Protein AF-0000000074467025 (afdb_homodimer)

Structure (mmCIF, N/CA/C/O backbone):
data_AF-0000000074467025-model_v1
#
loop_
_entity.id
_entity.type
_entity.pdbx_description
1 polymer 'Ferulic acid decarboxylase 1'
#
loop_
_atom_site.group_PDB
_atom_site.id
_atom_site.type_symbol
_atom_site.label_atom_id
_atom_site.label_alt_id
_atom_site.label_comp_id
_atom_site.label_asym_id
_atom_site.label_entity_id
_atom_site.label_seq_id
_atom_site.pdbx_PDB_ins_code
_atom_site.Cartn_x
_atom_site.Cartn_y
_atom_site.Cartn_z
_atom_site.occupancy
_atom_site.B_iso_or_equiv
_atom_site.auth_seq_id
_atom_site.auth_comp_id
_atom_site.auth_asym_id
_atom_site.auth_atom_id
_atom_site.pdbx_PDB_model_num
ATOM 1 N N . MET A 1 1 ? 1.061 -17.734 -30.719 1 76 1 MET A N 1
ATOM 2 C CA . MET A 1 1 ? 2.482 -17.641 -30.406 1 76 1 MET A CA 1
ATOM 3 C C . MET A 1 1 ? 2.955 -18.875 -29.641 1 76 1 MET A C 1
ATOM 5 O O . MET A 1 1 ? 2.25 -19.391 -28.766 1 76 1 MET A O 1
ATOM 9 N N . ASN A 1 2 ? 4.086 -19.422 -30.141 1 91.69 2 ASN A N 1
ATOM 10 C CA . ASN A 1 2 ? 4.684 -20.531 -29.391 1 91.69 2 ASN A CA 1
ATOM 11 C C . ASN A 1 2 ? 5.754 -20.031 -28.422 1 91.69 2 ASN A C 1
ATOM 13 O O . ASN A 1 2 ? 6.07 -18.844 -28.406 1 91.69 2 ASN A O 1
ATOM 17 N N . PHE A 1 3 ? 6.297 -20.828 -27.609 1 97 3 PHE A N 1
ATOM 18 C CA . PHE A 1 3 ? 7.176 -20.453 -26.516 1 97 3 PHE A CA 1
ATOM 19 C C . PHE A 1 3 ? 8.477 -19.875 -27.031 1 97 3 PHE A C 1
ATOM 21 O O . PHE A 1 3 ? 8.969 -18.859 -26.516 1 97 3 PHE A O 1
ATOM 28 N N . ARG A 1 4 ? 9.07 -20.422 -28.125 1 96.75 4 ARG A N 1
ATOM 29 C CA . ARG A 1 4 ? 10.32 -19.906 -28.688 1 96.75 4 ARG A CA 1
ATOM 30 C C . ARG A 1 4 ? 10.125 -18.531 -29.281 1 96.75 4 ARG A C 1
ATOM 32 O O . ARG A 1 4 ? 11.016 -17.672 -29.219 1 96.75 4 ARG A O 1
ATOM 39 N N . SER A 1 5 ? 8.984 -18.422 -29.906 1 96.19 5 SER A N 1
ATOM 40 C CA . SER A 1 5 ? 8.656 -17.094 -30.422 1 96.19 5 SER A CA 1
ATOM 41 C C . SER A 1 5 ? 8.547 -16.062 -29.297 1 96.19 5 SER A C 1
ATOM 43 O O . SER A 1 5 ? 8.914 -14.906 -29.469 1 96.19 5 SER A O 1
ATOM 45 N N . TYR A 1 6 ? 7.977 -16.516 -28.25 1 97.62 6 TYR A N 1
ATOM 46 C CA . TYR A 1 6 ? 7.891 -15.656 -27.062 1 97.62 6 TYR A CA 1
ATOM 47 C C . TYR A 1 6 ? 9.273 -15.281 -26.562 1 97.62 6 TYR A C 1
ATOM 49 O O . TYR A 1 6 ? 9.547 -14.109 -26.297 1 97.62 6 TYR A O 1
ATOM 57 N N . VAL A 1 7 ? 10.188 -16.188 -26.422 1 97.88 7 VAL A N 1
ATOM 58 C CA . VAL A 1 7 ? 11.555 -15.945 -25.969 1 97.88 7 VAL A CA 1
ATOM 59 C C . VAL A 1 7 ? 12.25 -14.961 -26.906 1 97.88 7 VAL A C 1
ATOM 61 O O . VAL A 1 7 ? 12.938 -14.039 -26.453 1 97.88 7 VAL A O 1
ATOM 64 N N . GLU A 1 8 ? 12.016 -15.164 -28.188 1 97.44 8 GLU A N 1
ATOM 65 C CA . GLU A 1 8 ? 12.586 -14.258 -29.188 1 97.44 8 GLU A CA 1
ATOM 66 C C . GLU A 1 8 ? 12.023 -12.852 -29.031 1 97.44 8 GLU A C 1
ATOM 68 O O . GLU A 1 8 ? 12.742 -11.867 -29.219 1 97.44 8 GLU A O 1
ATOM 73 N N . ALA A 1 9 ? 10.734 -12.812 -28.766 1 97.31 9 ALA A N 1
ATOM 74 C CA . ALA A 1 9 ? 10.102 -11.508 -28.562 1 97.31 9 ALA A CA 1
ATOM 75 C C . ALA A 1 9 ? 10.727 -10.781 -27.375 1 97.31 9 ALA A C 1
ATOM 77 O O . ALA A 1 9 ? 10.93 -9.562 -27.422 1 97.31 9 ALA A O 1
ATOM 78 N N . LEU A 1 10 ? 11.031 -11.469 -26.297 1 97.75 10 LEU A N 1
ATOM 79 C CA . LEU A 1 10 ? 11.688 -10.859 -25.141 1 97.75 10 LEU A CA 1
ATOM 80 C C . LEU A 1 10 ? 13.047 -10.289 -25.531 1 97.75 10 LEU A C 1
ATOM 82 O O . LEU A 1 10 ? 13.414 -9.203 -25.094 1 97.75 10 LEU A O 1
ATOM 86 N N . LYS A 1 11 ? 13.727 -11.078 -26.312 1 97.25 11 LYS A N 1
ATOM 87 C CA . LYS A 1 11 ? 15.039 -10.633 -26.781 1 97.25 11 LYS A CA 1
ATOM 88 C C . LYS A 1 11 ? 14.922 -9.359 -27.609 1 97.25 11 LYS A C 1
ATOM 90 O O . LYS A 1 11 ? 15.688 -8.406 -27.406 1 97.25 11 LYS A O 1
ATOM 95 N N . GLN A 1 12 ? 13.992 -9.32 -28.5 1 96.81 12 GLN A N 1
ATOM 96 C CA . GLN A 1 12 ? 13.781 -8.164 -29.359 1 96.81 12 GLN A CA 1
ATOM 97 C C . GLN A 1 12 ? 13.367 -6.938 -28.547 1 96.81 12 GLN A C 1
ATOM 99 O O . GLN A 1 12 ? 13.727 -5.812 -28.906 1 96.81 12 GLN A O 1
ATOM 104 N N . ASP A 1 13 ? 12.672 -7.188 -27.516 1 96.75 13 ASP A N 1
ATOM 105 C CA . ASP A 1 13 ? 12.219 -6.113 -26.625 1 96.75 13 ASP A CA 1
ATOM 106 C C . ASP A 1 13 ? 13.344 -5.652 -25.703 1 96.75 13 ASP A C 1
ATOM 108 O O . ASP A 1 13 ? 13.148 -4.742 -24.891 1 96.75 13 ASP A O 1
ATOM 112 N N . ASN A 1 14 ? 14.469 -6.289 -25.734 1 96.69 14 ASN A N 1
ATOM 113 C CA . ASN A 1 14 ? 15.555 -6.074 -24.797 1 96.69 14 ASN A CA 1
ATOM 114 C C . ASN A 1 14 ? 15.125 -6.395 -23.359 1 96.69 14 ASN A C 1
ATOM 116 O O . ASN A 1 14 ? 15.445 -5.656 -22.438 1 96.69 14 ASN A O 1
ATOM 120 N N . ASP A 1 15 ? 14.383 -7.402 -23.188 1 97.94 15 ASP A N 1
ATOM 121 C CA . ASP A 1 15 ? 13.852 -7.828 -21.891 1 97.94 15 ASP A CA 1
ATOM 122 C C . ASP A 1 15 ? 14.352 -9.227 -21.531 1 97.94 15 ASP A C 1
ATOM 124 O O . ASP A 1 15 ? 13.695 -9.945 -20.781 1 97.94 15 ASP A O 1
ATOM 128 N N . LEU A 1 16 ? 15.453 -9.602 -22.109 1 98.19 16 LEU A N 1
ATOM 129 C CA . LEU A 1 16 ? 16.062 -10.906 -21.859 1 98.19 16 LEU A CA 1
ATOM 130 C C . LEU A 1 16 ? 17.578 -10.797 -21.719 1 98.19 16 LEU A C 1
ATOM 132 O O . LEU A 1 16 ? 18.219 -10.078 -22.5 1 98.19 16 LEU A O 1
ATOM 136 N N . VAL A 1 17 ? 18.125 -11.422 -20.688 1 98.06 17 VAL A N 1
ATOM 137 C CA . VAL A 1 17 ? 19.562 -11.539 -20.531 1 98.06 17 VAL A CA 1
ATOM 138 C C . VAL A 1 17 ? 20 -12.984 -20.734 1 98.06 17 VAL A C 1
ATOM 140 O O . VAL A 1 17 ? 19.516 -13.891 -20.047 1 98.06 17 VAL A O 1
ATOM 143 N N . GLU A 1 18 ? 20.844 -13.219 -21.625 1 98 18 GLU A N 1
ATOM 144 C CA . GLU A 1 18 ? 21.422 -14.547 -21.828 1 98 18 GLU A CA 1
ATOM 145 C C . GLU A 1 18 ? 22.656 -14.742 -20.953 1 98 18 GLU A C 1
ATOM 147 O O . GLU A 1 18 ? 23.578 -13.922 -20.984 1 98 18 GLU A O 1
ATOM 152 N N . ILE A 1 19 ? 22.641 -15.703 -20.172 1 97.75 19 ILE A N 1
ATOM 153 C CA . ILE A 1 19 ? 23.75 -16.016 -19.297 1 97.75 19 ILE A CA 1
ATOM 154 C C . ILE A 1 19 ? 24.438 -17.297 -19.766 1 97.75 19 ILE A C 1
ATOM 156 O O . ILE A 1 19 ? 23.875 -18.391 -19.625 1 97.75 19 ILE A O 1
ATOM 160 N N . ASP A 1 20 ? 25.688 -17.172 -20.172 1 96.06 20 ASP A N 1
ATOM 161 C CA . ASP A 1 20 ? 26.391 -18.297 -20.812 1 96.06 20 ASP A CA 1
ATOM 162 C C . ASP A 1 20 ? 27.406 -18.922 -19.844 1 96.06 20 ASP A C 1
ATOM 164 O O . ASP A 1 20 ? 27.891 -20.031 -20.094 1 96.06 20 ASP A O 1
ATOM 168 N N . ARG A 1 21 ? 27.766 -18.172 -18.844 1 95 21 ARG A N 1
ATOM 169 C CA . ARG A 1 21 ? 28.672 -18.781 -17.859 1 95 21 ARG A CA 1
ATOM 170 C C . ARG A 1 21 ? 27.969 -19.922 -17.125 1 95 21 ARG A C 1
ATOM 172 O O . ARG A 1 21 ? 26.734 -19.984 -17.078 1 95 21 ARG A O 1
ATOM 179 N N . GLU A 1 22 ? 28.75 -20.797 -16.516 1 95.81 22 GLU A N 1
ATOM 180 C CA . GLU A 1 22 ? 28.156 -21.922 -15.797 1 95.81 22 GLU A CA 1
ATOM 181 C C . GLU A 1 22 ? 27.406 -21.453 -14.555 1 95.81 22 GLU A C 1
ATOM 183 O O . GLU A 1 22 ? 27.922 -20.641 -13.781 1 95.81 22 GLU A O 1
ATOM 188 N N . ILE A 1 23 ? 26.234 -21.859 -14.414 1 97.06 23 ILE A N 1
ATOM 189 C CA . ILE A 1 23 ? 25.391 -21.516 -13.273 1 97.06 23 ILE A CA 1
ATOM 190 C C . ILE A 1 23 ? 25.031 -22.797 -12.5 1 97.06 23 ILE A C 1
ATOM 192 O O . ILE A 1 23 ? 24.719 -23.828 -13.102 1 97.06 23 ILE A O 1
ATOM 196 N N . ASP A 1 24 ? 25.094 -22.75 -11.219 1 96.94 24 ASP A N 1
ATOM 197 C CA . ASP A 1 24 ? 24.703 -23.859 -10.367 1 96.94 24 ASP A CA 1
ATOM 198 C C . ASP A 1 24 ? 23.188 -23.875 -10.148 1 96.94 24 ASP A C 1
ATOM 200 O O . ASP A 1 24 ? 22.625 -22.938 -9.578 1 96.94 24 ASP A O 1
ATOM 204 N N . PRO A 1 25 ? 22.516 -24.906 -10.617 1 96.25 25 PRO A N 1
ATOM 205 C CA . PRO A 1 25 ? 21.078 -24.953 -10.391 1 96.25 25 PRO A CA 1
ATOM 206 C C . PRO A 1 25 ? 20.703 -25.047 -8.906 1 96.25 25 PRO A C 1
ATOM 208 O O . PRO A 1 25 ? 19.562 -24.812 -8.539 1 96.25 25 PRO A O 1
ATOM 211 N N . ASP A 1 26 ? 21.703 -25.422 -8.148 1 96.88 26 ASP A N 1
ATOM 212 C CA . ASP A 1 26 ? 21.5 -25.453 -6.703 1 96.88 26 ASP A CA 1
ATOM 213 C C . ASP A 1 26 ? 21.641 -24.047 -6.105 1 96.88 26 ASP A C 1
ATOM 215 O O . ASP A 1 26 ? 22.719 -23.688 -5.617 1 96.88 26 ASP A O 1
ATOM 219 N N . LEU A 1 27 ? 20.562 -23.359 -6.059 1 98.5 27 LEU A N 1
ATOM 220 C CA . LEU A 1 27 ? 20.344 -22.094 -5.379 1 98.5 27 LEU A CA 1
ATOM 221 C C . LEU A 1 27 ? 20.797 -20.922 -6.254 1 98.5 27 LEU A C 1
ATOM 223 O O . LEU A 1 27 ? 20.156 -19.859 -6.258 1 98.5 27 LEU A O 1
ATOM 227 N N . GLU A 1 28 ? 21.859 -21.031 -6.977 1 98.5 28 GLU A N 1
ATOM 228 C CA . GLU A 1 28 ? 22.359 -19.875 -7.715 1 98.5 28 GLU A CA 1
ATOM 229 C C . GLU A 1 28 ? 21.344 -19.391 -8.75 1 98.5 28 GLU A C 1
ATOM 231 O O . GLU A 1 28 ? 21.078 -18.203 -8.852 1 98.5 28 GLU A O 1
ATOM 236 N N . CYS A 1 29 ? 20.844 -20.391 -9.508 1 97.38 29 CYS A N 1
ATOM 237 C CA . CYS A 1 29 ? 19.797 -20.062 -10.469 1 97.38 29 CYS A CA 1
ATOM 238 C C . CYS A 1 29 ? 18.594 -19.406 -9.789 1 97.38 29 CYS A C 1
ATOM 240 O O . CYS A 1 29 ? 18.094 -18.391 -10.258 1 97.38 29 CYS A O 1
ATOM 242 N N . GLY A 1 30 ? 18.203 -20 -8.641 1 98.44 30 GLY A N 1
ATOM 243 C CA . GLY A 1 30 ? 17.094 -19.469 -7.859 1 98.44 30 GLY A CA 1
ATOM 244 C C . GLY A 1 30 ? 17.359 -18.062 -7.344 1 98.44 30 GLY A C 1
ATOM 245 O O . GLY A 1 30 ? 16.469 -17.203 -7.391 1 98.44 30 GLY A O 1
ATOM 246 N N . ALA A 1 31 ? 18.547 -17.797 -6.91 1 98.69 31 ALA A N 1
ATOM 247 C CA . ALA A 1 31 ? 18.922 -16.5 -6.363 1 98.69 31 ALA A CA 1
ATOM 248 C C . ALA A 1 31 ? 18.812 -15.406 -7.422 1 98.69 31 ALA A C 1
ATOM 250 O O . ALA A 1 31 ? 18.281 -14.328 -7.16 1 98.69 31 ALA A O 1
ATOM 251 N N . ILE A 1 32 ? 19.297 -15.688 -8.594 1 98.62 32 ILE A N 1
ATOM 252 C CA . ILE A 1 32 ? 19.266 -14.719 -9.688 1 98.62 32 ILE A CA 1
ATOM 253 C C . ILE A 1 32 ? 17.828 -14.422 -10.078 1 98.62 32 ILE A C 1
ATOM 255 O O . ILE A 1 32 ? 17.438 -13.258 -10.227 1 98.62 32 ILE A O 1
ATOM 259 N N . ILE A 1 33 ? 17.016 -15.492 -10.219 1 98.69 33 ILE A N 1
ATOM 260 C CA . ILE A 1 33 ? 15.625 -15.328 -10.609 1 98.69 33 ILE A CA 1
ATOM 261 C C . ILE A 1 33 ? 14.883 -14.508 -9.555 1 98.69 33 ILE A C 1
ATOM 263 O O . ILE A 1 33 ? 14.117 -13.602 -9.891 1 98.69 33 ILE A O 1
ATOM 267 N N . ARG A 1 34 ? 15.109 -14.836 -8.289 1 98.44 34 ARG A N 1
ATOM 268 C CA . ARG A 1 34 ? 14.453 -14.125 -7.195 1 98.44 34 ARG A CA 1
ATOM 269 C C . ARG A 1 34 ? 14.789 -12.641 -7.223 1 98.44 34 ARG A C 1
ATOM 271 O O . ARG A 1 34 ? 13.906 -11.797 -7.051 1 98.44 34 ARG A O 1
ATOM 278 N N . LYS A 1 35 ? 16.047 -12.328 -7.426 1 98.12 35 LYS A N 1
ATOM 279 C CA . LYS A 1 35 ? 16.469 -10.93 -7.48 1 98.12 35 LYS A CA 1
ATOM 280 C C . LYS A 1 35 ? 15.852 -10.211 -8.68 1 98.12 35 LYS A C 1
ATOM 282 O O . LYS A 1 35 ? 15.43 -9.062 -8.57 1 98.12 35 LYS A O 1
ATOM 287 N N . VAL A 1 36 ? 15.766 -10.859 -9.812 1 97.94 36 VAL A N 1
ATOM 288 C CA . VAL A 1 36 ? 15.117 -10.312 -11 1 97.94 36 VAL A CA 1
ATOM 289 C C . VAL A 1 36 ? 13.672 -9.945 -10.68 1 97.94 36 VAL A C 1
ATOM 291 O O . VAL A 1 36 ? 13.211 -8.852 -11 1 97.94 36 VAL A O 1
ATOM 294 N N . CYS A 1 37 ? 12.977 -10.875 -10.016 1 97.69 37 CYS A N 1
ATOM 295 C CA . CYS A 1 37 ? 11.578 -10.656 -9.664 1 97.69 37 CYS A CA 1
ATOM 296 C C . CYS A 1 37 ? 11.438 -9.461 -8.734 1 97.69 37 CYS A C 1
ATOM 298 O O . CYS A 1 37 ? 10.5 -8.672 -8.867 1 97.69 37 CYS A O 1
ATOM 300 N N . GLU A 1 38 ? 12.398 -9.297 -7.863 1 96.38 38 GLU A N 1
ATOM 301 C CA . GLU A 1 38 ? 12.305 -8.258 -6.836 1 96.38 38 GLU A CA 1
ATOM 302 C C . GLU A 1 38 ? 12.734 -6.902 -7.379 1 96.38 38 GLU A C 1
ATOM 304 O O . GLU A 1 38 ? 12.422 -5.863 -6.789 1 96.38 38 GLU A O 1
ATOM 309 N N . THR A 1 39 ? 13.43 -6.859 -8.523 1 95.94 39 THR A N 1
ATOM 310 C CA . THR A 1 39 ? 13.938 -5.609 -9.086 1 95.94 39 THR A CA 1
ATOM 311 C C . THR A 1 39 ? 13.25 -5.297 -10.414 1 95.94 39 THR A C 1
ATOM 313 O O . THR A 1 39 ? 13.586 -4.309 -11.07 1 95.94 39 THR A O 1
ATOM 316 N N . ASP A 1 40 ? 12.312 -6.148 -10.805 1 96.81 40 ASP A N 1
ATOM 317 C CA . ASP A 1 40 ? 11.617 -6 -12.078 1 96.81 40 ASP A CA 1
ATOM 318 C C . ASP A 1 40 ? 12.609 -5.902 -13.234 1 96.81 40 ASP A C 1
ATOM 320 O O . ASP A 1 40 ? 12.484 -5.027 -14.094 1 96.81 40 ASP A O 1
ATOM 324 N N . ASP A 1 41 ? 13.648 -6.703 -13.195 1 97.5 41 ASP A N 1
ATOM 325 C CA . ASP A 1 41 ? 14.688 -6.66 -14.219 1 97.5 41 ASP A CA 1
ATOM 326 C C . ASP A 1 41 ? 14.383 -7.637 -15.352 1 97.5 41 ASP A C 1
ATOM 328 O O . ASP A 1 41 ? 13.312 -8.25 -15.375 1 97.5 41 ASP A O 1
ATOM 332 N N . LYS A 1 42 ? 15.234 -7.738 -16.359 1 97.88 42 LYS A N 1
ATOM 333 C CA . LYS A 1 42 ? 15.078 -8.578 -17.547 1 97.88 42 LYS A CA 1
ATOM 334 C C . LYS A 1 42 ? 15.062 -10.055 -17.172 1 97.88 42 LYS A C 1
ATOM 336 O O . LYS A 1 42 ? 15.719 -10.469 -16.219 1 97.88 42 LYS A O 1
ATOM 341 N N . ALA A 1 43 ? 14.328 -10.8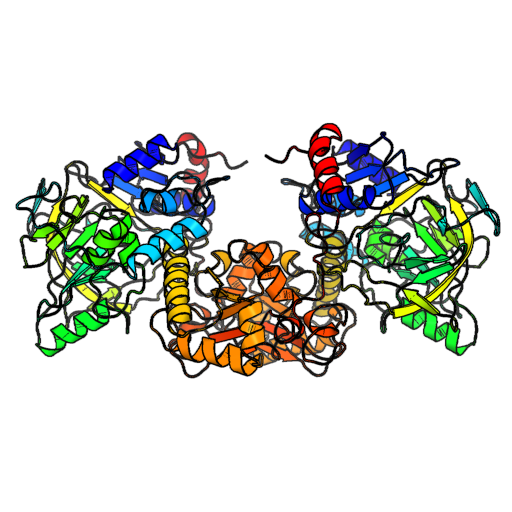59 -17.953 1 98.56 43 ALA A N 1
ATOM 342 C CA . ALA A 1 43 ? 14.258 -12.297 -17.719 1 98.56 43 ALA A CA 1
ATOM 343 C C . ALA A 1 43 ? 15.594 -12.977 -18 1 98.56 43 ALA A C 1
ATOM 345 O O . ALA A 1 43 ? 16.188 -12.75 -19.062 1 98.56 43 ALA A O 1
ATOM 346 N N . PRO A 1 44 ? 16.078 -13.805 -17.109 1 98.69 44 PRO A N 1
ATOM 347 C CA . PRO A 1 44 ? 17.344 -14.508 -17.359 1 98.69 44 PRO A CA 1
ATOM 348 C C . PRO A 1 44 ? 17.141 -15.812 -18.125 1 98.69 44 PRO A C 1
ATOM 350 O O . PRO A 1 44 ? 16.281 -16.609 -17.766 1 98.69 44 PRO A O 1
ATOM 353 N N . LEU A 1 45 ? 17.875 -16.016 -19.141 1 98.56 45 LEU A N 1
ATOM 354 C CA . LEU A 1 45 ? 17.969 -17.297 -19.844 1 98.56 45 LEU A CA 1
ATOM 355 C C . LEU A 1 45 ? 19.328 -17.953 -19.594 1 98.56 45 LEU A C 1
ATOM 357 O O . LEU A 1 45 ? 20.359 -17.5 -20.094 1 98.56 45 LEU A O 1
ATOM 361 N N . PHE A 1 46 ? 19.297 -18.984 -18.75 1 98 46 PHE A N 1
ATOM 362 C CA . PHE A 1 46 ? 20.5 -19.719 -18.422 1 98 46 PHE A CA 1
ATOM 363 C C . PHE A 1 46 ? 20.812 -20.781 -19.469 1 98 46 PHE A C 1
ATOM 365 O O . PHE A 1 46 ? 20.062 -21.734 -19.641 1 98 46 PHE A O 1
ATOM 372 N N . ASN A 1 47 ? 21.969 -20.688 -20.109 1 96.12 47 ASN A N 1
ATOM 373 C CA . ASN A 1 47 ? 22.297 -21.547 -21.234 1 96.12 47 ASN A CA 1
ATOM 374 C C . ASN A 1 47 ? 23.266 -22.656 -20.828 1 96.12 47 ASN A C 1
ATOM 376 O O . ASN A 1 47 ? 23.469 -23.609 -21.578 1 96.12 47 ASN A O 1
ATOM 380 N N . ASN A 1 48 ? 23.828 -22.469 -19.656 1 95 48 ASN A N 1
ATOM 381 C CA . ASN A 1 48 ? 24.875 -23.391 -19.219 1 95 48 ASN A CA 1
ATOM 382 C C . ASN A 1 48 ? 24.734 -23.75 -17.75 1 95 48 ASN A C 1
ATOM 384 O O . ASN A 1 48 ? 25.469 -23.234 -16.891 1 95 48 ASN A O 1
ATOM 388 N N . LEU A 1 49 ? 23.891 -24.781 -17.469 1 95.88 49 LEU A N 1
ATOM 389 C CA . LEU A 1 49 ? 23.672 -25.234 -16.094 1 95.88 49 LEU A CA 1
ATOM 390 C C . LEU A 1 49 ? 24.641 -26.359 -15.742 1 95.88 49 LEU A C 1
ATOM 392 O O . LEU A 1 49 ? 24.891 -27.25 -16.562 1 95.88 49 LEU A O 1
ATOM 396 N N . LYS A 1 50 ? 25.141 -26.266 -14.594 1 94.19 50 LYS A N 1
ATOM 397 C CA . LYS A 1 50 ? 25.938 -27.391 -14.109 1 94.19 50 LYS A CA 1
ATOM 398 C C . LYS A 1 50 ? 25.141 -28.688 -14.102 1 94.19 50 LYS A C 1
ATOM 400 O O . LYS A 1 50 ? 24.047 -28.75 -13.523 1 94.19 50 LYS A O 1
ATOM 405 N N . GLY A 1 51 ? 25.594 -29.672 -14.727 1 88.25 51 GLY A N 1
ATOM 406 C CA . GLY A 1 51 ? 24.922 -30.953 -14.766 1 88.25 51 GLY A CA 1
ATOM 407 C C . GLY A 1 51 ? 24.094 -31.156 -16.016 1 88.25 51 GLY A C 1
ATOM 408 O O . GLY A 1 51 ? 23.562 -32.25 -16.266 1 88.25 51 GLY A O 1
ATOM 409 N N . ALA A 1 52 ? 24.047 -30.109 -16.828 1 86.38 52 ALA A N 1
ATOM 410 C CA . ALA A 1 52 ? 23.312 -30.219 -18.094 1 86.38 52 ALA A CA 1
ATOM 411 C C . ALA A 1 52 ? 24 -31.188 -19.047 1 86.38 52 ALA A C 1
ATOM 413 O O . ALA A 1 52 ? 25.234 -31.234 -19.094 1 86.38 52 ALA A O 1
ATOM 414 N N . HIS A 1 53 ? 23.25 -32 -19.656 1 79.5 53 HIS A N 1
ATOM 415 C CA . HIS A 1 53 ? 23.797 -32.938 -20.641 1 79.5 53 HIS A CA 1
ATOM 416 C C . HIS A 1 53 ? 22.844 -33.125 -21.812 1 79.5 53 HIS A C 1
ATOM 418 O O . HIS A 1 53 ? 21.641 -32.969 -21.672 1 79.5 53 HIS A O 1
ATOM 424 N N . ASN A 1 54 ? 23.438 -33.406 -22.984 1 74.81 54 ASN A N 1
ATOM 425 C CA . ASN A 1 54 ? 22.719 -33.781 -24.203 1 74.81 54 ASN A CA 1
ATOM 426 C C . ASN A 1 54 ? 21.719 -32.688 -24.609 1 74.81 54 ASN A C 1
ATOM 428 O O . ASN A 1 54 ? 20.609 -33 -25.047 1 74.81 54 ASN A O 1
ATOM 432 N N . GLY A 1 55 ? 22.109 -31.547 -24.344 1 70.38 55 GLY A N 1
ATOM 433 C CA . GLY A 1 55 ? 21.281 -30.438 -24.812 1 70.38 55 GLY A CA 1
ATOM 434 C C . GLY A 1 55 ? 20.016 -30.25 -24 1 70.38 55 GLY A C 1
ATOM 435 O O . GLY A 1 55 ? 19.125 -29.484 -24.406 1 70.38 55 GLY A O 1
ATOM 436 N N . LEU A 1 56 ? 20.031 -31.016 -23.016 1 71.94 56 LEU A N 1
ATOM 437 C CA . LEU A 1 56 ? 18.891 -30.875 -22.109 1 71.94 56 LEU A CA 1
ATOM 438 C C . LEU A 1 56 ? 19.172 -29.828 -21.031 1 71.94 56 LEU A C 1
ATOM 440 O O . LEU A 1 56 ? 20.281 -29.797 -20.469 1 71.94 56 LEU A O 1
ATOM 444 N N . TRP A 1 57 ? 18.234 -28.703 -21.062 1 81.5 57 TRP A N 1
ATOM 445 C CA . TRP A 1 57 ? 17.922 -28.062 -19.797 1 81.5 57 TRP A CA 1
ATOM 446 C C . TRP A 1 57 ? 18.438 -26.625 -19.75 1 81.5 57 TRP A C 1
ATOM 448 O O . TRP A 1 57 ? 19.047 -26.219 -18.766 1 81.5 57 TRP A O 1
ATOM 458 N N . ARG A 1 58 ? 18.203 -25.828 -20.719 1 94.88 58 ARG A N 1
ATOM 459 C CA . ARG A 1 58 ? 18.25 -24.391 -20.453 1 94.88 58 ARG A CA 1
ATOM 460 C C . ARG A 1 58 ? 17.109 -23.953 -19.562 1 94.88 58 ARG A C 1
ATOM 462 O O . ARG A 1 58 ? 16.125 -24.688 -19.406 1 94.88 58 ARG A O 1
ATOM 469 N N . ILE A 1 59 ? 17.344 -22.844 -18.828 1 97.75 59 ILE A N 1
ATOM 470 C CA . ILE A 1 59 ? 16.281 -22.375 -17.938 1 97.75 59 ILE A CA 1
ATOM 471 C C . ILE A 1 59 ? 15.938 -20.922 -18.25 1 97.75 59 ILE A C 1
ATOM 473 O O . ILE A 1 59 ? 16.844 -20.094 -18.422 1 97.75 59 ILE A O 1
ATOM 477 N N . LEU A 1 60 ? 14.688 -20.641 -18.5 1 98.56 60 LEU A N 1
ATOM 478 C CA . LEU A 1 60 ? 14.195 -19.266 -18.531 1 98.56 60 LEU A CA 1
ATOM 479 C C . LEU A 1 60 ? 13.547 -18.891 -17.203 1 98.56 60 LEU A C 1
ATOM 481 O O . LEU A 1 60 ? 12.531 -19.484 -16.812 1 98.56 60 LEU A O 1
ATOM 485 N N . GLY A 1 61 ? 14.141 -17.922 -16.5 1 98.62 61 GLY A N 1
ATOM 486 C CA . GLY A 1 61 ? 13.578 -17.453 -15.242 1 98.62 61 GLY A CA 1
ATOM 487 C C . GLY A 1 61 ? 12.664 -16.25 -15.398 1 98.62 61 GLY A C 1
ATOM 488 O O . GLY A 1 61 ? 12.797 -15.492 -16.359 1 98.62 61 GLY A O 1
ATOM 489 N N . ALA A 1 62 ? 11.641 -16.188 -14.5 1 98.31 62 ALA A N 1
ATOM 490 C CA . ALA A 1 62 ? 10.727 -15.039 -14.43 1 98.31 62 ALA A CA 1
ATOM 491 C C . ALA A 1 62 ? 10.047 -14.797 -15.773 1 98.31 62 ALA A C 1
ATOM 493 O O . ALA A 1 62 ? 10.039 -13.664 -16.281 1 98.31 62 ALA A O 1
ATOM 494 N N . PRO A 1 63 ? 9.484 -15.828 -16.297 1 98.31 63 PRO A N 1
ATOM 495 C CA . PRO A 1 63 ? 8.961 -15.703 -17.656 1 98.31 63 PRO A CA 1
ATOM 496 C C . PRO A 1 63 ? 7.793 -14.727 -17.766 1 98.31 63 PRO A C 1
ATOM 498 O O . PRO A 1 63 ? 7.527 -14.188 -18.844 1 98.31 63 PRO A O 1
ATOM 501 N N . ASN A 1 64 ? 7.066 -14.516 -16.719 1 98 64 ASN A N 1
ATOM 502 C CA . ASN A 1 64 ? 5.902 -13.641 -16.766 1 98 64 ASN A CA 1
ATOM 503 C C . ASN A 1 64 ? 5.867 -12.695 -15.57 1 98 64 ASN A C 1
ATOM 505 O O . ASN A 1 64 ? 4.793 -12.344 -15.078 1 98 64 ASN A O 1
ATOM 509 N N . SER A 1 65 ? 7.059 -12.367 -15.008 1 97.88 65 SER A N 1
ATOM 510 C CA . SER A 1 65 ? 7.176 -11.328 -13.984 1 97.88 65 SER A CA 1
ATOM 511 C C . SER A 1 65 ? 7.125 -9.938 -14.609 1 97.88 65 SER A C 1
ATOM 513 O O . SER A 1 65 ? 6.832 -9.789 -15.797 1 97.88 65 SER A O 1
ATOM 515 N N . LEU A 1 66 ? 7.34 -8.906 -13.875 1 98 66 LEU A N 1
ATOM 516 C CA . LEU A 1 66 ? 7.211 -7.531 -14.344 1 98 66 LEU A CA 1
ATOM 517 C C . LEU A 1 66 ? 8.516 -7.043 -14.961 1 98 66 LEU A C 1
ATOM 519 O O . LEU A 1 66 ? 9.578 -7.633 -14.734 1 98 66 LEU A O 1
ATOM 523 N N . ARG A 1 67 ? 8.375 -6.039 -15.805 1 96.69 67 ARG A N 1
ATOM 524 C CA . ARG A 1 67 ? 9.492 -5.266 -16.328 1 96.69 67 ARG A CA 1
ATOM 525 C C . ARG A 1 67 ? 9.664 -3.959 -15.555 1 96.69 67 ARG A C 1
ATOM 527 O O . ARG A 1 67 ? 8.758 -3.539 -14.828 1 96.69 67 ARG A O 1
ATOM 534 N N . SER A 1 68 ? 10.891 -3.42 -15.703 1 91.75 68 SER A N 1
ATOM 535 C CA . SER A 1 68 ? 11.086 -2.082 -15.156 1 91.75 68 SER A CA 1
ATOM 536 C C . SER A 1 68 ? 10.594 -1.012 -16.125 1 91.75 68 SER A C 1
ATOM 538 O O . SER A 1 68 ? 10.523 -1.248 -17.344 1 91.75 68 SER A O 1
ATOM 540 N N . GLY A 1 69 ? 10.141 0.088 -15.648 1 87 69 GLY A N 1
ATOM 541 C CA . GLY A 1 69 ? 9.82 1.235 -16.484 1 87 69 GLY A CA 1
ATOM 542 C C . GLY A 1 69 ? 8.367 1.271 -16.922 1 87 69 GLY A C 1
ATOM 543 O O . GLY A 1 69 ? 7.492 0.749 -16.234 1 87 69 GLY A O 1
ATOM 544 N N . LYS A 1 70 ? 8.039 1.86 -18.109 1 86.56 70 LYS A N 1
ATOM 545 C CA . LYS A 1 70 ? 6.684 2.178 -18.547 1 86.56 70 LYS A CA 1
ATOM 546 C C . LYS A 1 70 ? 5.973 0.934 -19.078 1 86.56 70 LYS A C 1
ATOM 548 O O . LYS A 1 70 ? 4.742 0.882 -19.109 1 86.56 70 LYS A O 1
ATOM 553 N N . ASP A 1 71 ? 6.73 -0.041 -19.547 1 94.75 71 ASP A N 1
ATOM 554 C CA . ASP A 1 71 ? 6.156 -1.277 -20.062 1 94.75 71 ASP A CA 1
ATOM 555 C C . ASP A 1 71 ? 6.109 -2.357 -18.984 1 94.75 71 ASP A C 1
ATOM 557 O O . ASP A 1 71 ? 6.477 -3.508 -19.234 1 94.75 71 ASP A O 1
ATOM 561 N N . LYS A 1 72 ? 5.68 -1.95 -17.906 1 95.56 72 LYS A N 1
ATOM 562 C CA . LYS A 1 72 ? 5.715 -2.752 -16.688 1 95.56 72 LYS A CA 1
ATOM 563 C C . LYS A 1 72 ? 5.078 -4.121 -16.922 1 95.56 72 LYS A C 1
ATOM 565 O O . LYS A 1 72 ? 5.547 -5.125 -16.375 1 95.56 72 LYS A O 1
ATOM 570 N N . TYR A 1 73 ? 4.031 -4.258 -17.734 1 97.81 73 TYR A N 1
ATOM 571 C CA . TYR A 1 73 ? 3.271 -5.484 -17.938 1 97.81 73 TYR A CA 1
ATOM 572 C C . TYR A 1 73 ? 3.66 -6.156 -19.25 1 97.81 73 TYR A C 1
ATOM 574 O O . TYR A 1 73 ? 2.914 -6.984 -19.781 1 97.81 73 TYR A O 1
ATOM 582 N N . GLY A 1 74 ? 4.762 -5.758 -19.766 1 98 74 GLY A N 1
ATOM 583 C CA . GLY A 1 74 ? 5.156 -6.18 -21.094 1 98 74 GLY A CA 1
ATOM 584 C C . GLY A 1 74 ? 5.207 -7.688 -21.25 1 98 74 GLY A C 1
ATOM 585 O O . GLY A 1 74 ? 4.84 -8.219 -22.297 1 98 74 GLY A O 1
ATOM 586 N N . ARG A 1 75 ? 5.68 -8.492 -20.328 1 98 75 ARG A N 1
ATOM 587 C CA . ARG A 1 75 ? 5.773 -9.945 -20.453 1 98 75 ARG A CA 1
ATOM 588 C C . ARG A 1 75 ? 4.391 -10.586 -20.438 1 98 75 ARG A C 1
ATOM 590 O O . ARG A 1 75 ? 4.141 -11.547 -21.172 1 98 75 ARG A O 1
ATOM 597 N N . LEU A 1 76 ? 3.527 -10.008 -19.562 1 97.25 76 LEU A N 1
ATOM 598 C CA . LEU A 1 76 ? 2.139 -10.461 -19.594 1 97.25 76 LEU A CA 1
ATOM 599 C C . LEU A 1 76 ? 1.513 -10.211 -20.953 1 97.25 76 LEU A C 1
ATOM 601 O O . LEU A 1 76 ? 0.85 -11.094 -21.516 1 97.25 76 LEU A O 1
ATOM 605 N N . ALA A 1 77 ? 1.735 -9.008 -21.438 1 97.25 77 ALA A N 1
ATOM 606 C CA . ALA A 1 77 ? 1.199 -8.625 -22.734 1 97.25 77 ALA A CA 1
ATOM 607 C C . ALA A 1 77 ? 1.698 -9.57 -23.828 1 97.25 77 ALA A C 1
ATOM 609 O O . ALA A 1 77 ? 0.907 -10.086 -24.625 1 97.25 77 ALA A O 1
ATOM 610 N N . ARG A 1 78 ? 2.961 -9.883 -23.828 1 97 78 ARG A N 1
ATOM 611 C CA . ARG A 1 78 ? 3.574 -10.727 -24.844 1 97 78 ARG A CA 1
ATOM 612 C C . ARG A 1 78 ? 3.059 -12.156 -24.766 1 97 78 ARG A C 1
ATOM 614 O O . ARG A 1 78 ? 2.984 -12.859 -25.781 1 97 78 ARG A O 1
ATOM 621 N N . HIS A 1 79 ? 2.688 -12.562 -23.562 1 96.5 79 HIS A N 1
ATOM 622 C CA . HIS A 1 79 ? 2.092 -13.891 -23.422 1 96.5 79 HIS A CA 1
ATOM 623 C C . HIS A 1 79 ? 0.826 -14.016 -24.25 1 96.5 79 HIS A C 1
ATOM 625 O O . HIS A 1 79 ? 0.456 -15.117 -24.656 1 96.5 79 HIS A O 1
ATOM 631 N N . LEU A 1 80 ? 0.148 -12.906 -24.562 1 94.12 80 LEU A N 1
ATOM 632 C CA . LEU A 1 80 ? -1.105 -12.898 -25.312 1 94.12 80 LEU A CA 1
ATOM 633 C C . LEU A 1 80 ? -0.914 -12.266 -26.688 1 94.12 80 LEU A C 1
ATOM 635 O O . LEU A 1 80 ? -1.878 -11.805 -27.297 1 94.12 80 LEU A O 1
ATOM 639 N N . ALA A 1 81 ? 0.335 -12.117 -27.047 1 93.06 81 ALA A N 1
ATOM 640 C CA . ALA A 1 81 ? 0.7 -11.539 -28.344 1 93.06 81 ALA A CA 1
ATOM 641 C C . ALA A 1 81 ? 0.214 -10.102 -28.469 1 93.06 81 ALA A C 1
ATOM 643 O O . ALA A 1 81 ? -0.186 -9.656 -29.547 1 93.06 81 ALA A O 1
ATOM 644 N N . LEU A 1 82 ? 0.127 -9.398 -27.375 1 95.75 82 LEU A N 1
ATOM 645 C CA . LEU A 1 82 ? -0.176 -7.973 -27.359 1 95.75 82 LEU A CA 1
ATOM 646 C C . LEU A 1 82 ? 1.104 -7.145 -27.344 1 95.75 82 LEU A C 1
ATOM 648 O O . LEU A 1 82 ? 2.176 -7.652 -27.016 1 95.75 82 LEU A O 1
ATOM 652 N N . PRO A 1 83 ? 0.994 -5.902 -27.797 1 96.88 83 PRO A N 1
ATOM 653 C CA . PRO A 1 83 ? 2.16 -5.023 -27.688 1 96.88 83 PRO A CA 1
ATOM 654 C C . PRO A 1 83 ? 2.646 -4.883 -26.234 1 96.88 83 PRO A C 1
ATOM 656 O O . PRO A 1 83 ? 1.833 -4.816 -25.312 1 96.88 83 PRO A O 1
ATOM 659 N N . PRO A 1 84 ? 3.98 -4.828 -26.094 1 96.75 84 PRO A N 1
ATOM 660 C CA . PRO A 1 84 ? 4.523 -4.75 -24.734 1 96.75 84 PRO A CA 1
ATOM 661 C C . PRO A 1 84 ? 4.062 -3.504 -23.984 1 96.75 84 PRO A C 1
ATOM 663 O O . PRO A 1 84 ? 4.16 -3.447 -22.75 1 96.75 84 PRO A O 1
ATOM 666 N N . SER A 1 85 ? 3.531 -2.525 -24.688 1 96.88 85 SER A N 1
ATOM 667 C CA . SER A 1 85 ? 3.07 -1.286 -24.062 1 96.88 85 SER A CA 1
ATOM 668 C C . SER A 1 85 ? 1.645 -1.424 -23.547 1 96.88 85 SER A C 1
ATOM 670 O O . SER A 1 85 ? 1.108 -0.497 -22.938 1 96.88 85 SER A O 1
ATOM 672 N N . SER A 1 86 ? 1.014 -2.623 -23.75 1 97.44 86 SER A N 1
ATOM 673 C CA . SER A 1 86 ? -0.36 -2.824 -23.297 1 97.44 86 SER A CA 1
ATOM 674 C C . SER A 1 86 ? -0.469 -2.699 -21.781 1 97.44 86 SER A C 1
ATOM 676 O O . SER A 1 86 ? 0.406 -3.168 -21.047 1 97.44 86 SER A O 1
ATOM 678 N N . GLY A 1 87 ? -1.546 -2.07 -21.328 1 96.75 87 GLY A N 1
ATOM 679 C CA . GLY A 1 87 ? -1.835 -1.985 -19.906 1 96.75 87 GLY A CA 1
ATOM 680 C C . GLY A 1 87 ? -2.574 -3.199 -19.375 1 96.75 87 GLY A C 1
ATOM 681 O O . GLY A 1 87 ? -3.012 -4.055 -20.156 1 96.75 87 GLY A O 1
ATOM 682 N N . MET A 1 88 ? -2.705 -3.24 -18.109 1 97.19 88 MET A N 1
ATOM 683 C CA . MET A 1 88 ? -3.318 -4.387 -17.438 1 97.19 88 MET A CA 1
ATOM 684 C C . MET A 1 88 ? -4.77 -4.559 -17.875 1 97.19 88 MET A C 1
ATOM 686 O O . MET A 1 88 ? -5.234 -5.684 -18.062 1 97.19 88 MET A O 1
ATOM 690 N N . LYS A 1 89 ? -5.492 -3.477 -18.031 1 96.81 89 LYS A N 1
ATOM 691 C CA . LYS A 1 89 ? -6.883 -3.553 -18.484 1 96.81 89 LYS A CA 1
ATOM 692 C C . LYS A 1 89 ? -6.992 -4.273 -19.812 1 96.81 89 LYS A C 1
ATOM 694 O O . LYS A 1 89 ? -7.852 -5.141 -20 1 96.81 89 LYS A O 1
ATOM 699 N N . GLU A 1 90 ? -6.145 -3.896 -20.75 1 96.81 90 GLU A N 1
ATOM 700 C CA . GLU A 1 90 ? -6.148 -4.52 -22.078 1 96.81 90 GLU A CA 1
ATOM 701 C C . GLU A 1 90 ? -5.848 -6.012 -21.984 1 96.81 90 GLU A C 1
ATOM 703 O O . GLU A 1 90 ? -6.449 -6.816 -22.703 1 96.81 90 GLU A O 1
ATOM 708 N N . ILE A 1 91 ? -4.945 -6.348 -21.172 1 96.38 91 ILE A N 1
ATOM 709 C CA . ILE A 1 91 ? -4.523 -7.73 -20.984 1 96.38 91 ILE A CA 1
ATOM 710 C C . ILE A 1 91 ? -5.691 -8.555 -20.438 1 96.38 91 ILE A C 1
ATOM 712 O O . ILE A 1 91 ? -6.02 -9.609 -20.969 1 96.38 91 ILE A O 1
ATOM 716 N N . LEU A 1 92 ? -6.363 -8.047 -19.375 1 95.94 92 LEU A N 1
ATOM 717 C CA . LEU A 1 92 ? -7.477 -8.766 -18.766 1 95.94 92 LEU A CA 1
ATOM 718 C C . LEU A 1 92 ? -8.672 -8.828 -19.703 1 95.94 92 LEU A C 1
ATOM 720 O O . LEU A 1 92 ? -9.383 -9.836 -19.75 1 95.94 92 LEU A O 1
ATOM 724 N N . ASP A 1 93 ? -8.883 -7.746 -20.422 1 94.56 93 ASP A N 1
ATOM 725 C CA . ASP A 1 93 ? -9.945 -7.758 -21.438 1 94.56 93 ASP A CA 1
ATOM 726 C C . ASP A 1 93 ? -9.695 -8.852 -22.469 1 94.56 93 ASP A C 1
ATOM 728 O O . ASP A 1 93 ? -10.633 -9.539 -22.891 1 94.56 93 ASP A O 1
ATOM 732 N N . LYS A 1 94 ? -8.438 -8.945 -22.906 1 93.56 94 LYS A N 1
ATOM 733 C CA . LYS A 1 94 ? -8.086 -9.977 -23.875 1 93.56 94 LYS A CA 1
ATOM 734 C C . LYS A 1 94 ? -8.352 -11.375 -23.312 1 93.56 94 LYS A C 1
ATOM 736 O O . LYS A 1 94 ? -8.891 -12.234 -24 1 93.56 94 LYS A O 1
ATOM 741 N N . MET A 1 95 ? -8.016 -11.594 -22.062 1 91.25 95 MET A N 1
ATOM 742 C CA . MET A 1 95 ? -8.242 -12.875 -21.422 1 91.25 95 MET A CA 1
ATOM 743 C C . MET A 1 95 ? -9.734 -13.203 -21.359 1 91.25 95 MET A C 1
ATOM 745 O O . MET A 1 95 ? -10.125 -14.352 -21.547 1 91.25 95 MET A O 1
ATOM 749 N N . LEU A 1 96 ? -10.547 -12.227 -21.141 1 91.56 96 LEU A N 1
ATOM 750 C CA . LEU A 1 96 ? -11.984 -12.414 -20.969 1 91.56 96 LEU A CA 1
ATOM 751 C C . LEU A 1 96 ? -12.68 -12.508 -22.328 1 91.56 96 LEU A C 1
ATOM 753 O O . LEU A 1 96 ? -13.836 -12.93 -22.406 1 91.56 96 LEU A O 1
ATOM 757 N N . SER A 1 97 ? -11.992 -12.133 -23.344 1 89.56 97 SER A N 1
ATOM 758 C CA . SER A 1 97 ? -12.609 -12.055 -24.672 1 89.56 97 SER A CA 1
ATOM 759 C C . SER A 1 97 ? -13.086 -13.422 -25.141 1 89.56 97 SER A C 1
ATOM 761 O O . SER A 1 97 ? -13.992 -13.508 -25.969 1 89.56 97 SER A O 1
ATOM 763 N N . ALA A 1 98 ? -12.531 -14.438 -24.625 1 86.69 98 ALA A N 1
ATOM 764 C CA . ALA A 1 98 ? -12.867 -15.789 -25.078 1 86.69 98 ALA A CA 1
ATOM 765 C C . ALA A 1 98 ? -14.086 -16.328 -24.328 1 86.69 98 ALA A C 1
ATOM 767 O O . ALA A 1 98 ? -14.664 -17.344 -24.734 1 86.69 98 ALA A O 1
ATOM 768 N N . LYS A 1 99 ? -14.516 -15.742 -23.266 1 83.19 99 LYS A N 1
ATOM 769 C CA . LYS A 1 99 ? -15.539 -16.281 -22.375 1 83.19 99 LYS A CA 1
ATOM 770 C C . LYS A 1 99 ? -16.859 -16.469 -23.109 1 83.19 99 LYS A C 1
ATOM 772 O O . LYS A 1 99 ? -17.594 -17.422 -22.859 1 83.19 99 LYS A O 1
ATOM 777 N N . ASN A 1 100 ? -17.125 -15.641 -24.078 1 80.94 100 ASN A N 1
ATOM 778 C CA . ASN A 1 100 ? -18.406 -15.766 -24.766 1 80.94 100 ASN A CA 1
ATOM 779 C C . ASN A 1 100 ? -18.234 -16.266 -26.203 1 80.94 100 ASN A C 1
ATOM 781 O O . ASN A 1 100 ? -19.188 -16.328 -26.969 1 80.94 100 ASN A O 1
ATOM 785 N N . ALA A 1 101 ? -17.031 -16.656 -26.5 1 86.56 101 ALA A N 1
ATOM 786 C CA . ALA A 1 101 ? -16.75 -17.172 -27.844 1 86.56 101 ALA A CA 1
ATOM 787 C C . ALA A 1 101 ? -16.812 -18.688 -27.859 1 86.56 101 ALA A C 1
ATOM 789 O O . ALA A 1 101 ? -16.453 -19.344 -26.875 1 86.56 101 ALA A O 1
ATOM 790 N N . PRO A 1 102 ? -17.375 -19.188 -28.922 1 89.38 102 PRO A N 1
ATOM 791 C CA . PRO A 1 102 ? -17.328 -20.641 -29.016 1 89.38 102 PRO A CA 1
ATOM 792 C C . PRO A 1 102 ? -15.906 -21.203 -28.984 1 89.38 102 PRO A C 1
ATOM 794 O O . PRO A 1 102 ? -15.008 -20.641 -29.609 1 89.38 102 PRO A O 1
ATOM 797 N N . PRO A 1 103 ? -15.75 -22.25 -28.266 1 90.25 103 PRO A N 1
ATOM 798 C CA . PRO A 1 103 ? -14.414 -22.844 -28.219 1 90.25 103 PRO A CA 1
ATOM 799 C C . PRO A 1 103 ? -13.953 -23.344 -29.594 1 90.25 103 PRO A C 1
ATOM 801 O O . PRO A 1 103 ? -14.773 -23.75 -30.422 1 90.25 103 PRO A O 1
ATOM 804 N N . ILE A 1 104 ? -12.695 -23.188 -29.844 1 92.19 104 ILE A N 1
ATOM 805 C CA . ILE A 1 104 ? -12.07 -23.75 -31.031 1 92.19 104 ILE A CA 1
ATOM 806 C C . ILE A 1 104 ? -11.227 -24.969 -30.641 1 92.19 104 ILE A C 1
ATOM 808 O O . ILE A 1 104 ? -10.203 -24.828 -29.969 1 92.19 104 ILE A O 1
ATOM 812 N N . PRO A 1 105 ? -11.602 -26.109 -31.078 1 91.38 105 PRO A N 1
ATOM 813 C CA . PRO A 1 105 ? -10.875 -27.328 -30.703 1 91.38 105 PRO A CA 1
ATOM 814 C C . PRO A 1 105 ? -9.453 -27.359 -31.266 1 91.38 105 PRO A C 1
ATOM 816 O O . PRO A 1 105 ? -9.195 -26.797 -32.312 1 91.38 105 PRO A O 1
ATOM 819 N N . PRO A 1 106 ? -8.586 -28.031 -30.562 1 93.31 106 PRO A N 1
ATOM 820 C CA . PRO A 1 106 ? -7.207 -28.141 -31.047 1 93.31 106 PRO A CA 1
ATOM 821 C C . PRO A 1 106 ? -7.094 -29 -32.312 1 93.31 106 PRO A C 1
ATOM 823 O O . PRO A 1 106 ? -8.016 -29.75 -32.625 1 93.31 106 PRO A O 1
ATOM 826 N N . ASN A 1 107 ? -6.047 -28.75 -33 1 95.31 107 ASN A N 1
ATOM 827 C CA . ASN A 1 107 ? -5.691 -29.578 -34.156 1 95.31 107 ASN A CA 1
ATOM 828 C C . ASN A 1 107 ? -4.77 -30.719 -33.781 1 95.31 107 ASN A C 1
ATOM 830 O O . ASN A 1 107 ? -3.656 -30.5 -33.281 1 95.31 107 ASN A O 1
ATOM 834 N N . VAL A 1 108 ? -5.18 -31.938 -34.031 1 96.38 108 VAL A N 1
ATOM 835 C CA . VAL A 1 108 ? -4.348 -33.094 -33.719 1 96.38 108 VAL A CA 1
ATOM 836 C C . VAL A 1 108 ? -3.352 -33.312 -34.875 1 96.38 108 VAL A C 1
ATOM 838 O O . VAL A 1 108 ? -3.746 -33.469 -36.031 1 96.38 108 VAL A O 1
ATOM 841 N N . VAL A 1 109 ? -2.096 -33.312 -34.562 1 96.88 109 VAL A N 1
ATOM 842 C CA . VAL A 1 109 ? -1.054 -33.531 -35.562 1 96.88 109 VAL A CA 1
ATOM 843 C C . VAL A 1 109 ? -0.332 -34.844 -35.25 1 96.88 109 VAL A C 1
ATOM 845 O O . VAL A 1 109 ? -0.401 -35.344 -34.125 1 96.88 109 VAL A O 1
ATOM 848 N N . LYS A 1 110 ? 0.322 -35.344 -36.219 1 96.06 110 LYS A N 1
ATOM 849 C CA . LYS A 1 110 ? 0.953 -36.656 -36.094 1 96.06 110 LYS A CA 1
ATOM 850 C C . LYS A 1 110 ? 2.23 -36.562 -35.281 1 96.06 110 LYS A C 1
ATOM 852 O O . LYS A 1 110 ? 2.576 -37.531 -34.562 1 96.06 110 LYS A O 1
ATOM 857 N N . THR A 1 111 ? 2.947 -35.5 -35.469 1 93.88 111 THR A N 1
ATOM 858 C CA . THR A 1 111 ? 4.195 -35.312 -34.719 1 93.88 111 THR A CA 1
ATOM 859 C C . THR A 1 111 ? 4.402 -33.812 -34.375 1 93.88 111 THR A C 1
ATOM 861 O O . THR A 1 111 ? 3.666 -32.969 -34.844 1 93.88 111 THR A O 1
ATOM 864 N N . GLY A 1 112 ? 5.25 -33.625 -33.344 1 94.62 112 GLY A N 1
ATOM 865 C CA . GLY A 1 112 ? 5.613 -32.281 -32.938 1 94.62 112 GLY A CA 1
ATOM 866 C C . GLY A 1 112 ? 7.074 -32.125 -32.562 1 94.62 112 GLY A C 1
ATOM 867 O O . GLY A 1 112 ? 7.762 -33.156 -32.344 1 94.62 112 GLY A O 1
ATOM 868 N N . VAL A 1 113 ? 7.562 -30.938 -32.562 1 95.06 113 VAL A N 1
ATOM 869 C CA . VAL A 1 113 ? 8.961 -30.672 -32.219 1 95.06 113 VAL A CA 1
ATOM 870 C C . VAL A 1 113 ? 9.234 -31.125 -30.797 1 95.06 113 VAL A C 1
ATOM 872 O O . VAL A 1 113 ? 10.391 -31.344 -30.422 1 95.06 113 VAL A O 1
ATOM 875 N N . CYS A 1 114 ? 8.219 -31.344 -29.938 1 95.81 114 CYS A N 1
ATOM 876 C CA . CYS A 1 114 ? 8.367 -31.812 -28.562 1 95.81 114 CYS A CA 1
ATOM 877 C C . CYS A 1 114 ? 8.852 -33.25 -28.531 1 95.81 114 CYS A C 1
ATOM 879 O O . CYS A 1 114 ? 9.289 -33.75 -27.5 1 95.81 114 CYS A O 1
ATOM 881 N N . ASN A 1 115 ? 8.859 -33.938 -29.656 1 95.62 115 ASN A N 1
ATOM 882 C CA . ASN A 1 115 ? 9.234 -35.344 -29.719 1 95.62 115 ASN A CA 1
ATOM 883 C C . ASN A 1 115 ? 10.594 -35.531 -30.391 1 95.62 115 ASN A C 1
ATOM 885 O O . ASN A 1 115 ? 10.961 -36.625 -30.75 1 95.62 115 ASN A O 1
ATOM 889 N N . GLU A 1 116 ? 11.359 -34.469 -30.594 1 95.25 116 GLU A N 1
ATOM 890 C CA . GLU A 1 116 ? 12.656 -34.562 -31.266 1 95.25 116 GLU A CA 1
ATOM 891 C C . GLU A 1 116 ? 13.594 -35.531 -30.531 1 95.25 116 GLU A C 1
ATOM 893 O O . GLU A 1 116 ? 14.422 -36.188 -31.156 1 95.25 116 GLU A O 1
ATOM 898 N N . ASN A 1 117 ? 13.562 -35.5 -29.25 1 94.94 117 ASN A N 1
ATOM 899 C CA . ASN A 1 117 ? 14.32 -36.406 -28.406 1 94.94 117 ASN A CA 1
ATOM 900 C C . ASN A 1 117 ? 13.406 -37.156 -27.453 1 94.94 117 ASN A C 1
ATOM 902 O O . ASN A 1 117 ? 12.367 -36.656 -27.031 1 94.94 117 ASN A O 1
ATOM 906 N N . VAL A 1 118 ? 13.797 -38.406 -27.125 1 95.19 118 VAL A N 1
ATOM 907 C CA . VAL A 1 118 ? 12.992 -39.25 -26.281 1 95.19 118 VAL A CA 1
ATOM 908 C C . VAL A 1 118 ? 13.883 -39.969 -25.25 1 95.19 118 VAL A C 1
ATOM 910 O O . VAL A 1 118 ? 14.953 -40.469 -25.594 1 95.19 118 VAL A O 1
ATOM 913 N N . LEU A 1 119 ? 13.508 -39.875 -24.031 1 95.38 119 LEU A N 1
ATOM 914 C CA . LEU A 1 119 ? 14.109 -40.656 -22.953 1 95.38 119 LEU A CA 1
ATOM 915 C C . LEU A 1 119 ? 13.109 -41.656 -22.359 1 95.38 119 LEU A C 1
ATOM 917 O O . LEU A 1 119 ? 12.078 -41.219 -21.812 1 95.38 119 LEU A O 1
ATOM 921 N N . ASN A 1 120 ? 13.445 -42.844 -22.469 1 95.94 120 ASN A N 1
ATOM 922 C CA . ASN A 1 120 ? 12.602 -43.906 -21.906 1 95.94 120 ASN A CA 1
ATOM 923 C C . ASN A 1 120 ? 12.953 -44.188 -20.453 1 95.94 120 ASN A C 1
ATOM 925 O O . ASN A 1 120 ? 13.945 -43.656 -19.938 1 95.94 120 ASN A O 1
ATOM 929 N N . GLU A 1 121 ? 12.039 -44.969 -19.828 1 93.44 121 GLU A N 1
ATOM 930 C CA . GLU A 1 121 ? 12.32 -45.406 -18.469 1 93.44 121 GLU A CA 1
ATOM 931 C C . GLU A 1 121 ? 13.719 -46 -18.344 1 93.44 121 GLU A C 1
ATOM 933 O O . GLU A 1 121 ? 14.125 -46.812 -19.188 1 93.44 121 GLU A O 1
ATOM 938 N N . GLY A 1 122 ? 14.414 -45.562 -17.375 1 93.25 122 GLY A N 1
ATOM 939 C CA . GLY A 1 122 ? 15.773 -46.031 -17.188 1 93.25 122 GLY A CA 1
ATOM 940 C C . GLY A 1 122 ? 16.812 -45.156 -17.859 1 93.25 122 GLY A C 1
ATOM 941 O O . GLY A 1 122 ? 18 -45.25 -17.547 1 93.25 122 GLY A O 1
ATOM 942 N N . GLU A 1 123 ? 16.359 -44.281 -18.703 1 94.38 123 GLU A N 1
ATOM 943 C CA . GLU A 1 123 ? 17.297 -43.438 -19.438 1 94.38 123 GLU A CA 1
ATOM 944 C C . GLU A 1 123 ? 17.391 -42.062 -18.797 1 94.38 123 GLU A C 1
ATOM 946 O O . GLU A 1 123 ? 18.094 -41.188 -19.312 1 94.38 123 GLU A O 1
ATOM 951 N N . PHE A 1 124 ? 16.703 -41.844 -17.781 1 93.62 124 PHE A N 1
ATOM 952 C CA . PHE A 1 124 ? 16.797 -40.594 -17.047 1 93.62 124 PHE A CA 1
ATOM 953 C C . PHE A 1 124 ? 16.781 -40.844 -15.547 1 93.62 124 PHE A C 1
ATOM 955 O O . PHE A 1 124 ? 16.438 -41.938 -15.094 1 93.62 124 PHE A O 1
ATOM 962 N N . ASP A 1 125 ? 17.312 -39.906 -14.797 1 95.69 125 ASP A N 1
ATOM 963 C CA . ASP A 1 125 ? 17.281 -39.781 -13.344 1 95.69 125 ASP A CA 1
ATOM 964 C C . ASP A 1 125 ? 16.938 -38.344 -12.914 1 95.69 125 ASP A C 1
ATOM 966 O O . ASP A 1 125 ? 17.781 -37.438 -12.992 1 95.69 125 ASP A O 1
ATOM 970 N N . LEU A 1 126 ? 15.656 -38.188 -12.477 1 96.19 126 LEU A N 1
ATOM 971 C CA . LEU A 1 126 ? 15.172 -36.875 -12.148 1 96.19 126 LEU A CA 1
ATOM 972 C C . LEU A 1 126 ? 16.062 -36.219 -11.102 1 96.19 126 LEU A C 1
ATOM 974 O O . LEU A 1 126 ? 16.203 -34.969 -11.078 1 96.19 126 LEU A O 1
ATOM 978 N N . THR A 1 127 ? 16.703 -36.906 -10.227 1 95.62 127 THR A N 1
ATOM 979 C CA . THR A 1 127 ? 17.531 -36.375 -9.141 1 95.62 127 THR A CA 1
ATOM 980 C C . THR A 1 127 ? 18.875 -35.875 -9.664 1 95.62 127 THR A C 1
ATOM 982 O O . THR A 1 127 ? 19.594 -35.188 -8.961 1 95.62 127 THR A O 1
ATOM 985 N N . LYS A 1 128 ? 19.188 -36.25 -10.891 1 92.75 128 LYS A N 1
ATOM 986 C CA . LYS A 1 128 ? 20.469 -35.875 -11.453 1 92.75 128 LYS A CA 1
ATOM 987 C C . LYS A 1 128 ? 20.312 -34.75 -12.492 1 92.75 128 LYS A C 1
ATOM 989 O O . LYS A 1 128 ? 21.312 -34.188 -12.961 1 92.75 128 LYS A O 1
ATOM 994 N N . LEU A 1 129 ? 19.062 -34.469 -12.844 1 92.81 129 LEU A N 1
ATOM 995 C CA . LEU A 1 129 ? 18.812 -33.375 -13.773 1 92.81 129 LEU A CA 1
ATOM 996 C C . LEU A 1 129 ? 19.062 -32.031 -13.102 1 92.81 129 LEU A C 1
ATOM 998 O O . LEU A 1 129 ? 18.969 -31.906 -11.883 1 92.81 129 LEU A O 1
ATOM 1002 N N . PRO A 1 130 ? 19.422 -31.047 -13.852 1 94.25 130 PRO A N 1
ATOM 1003 C CA . PRO A 1 130 ? 19.703 -29.734 -13.273 1 94.25 130 PRO A CA 1
ATOM 1004 C C . PRO A 1 130 ? 18.438 -28.984 -12.891 1 94.25 130 PRO A C 1
ATOM 1006 O O . PRO A 1 130 ? 18.266 -27.812 -13.25 1 94.25 130 PRO A O 1
ATOM 1009 N N . VAL A 1 131 ? 17.609 -29.625 -12.102 1 95.25 131 VAL A N 1
ATOM 1010 C CA . VAL A 1 131 ? 16.422 -29 -11.523 1 95.25 131 VAL A CA 1
ATOM 1011 C C . VAL A 1 131 ? 16.828 -28.078 -10.383 1 95.25 131 VAL A C 1
ATOM 1013 O O . VAL A 1 131 ? 17.688 -28.406 -9.57 1 95.25 131 VAL A O 1
ATOM 1016 N N . PRO A 1 132 ? 16.234 -26.922 -10.391 1 96.69 132 PRO A N 1
ATOM 1017 C CA . PRO A 1 132 ? 16.719 -25.938 -9.414 1 96.69 132 PRO A CA 1
ATOM 1018 C C . PRO A 1 132 ? 16.219 -26.219 -8 1 96.69 132 PRO A C 1
ATOM 1020 O O . PRO A 1 132 ? 15.07 -26.656 -7.824 1 96.69 132 PRO A O 1
ATOM 1023 N N . LEU A 1 133 ? 17.094 -26.094 -7.031 1 98.25 133 LEU A N 1
ATOM 1024 C CA . LEU A 1 133 ? 16.672 -25.719 -5.684 1 98.25 133 LEU A CA 1
ATOM 1025 C C . LEU A 1 133 ? 16.469 -24.219 -5.578 1 98.25 133 LEU A C 1
ATOM 1027 O O . LEU A 1 133 ? 17.422 -23.438 -5.688 1 98.25 133 LEU A O 1
ATOM 1031 N N . LEU A 1 134 ? 15.289 -23.812 -5.363 1 98.31 134 LEU A N 1
ATOM 1032 C CA . LEU A 1 134 ? 14.93 -22.422 -5.566 1 98.31 134 LEU A CA 1
ATOM 1033 C C . LEU A 1 134 ? 15.242 -21.594 -4.32 1 98.31 134 LEU A C 1
ATOM 1035 O O . LEU A 1 134 ? 15.742 -20.469 -4.426 1 98.31 134 LEU A O 1
ATOM 1039 N N . HIS A 1 135 ? 14.867 -22.062 -3.129 1 98.12 135 HIS A N 1
ATOM 1040 C CA . HIS A 1 135 ? 15.188 -21.453 -1.841 1 98.12 135 HIS A CA 1
ATOM 1041 C C . HIS A 1 135 ? 15.938 -22.438 -0.944 1 98.12 135 HIS A C 1
ATOM 1043 O O . HIS A 1 135 ? 15.719 -23.641 -1.019 1 98.12 135 HIS A O 1
ATOM 1049 N N . GLN A 1 136 ? 16.734 -21.922 -0.11 1 97.69 136 GLN A N 1
ATOM 1050 C CA . GLN A 1 136 ? 17.578 -22.766 0.728 1 97.69 136 GLN A CA 1
ATOM 1051 C C . GLN A 1 136 ? 16.734 -23.594 1.698 1 97.69 136 GLN A C 1
ATOM 1053 O O . GLN A 1 136 ? 17.141 -24.672 2.123 1 97.69 136 GLN A O 1
ATOM 1058 N N . ALA A 1 137 ? 15.508 -23.094 1.977 1 97.31 137 ALA A N 1
ATOM 1059 C CA . ALA A 1 137 ? 14.664 -23.797 2.943 1 97.31 137 ALA A CA 1
ATOM 1060 C C . ALA A 1 137 ? 13.648 -24.688 2.238 1 97.31 137 ALA A C 1
ATOM 1062 O O . ALA A 1 137 ? 12.828 -25.328 2.891 1 97.31 137 ALA A O 1
ATOM 1063 N N . ASP A 1 138 ? 13.656 -24.734 0.943 1 97.75 138 ASP A N 1
ATOM 1064 C CA . ASP A 1 138 ? 12.766 -25.641 0.228 1 97.75 138 ASP A CA 1
ATOM 1065 C C . ASP A 1 138 ? 13.086 -27.094 0.562 1 97.75 138 ASP A C 1
ATOM 1067 O O . ASP A 1 138 ? 14.234 -27.438 0.838 1 97.75 138 ASP A O 1
ATOM 1071 N N . GLY A 1 139 ? 12.086 -27.906 0.498 1 96.81 139 GLY A N 1
ATOM 1072 C CA . GLY A 1 139 ? 12.234 -29.312 0.849 1 96.81 139 GLY A CA 1
ATOM 1073 C C . GLY A 1 139 ? 12.938 -30.125 -0.22 1 96.81 139 GLY A C 1
ATOM 1074 O O . GLY A 1 139 ? 13.375 -31.25 0.033 1 96.81 139 GLY A O 1
ATOM 1075 N N . GLY A 1 140 ? 13.117 -29.562 -1.412 1 97.19 140 GLY A N 1
ATOM 1076 C CA . GLY A 1 140 ? 13.766 -30.219 -2.531 1 97.19 140 GLY A CA 1
ATOM 1077 C C . GLY A 1 140 ? 13.805 -29.375 -3.785 1 97.19 140 GLY A C 1
ATOM 1078 O O . GLY A 1 140 ? 13.562 -28.172 -3.73 1 97.19 140 GLY A O 1
ATOM 1079 N N . LYS A 1 141 ? 14.211 -30.047 -4.828 1 97.81 141 LYS A N 1
ATOM 1080 C CA . LYS A 1 141 ? 14.273 -29.391 -6.129 1 97.81 141 LYS A CA 1
ATOM 1081 C C . LYS A 1 141 ? 12.914 -29.406 -6.82 1 97.81 141 LYS A C 1
ATOM 1083 O O . LYS A 1 141 ? 12.227 -30.422 -6.816 1 97.81 141 LYS A O 1
ATOM 1088 N N . TYR A 1 142 ? 12.531 -28.297 -7.289 1 98.12 142 TYR A N 1
ATOM 1089 C CA . TYR A 1 142 ? 11.227 -28.188 -7.934 1 98.12 142 TYR A CA 1
ATOM 1090 C C . TYR A 1 142 ? 11.367 -28.078 -9.445 1 98.12 142 TYR A C 1
ATOM 1092 O O . TYR A 1 142 ? 11.828 -27.047 -9.953 1 98.12 142 TYR A O 1
ATOM 1100 N N . ILE A 1 143 ? 10.945 -29.078 -10.109 1 97.69 143 ILE A N 1
ATOM 1101 C CA . ILE A 1 143 ? 11 -29.078 -11.562 1 97.69 143 ILE A CA 1
ATOM 1102 C C . ILE A 1 143 ? 9.766 -28.391 -12.125 1 97.69 143 ILE A C 1
ATOM 1104 O O . ILE A 1 143 ? 9.82 -27.766 -13.195 1 97.69 143 ILE A O 1
ATOM 1108 N N . GLN A 1 144 ? 8.648 -28.484 -11.438 1 98.19 144 GLN A N 1
ATOM 1109 C CA . GLN A 1 144 ? 7.391 -27.922 -11.906 1 98.19 144 GLN A CA 1
ATOM 1110 C C . GLN A 1 144 ? 7.016 -26.672 -11.109 1 98.19 144 GLN A C 1
ATOM 1112 O O . GLN A 1 144 ? 6.496 -26.781 -9.992 1 98.19 144 GLN A O 1
ATOM 1117 N N . THR A 1 145 ? 7.207 -25.516 -11.664 1 97.75 145 THR A N 1
ATOM 1118 C CA . THR A 1 145 ? 6.762 -24.25 -11.094 1 97.75 145 THR A CA 1
ATOM 1119 C C . THR A 1 145 ? 6.031 -23.422 -12.141 1 97.75 145 THR A C 1
ATOM 1121 O O . THR A 1 145 ? 5.332 -22.469 -11.797 1 97.75 145 THR A O 1
ATOM 1124 N N . TYR A 1 146 ? 6.262 -23.812 -13.391 1 97.94 146 TYR A N 1
ATOM 1125 C CA . TYR A 1 146 ? 5.695 -23 -14.461 1 97.94 146 TYR A CA 1
ATOM 1126 C C . TYR A 1 146 ? 5.359 -23.859 -15.672 1 97.94 146 TYR A C 1
ATOM 1128 O O . TYR A 1 146 ? 5.52 -23.406 -16.812 1 97.94 146 TYR A O 1
ATOM 1136 N N . GLY A 1 147 ? 5.035 -25.078 -15.492 1 97.69 147 GLY A N 1
ATOM 1137 C CA . GLY A 1 147 ? 4.547 -26 -16.5 1 97.69 147 GLY A CA 1
ATOM 1138 C C . GLY A 1 147 ? 3.051 -26.234 -16.406 1 97.69 147 GLY A C 1
ATOM 1139 O O . GLY A 1 147 ? 2.377 -25.688 -15.539 1 97.69 147 GLY A O 1
ATOM 1140 N N . MET A 1 148 ? 2.582 -27.016 -17.328 1 97.25 148 MET A N 1
ATOM 1141 C CA . MET A 1 148 ? 1.149 -27.266 -17.453 1 97.25 148 MET A CA 1
ATOM 1142 C C . MET A 1 148 ? 0.845 -28.75 -17.312 1 97.25 148 MET A C 1
ATOM 1144 O O . MET A 1 148 ? 1.271 -29.562 -18.141 1 97.25 148 MET A O 1
ATOM 1148 N N . HIS A 1 149 ? 0.155 -29.109 -16.234 1 97.44 149 HIS A N 1
ATOM 1149 C CA . HIS A 1 149 ? -0.365 -30.453 -16.094 1 97.44 149 HIS A CA 1
ATOM 1150 C C . HIS A 1 149 ? -1.485 -30.719 -17.094 1 97.44 149 HIS A C 1
ATOM 1152 O O . HIS A 1 149 ? -2.32 -29.844 -17.344 1 97.44 149 HIS A O 1
ATOM 1158 N N . VAL A 1 150 ? -1.498 -31.891 -17.641 1 97.19 150 VAL A N 1
ATOM 1159 C CA . VAL A 1 150 ? -2.564 -32.344 -18.531 1 97.19 150 VAL A CA 1
ATOM 1160 C C . VAL A 1 150 ? -3.18 -33.625 -17.984 1 97.19 150 VAL A C 1
ATOM 1162 O O . VAL A 1 150 ? -2.504 -34.656 -17.875 1 97.19 150 VAL A O 1
ATOM 1165 N N . ILE A 1 151 ? -4.406 -33.562 -17.609 1 96.25 151 ILE A N 1
ATOM 1166 C CA . ILE A 1 151 ? -5.148 -34.688 -17.109 1 96.25 151 ILE A CA 1
ATOM 1167 C C . ILE A 1 151 ? -6.547 -34.719 -17.719 1 96.25 151 ILE A C 1
ATOM 1169 O O . ILE A 1 151 ? -7.074 -33.656 -18.109 1 96.25 151 ILE A O 1
ATOM 1173 N N . SER A 1 152 ? -7.082 -35.875 -17.906 1 95.44 152 SER A N 1
ATOM 1174 C CA . SER A 1 152 ? -8.43 -36 -18.438 1 95.44 152 SER A CA 1
ATOM 1175 C C . SER A 1 152 ? -9.289 -36.906 -17.547 1 95.44 152 SER A C 1
ATOM 1177 O O . SER A 1 152 ? -8.758 -37.719 -16.781 1 95.44 152 SER A O 1
ATOM 1179 N N . SER A 1 153 ? -10.633 -36.656 -17.656 1 94.94 153 SER A N 1
ATOM 1180 C CA . SER A 1 153 ? -11.555 -37.531 -16.953 1 94.94 153 SER A CA 1
ATOM 1181 C C . SER A 1 153 ? -11.531 -38.969 -17.531 1 94.94 153 SER A C 1
ATOM 1183 O O . SER A 1 153 ? -11.102 -39.156 -18.672 1 94.94 153 SER A O 1
ATOM 1185 N N . PRO A 1 154 ? -11.969 -39.906 -16.703 1 95.94 154 PRO A N 1
ATOM 1186 C CA . PRO A 1 154 ? -12.023 -41.25 -17.203 1 95.94 154 PRO A CA 1
ATOM 1187 C C . PRO A 1 154 ? -12.906 -41.406 -18.453 1 95.94 154 PRO A C 1
ATOM 1189 O O . PRO A 1 154 ? -12.633 -42.219 -19.328 1 95.94 154 PRO A O 1
ATOM 1192 N N . GLU A 1 155 ? -13.953 -40.562 -18.516 1 93.31 155 GLU A N 1
ATOM 1193 C CA . GLU A 1 155 ? -14.883 -40.594 -19.641 1 93.31 155 GLU A CA 1
ATOM 1194 C C . GLU A 1 155 ? -14.328 -39.844 -20.844 1 93.31 155 GLU A C 1
ATOM 1196 O O . GLU A 1 155 ? -14.875 -39.938 -21.938 1 93.31 155 GLU A O 1
ATOM 1201 N N . LYS A 1 156 ? -13.289 -39.094 -20.656 1 90.5 156 LYS A N 1
ATOM 1202 C CA . LYS A 1 156 ? -12.586 -38.312 -21.672 1 90.5 156 LYS A CA 1
ATOM 1203 C C . LYS A 1 156 ? -13.438 -37.156 -22.188 1 90.5 156 LYS A C 1
ATOM 1205 O O . LYS A 1 156 ? -13.242 -36.688 -23.297 1 90.5 156 LYS A O 1
ATOM 1210 N N . ASP A 1 157 ? -14.32 -36.75 -21.375 1 88.25 157 ASP A N 1
ATOM 1211 C CA . ASP A 1 157 ? -15.195 -35.625 -21.766 1 88.25 157 ASP A CA 1
ATOM 1212 C C . ASP A 1 157 ? -14.68 -34.312 -21.234 1 88.25 157 ASP A C 1
ATOM 1214 O O . ASP A 1 157 ? -15.188 -33.25 -21.609 1 88.25 157 ASP A O 1
ATOM 1218 N N . TRP A 1 158 ? -13.711 -34.375 -20.328 1 89.69 158 TRP A N 1
ATOM 1219 C CA . TRP A 1 158 ? -13.156 -33.156 -19.703 1 89.69 158 TRP A CA 1
ATOM 1220 C C . TRP A 1 158 ? -11.641 -33.281 -19.562 1 89.69 158 TRP A C 1
ATOM 1222 O O . TRP A 1 158 ? -11.141 -34.188 -18.906 1 89.69 158 TRP A O 1
ATOM 1232 N N . THR A 1 159 ? -10.875 -32.438 -20.266 1 91.88 159 THR A N 1
ATOM 1233 C CA . THR A 1 159 ? -9.43 -32.344 -20.109 1 91.88 159 THR A CA 1
ATOM 1234 C C . THR A 1 159 ? -9.039 -31.062 -19.375 1 91.88 159 THR A C 1
ATOM 1236 O O . THR A 1 159 ? -9.477 -29.969 -19.75 1 91.88 159 THR A O 1
ATOM 1239 N N . ASN A 1 160 ? -8.25 -31.203 -18.359 1 92.75 160 ASN A N 1
ATOM 1240 C CA . ASN A 1 160 ? -7.812 -30.078 -17.547 1 92.75 160 ASN A CA 1
ATOM 1241 C C . ASN A 1 160 ? -6.34 -29.75 -17.781 1 92.75 160 ASN A C 1
ATOM 1243 O O . ASN A 1 160 ? -5.488 -30.641 -17.734 1 92.75 160 ASN A O 1
ATOM 1247 N N . TRP A 1 161 ? -6.094 -28.578 -18.234 1 94.38 161 TRP A N 1
ATOM 1248 C CA . TRP A 1 161 ? -4.762 -27.984 -18.219 1 94.38 161 TRP A CA 1
ATOM 1249 C C . TRP A 1 161 ? -4.598 -27.078 -17 1 94.38 161 TRP A C 1
ATOM 1251 O O . TRP A 1 161 ? -5.383 -26.141 -16.797 1 94.38 161 TRP A O 1
ATOM 1261 N N . SER A 1 162 ? -3.625 -27.328 -16.109 1 93.94 162 SER A N 1
ATOM 1262 C CA . SER A 1 162 ? -3.48 -26.531 -14.883 1 93.94 162 SER A CA 1
ATOM 1263 C C . SER A 1 162 ? -2.012 -26.375 -14.5 1 93.94 162 SER A C 1
ATOM 1265 O O . SER A 1 162 ? -1.148 -27.094 -15.023 1 93.94 162 SER A O 1
ATOM 1267 N N . ILE A 1 163 ? -1.766 -25.422 -13.711 1 94.5 163 ILE A N 1
ATOM 1268 C CA . ILE A 1 163 ? -0.431 -25.219 -13.156 1 94.5 163 ILE A CA 1
ATOM 1269 C C . ILE A 1 163 ? -0.455 -25.469 -11.648 1 94.5 163 ILE A C 1
ATOM 1271 O O . ILE A 1 163 ? -1.255 -24.859 -10.93 1 94.5 163 ILE A O 1
ATOM 1275 N N . ALA A 1 164 ? 0.315 -26.328 -11.195 1 94.62 164 ALA A N 1
ATOM 1276 C CA . ALA A 1 164 ? 0.581 -26.641 -9.797 1 94.62 164 ALA A CA 1
ATOM 1277 C C . ALA A 1 164 ? 1.995 -27.188 -9.609 1 94.62 164 ALA A C 1
ATOM 1279 O O . ALA A 1 164 ? 2.48 -27.953 -10.43 1 94.62 164 ALA A O 1
ATOM 1280 N N . ARG A 1 165 ? 2.598 -26.797 -8.578 1 96.81 165 ARG A N 1
ATOM 1281 C CA . ARG A 1 165 ? 4.004 -27.141 -8.398 1 96.81 165 ARG A CA 1
ATOM 1282 C C . ARG A 1 165 ? 4.172 -28.641 -8.18 1 96.81 165 ARG A C 1
ATOM 1284 O O . ARG A 1 165 ? 3.23 -29.328 -7.762 1 96.81 165 ARG A O 1
ATOM 1291 N N . ALA A 1 166 ? 5.371 -29.094 -8.461 1 98.12 166 ALA A N 1
ATOM 1292 C CA . ALA A 1 166 ? 5.77 -30.469 -8.18 1 98.12 166 ALA A CA 1
ATOM 1293 C C . ALA A 1 166 ? 7.262 -30.562 -7.871 1 98.12 166 ALA A C 1
ATOM 1295 O O . ALA A 1 166 ? 8.078 -29.906 -8.523 1 98.12 166 ALA A O 1
ATOM 1296 N N . MET A 1 167 ? 7.586 -31.297 -6.844 1 98.5 167 MET A N 1
ATOM 1297 C CA . MET A 1 167 ? 8.938 -31.484 -6.316 1 98.5 167 MET A CA 1
ATOM 1298 C C . MET A 1 167 ? 9.516 -32.812 -6.766 1 98.5 167 MET A C 1
ATOM 1300 O O . MET A 1 167 ? 8.797 -33.812 -6.828 1 98.5 167 MET A O 1
ATOM 1304 N N . VAL A 1 168 ? 10.781 -32.844 -7.137 1 98.56 168 VAL A N 1
ATOM 1305 C CA . VAL A 1 168 ? 11.445 -34.094 -7.434 1 98.56 168 VAL A CA 1
ATOM 1306 C C . VAL A 1 168 ? 11.461 -34.969 -6.188 1 98.56 168 VAL A C 1
ATOM 1308 O O . VAL A 1 168 ? 11.914 -34.562 -5.121 1 98.56 168 VAL A O 1
ATOM 1311 N N . TYR A 1 169 ? 10.891 -36.156 -6.301 1 98.31 169 TYR A N 1
ATOM 1312 C CA . TYR A 1 169 ? 10.797 -37.062 -5.168 1 98.31 169 TYR A CA 1
ATOM 1313 C C . TYR A 1 169 ? 11.898 -38.094 -5.223 1 98.31 169 TYR A C 1
ATOM 1315 O O . TYR A 1 169 ? 12.641 -38.281 -4.254 1 98.31 169 TYR A O 1
ATOM 1323 N N . ASP A 1 170 ? 12.078 -38.781 -6.297 1 97.94 170 ASP A N 1
ATOM 1324 C CA . ASP A 1 170 ? 13.148 -39.75 -6.531 1 97.94 170 ASP A CA 1
ATOM 1325 C C . ASP A 1 170 ? 13.492 -39.844 -8.016 1 97.94 170 ASP A C 1
ATOM 1327 O O . ASP A 1 170 ? 13.211 -38.906 -8.781 1 97.94 170 ASP A O 1
ATOM 1331 N N . LYS A 1 171 ? 14.094 -40.844 -8.453 1 97.31 171 LYS A N 1
ATOM 1332 C CA . LYS A 1 171 ? 14.648 -40.969 -9.797 1 97.31 171 LYS A CA 1
ATOM 1333 C C . LYS A 1 171 ? 13.547 -40.875 -10.852 1 97.31 171 LYS A C 1
ATOM 1335 O O . LYS A 1 171 ? 13.789 -40.406 -11.969 1 97.31 171 LYS A O 1
ATOM 1340 N N . ASP A 1 172 ? 12.352 -41.312 -10.523 1 97.75 172 ASP A N 1
ATOM 1341 C CA . ASP A 1 172 ? 11.328 -41.375 -11.562 1 97.75 172 ASP A CA 1
ATOM 1342 C C . ASP A 1 172 ? 9.992 -40.844 -11.062 1 97.75 172 ASP A C 1
ATOM 1344 O O . ASP A 1 172 ? 8.961 -41.031 -11.711 1 97.75 172 ASP A O 1
ATOM 1348 N N . HIS A 1 173 ? 9.969 -40.188 -9.875 1 98.5 173 HIS A N 1
ATOM 1349 C CA . HIS A 1 173 ? 8.711 -39.688 -9.336 1 98.5 173 HIS A CA 1
ATOM 1350 C C . HIS A 1 173 ? 8.82 -38.219 -8.945 1 98.5 173 HIS A C 1
ATOM 1352 O O . HIS A 1 173 ? 9.883 -37.75 -8.508 1 98.5 173 HIS A O 1
ATOM 1358 N N . LEU A 1 174 ? 7.699 -37.562 -9.125 1 98.69 174 LEU A N 1
ATOM 1359 C CA . LEU A 1 174 ? 7.469 -36.25 -8.539 1 98.69 174 LEU A CA 1
ATOM 1360 C C . LEU A 1 174 ? 6.418 -36.312 -7.434 1 98.69 174 LEU A C 1
ATOM 1362 O O . LEU A 1 174 ? 5.613 -37.25 -7.398 1 98.69 174 LEU A O 1
ATOM 1366 N N . ALA A 1 175 ? 6.496 -35.469 -6.492 1 98.31 175 ALA A N 1
ATOM 1367 C CA . ALA A 1 175 ? 5.418 -35.188 -5.539 1 98.31 175 ALA A CA 1
ATOM 1368 C C . ALA A 1 175 ? 4.77 -33.844 -5.809 1 98.31 175 ALA A C 1
ATOM 1370 O O . ALA A 1 175 ? 5.438 -32.812 -5.758 1 98.31 175 ALA A O 1
ATOM 1371 N N . GLY A 1 176 ? 3.48 -33.906 -6.145 1 96.38 176 GLY A N 1
ATOM 1372 C CA . GLY A 1 176 ? 2.848 -32.688 -6.598 1 96.38 176 GLY A CA 1
ATOM 1373 C C . GLY A 1 176 ? 1.661 -32.281 -5.742 1 96.38 176 GLY A C 1
ATOM 1374 O O . GLY A 1 176 ? 0.948 -33.125 -5.211 1 96.38 176 GLY A O 1
ATOM 1375 N N . LEU A 1 177 ? 1.441 -31 -5.684 1 91.5 177 LEU A N 1
ATOM 1376 C CA . LEU A 1 177 ? 0.39 -30.422 -4.859 1 91.5 177 LEU A CA 1
ATOM 1377 C C . LEU A 1 177 ? -0.98 -30.641 -5.492 1 91.5 177 LEU A C 1
ATOM 1379 O O . LEU A 1 177 ? -1.199 -30.266 -6.652 1 91.5 177 LEU A O 1
ATOM 1383 N N . VAL A 1 178 ? -1.901 -31.25 -4.785 1 91.38 178 VAL A N 1
ATOM 1384 C CA . VAL A 1 178 ? -3.303 -31.422 -5.152 1 91.38 178 VAL A CA 1
ATOM 1385 C C . VAL A 1 178 ? -4.199 -30.969 -4.004 1 91.38 178 VAL A C 1
ATOM 1387 O O . VAL A 1 178 ? -4.215 -31.578 -2.938 1 91.38 178 VAL A O 1
ATOM 1390 N N . ILE A 1 179 ? -4.953 -29.828 -4.234 1 85.12 179 ILE A N 1
ATOM 1391 C CA . ILE A 1 179 ? -5.738 -29.219 -3.166 1 85.12 179 ILE A CA 1
ATOM 1392 C C . ILE A 1 179 ? -7.219 -29.203 -3.551 1 85.12 179 ILE A C 1
ATOM 1394 O O . ILE A 1 179 ? -7.578 -28.766 -4.641 1 85.12 179 ILE A O 1
ATOM 1398 N N . PRO A 1 180 ? -8.102 -29.766 -2.678 1 85.25 180 PRO A N 1
ATOM 1399 C CA . PRO A 1 180 ? -9.523 -29.516 -2.918 1 85.25 180 PRO A CA 1
ATOM 1400 C C . PRO A 1 180 ? -9.883 -28.031 -2.871 1 85.25 180 PRO A C 1
ATOM 1402 O O . PRO A 1 180 ? -9.32 -27.281 -2.074 1 85.25 180 PRO A O 1
ATOM 1405 N N . PRO A 1 181 ? -10.781 -27.531 -3.639 1 81.88 181 PRO A N 1
ATOM 1406 C CA . PRO A 1 181 ? -11.562 -28.234 -4.656 1 81.88 181 PRO A CA 1
ATOM 1407 C C . PRO A 1 181 ? -11.039 -28 -6.07 1 81.88 181 PRO A C 1
ATOM 1409 O O . PRO A 1 181 ? -11.828 -27.875 -7.016 1 81.88 181 PRO A O 1
ATOM 1412 N N . GLN A 1 182 ? -9.758 -27.844 -6.254 1 84.62 182 GLN A N 1
ATOM 1413 C CA . GLN A 1 182 ? -9.164 -27.547 -7.555 1 84.62 182 GLN A CA 1
ATOM 1414 C C . GLN A 1 182 ? -9.5 -28.641 -8.57 1 84.62 182 GLN A C 1
ATOM 1416 O O . GLN A 1 182 ? -9.836 -29.766 -8.195 1 84.62 182 GLN A O 1
ATOM 1421 N N . HIS A 1 183 ? -9.422 -28.266 -9.836 1 87.75 183 HIS A N 1
ATOM 1422 C CA . HIS A 1 183 ? -9.797 -29.172 -10.914 1 87.75 183 HIS A CA 1
ATOM 1423 C C . HIS A 1 183 ? -8.93 -30.422 -10.906 1 87.75 183 HIS A C 1
ATOM 1425 O O . HIS A 1 183 ? -9.414 -31.531 -11.164 1 87.75 183 HIS A O 1
ATOM 1431 N N . VAL A 1 184 ? -7.66 -30.266 -10.617 1 90.06 184 VAL A N 1
ATOM 1432 C CA . VAL A 1 184 ? -6.762 -31.406 -10.57 1 90.06 184 VAL A CA 1
ATOM 1433 C C . VAL A 1 184 ? -7.246 -32.406 -9.516 1 90.06 184 VAL A C 1
ATOM 1435 O O . VAL A 1 184 ? -7.219 -33.625 -9.734 1 90.06 184 VAL A O 1
ATOM 1438 N N . TRP A 1 185 ? -7.684 -31.875 -8.391 1 90.06 185 TRP A N 1
ATOM 1439 C CA . TRP A 1 185 ? -8.227 -32.719 -7.328 1 90.06 185 TRP A CA 1
ATOM 1440 C C . TRP A 1 185 ? -9.516 -33.406 -7.777 1 90.06 185 TRP A C 1
ATOM 1442 O O . TRP A 1 185 ? -9.703 -34.594 -7.559 1 90.06 185 TRP A O 1
ATOM 1452 N N . GLN A 1 186 ? -10.375 -32.656 -8.414 1 90.38 186 GLN A N 1
ATOM 1453 C CA . GLN A 1 186 ? -11.625 -33.219 -8.906 1 90.38 186 GLN A CA 1
ATOM 1454 C C . GLN A 1 186 ? -11.367 -34.375 -9.875 1 90.38 186 GLN A C 1
ATOM 1456 O O . GLN A 1 186 ? -12.023 -35.406 -9.789 1 90.38 186 GLN A O 1
ATOM 1461 N N . MET A 1 187 ? -10.445 -34.156 -10.711 1 92 187 MET A N 1
ATOM 1462 C CA . MET A 1 187 ? -10.094 -35.188 -11.68 1 92 187 MET A CA 1
ATOM 1463 C C . MET A 1 187 ? -9.531 -36.438 -10.992 1 92 187 MET A C 1
ATOM 1465 O O . MET A 1 187 ? -9.867 -37.562 -11.359 1 92 187 MET A O 1
ATOM 1469 N N . GLN A 1 188 ? -8.688 -36.219 -10.055 1 94.25 188 GLN A N 1
ATOM 1470 C CA . GLN A 1 188 ? -8.125 -37.344 -9.297 1 94.25 188 GLN A CA 1
ATOM 1471 C C . GLN A 1 188 ? -9.234 -38.156 -8.625 1 94.25 188 GLN A C 1
ATOM 1473 O O . GLN A 1 188 ? -9.18 -39.375 -8.609 1 94.25 188 GLN A O 1
ATOM 1478 N N . GLN A 1 189 ? -10.242 -37.406 -8.125 1 95.06 189 GLN A N 1
ATOM 1479 C CA . GLN A 1 189 ? -11.344 -38.094 -7.449 1 95.06 189 GLN A CA 1
ATOM 1480 C C . GLN A 1 189 ? -12.133 -38.969 -8.422 1 95.06 189 GLN A C 1
ATOM 1482 O O . GLN A 1 189 ? -12.586 -40.062 -8.062 1 95.06 189 GLN A O 1
ATOM 1487 N N . LYS A 1 190 ? -12.32 -38.5 -9.617 1 95.69 190 LYS A N 1
ATOM 1488 C CA . LYS A 1 190 ? -13.023 -39.281 -10.633 1 95.69 190 LYS A CA 1
ATOM 1489 C C . LYS A 1 190 ? -12.281 -40.594 -10.93 1 95.69 190 LYS A C 1
ATOM 1491 O O . LYS A 1 190 ? -12.898 -41.625 -11.07 1 95.69 190 LYS A O 1
ATOM 1496 N N . TRP A 1 191 ? -11.055 -40.562 -11.055 1 97.69 191 TRP A N 1
ATOM 1497 C CA . TRP A 1 191 ? -10.25 -41.719 -11.336 1 97.69 191 TRP A CA 1
ATOM 1498 C C . TRP A 1 191 ? -10.203 -42.656 -10.125 1 97.69 191 TRP A C 1
ATOM 1500 O O . TRP A 1 191 ? -10.227 -43.875 -10.273 1 97.69 191 TRP A O 1
ATOM 1510 N N . LYS A 1 192 ? -10.07 -42.094 -8.953 1 96.75 192 LYS A N 1
ATOM 1511 C CA . LYS A 1 192 ? -10.125 -42.875 -7.719 1 96.75 192 LYS A CA 1
ATOM 1512 C C . LYS A 1 192 ? -11.406 -43.688 -7.648 1 96.75 192 LYS A C 1
ATOM 1514 O O . LYS A 1 192 ? -11.391 -44.844 -7.188 1 96.75 192 LYS A O 1
ATOM 1519 N N . ALA A 1 193 ? -12.492 -43.094 -8.07 1 97.38 193 ALA A N 1
ATOM 1520 C CA . ALA A 1 193 ? -13.797 -43.75 -8.039 1 97.38 193 ALA A CA 1
ATOM 1521 C C . ALA A 1 193 ? -13.781 -45.062 -8.859 1 97.38 193 ALA A C 1
ATOM 1523 O O . ALA A 1 193 ? -14.531 -46 -8.57 1 97.38 193 ALA A O 1
ATOM 1524 N N . ILE A 1 194 ? -12.953 -45.156 -9.859 1 97.69 194 ILE A N 1
ATOM 1525 C CA . ILE A 1 194 ? -12.914 -46.344 -10.695 1 97.69 194 ILE A CA 1
ATOM 1526 C C . ILE A 1 194 ? -11.648 -47.156 -10.383 1 97.69 194 ILE A C 1
ATOM 1528 O O . ILE A 1 194 ? -11.305 -48.094 -11.109 1 97.69 194 ILE A O 1
ATOM 1532 N N . GLY A 1 195 ? -10.836 -46.719 -9.43 1 97.31 195 GLY A N 1
ATOM 1533 C CA . GLY A 1 195 ? -9.719 -47.5 -8.883 1 97.31 195 GLY A CA 1
ATOM 1534 C C . GLY A 1 195 ? -8.516 -47.531 -9.797 1 97.31 195 GLY A C 1
ATOM 1535 O O . GLY A 1 195 ? -7.777 -48.5 -9.828 1 97.31 195 GLY A O 1
ATOM 1536 N N . LYS A 1 196 ? -8.297 -46.5 -10.602 1 97.75 196 LYS A N 1
ATOM 1537 C CA . LYS A 1 196 ? -7.168 -46.469 -11.531 1 97.75 196 LYS A CA 1
ATOM 1538 C C . LYS A 1 196 ? -6.355 -45.188 -11.344 1 97.75 196 LYS A C 1
ATOM 1540 O O . LYS A 1 196 ? -6.918 -44.125 -11.086 1 97.75 196 LYS A O 1
ATOM 1545 N N . ASP A 1 197 ? -5.125 -45.375 -11.492 1 97.94 197 ASP A N 1
ATOM 1546 C CA . ASP A 1 197 ? -4.258 -44.219 -11.461 1 97.94 197 ASP A CA 1
ATOM 1547 C C . ASP A 1 197 ? -4.586 -43.281 -12.617 1 97.94 197 ASP A C 1
ATOM 1549 O O . ASP A 1 197 ? -5.109 -43.688 -13.648 1 97.94 197 ASP A O 1
ATOM 1553 N N . VAL A 1 198 ? -4.309 -42 -12.477 1 98 198 VAL A N 1
ATOM 1554 C CA . VAL A 1 198 ? -4.676 -40.969 -13.422 1 98 198 VAL A CA 1
ATOM 1555 C C . VAL A 1 198 ? -3.621 -40.875 -14.516 1 98 198 VAL A C 1
ATOM 1557 O O . VAL A 1 198 ? -2.455 -40.562 -14.242 1 98 198 VAL A O 1
ATOM 1560 N N . PRO A 1 199 ? -3.955 -41.156 -15.781 1 98.19 199 PRO A N 1
ATOM 1561 C CA . PRO A 1 199 ? -3.012 -40.75 -16.844 1 98.19 199 PRO A CA 1
ATOM 1562 C C . PRO A 1 199 ? -2.613 -39.281 -16.766 1 98.19 199 PRO A C 1
ATOM 1564 O O . PRO A 1 199 ? -3.461 -38.438 -16.516 1 98.19 199 PRO A O 1
ATOM 1567 N N . TRP A 1 200 ? -1.403 -39 -16.922 1 98.19 200 TRP A N 1
ATOM 1568 C CA . TRP A 1 200 ? -0.886 -37.688 -16.609 1 98.19 200 TRP A CA 1
ATOM 1569 C C . TRP A 1 200 ? 0.225 -37.281 -17.578 1 98.19 200 TRP A C 1
ATOM 1571 O O . TRP A 1 200 ? 0.983 -38.125 -18.047 1 98.19 200 TRP A O 1
ATOM 1581 N N . ALA A 1 201 ? 0.289 -36.031 -17.969 1 98.56 201 ALA A N 1
ATOM 1582 C CA . ALA A 1 201 ? 1.421 -35.406 -18.641 1 98.56 201 ALA A CA 1
ATOM 1583 C C . ALA A 1 201 ? 1.738 -34.031 -18.031 1 98.56 201 ALA A C 1
ATOM 1585 O O . ALA A 1 201 ? 0.866 -33.406 -17.453 1 98.56 201 ALA A O 1
ATOM 1586 N N . LEU A 1 202 ? 2.943 -33.656 -18.078 1 98.62 202 LEU A N 1
ATOM 1587 C CA . LEU A 1 202 ? 3.43 -32.344 -17.656 1 98.62 202 LEU A CA 1
ATOM 1588 C C . LEU A 1 202 ? 4.25 -31.688 -18.766 1 98.62 202 LEU A C 1
ATOM 1590 O O . LEU A 1 202 ? 5.27 -32.25 -19.188 1 98.62 202 LEU A O 1
ATOM 1594 N N . CYS A 1 203 ? 3.773 -30.547 -19.25 1 98.31 203 CYS A N 1
ATOM 1595 C CA . CYS A 1 203 ? 4.383 -29.875 -20.391 1 98.31 203 CYS A CA 1
ATOM 1596 C C . CYS A 1 203 ? 5.051 -28.578 -19.969 1 98.31 203 CYS A C 1
ATOM 1598 O O . CYS A 1 203 ? 4.438 -27.75 -19.281 1 98.31 203 CYS A O 1
ATOM 1600 N N . PHE A 1 204 ? 6.285 -28.391 -20.375 1 98.06 204 PHE A N 1
ATOM 1601 C CA . PHE A 1 204 ? 7.016 -27.141 -20.125 1 98.06 204 PHE A CA 1
ATOM 1602 C C . PHE A 1 204 ? 7.238 -26.391 -21.438 1 98.06 204 PHE A C 1
ATOM 1604 O O . PHE A 1 204 ? 7.391 -27 -22.5 1 98.06 204 PHE A O 1
ATOM 1611 N N . GLY A 1 205 ? 7.324 -25.062 -21.266 1 97.81 205 GLY A N 1
ATOM 1612 C CA . GLY A 1 205 ? 7.508 -24.25 -22.469 1 97.81 205 GLY A CA 1
ATOM 1613 C C . GLY A 1 205 ? 6.355 -24.375 -23.453 1 97.81 205 GLY A C 1
ATOM 1614 O O . GLY A 1 205 ? 6.57 -24.625 -24.641 1 97.81 205 GLY A O 1
ATOM 1615 N N . VAL A 1 206 ? 5.18 -24.406 -22.953 1 97.19 206 VAL A N 1
ATOM 1616 C CA . VAL A 1 206 ? 3.965 -24.453 -23.766 1 97.19 206 VAL A CA 1
ATOM 1617 C C . VAL A 1 206 ? 3.662 -23.062 -24.328 1 97.19 206 VAL A C 1
ATOM 1619 O O . VAL A 1 206 ? 4.309 -22.078 -23.953 1 97.19 206 VAL A O 1
ATOM 1622 N N . PRO A 1 207 ? 2.707 -23.031 -25.312 1 95.06 207 PRO A N 1
ATOM 1623 C CA . PRO A 1 207 ? 2.324 -21.703 -25.766 1 95.06 207 PRO A CA 1
ATOM 1624 C C . PRO A 1 207 ? 1.974 -20.75 -24.625 1 95.06 207 PRO A C 1
ATOM 1626 O O . PRO A 1 207 ? 1.217 -21.125 -23.719 1 95.06 207 PRO A O 1
ATOM 1629 N N . PRO A 1 208 ? 2.506 -19.547 -24.656 1 95.44 208 PRO A N 1
ATOM 1630 C CA . PRO A 1 208 ? 2.365 -18.641 -23.516 1 95.44 208 PRO A CA 1
ATOM 1631 C C . PRO A 1 208 ? 0.908 -18.391 -23.141 1 95.44 208 PRO A C 1
ATOM 1633 O O . PRO A 1 208 ? 0.579 -18.344 -21.953 1 95.44 208 PRO A O 1
ATOM 1636 N N . ALA A 1 209 ? 0.027 -18.312 -24.062 1 93.44 209 ALA A N 1
ATOM 1637 C CA . ALA A 1 209 ? -1.389 -18.094 -23.766 1 93.44 209 ALA A CA 1
ATOM 1638 C C . ALA A 1 209 ? -1.981 -19.297 -23.031 1 93.44 209 ALA A C 1
ATOM 1640 O O . ALA A 1 209 ? -2.881 -19.141 -22.203 1 93.44 209 ALA A O 1
ATOM 1641 N N . ALA A 1 210 ? -1.44 -20.469 -23.328 1 93.31 210 ALA A N 1
ATOM 1642 C CA . ALA A 1 210 ? -1.947 -21.703 -22.719 1 93.31 210 ALA A CA 1
ATOM 1643 C C . ALA A 1 210 ? -1.628 -21.734 -21.219 1 93.31 210 ALA A C 1
ATOM 1645 O O . ALA A 1 210 ? -2.469 -22.141 -20.406 1 93.31 210 ALA A O 1
ATOM 1646 N N . ILE A 1 211 ? -0.419 -21.344 -20.922 1 94.56 211 ILE A N 1
ATOM 1647 C CA . ILE A 1 211 ? -0.032 -21.375 -19.516 1 94.56 211 ILE A CA 1
ATOM 1648 C C . ILE A 1 211 ? -0.843 -20.344 -18.734 1 94.56 211 ILE A C 1
ATOM 1650 O O . ILE A 1 211 ? -1.176 -20.547 -17.578 1 94.56 211 ILE A O 1
ATOM 1654 N N . MET A 1 212 ? -1.201 -19.203 -19.297 1 93.06 212 MET A N 1
ATOM 1655 C CA . MET A 1 212 ? -2.047 -18.203 -18.656 1 93.06 212 MET A CA 1
ATOM 1656 C C . MET A 1 212 ? -3.461 -18.75 -18.453 1 93.06 212 MET A C 1
ATOM 1658 O O . MET A 1 212 ? -4.023 -18.609 -17.359 1 93.06 212 MET A O 1
ATOM 1662 N N . ALA A 1 213 ? -3.979 -19.359 -19.484 1 90.31 213 ALA A N 1
ATOM 1663 C CA . ALA A 1 213 ? -5.32 -19.922 -19.391 1 90.31 213 ALA A CA 1
ATOM 1664 C C . ALA A 1 213 ? -5.379 -21.016 -18.312 1 90.31 213 ALA A C 1
ATOM 1666 O O . ALA A 1 213 ? -6.371 -21.141 -17.594 1 90.31 213 ALA A O 1
ATOM 1667 N N . SER A 1 214 ? -4.305 -21.719 -18.234 1 91.19 214 SER A N 1
ATOM 1668 C CA . SER A 1 214 ? -4.219 -22.797 -17.266 1 91.19 214 SER A CA 1
ATOM 1669 C C . SER A 1 214 ? -4.195 -22.266 -15.836 1 91.19 214 SER A C 1
ATOM 1671 O O . SER A 1 214 ? -4.434 -23 -14.883 1 91.19 214 SER A O 1
ATOM 1673 N N . SER A 1 215 ? -3.898 -21.016 -15.68 1 88.88 215 SER A N 1
ATOM 1674 C CA . SER A 1 215 ? -3.828 -20.375 -14.375 1 88.88 215 SER A CA 1
ATOM 1675 C C . SER A 1 215 ? -5.152 -19.703 -14.008 1 88.88 215 SER A C 1
ATOM 1677 O O . SER A 1 215 ? -5.328 -19.25 -12.883 1 88.88 215 SER A O 1
ATOM 1679 N N . MET A 1 216 ? -6.066 -19.594 -14.922 1 87.06 216 MET A N 1
ATOM 1680 C CA . MET A 1 216 ? -7.367 -18.969 -14.695 1 87.06 216 MET A CA 1
ATOM 1681 C C . MET A 1 216 ? -8.359 -19.969 -14.109 1 87.06 216 MET A C 1
ATOM 1683 O O . MET A 1 216 ? -8.391 -21.125 -14.523 1 87.06 216 MET A O 1
ATOM 1687 N N . PRO A 1 217 ? -9.102 -19.594 -13.125 1 85.81 217 PRO A N 1
ATOM 1688 C CA . PRO A 1 217 ? -10.141 -20.484 -12.594 1 85.81 217 PRO A CA 1
ATOM 1689 C C . PRO A 1 217 ? -11.367 -20.562 -13.508 1 85.81 217 PRO A C 1
ATOM 1691 O O . PRO A 1 217 ? -12.453 -20.125 -13.125 1 85.81 217 PRO A O 1
ATOM 1694 N N . LEU A 1 218 ? -11.258 -21.266 -14.648 1 81.5 218 LEU A N 1
ATOM 1695 C CA . LEU A 1 218 ? -12.328 -21.438 -15.617 1 81.5 218 LEU A CA 1
ATOM 1696 C C . LEU A 1 218 ? -13.445 -22.312 -15.055 1 81.5 218 LEU A C 1
ATOM 1698 O O . LEU A 1 218 ? -13.211 -23.094 -14.117 1 81.5 218 LEU A O 1
ATOM 1702 N N . PRO A 1 219 ? -14.633 -22.172 -15.547 1 78.88 219 PRO A N 1
ATOM 1703 C CA . PRO A 1 219 ? -15.742 -23 -15.055 1 78.88 219 PRO A CA 1
ATOM 1704 C C . PRO A 1 219 ? -15.492 -24.484 -15.227 1 78.88 219 PRO A C 1
ATOM 1706 O O . PRO A 1 219 ? -14.711 -24.891 -16.094 1 78.88 219 PRO A O 1
ATOM 1709 N N . ASP A 1 220 ? -16.203 -25.25 -14.453 1 79 220 ASP A N 1
ATOM 1710 C CA . ASP A 1 220 ? -16.094 -26.703 -14.539 1 79 220 ASP A CA 1
ATOM 1711 C C . ASP A 1 220 ? -16.484 -27.188 -15.93 1 79 220 ASP A C 1
ATOM 1713 O O . ASP A 1 220 ? -17.438 -26.688 -16.531 1 79 220 ASP A O 1
ATOM 1717 N N . GLY A 1 221 ? -15.734 -28.078 -16.391 1 77.5 221 GLY A N 1
ATOM 1718 C CA . GLY A 1 221 ? -16.062 -28.672 -17.672 1 77.5 221 GLY A CA 1
ATOM 1719 C C . GLY A 1 221 ? -15.453 -27.938 -18.844 1 77.5 221 GLY A C 1
ATOM 1720 O O . GLY A 1 221 ? -15.414 -28.469 -19.953 1 77.5 221 GLY A O 1
ATOM 1721 N N . CYS A 1 222 ? -14.992 -26.781 -18.594 1 79.06 222 CYS A N 1
ATOM 1722 C CA . CYS A 1 222 ? -14.359 -26.016 -19.656 1 79.06 222 CYS A CA 1
ATOM 1723 C C . CYS A 1 222 ? -12.938 -26.5 -19.922 1 79.06 222 CYS A C 1
ATOM 1725 O O . CYS A 1 222 ? -12.102 -26.5 -19.016 1 79.06 222 CYS A O 1
ATOM 1727 N N . THR A 1 223 ? -12.727 -26.891 -21.172 1 83.5 223 THR A N 1
ATOM 1728 C CA . THR A 1 223 ? -11.398 -27.344 -21.578 1 83.5 223 THR A CA 1
ATOM 1729 C C . THR A 1 223 ? -10.539 -26.172 -22.016 1 83.5 223 THR A C 1
ATOM 1731 O O . THR A 1 223 ? -10.914 -25.422 -22.922 1 83.5 223 THR A O 1
ATOM 1734 N N . GLU A 1 224 ? -9.344 -26.078 -21.484 1 88.19 224 GLU A N 1
ATOM 1735 C CA . GLU A 1 224 ? -8.477 -24.922 -21.688 1 88.19 224 GLU A CA 1
ATOM 1736 C C . GLU A 1 224 ? -8.055 -24.797 -23.156 1 88.19 224 GLU A C 1
ATOM 1738 O O . GLU A 1 224 ? -7.953 -23.703 -23.688 1 88.19 224 GLU A O 1
ATOM 1743 N N . ALA A 1 225 ? -7.902 -25.891 -23.828 1 87.12 225 ALA A N 1
ATOM 1744 C CA . ALA A 1 225 ? -7.449 -25.875 -25.203 1 87.12 225 ALA A CA 1
ATOM 1745 C C . ALA A 1 225 ? -8.438 -25.125 -26.094 1 87.12 225 ALA A C 1
ATOM 1747 O O . ALA A 1 225 ? -8.047 -24.312 -26.938 1 87.12 225 ALA A O 1
ATOM 1748 N N . GLY A 1 226 ? -9.688 -25.5 -25.938 1 88.25 226 GLY A N 1
ATOM 1749 C CA . GLY A 1 226 ? -10.727 -24.812 -26.688 1 88.25 226 GLY A CA 1
ATOM 1750 C C . GLY A 1 226 ? -10.812 -23.344 -26.359 1 88.25 226 GLY A C 1
ATOM 1751 O O . GLY A 1 226 ? -11.047 -22.516 -27.25 1 88.25 226 GLY A O 1
ATOM 1752 N N . TYR A 1 227 ? -10.664 -23.062 -25.078 1 89.31 227 TYR A N 1
ATOM 1753 C CA . TYR A 1 227 ? -10.711 -21.688 -24.609 1 89.31 227 TYR A CA 1
ATOM 1754 C C . TYR A 1 227 ? -9.609 -20.859 -25.266 1 89.31 227 TYR A C 1
ATOM 1756 O O . TYR A 1 227 ? -9.852 -19.734 -25.703 1 89.31 227 TYR A O 1
ATOM 1764 N N . ILE A 1 228 ? -8.461 -21.375 -25.375 1 88.94 228 ILE A N 1
ATOM 1765 C CA . ILE A 1 228 ? -7.309 -20.688 -25.969 1 88.94 228 ILE A CA 1
ATOM 1766 C C . ILE A 1 228 ? -7.539 -20.469 -27.453 1 88.94 228 ILE A C 1
ATOM 1768 O O . ILE A 1 228 ? -7.188 -19.422 -28 1 88.94 228 ILE A O 1
ATOM 1772 N N . GLY A 1 229 ? -8.031 -21.516 -28.062 1 89.56 229 GLY A N 1
ATOM 1773 C CA . GLY A 1 229 ? -8.391 -21.359 -29.453 1 89.56 229 GLY A CA 1
ATOM 1774 C C . GLY A 1 229 ? -9.336 -20.188 -29.703 1 89.56 229 GLY A C 1
ATOM 1775 O O . GLY A 1 229 ? -9.125 -19.391 -30.609 1 89.56 229 GLY A O 1
ATOM 1776 N N . ALA A 1 230 ? -10.312 -20.156 -28.844 1 89.62 230 ALA A N 1
ATOM 1777 C CA . ALA A 1 230 ? -11.281 -19.078 -28.953 1 89.62 230 ALA A CA 1
ATOM 1778 C C . ALA A 1 230 ? -10.625 -17.719 -28.703 1 89.62 230 ALA A C 1
ATOM 1780 O O . ALA A 1 230 ? -10.938 -16.75 -29.391 1 89.62 230 ALA A O 1
ATOM 1781 N N . MET A 1 231 ? -9.742 -17.625 -27.766 1 89.06 231 MET A N 1
ATOM 1782 C CA . MET A 1 231 ? -9.086 -16.375 -27.359 1 89.06 231 MET A CA 1
ATOM 1783 C C . MET A 1 231 ? -8.156 -15.883 -28.469 1 89.06 231 MET A C 1
ATOM 1785 O O . MET A 1 231 ? -8.07 -14.68 -28.703 1 89.06 231 MET A O 1
ATOM 1789 N N . THR A 1 232 ? -7.465 -16.828 -29.141 1 87.5 232 THR A N 1
ATOM 1790 C CA . THR A 1 232 ? -6.426 -16.453 -30.094 1 87.5 232 THR A CA 1
ATOM 1791 C C . THR A 1 232 ? -6.957 -16.5 -31.516 1 87.5 232 THR A C 1
ATOM 1793 O O . THR A 1 232 ? -6.336 -15.969 -32.438 1 87.5 232 THR A O 1
ATOM 1796 N N . GLY A 1 233 ? -8.07 -17.172 -31.703 1 86.06 233 GLY A N 1
ATOM 1797 C CA . GLY A 1 233 ? -8.656 -17.344 -33.031 1 86.06 233 GLY A CA 1
ATOM 1798 C C . GLY A 1 233 ? -8.016 -18.453 -33.812 1 86.06 233 GLY A C 1
ATOM 1799 O O . GLY A 1 233 ? -8.289 -18.609 -35 1 86.06 233 GLY A O 1
ATOM 1800 N N . HIS A 1 234 ? -7.133 -19.141 -33.156 1 89.25 234 HIS A N 1
ATOM 1801 C CA . HIS A 1 234 ? -6.414 -20.203 -33.844 1 89.25 234 HIS A CA 1
ATOM 1802 C C . HIS A 1 234 ? -6.348 -21.469 -32.969 1 89.25 234 HIS A C 1
ATOM 1804 O O . HIS A 1 234 ? -6.113 -21.391 -31.766 1 89.25 234 HIS A O 1
ATOM 1810 N N . ALA A 1 235 ? -6.566 -22.609 -33.688 1 91.75 235 ALA A N 1
ATOM 1811 C CA . ALA A 1 235 ? -6.449 -23.891 -33 1 91.75 235 ALA A CA 1
ATOM 1812 C C . ALA A 1 235 ? -5.004 -24.172 -32.594 1 91.75 235 ALA A C 1
ATOM 1814 O O . ALA A 1 235 ? -4.078 -23.891 -33.375 1 91.75 235 ALA A O 1
ATOM 1815 N N . ILE A 1 236 ? -4.809 -24.703 -31.453 1 92.62 236 ILE A N 1
ATOM 1816 C CA . ILE A 1 236 ? -3.49 -25.125 -31 1 92.62 236 ILE A CA 1
ATOM 1817 C C . ILE A 1 236 ? -3.184 -26.516 -31.531 1 92.62 236 ILE A C 1
ATOM 1819 O O . ILE A 1 236 ? -4.059 -27.391 -31.562 1 92.62 236 ILE A O 1
ATOM 1823 N N . ASP A 1 237 ? -1.978 -26.672 -32.031 1 95.75 237 ASP A N 1
ATOM 1824 C CA . ASP A 1 237 ? -1.558 -28 -32.469 1 95.75 237 ASP A CA 1
ATOM 1825 C C . ASP A 1 237 ? -1.2 -28.891 -31.266 1 95.75 237 ASP A C 1
ATOM 1827 O O . ASP A 1 237 ? -0.394 -28.5 -30.422 1 95.75 237 ASP A O 1
ATOM 1831 N N . VAL A 1 238 ? -1.823 -30.078 -31.219 1 96.88 238 VAL A N 1
ATOM 1832 C CA . VAL A 1 238 ? -1.533 -31.031 -30.141 1 96.88 238 VAL A CA 1
ATOM 1833 C C . VAL A 1 238 ? -1.105 -32.375 -30.734 1 96.88 238 VAL A C 1
ATOM 1835 O O . VAL A 1 238 ? -1.442 -32.688 -31.875 1 96.88 238 VAL A O 1
ATOM 1838 N N . VAL A 1 239 ? -0.34 -33.062 -30.031 1 97.62 239 VAL A N 1
ATOM 1839 C CA . VAL A 1 239 ? 0.125 -34.406 -30.406 1 97.62 239 VAL A CA 1
ATOM 1840 C C . VAL A 1 239 ? -0.173 -35.375 -29.297 1 97.62 239 VAL A C 1
ATOM 1842 O O . VAL A 1 239 ? -0.176 -35.031 -28.109 1 97.62 239 VAL A O 1
ATOM 1845 N N . LYS A 1 240 ? -0.458 -36.562 -29.641 1 97.12 240 LYS A N 1
ATOM 1846 C CA . LYS A 1 240 ? -0.757 -37.625 -28.672 1 97.12 240 LYS A CA 1
ATOM 1847 C C . LYS A 1 240 ? 0.496 -38.031 -27.891 1 97.12 240 LYS A C 1
ATOM 1849 O O . LYS A 1 240 ? 1.576 -38.125 -28.484 1 97.12 240 LYS A O 1
ATOM 1854 N N . CYS A 1 241 ? 0.37 -38.219 -26.578 1 96.5 241 CYS A N 1
ATOM 1855 C CA . CYS A 1 241 ? 1.451 -38.75 -25.75 1 96.5 241 CYS A CA 1
ATOM 1856 C C . CYS A 1 241 ? 1.854 -40.125 -26.203 1 96.5 241 CYS A C 1
ATOM 1858 O O . CYS A 1 241 ? 1.088 -40.812 -26.891 1 96.5 241 CYS A O 1
ATOM 1860 N N . GLU A 1 242 ? 3 -40.531 -25.781 1 93.19 242 GLU A N 1
ATOM 1861 C CA . GLU A 1 242 ? 3.523 -41.844 -26.172 1 93.19 242 GLU A CA 1
ATOM 1862 C C . GLU A 1 242 ? 3.023 -42.938 -25.219 1 93.19 242 GLU A C 1
ATOM 1864 O O . GLU A 1 242 ? 2.82 -44.094 -25.641 1 93.19 242 GLU A O 1
ATOM 1869 N N . THR A 1 243 ? 2.822 -42.594 -23.984 1 94.94 243 THR A N 1
ATOM 1870 C CA . THR A 1 243 ? 2.584 -43.594 -22.969 1 94.94 243 THR A CA 1
ATOM 1871 C C . THR A 1 243 ? 1.103 -43.656 -22.594 1 94.94 243 THR A C 1
ATOM 1873 O O . THR A 1 243 ? 0.671 -44.562 -21.891 1 94.94 243 THR A O 1
ATOM 1876 N N . ASN A 1 244 ? 0.346 -42.75 -22.984 1 95.56 244 ASN A N 1
ATOM 1877 C CA . ASN A 1 244 ? -1.08 -42.688 -22.672 1 95.56 244 ASN A CA 1
ATOM 1878 C C . ASN A 1 244 ? -1.863 -41.969 -23.766 1 95.56 244 ASN A C 1
ATOM 1880 O O . ASN A 1 244 ? -1.322 -41.656 -24.828 1 95.56 244 ASN A O 1
ATOM 1884 N N . ASP A 1 245 ? -3.145 -41.656 -23.5 1 95.12 245 ASP A N 1
ATOM 1885 C CA . ASP A 1 245 ? -4.012 -41.156 -24.578 1 95.12 245 ASP A CA 1
ATOM 1886 C C . ASP A 1 245 ? -4.215 -39.656 -24.469 1 95.12 245 ASP A C 1
ATOM 1888 O O . ASP A 1 245 ? -5.148 -39.094 -25.062 1 95.12 245 ASP A O 1
ATOM 1892 N N . LEU A 1 246 ? -3.408 -39.031 -23.688 1 97.19 246 LEU A N 1
ATOM 1893 C CA . LEU A 1 246 ? -3.525 -37.594 -23.562 1 97.19 246 LEU A CA 1
ATOM 1894 C C . LEU A 1 246 ? -2.896 -36.875 -24.75 1 97.19 246 LEU A C 1
ATOM 1896 O O . LEU A 1 246 ? -2.039 -37.438 -25.438 1 97.19 246 LEU A O 1
ATOM 1900 N N . TYR A 1 247 ? -3.367 -35.688 -25.016 1 96.56 247 TYR A N 1
ATOM 1901 C CA . TYR A 1 247 ? -2.803 -34.812 -26.047 1 96.56 247 TYR A CA 1
ATOM 1902 C C . TYR A 1 247 ? -2.105 -33.625 -25.406 1 96.56 247 TYR A C 1
ATOM 1904 O O . TYR A 1 247 ? -2.613 -33.031 -24.453 1 96.56 247 TYR A O 1
ATOM 1912 N N . VAL A 1 248 ? -0.953 -33.312 -25.891 1 97.25 248 VAL A N 1
ATOM 1913 C CA . VAL A 1 248 ? -0.163 -32.219 -25.344 1 97.25 248 VAL A CA 1
ATOM 1914 C C . VAL A 1 248 ? 0.229 -31.25 -26.469 1 97.25 248 VAL A C 1
ATOM 1916 O O . VAL A 1 248 ? 0.222 -31.625 -27.641 1 97.25 248 VAL A O 1
ATOM 1919 N N . PRO A 1 249 ? 0.489 -29.969 -26.188 1 96.56 249 PRO A N 1
ATOM 1920 C CA . PRO A 1 249 ? 0.912 -29.047 -27.25 1 96.56 249 PRO A CA 1
ATOM 1921 C C . PRO A 1 249 ? 2.121 -29.562 -28.031 1 96.56 249 PRO A C 1
ATOM 1923 O O . PRO A 1 249 ? 3.156 -29.875 -27.438 1 96.56 249 PRO A O 1
ATOM 1926 N N . ALA A 1 250 ? 2.039 -29.484 -29.328 1 97.12 250 ALA A N 1
ATOM 1927 C CA . ALA A 1 250 ? 3.029 -30.094 -30.203 1 97.12 250 ALA A CA 1
ATOM 1928 C C . ALA A 1 250 ? 4.355 -29.344 -30.156 1 97.12 250 ALA A C 1
ATOM 1930 O O . ALA A 1 250 ? 5.402 -29.891 -30.516 1 97.12 250 ALA A O 1
ATOM 1931 N N . ASN A 1 251 ? 4.301 -28.172 -29.75 1 96.31 251 ASN A N 1
ATOM 1932 C CA . ASN A 1 251 ? 5.5 -27.328 -29.766 1 96.31 251 ASN A CA 1
ATOM 1933 C C . ASN A 1 251 ? 6.051 -27.125 -28.359 1 96.31 251 ASN A C 1
ATOM 1935 O O . ASN A 1 251 ? 6.832 -26.203 -28.125 1 96.31 251 ASN A O 1
ATOM 1939 N N . ALA A 1 252 ? 5.613 -27.922 -27.344 1 97.44 252 ALA A N 1
ATOM 1940 C CA . ALA A 1 252 ? 6.152 -27.812 -25.984 1 97.44 252 ALA A CA 1
ATOM 1941 C C . ALA A 1 252 ? 7.66 -28.062 -25.969 1 97.44 252 ALA A C 1
ATOM 1943 O O . ALA A 1 252 ? 8.188 -28.781 -26.828 1 97.44 252 ALA A O 1
ATOM 1944 N N . GLU A 1 253 ? 8.383 -27.5 -25.078 1 97.69 253 GLU A N 1
ATOM 1945 C CA . GLU A 1 253 ? 9.828 -27.672 -24.953 1 97.69 253 GLU A CA 1
ATOM 1946 C C . GLU A 1 253 ? 10.164 -29.031 -24.359 1 97.69 253 GLU A C 1
ATOM 1948 O O . GLU A 1 253 ? 11.109 -29.688 -24.797 1 97.69 253 GLU A O 1
ATOM 1953 N N . ILE A 1 254 ? 9.523 -29.391 -23.281 1 97.19 254 ILE A N 1
ATOM 1954 C CA . ILE A 1 254 ? 9.742 -30.625 -22.547 1 97.19 254 ILE A CA 1
ATOM 1955 C C . ILE A 1 254 ? 8.398 -31.234 -22.156 1 97.19 254 ILE A C 1
ATOM 1957 O O . ILE A 1 254 ? 7.484 -30.531 -21.719 1 97.19 254 ILE A O 1
ATOM 1961 N N . VAL A 1 255 ? 8.227 -32.531 -22.297 1 98.19 255 VAL A N 1
ATOM 1962 C CA . VAL A 1 255 ? 7.012 -33.219 -21.875 1 98.19 255 VAL A CA 1
ATOM 1963 C C . VAL A 1 255 ? 7.379 -34.438 -21.016 1 98.19 255 VAL A C 1
ATOM 1965 O O . VAL A 1 255 ? 8.195 -35.25 -21.422 1 98.19 255 VAL A O 1
ATOM 1968 N N . LEU A 1 256 ? 6.859 -34.469 -19.812 1 98.44 256 LEU A N 1
ATOM 1969 C CA . LEU A 1 256 ? 6.871 -35.688 -18.984 1 98.44 256 LEU A CA 1
ATOM 1970 C C . LEU A 1 256 ? 5.543 -36.438 -19.078 1 98.44 256 LEU A C 1
ATOM 1972 O O . LEU A 1 256 ? 4.477 -35.812 -19.062 1 98.44 256 LEU A O 1
ATOM 1976 N N . GLU A 1 257 ? 5.598 -37.719 -19.25 1 98.44 257 GLU A N 1
ATOM 1977 C CA . GLU A 1 257 ? 4.391 -38.531 -19.359 1 98.44 257 GLU A CA 1
ATOM 1978 C C . GLU A 1 257 ? 4.398 -39.656 -18.328 1 98.44 257 GLU A C 1
ATOM 1980 O O . GLU A 1 257 ? 5.457 -40.219 -18.016 1 98.44 257 GLU A O 1
ATOM 1985 N N . GLY A 1 258 ? 3.211 -39.938 -17.828 1 98.31 258 GLY A N 1
ATOM 1986 C CA . GLY A 1 258 ? 3.104 -41.062 -16.906 1 98.31 258 GLY A CA 1
ATOM 1987 C C . GLY A 1 258 ? 1.761 -41.125 -16.203 1 98.31 258 GLY A C 1
ATOM 1988 O O . GLY A 1 258 ? 0.712 -41.094 -16.844 1 98.31 258 GLY A O 1
ATOM 1989 N N . THR A 1 259 ? 1.896 -41.281 -14.883 1 98.25 259 THR A N 1
ATOM 1990 C CA . THR A 1 259 ? 0.659 -41.438 -14.125 1 98.25 259 THR A CA 1
ATOM 1991 C C . THR A 1 259 ? 0.756 -40.719 -12.781 1 98.25 259 THR A C 1
ATOM 1993 O O . THR A 1 259 ? 1.843 -40.594 -12.211 1 98.25 259 THR A O 1
ATOM 1996 N N . MET A 1 260 ? -0.351 -40.219 -12.391 1 98.31 260 MET A N 1
ATOM 1997 C CA . MET A 1 260 ? -0.517 -39.75 -11.016 1 98.31 260 MET A CA 1
ATOM 1998 C C . MET A 1 260 ? -1.167 -40.812 -10.148 1 98.31 260 MET A C 1
ATOM 2000 O O . MET A 1 260 ? -2.248 -41.312 -10.469 1 98.31 260 MET A O 1
ATOM 2004 N N . SER A 1 261 ? -0.556 -41.156 -9.07 1 98.12 261 SER A N 1
ATOM 2005 C CA . SER A 1 261 ? -1.06 -42.219 -8.211 1 98.12 261 SER A CA 1
ATOM 2006 C C . SER A 1 261 ? -2.311 -41.75 -7.457 1 98.12 261 SER A C 1
ATOM 2008 O O . SER A 1 261 ? -2.402 -40.625 -7.016 1 98.12 261 SER A O 1
ATOM 2010 N N . ILE A 1 262 ? -3.217 -42.656 -7.266 1 96.94 262 ILE A N 1
ATOM 2011 C CA . ILE A 1 262 ? -4.41 -42.406 -6.469 1 96.94 262 ILE A CA 1
ATOM 2012 C C . ILE A 1 262 ? -4.199 -42.906 -5.043 1 96.94 262 ILE A C 1
ATOM 2014 O O . ILE A 1 262 ? -5.023 -42.656 -4.16 1 96.94 262 ILE A O 1
ATOM 2018 N N . THR A 1 263 ? -3.098 -43.594 -4.777 1 96.62 263 THR A N 1
ATOM 2019 C CA . THR A 1 263 ? -2.914 -44.25 -3.482 1 96.62 263 THR A CA 1
ATOM 2020 C C . THR A 1 263 ? -1.589 -43.812 -2.852 1 96.62 263 THR A C 1
ATOM 2022 O O . THR A 1 263 ? -1.517 -43.594 -1.645 1 96.62 263 THR A O 1
ATOM 2025 N N . GLU A 1 264 ? -0.565 -43.688 -3.693 1 97.5 264 GLU A N 1
ATOM 2026 C CA . GLU A 1 264 ? 0.769 -43.438 -3.162 1 97.5 264 GLU A CA 1
ATOM 2027 C C . GLU A 1 264 ? 1.013 -41.938 -3 1 97.5 264 GLU A C 1
ATOM 2029 O O . GLU A 1 264 ? 0.604 -41.125 -3.85 1 97.5 264 GLU A O 1
ATOM 2034 N N . THR A 1 265 ? 1.572 -41.594 -1.897 1 97.75 265 THR A N 1
ATOM 2035 C CA . THR A 1 265 ? 1.938 -40.219 -1.627 1 97.75 265 THR A CA 1
ATOM 2036 C C . THR A 1 265 ? 3.4 -40.094 -1.206 1 97.75 265 THR A C 1
ATOM 2038 O O . THR A 1 265 ? 4.016 -41.125 -0.835 1 97.75 265 THR A O 1
ATOM 2041 N N . GLY A 1 266 ? 4.016 -39.031 -1.393 1 97.5 266 GLY A N 1
ATOM 2042 C CA . GLY A 1 266 ? 5.332 -38.656 -0.9 1 97.5 266 GLY A CA 1
ATOM 2043 C C . GLY A 1 266 ? 5.367 -37.25 -0.291 1 97.5 266 GLY A C 1
ATOM 2044 O O . GLY A 1 266 ? 4.473 -36.438 -0.539 1 97.5 266 GLY A O 1
ATOM 2045 N N . PRO A 1 267 ? 6.371 -37.062 0.565 1 96.94 267 PRO A N 1
ATOM 2046 C CA . PRO A 1 267 ? 6.484 -35.719 1.159 1 96.94 267 PRO A CA 1
ATOM 2047 C C . PRO A 1 267 ? 6.797 -34.656 0.127 1 96.94 267 PRO A C 1
ATOM 2049 O O . PRO A 1 267 ? 7.602 -34.875 -0.78 1 96.94 267 PRO A O 1
ATOM 2052 N N . GLU A 1 268 ? 6.125 -33.625 0.174 1 97.25 268 GLU A N 1
ATOM 2053 C CA . GLU A 1 268 ? 6.379 -32.406 -0.601 1 97.25 268 GLU A CA 1
ATOM 2054 C C . GLU A 1 268 ? 6.539 -31.203 0.31 1 97.25 268 GLU A C 1
ATOM 2056 O O . GLU A 1 268 ? 5.785 -31.031 1.272 1 97.25 268 GLU A O 1
ATOM 2061 N N . GLY A 1 269 ? 7.609 -30.312 -0.007 1 95.75 269 GLY A N 1
ATOM 2062 C CA . GLY A 1 269 ? 7.863 -29.125 0.796 1 95.75 269 GLY A CA 1
ATOM 2063 C C . GLY A 1 269 ? 8.922 -29.359 1.864 1 95.75 269 GLY A C 1
ATOM 2064 O O . GLY A 1 269 ? 9.445 -30.453 2.002 1 95.75 269 GLY A O 1
ATOM 2065 N N . PRO A 1 270 ? 9.141 -28.344 2.564 1 96.94 270 PRO A N 1
ATOM 2066 C CA . PRO A 1 270 ? 8.609 -26.984 2.504 1 96.94 270 PRO A CA 1
ATOM 2067 C C . PRO A 1 270 ? 8.875 -26.297 1.161 1 96.94 270 PRO A C 1
ATOM 2069 O O . PRO A 1 270 ? 9.641 -26.812 0.343 1 96.94 270 PRO A O 1
ATOM 2072 N N . PHE A 1 271 ? 8.211 -25.234 0.888 1 97.19 271 PHE A N 1
ATOM 2073 C CA . PHE A 1 271 ? 8.344 -24.484 -0.353 1 97.19 271 PHE A CA 1
ATOM 2074 C C . PHE A 1 271 ? 8.164 -22.984 -0.102 1 97.19 271 PHE A C 1
ATOM 2076 O O . PHE A 1 271 ? 7.34 -22.578 0.721 1 97.19 271 PHE A O 1
ATOM 2083 N N . GLY A 1 272 ? 8.977 -22.109 -0.729 1 96.75 272 GLY A N 1
ATOM 2084 C CA . GLY A 1 272 ? 8.672 -20.688 -0.758 1 96.75 272 GLY A CA 1
ATOM 2085 C C . GLY A 1 272 ? 7.367 -20.375 -1.461 1 96.75 272 GLY A C 1
ATOM 2086 O O . GLY A 1 272 ? 7.277 -20.469 -2.688 1 96.75 272 GLY A O 1
ATOM 2087 N N . GLU A 1 273 ? 6.414 -19.891 -0.694 1 95.12 273 GLU A N 1
ATOM 2088 C CA . GLU A 1 273 ? 5.051 -19.75 -1.195 1 95.12 273 GLU A CA 1
ATOM 2089 C C . GLU A 1 273 ? 4.84 -18.359 -1.814 1 95.12 273 GLU A C 1
ATOM 2091 O O . GLU A 1 273 ? 5.641 -17.453 -1.603 1 95.12 273 GLU A O 1
ATOM 2096 N N . MET A 1 274 ? 3.729 -18.25 -2.545 1 95.38 274 MET A N 1
ATOM 2097 C CA . MET A 1 274 ? 3.363 -17.031 -3.279 1 95.38 274 MET A CA 1
ATOM 2098 C C . MET A 1 274 ? 3.166 -15.859 -2.328 1 95.38 274 MET A C 1
ATOM 2100 O O . MET A 1 274 ? 3.176 -14.703 -2.752 1 95.38 274 MET A O 1
ATOM 2104 N N . HIS A 1 275 ? 2.945 -16.172 -1.037 1 97.94 275 HIS A N 1
ATOM 2105 C CA . HIS A 1 275 ? 2.674 -15.102 -0.079 1 97.94 275 HIS A CA 1
ATOM 2106 C C . HIS A 1 275 ? 3.961 -14.586 0.553 1 97.94 275 HIS A C 1
ATOM 2108 O O . HIS A 1 275 ? 3.926 -13.711 1.419 1 97.94 275 HIS A O 1
ATOM 2114 N N . GLY A 1 276 ? 5.133 -15.211 0.169 1 97.62 276 GLY A N 1
ATOM 2115 C CA . GLY A 1 276 ? 6.422 -14.641 0.527 1 97.62 276 GLY A CA 1
ATOM 2116 C C . GLY A 1 276 ? 7.047 -15.297 1.743 1 97.62 276 GLY A C 1
ATOM 2117 O O . GLY A 1 276 ? 7.922 -14.711 2.391 1 97.62 276 GLY A O 1
ATOM 2118 N N . TYR A 1 277 ? 6.621 -16.562 2.086 1 97.81 277 TYR A N 1
ATOM 2119 C CA . TYR A 1 277 ? 7.133 -17.234 3.27 1 97.81 277 TYR A CA 1
ATOM 2120 C C . TYR A 1 277 ? 7.527 -18.672 2.947 1 97.81 277 TYR A C 1
ATOM 2122 O O . TYR A 1 277 ? 6.895 -19.328 2.105 1 97.81 277 TYR A O 1
ATOM 2130 N N . VAL A 1 278 ? 8.578 -19.109 3.58 1 97.19 278 VAL A N 1
ATOM 2131 C CA . VAL A 1 278 ? 8.875 -20.531 3.699 1 97.19 278 VAL A CA 1
ATOM 2132 C C . VAL A 1 278 ? 8.781 -20.953 5.164 1 97.19 278 VAL A C 1
ATOM 2134 O O . VAL A 1 278 ? 9.32 -20.297 6.047 1 97.19 278 VAL A O 1
ATOM 2137 N N . PHE A 1 279 ? 7.992 -21.875 5.434 1 96.69 279 PHE A N 1
ATOM 2138 C CA . PHE A 1 279 ? 7.914 -22.453 6.77 1 96.69 279 PHE A CA 1
ATOM 2139 C C . PHE A 1 279 ? 8.711 -23.75 6.848 1 96.69 279 PHE A C 1
ATOM 2141 O O . PHE A 1 279 ? 8.203 -24.812 6.5 1 96.69 279 PHE A O 1
ATOM 2148 N N . PRO A 1 280 ? 9.906 -23.609 7.363 1 93.56 280 PRO A N 1
ATOM 2149 C CA . PRO A 1 280 ? 10.734 -24.812 7.426 1 93.56 280 PRO A CA 1
ATOM 2150 C C . PRO A 1 280 ? 10.055 -25.969 8.164 1 93.56 280 PRO A C 1
ATOM 2152 O O . PRO A 1 280 ? 9.375 -25.734 9.164 1 93.56 280 PRO A O 1
ATOM 2155 N N . GLY A 1 281 ? 10.125 -27.109 7.637 1 88.75 281 GLY A N 1
ATOM 2156 C CA . GLY A 1 281 ? 9.539 -28.297 8.258 1 88.75 281 GLY A CA 1
ATOM 2157 C C . GLY A 1 281 ? 8.133 -28.594 7.77 1 88.75 281 GLY A C 1
ATOM 2158 O O . GLY A 1 281 ? 7.598 -29.672 8.023 1 88.75 281 GLY A O 1
ATOM 2159 N N . ASP A 1 282 ? 7.516 -27.609 7.098 1 92.25 282 ASP A N 1
ATOM 2160 C CA . ASP A 1 282 ? 6.168 -27.797 6.566 1 92.25 282 ASP A CA 1
ATOM 2161 C C . ASP A 1 282 ? 6.184 -28.703 5.34 1 92.25 282 ASP A C 1
ATOM 2163 O O . ASP A 1 282 ? 6.336 -28.219 4.211 1 92.25 282 ASP A O 1
ATOM 2167 N N . SER A 1 283 ? 6.148 -29.953 5.535 1 93.69 283 SER A N 1
ATOM 2168 C CA . SER A 1 283 ? 6.047 -30.984 4.5 1 93.69 283 SER A CA 1
ATOM 2169 C C . SER A 1 283 ? 4.707 -31.703 4.578 1 93.69 283 SER A C 1
ATOM 2171 O O . SER A 1 283 ? 4.203 -31.969 5.668 1 93.69 283 SER A O 1
ATOM 2173 N N . HIS A 1 284 ? 4.137 -31.906 3.414 1 92.94 284 HIS A N 1
ATOM 2174 C CA . HIS A 1 284 ? 2.848 -32.594 3.381 1 92.94 284 HIS A CA 1
ATOM 2175 C C . HIS A 1 284 ? 2.855 -33.75 2.373 1 92.94 284 HIS A C 1
ATOM 2177 O O . HIS A 1 284 ? 3.523 -33.656 1.34 1 92.94 284 HIS A O 1
ATOM 2183 N N . PRO A 1 285 ? 2.141 -34.75 2.721 1 95.88 285 PRO A N 1
ATOM 2184 C CA . PRO A 1 285 ? 2.012 -35.812 1.734 1 95.88 285 PRO A CA 1
ATOM 2185 C C . PRO A 1 285 ? 1.243 -35.406 0.487 1 95.88 285 PRO A C 1
ATOM 2187 O O . PRO A 1 285 ? 0.138 -34.844 0.594 1 95.88 285 PRO A O 1
ATOM 2190 N N . CYS A 1 286 ? 1.771 -35.594 -0.636 1 97.25 286 CYS A N 1
ATOM 2191 C CA . CYS A 1 286 ? 1.151 -35.281 -1.921 1 97.25 286 CYS A CA 1
ATOM 2192 C C . CYS A 1 286 ? 1.219 -36.469 -2.855 1 97.25 286 CYS A C 1
ATOM 2194 O O . CYS A 1 286 ? 2.113 -37.312 -2.732 1 97.25 286 CYS A O 1
ATOM 2196 N N . PRO A 1 287 ? 0.284 -36.562 -3.777 1 97.81 287 PRO A N 1
ATOM 2197 C CA . PRO A 1 287 ? 0.313 -37.688 -4.719 1 97.81 287 PRO A CA 1
ATOM 2198 C C . PRO A 1 287 ? 1.634 -37.781 -5.48 1 97.81 287 PRO A C 1
ATOM 2200 O O . PRO A 1 287 ? 2.227 -36.75 -5.828 1 97.81 287 PRO A O 1
ATOM 2203 N N . LEU A 1 288 ? 2.014 -39 -5.727 1 98.62 288 LEU A N 1
ATOM 2204 C CA . LEU A 1 288 ? 3.211 -39.25 -6.52 1 98.62 288 LEU A CA 1
ATOM 2205 C C . LEU A 1 288 ? 2.873 -39.312 -8 1 98.62 288 LEU A C 1
ATOM 2207 O O . LEU A 1 288 ? 1.894 -39.969 -8.391 1 98.62 288 LEU A O 1
ATOM 2211 N N . TYR A 1 289 ? 3.607 -38.656 -8.781 1 98.62 289 TYR A N 1
ATOM 2212 C CA . TYR A 1 289 ? 3.562 -38.719 -10.234 1 98.62 289 TYR A CA 1
ATOM 2213 C C . TYR A 1 289 ? 4.707 -39.594 -10.773 1 98.62 289 TYR A C 1
ATOM 2215 O O . TYR A 1 289 ? 5.879 -39.219 -10.633 1 98.62 289 TYR A O 1
ATOM 2223 N N . LYS A 1 290 ? 4.402 -40.625 -11.336 1 98.56 290 LYS A N 1
ATOM 2224 C CA . LYS A 1 290 ? 5.434 -41.469 -11.961 1 98.56 290 LYS A CA 1
ATOM 2225 C C . LYS A 1 290 ? 5.734 -41 -13.383 1 98.56 290 LYS A C 1
ATOM 2227 O O . LYS A 1 290 ? 4.828 -40.875 -14.203 1 98.56 290 LYS A O 1
ATOM 2232 N N . VAL A 1 291 ? 6.969 -40.719 -13.641 1 98.56 291 VAL A N 1
ATOM 2233 C CA . VAL A 1 291 ? 7.414 -40.344 -14.977 1 98.56 291 VAL A CA 1
ATOM 2234 C C . VAL A 1 291 ? 7.871 -41.594 -15.742 1 98.56 291 VAL A C 1
ATOM 2236 O O . VAL A 1 291 ? 8.844 -42.25 -15.359 1 98.56 291 VAL A O 1
ATOM 2239 N N . ASN A 1 292 ? 7.223 -41.875 -16.812 1 98.25 292 ASN A N 1
ATOM 2240 C CA . ASN A 1 292 ? 7.551 -43.031 -17.625 1 98.25 292 ASN A CA 1
ATOM 2241 C C . ASN A 1 292 ? 8.398 -42.656 -18.844 1 98.25 292 ASN A C 1
ATOM 2243 O O . ASN 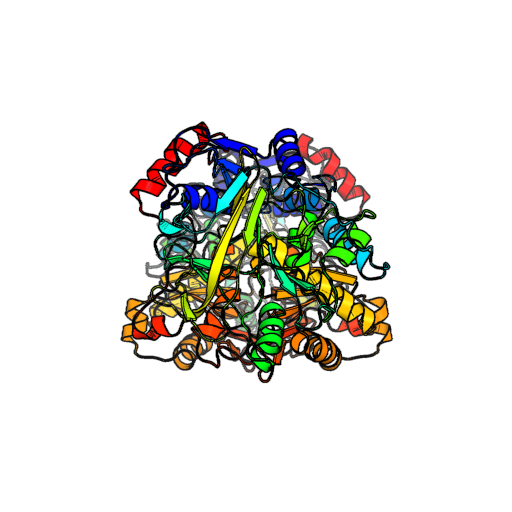A 1 292 ? 9.133 -43.469 -19.375 1 98.25 292 ASN A O 1
ATOM 2247 N N . LYS A 1 293 ? 8.18 -41.469 -19.234 1 97.88 293 LYS A N 1
ATOM 2248 C CA . LYS A 1 293 ? 8.844 -41.031 -20.453 1 97.88 293 LYS A CA 1
ATOM 2249 C C . LYS A 1 293 ? 9.055 -39.5 -20.453 1 97.88 293 LYS A C 1
ATOM 2251 O O . LYS A 1 293 ? 8.227 -38.75 -19.906 1 97.88 293 LYS A O 1
ATOM 2256 N N . ILE A 1 294 ? 10.172 -39.094 -21 1 96.62 294 ILE A N 1
ATOM 2257 C CA . ILE A 1 294 ? 10.445 -37.656 -21.219 1 96.62 294 ILE A CA 1
ATOM 2258 C C . ILE A 1 294 ? 10.719 -37.406 -22.703 1 96.62 294 ILE A C 1
ATOM 2260 O O . ILE A 1 294 ? 11.516 -38.125 -23.328 1 96.62 294 ILE A O 1
ATOM 2264 N N . THR A 1 295 ? 10.008 -36.5 -23.328 1 96.5 295 THR A N 1
ATOM 2265 C CA . THR A 1 295 ? 10.305 -36.031 -24.672 1 96.5 295 THR A CA 1
ATOM 2266 C C . THR A 1 295 ? 10.648 -34.531 -24.656 1 96.5 295 THR A C 1
ATOM 2268 O O . THR A 1 295 ? 10.172 -33.812 -23.781 1 96.5 295 THR A O 1
ATOM 2271 N N . TYR A 1 296 ? 11.555 -34.125 -25.562 1 95.62 296 TYR A N 1
ATOM 2272 C CA . TYR A 1 296 ? 11.945 -32.719 -25.5 1 95.62 296 TYR A CA 1
ATOM 2273 C C . TYR A 1 296 ? 12.531 -32.25 -26.844 1 95.62 296 TYR A C 1
ATOM 2275 O O . TYR A 1 296 ? 12.984 -33.062 -27.641 1 95.62 296 TYR A O 1
ATOM 2283 N N . ARG A 1 297 ? 12.445 -30.984 -27.016 1 95.12 297 ARG A N 1
ATOM 2284 C CA . ARG A 1 297 ? 12.984 -30.312 -28.188 1 95.12 297 ARG A CA 1
ATOM 2285 C C . ARG A 1 297 ? 14.5 -30.156 -28.094 1 95.12 297 ARG A C 1
ATOM 2287 O O . ARG A 1 297 ? 15.047 -30.109 -26.984 1 95.12 297 ARG A O 1
ATOM 2294 N N . ASN A 1 298 ? 15.172 -30.062 -29.266 1 94.12 298 ASN A N 1
ATOM 2295 C CA . ASN A 1 298 ? 16.594 -29.688 -29.25 1 94.12 298 ASN A CA 1
ATOM 2296 C C . ASN A 1 298 ? 16.812 -28.344 -28.578 1 94.12 298 ASN A C 1
ATOM 2298 O O . ASN A 1 298 ? 16.172 -27.359 -28.906 1 94.12 298 ASN A O 1
ATOM 2302 N N . GLY A 1 299 ? 17.703 -28.344 -27.594 1 93.56 299 GLY A N 1
ATOM 2303 C CA . GLY A 1 299 ? 17.953 -27.109 -26.859 1 93.56 299 GLY A CA 1
ATOM 2304 C C . GLY A 1 299 ? 16.781 -26.688 -25.984 1 93.56 299 GLY A C 1
ATOM 2305 O O . GLY A 1 299 ? 16.422 -25.516 -25.953 1 93.56 299 GLY A O 1
ATOM 2306 N N . ALA A 1 300 ? 16.188 -27.641 -25.312 1 95.69 300 ALA A N 1
ATOM 2307 C CA . ALA A 1 300 ? 14.938 -27.453 -24.578 1 95.69 300 ALA A CA 1
ATOM 2308 C C . ALA A 1 300 ? 15.109 -26.438 -23.453 1 95.69 300 ALA A C 1
ATOM 2310 O O . ALA A 1 300 ? 16.141 -26.406 -22.797 1 95.69 300 ALA A O 1
ATOM 2311 N N . ILE A 1 301 ? 14.125 -25.578 -23.281 1 96.94 301 ILE A N 1
ATOM 2312 C CA . ILE A 1 301 ? 14.117 -24.531 -22.266 1 96.94 301 ILE A CA 1
ATOM 2313 C C . ILE A 1 301 ? 13.07 -24.844 -21.203 1 96.94 301 ILE A C 1
ATOM 2315 O O . ILE A 1 301 ? 11.898 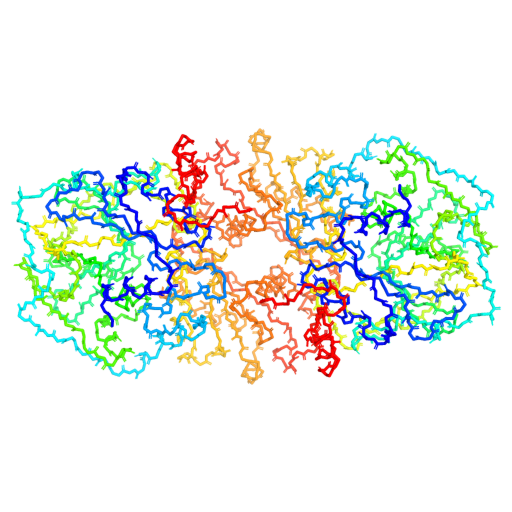-25.078 -21.531 1 96.94 301 ILE A O 1
ATOM 2319 N N . LEU A 1 302 ? 13.461 -24.938 -19.953 1 97.44 302 LEU A N 1
ATOM 2320 C CA . LEU A 1 302 ? 12.57 -25.078 -18.812 1 97.44 302 LEU A CA 1
ATOM 2321 C C . LEU A 1 302 ? 12.211 -23.703 -18.234 1 97.44 302 LEU A C 1
ATOM 2323 O O . LEU A 1 302 ? 13.07 -23.016 -17.688 1 97.44 302 LEU A O 1
ATOM 2327 N N . PRO A 1 303 ? 10.93 -23.281 -18.375 1 98.25 303 PRO A N 1
ATOM 2328 C CA . PRO A 1 303 ? 10.539 -22.062 -17.656 1 98.25 303 PRO A CA 1
ATOM 2329 C C . PRO A 1 303 ? 10.398 -22.281 -16.156 1 98.25 303 PRO A C 1
ATOM 2331 O O . PRO A 1 303 ? 9.906 -23.312 -15.719 1 98.25 303 PRO A O 1
ATOM 2334 N N . VAL A 1 304 ? 10.875 -21.297 -15.391 1 98.31 304 VAL A N 1
ATOM 2335 C CA . VAL A 1 304 ? 10.883 -21.438 -13.938 1 98.31 304 VAL A CA 1
ATOM 2336 C C . VAL A 1 304 ? 10.297 -20.188 -13.289 1 98.31 304 VAL A C 1
ATOM 2338 O O . VAL A 1 304 ? 10.68 -19.062 -13.641 1 98.31 304 VAL A O 1
ATOM 2341 N N . SER A 1 305 ? 9.273 -20.359 -12.484 1 98.12 305 SER A N 1
ATOM 2342 C CA . SER A 1 305 ? 8.789 -19.328 -11.57 1 98.12 305 SER A CA 1
ATOM 2343 C C . SER A 1 305 ? 9.375 -19.516 -10.172 1 98.12 305 SER A C 1
ATOM 2345 O O . SER A 1 305 ? 9.352 -20.609 -9.617 1 98.12 305 SER A O 1
ATOM 2347 N N . ASN A 1 306 ? 10 -18.547 -9.672 1 98.25 306 ASN A N 1
ATOM 2348 C CA . ASN A 1 306 ? 10.5 -18.578 -8.297 1 98.25 306 ASN A CA 1
ATOM 2349 C C . ASN A 1 306 ? 9.617 -17.766 -7.359 1 98.25 306 ASN A C 1
ATOM 2351 O O . ASN A 1 306 ? 9.867 -16.578 -7.133 1 98.25 306 ASN A O 1
ATOM 2355 N N . CYS A 1 307 ? 8.672 -18.422 -6.773 1 97.12 307 CYS A N 1
ATOM 2356 C CA . CYS A 1 307 ? 7.633 -17.812 -5.949 1 97.12 307 CYS A CA 1
ATOM 2357 C C . CYS A 1 307 ? 8.242 -17.109 -4.734 1 97.12 307 CYS A C 1
ATOM 2359 O O . CYS A 1 307 ? 9.234 -17.578 -4.18 1 97.12 307 CYS A O 1
ATOM 2361 N N . GLY A 1 308 ? 7.656 -16.047 -4.312 1 96.69 308 GLY A N 1
ATOM 2362 C CA . GLY A 1 308 ? 8.117 -15.352 -3.119 1 96.69 308 GLY A CA 1
ATOM 2363 C C . GLY A 1 308 ? 7.547 -13.953 -2.982 1 96.69 308 GLY A C 1
ATOM 2364 O O . GLY A 1 308 ? 6.379 -13.719 -3.309 1 96.69 308 GLY A O 1
ATOM 2365 N N . ARG A 1 309 ? 8.336 -13.117 -2.445 1 93.94 309 ARG A N 1
ATOM 2366 C CA . ARG A 1 309 ? 7.914 -11.727 -2.25 1 93.94 309 ARG A CA 1
ATOM 2367 C C . ARG A 1 309 ? 7.766 -11.008 -3.586 1 93.94 309 ARG A C 1
ATOM 2369 O O . ARG A 1 309 ? 8.5 -11.289 -4.535 1 93.94 309 ARG A O 1
ATOM 2376 N N . LEU A 1 310 ? 7.059 -10.031 -3.744 1 92.25 310 LEU A N 1
ATOM 2377 C CA . LEU A 1 310 ? 6.645 -9.336 -4.957 1 92.25 310 LEU A CA 1
ATOM 2378 C C . LEU A 1 310 ? 7.852 -8.93 -5.793 1 92.25 310 LEU A C 1
ATOM 2380 O O . LEU A 1 310 ? 8.891 -8.547 -5.242 1 92.25 310 LEU A O 1
ATOM 2384 N N . THR A 1 311 ? 7.676 -9.289 -7.105 1 95.75 311 THR A N 1
ATOM 2385 C CA . THR A 1 311 ? 6.531 -9.719 -7.898 1 95.75 311 THR A CA 1
ATOM 2386 C C . THR A 1 311 ? 6.922 -10.859 -8.836 1 95.75 311 THR A C 1
ATOM 2388 O O . THR A 1 311 ? 7.918 -10.766 -9.555 1 95.75 311 THR A O 1
ATOM 2391 N N . ASP A 1 312 ? 6.312 -11.898 -8.711 1 97.38 312 ASP A N 1
ATOM 2392 C CA . ASP A 1 312 ? 6.566 -13.008 -9.625 1 97.38 312 ASP A CA 1
ATOM 2393 C C . ASP A 1 312 ? 5.277 -13.477 -10.297 1 97.38 312 ASP A C 1
ATOM 2395 O O . ASP A 1 312 ? 4.258 -12.789 -10.234 1 97.38 312 ASP A O 1
ATOM 2399 N N . GLU A 1 313 ? 5.25 -14.617 -10.969 1 97.31 313 GLU A N 1
ATOM 2400 C CA . GLU A 1 313 ? 4.148 -15.094 -11.797 1 97.31 313 GLU A CA 1
ATOM 2401 C C . GLU A 1 313 ? 2.926 -15.438 -10.953 1 97.31 313 GLU A C 1
ATOM 2403 O O . GLU A 1 313 ? 1.793 -15.367 -11.43 1 97.31 313 GLU A O 1
ATOM 2408 N N . THR A 1 314 ? 3.203 -15.781 -9.664 1 96.12 314 THR A N 1
AT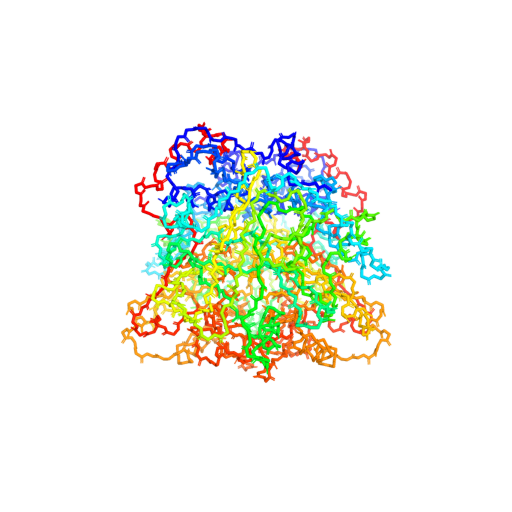OM 2409 C CA . THR A 1 314 ? 2.064 -16.078 -8.805 1 96.12 314 THR A CA 1
ATOM 2410 C C . THR A 1 314 ? 1.201 -14.828 -8.609 1 96.12 314 THR A C 1
ATOM 2412 O O . THR A 1 314 ? -0.019 -14.93 -8.469 1 96.12 314 THR A O 1
ATOM 2415 N N . HIS A 1 315 ? 1.788 -13.719 -8.664 1 97.25 315 HIS A N 1
ATOM 2416 C CA . HIS A 1 315 ? 1.074 -12.461 -8.508 1 97.25 315 HIS A CA 1
ATOM 2417 C C . HIS A 1 315 ? 0.521 -11.969 -9.844 1 97.25 315 HIS A C 1
ATOM 2419 O O . HIS A 1 315 ? -0.622 -11.508 -9.922 1 97.25 315 HIS A O 1
ATOM 2425 N N . THR A 1 316 ? 1.297 -12.102 -10.914 1 97.31 316 THR A N 1
ATOM 2426 C CA . THR A 1 316 ? 0.9 -11.547 -12.203 1 97.31 316 THR A CA 1
ATOM 2427 C C . THR A 1 316 ? -0.137 -12.438 -12.875 1 97.31 316 THR A C 1
ATOM 2429 O O . THR A 1 316 ? -0.905 -11.977 -13.727 1 97.31 316 THR A O 1
ATOM 2432 N N . MET A 1 317 ? -0.192 -13.711 -12.477 1 95.94 317 MET A N 1
ATOM 2433 C CA . MET A 1 317 ? -1.104 -14.609 -13.172 1 95.94 317 MET A CA 1
ATOM 2434 C C . MET A 1 317 ? -2.256 -15.031 -12.266 1 95.94 317 MET A C 1
ATOM 2436 O O . MET A 1 317 ? -3.424 -14.836 -12.609 1 95.94 317 MET A O 1
ATOM 2440 N N . ILE A 1 318 ? -2.018 -15.438 -11.062 1 95.19 318 ILE A N 1
ATOM 2441 C CA . ILE A 1 318 ? -3.084 -15.984 -10.234 1 95.19 318 ILE A CA 1
ATOM 2442 C C . ILE A 1 318 ? -4.055 -14.875 -9.836 1 95.19 318 ILE A C 1
ATOM 2444 O O . ILE A 1 318 ? -5.254 -14.969 -10.109 1 95.19 318 ILE A O 1
ATOM 2448 N N . GLY A 1 319 ? -3.615 -13.789 -9.289 1 96.12 319 GLY A N 1
ATOM 2449 C CA . GLY A 1 319 ? -4.449 -12.703 -8.805 1 96.12 319 GLY A CA 1
ATOM 2450 C C . GLY A 1 319 ? -5.285 -12.062 -9.891 1 96.12 319 GLY A C 1
ATOM 2451 O O . GLY A 1 319 ? -6.516 -12.117 -9.859 1 96.12 319 GLY A O 1
ATOM 2452 N N . PRO A 1 320 ? -4.629 -11.523 -10.906 1 96.88 320 PRO A N 1
ATOM 2453 C CA . PRO A 1 320 ? -5.355 -10.836 -11.977 1 96.88 320 PRO A CA 1
ATOM 2454 C C . PRO A 1 320 ? -6.32 -11.758 -12.719 1 96.88 320 PRO A C 1
ATOM 2456 O O . PRO A 1 320 ? -7.414 -11.336 -13.102 1 96.88 320 PRO A O 1
ATOM 2459 N N . LEU A 1 321 ? -5.914 -12.984 -12.906 1 95.69 321 LEU A N 1
ATOM 2460 C CA . LEU A 1 321 ? -6.781 -13.906 -13.641 1 95.69 321 LEU A CA 1
ATOM 2461 C C . LEU A 1 321 ? -7.973 -14.328 -12.781 1 95.69 321 LEU A C 1
ATOM 2463 O O . LEU A 1 321 ? -9.07 -14.539 -13.305 1 95.69 321 LEU A O 1
ATOM 2467 N N . ALA A 1 322 ? -7.758 -14.492 -11.461 1 96.19 322 ALA A N 1
ATOM 2468 C CA . ALA A 1 322 ? -8.898 -14.664 -10.562 1 96.19 322 ALA A CA 1
ATOM 2469 C C . ALA A 1 322 ? -9.828 -13.453 -10.625 1 96.19 322 ALA A C 1
ATOM 2471 O O . ALA A 1 322 ? -11.047 -13.602 -10.688 1 96.19 322 ALA A O 1
ATOM 2472 N N . ALA A 1 323 ? -9.266 -12.266 -10.633 1 98 323 ALA A N 1
ATOM 2473 C CA . ALA A 1 323 ? -10.047 -11.031 -10.711 1 98 323 ALA A CA 1
ATOM 2474 C C . ALA A 1 323 ? -10.852 -10.984 -12.008 1 98 323 ALA A C 1
ATOM 2476 O O . ALA A 1 323 ? -12.008 -10.547 -12.008 1 98 323 ALA A O 1
ATOM 2477 N N . ALA A 1 324 ? -10.227 -11.422 -13.07 1 96.12 324 ALA A N 1
ATOM 2478 C CA . ALA A 1 324 ? -10.914 -11.453 -14.359 1 96.12 324 ALA A CA 1
ATOM 2479 C C . ALA A 1 324 ? -12.141 -12.367 -14.297 1 96.12 324 ALA A C 1
ATOM 2481 O O . ALA A 1 324 ? -13.219 -11.992 -14.766 1 96.12 324 ALA A O 1
ATOM 2482 N N . GLU A 1 325 ? -11.945 -13.555 -13.773 1 95.44 325 GLU A N 1
ATOM 2483 C CA . GLU A 1 325 ? -13.055 -14.492 -13.664 1 95.44 325 GLU A CA 1
ATOM 2484 C C . GLU A 1 325 ? -14.141 -13.953 -12.734 1 95.44 325 GLU A C 1
ATOM 2486 O O . GLU A 1 325 ? -15.336 -14.117 -13 1 95.44 325 GLU A O 1
ATOM 2491 N N . ILE A 1 326 ? -13.766 -13.328 -11.641 1 98 326 ILE A N 1
ATOM 2492 C CA . ILE A 1 326 ? -14.703 -12.727 -10.703 1 98 326 ILE A CA 1
ATOM 2493 C C . ILE A 1 326 ? -15.484 -11.617 -11.398 1 98 326 ILE A C 1
ATOM 2495 O O . ILE A 1 326 ? -16.703 -11.477 -11.203 1 98 326 ILE A O 1
ATOM 2499 N N . HIS A 1 327 ? -14.766 -10.82 -12.195 1 97.81 327 HIS A N 1
ATOM 2500 C CA . HIS A 1 327 ? -15.422 -9.781 -12.977 1 97.81 327 HIS A CA 1
ATOM 2501 C C . HIS A 1 327 ? -16.547 -10.367 -13.828 1 97.81 327 HIS A C 1
ATOM 2503 O O . HIS A 1 327 ? -17.672 -9.867 -13.82 1 97.81 327 HIS A O 1
ATOM 2509 N N . GLN A 1 328 ? -16.234 -11.438 -14.531 1 95.25 328 GLN A N 1
ATOM 2510 C CA . GLN A 1 328 ? -17.234 -12.094 -15.391 1 95.25 328 GLN A CA 1
ATOM 2511 C C . GLN A 1 328 ? -18.391 -12.648 -14.562 1 95.25 328 GLN A C 1
ATOM 2513 O O . GLN A 1 328 ? -19.547 -12.531 -14.945 1 95.25 328 GLN A O 1
ATOM 2518 N N . LEU A 1 329 ? -18.047 -13.297 -13.469 1 96.31 329 LEU A N 1
ATOM 2519 C CA . LEU A 1 329 ? -19.047 -13.844 -12.555 1 96.31 329 LEU A CA 1
ATOM 2520 C C . LEU A 1 329 ? -20.031 -12.758 -12.117 1 96.31 329 LEU A C 1
ATOM 2522 O O . LEU A 1 329 ? -21.234 -12.984 -12.102 1 96.31 329 LEU A O 1
ATOM 2526 N N . CYS A 1 330 ? -19.531 -11.578 -11.75 1 97.88 330 CYS A N 1
ATOM 2527 C CA . CYS A 1 330 ? -20.344 -10.453 -11.328 1 97.88 330 CYS A CA 1
ATOM 2528 C C . CYS A 1 330 ? -21.234 -9.961 -12.469 1 97.88 330 CYS A C 1
ATOM 2530 O O . CYS A 1 330 ? -22.406 -9.68 -12.266 1 97.88 330 CYS A O 1
ATOM 2532 N N . LYS A 1 331 ? -20.656 -9.844 -13.641 1 95.06 331 LYS A N 1
ATOM 2533 C CA . LYS A 1 331 ? -21.422 -9.422 -14.805 1 95.06 331 LYS A CA 1
ATOM 2534 C C . LYS A 1 331 ? -22.578 -10.375 -15.078 1 95.06 331 LYS A C 1
ATOM 2536 O O . LYS A 1 331 ? -23.703 -9.945 -15.32 1 95.06 331 LYS A O 1
ATOM 2541 N N . ASP A 1 332 ? -22.281 -11.633 -15.055 1 95.44 332 ASP A N 1
ATOM 2542 C CA . ASP A 1 332 ? -23.281 -12.648 -15.312 1 95.44 332 ASP A CA 1
ATOM 2543 C C . ASP A 1 332 ? -24.406 -12.586 -14.273 1 95.44 332 ASP A C 1
ATOM 2545 O O . ASP A 1 332 ? -25.562 -12.883 -14.578 1 95.44 332 ASP A O 1
ATOM 2549 N N . ALA A 1 333 ? -24.094 -12.227 -13.086 1 97.44 333 ALA A N 1
ATOM 2550 C CA . ALA A 1 333 ? -25.047 -12.148 -11.992 1 97.44 333 ALA A CA 1
ATOM 2551 C C . ALA A 1 333 ? -25.781 -10.805 -11.992 1 97.44 333 ALA A C 1
ATOM 2553 O O . ALA A 1 333 ? -26.641 -10.555 -11.141 1 97.44 333 ALA A O 1
ATOM 2554 N N . GLY A 1 334 ? -25.406 -9.883 -12.883 1 96.88 334 GLY A N 1
ATOM 2555 C CA . GLY A 1 334 ? -26.078 -8.594 -13 1 96.88 334 GLY A CA 1
ATOM 2556 C C . GLY A 1 334 ? -25.609 -7.586 -11.969 1 96.88 334 GLY A C 1
ATOM 2557 O O . GLY A 1 334 ? -26.297 -6.602 -11.688 1 96.88 334 GLY A O 1
ATOM 2558 N N . LEU A 1 335 ? -24.469 -7.82 -11.328 1 98.31 335 LEU A N 1
ATOM 2559 C CA . LEU A 1 335 ? -23.922 -6.895 -10.344 1 98.31 335 LEU A CA 1
ATOM 2560 C C . LEU A 1 335 ? -23.203 -5.738 -11.039 1 98.31 335 LEU A C 1
ATOM 2562 O O . LEU A 1 335 ? -22.703 -5.887 -12.156 1 98.31 335 LEU A O 1
ATOM 2566 N N . PRO A 1 336 ? -23.094 -4.586 -10.422 1 98.44 336 PRO A N 1
ATOM 2567 C CA . PRO A 1 336 ? -22.656 -3.355 -11.086 1 98.44 336 PRO A CA 1
ATOM 2568 C C . PRO A 1 336 ? -21.141 -3.17 -11.039 1 98.44 336 PRO A C 1
ATOM 2570 O O . PRO A 1 336 ? -20.656 -2.139 -10.562 1 98.44 336 PRO A O 1
ATOM 2573 N N . VAL A 1 337 ? -20.422 -4.043 -11.602 1 98.56 337 VAL A N 1
ATOM 2574 C CA . VAL A 1 337 ? -18.969 -3.977 -11.578 1 98.56 337 VAL A CA 1
ATOM 2575 C C . VAL A 1 337 ? -18.453 -3.498 -12.93 1 98.56 337 VAL A C 1
ATOM 2577 O O . VAL A 1 337 ? -18.812 -4.043 -13.977 1 98.56 337 VAL A O 1
ATOM 2580 N N . LYS A 1 338 ? -17.547 -2.49 -12.938 1 98 338 LYS A N 1
ATOM 2581 C CA . LYS A 1 338 ? -16.953 -1.957 -14.156 1 98 338 LYS A CA 1
ATOM 2582 C C . LYS A 1 338 ? -15.578 -2.584 -14.406 1 98 338 LYS A C 1
ATOM 2584 O O . LYS A 1 338 ? -15.219 -2.857 -15.555 1 98 338 LYS A O 1
ATOM 2589 N N . GLU A 1 339 ? -14.805 -2.727 -13.383 1 98.06 339 GLU A N 1
ATOM 2590 C CA . GLU A 1 339 ? -13.445 -3.262 -13.445 1 98.06 339 GLU A CA 1
ATOM 2591 C C . GLU A 1 339 ? -13.141 -4.117 -12.219 1 98.06 339 GLU A C 1
ATOM 2593 O O . GLU A 1 339 ? -13.75 -3.949 -11.164 1 98.06 339 GLU A O 1
ATOM 2598 N N . ALA A 1 340 ? -12.305 -5.023 -12.344 1 98.56 340 ALA A N 1
ATOM 2599 C CA . ALA A 1 340 ? -11.82 -5.875 -11.258 1 98.56 340 ALA A CA 1
ATOM 2600 C C . ALA A 1 340 ? -10.32 -6.121 -11.383 1 98.56 340 ALA A C 1
ATOM 2602 O O . ALA A 1 340 ? -9.812 -6.371 -12.484 1 98.56 340 ALA A O 1
ATOM 2603 N N . MET A 1 341 ? -9.57 -6.004 -10.297 1 98.69 341 MET A N 1
ATOM 2604 C CA . MET A 1 341 ? -8.125 -6.23 -10.289 1 98.69 341 MET A CA 1
ATOM 2605 C C . MET A 1 341 ? -7.66 -6.746 -8.938 1 98.69 341 MET A C 1
ATOM 2607 O O . MET A 1 341 ? -8.234 -6.402 -7.902 1 98.69 341 MET A O 1
ATOM 2611 N N . SER A 1 342 ? -6.789 -7.652 -8.93 1 98.44 342 SER A N 1
ATOM 2612 C CA . SER A 1 342 ? -6.07 -8.031 -7.723 1 98.44 342 SER A CA 1
ATOM 2613 C C . SER A 1 342 ? -4.734 -7.305 -7.621 1 98.44 342 SER A C 1
ATOM 2615 O O . SER A 1 342 ? -3.77 -7.676 -8.297 1 98.44 342 SER A O 1
ATOM 2617 N N . PRO A 1 343 ? -4.684 -6.309 -6.773 1 98 343 PRO A N 1
ATOM 2618 C CA . PRO A 1 343 ? -3.406 -5.598 -6.656 1 98 343 PRO A CA 1
ATOM 2619 C C . PRO A 1 343 ? -2.262 -6.516 -6.23 1 98 343 PRO A C 1
ATOM 2621 O O . PRO A 1 343 ? -2.443 -7.379 -5.371 1 98 343 PRO A O 1
ATOM 2624 N N . PHE A 1 344 ? -1.05 -6.332 -6.797 1 97.69 344 PHE A N 1
ATOM 2625 C CA . PHE A 1 344 ? 0.089 -7.191 -6.5 1 97.69 344 PHE A CA 1
ATOM 2626 C C . PHE A 1 344 ? 0.479 -7.09 -5.031 1 97.69 344 PHE A C 1
ATOM 2628 O O . PHE A 1 344 ? 0.886 -8.078 -4.418 1 97.69 344 PHE A O 1
ATOM 2635 N N . GLU A 1 345 ? 0.292 -5.914 -4.422 1 97.25 345 GLU A N 1
ATOM 2636 C CA . GLU A 1 345 ? 0.69 -5.625 -3.047 1 97.25 345 GLU A CA 1
ATOM 2637 C C . GLU A 1 345 ? -0.088 -6.484 -2.055 1 97.25 345 GLU A C 1
ATOM 2639 O O . GLU A 1 345 ? 0.355 -6.691 -0.923 1 97.25 345 GLU A O 1
ATOM 2644 N N . SER A 1 346 ? -1.194 -7.016 -2.479 1 97.38 346 SER A N 1
ATOM 2645 C CA . SER A 1 346 ? -2.033 -7.812 -1.588 1 97.38 346 SER A CA 1
ATOM 2646 C C . SER A 1 346 ? -1.569 -9.266 -1.541 1 97.38 346 SER A C 1
ATOM 2648 O O . SER A 1 346 ? -2.074 -10.055 -0.744 1 97.38 346 SER A O 1
ATOM 2650 N N . GLN A 1 347 ? -0.623 -9.656 -2.414 1 97.19 347 GLN A N 1
ATOM 2651 C CA . GLN A 1 347 ? -0.156 -11.039 -2.514 1 97.19 347 GLN A CA 1
ATOM 2652 C C . GLN A 1 347 ? -1.308 -11.984 -2.828 1 97.19 347 GLN A C 1
ATOM 2654 O O . GLN A 1 347 ? -1.456 -13.023 -2.18 1 97.19 347 GLN A O 1
ATOM 2659 N N . VAL A 1 348 ? -2.201 -11.547 -3.703 1 97.25 348 VAL A N 1
ATOM 2660 C CA . VAL A 1 348 ? -3.283 -12.336 -4.285 1 97.25 348 VAL A CA 1
ATOM 2661 C C . VAL A 1 348 ? -4.418 -12.477 -3.273 1 97.25 348 VAL A C 1
ATOM 2663 O O . VAL A 1 348 ? -5.387 -13.195 -3.52 1 97.25 348 VAL A O 1
ATOM 2666 N N . THR A 1 349 ? -4.398 -11.758 -2.139 1 98.56 349 THR A N 1
ATOM 2667 C CA . THR A 1 349 ? -5.418 -11.977 -1.118 1 98.56 349 THR A CA 1
ATOM 2668 C C . THR A 1 349 ? -6.605 -11.039 -1.327 1 98.56 349 THR A C 1
ATOM 2670 O O . THR A 1 349 ? -7.68 -11.25 -0.764 1 98.56 349 THR A O 1
ATOM 2673 N N . TRP A 1 350 ? -6.43 -9.992 -2.156 1 98.88 350 TRP A N 1
ATOM 2674 C CA . TRP A 1 350 ? -7.496 -9.023 -2.365 1 98.88 350 TRP A CA 1
ATOM 2675 C C . TRP A 1 350 ? -7.961 -9.023 -3.816 1 98.88 350 TRP A C 1
ATOM 2677 O O . TRP A 1 350 ? -7.172 -9.289 -4.727 1 98.88 350 TRP A O 1
ATOM 2687 N N . VAL A 1 351 ? -9.195 -8.734 -4.031 1 98.88 351 VAL A N 1
ATOM 2688 C CA . VAL A 1 351 ? -9.703 -8.25 -5.309 1 98.88 351 VAL A CA 1
ATOM 2689 C C . VAL A 1 351 ? -10.453 -6.938 -5.102 1 98.88 351 VAL A C 1
ATOM 2691 O O . VAL A 1 351 ? -11.273 -6.82 -4.184 1 98.88 351 VAL A O 1
ATOM 2694 N N . VAL A 1 352 ? -10.125 -6 -5.902 1 98.94 352 VAL A N 1
ATOM 2695 C CA . VAL A 1 352 ? -10.781 -4.695 -5.883 1 98.94 352 VAL A CA 1
ATOM 2696 C C . VAL A 1 352 ? -11.805 -4.613 -7.008 1 98.94 352 VAL A C 1
ATOM 2698 O O . VAL A 1 352 ? -11.508 -4.945 -8.156 1 98.94 352 VAL A O 1
ATOM 2701 N N . LEU A 1 353 ? -13.008 -4.25 -6.68 1 98.94 353 LEU A N 1
ATOM 2702 C CA . LEU A 1 353 ? -14.109 -4.133 -7.629 1 98.94 353 LEU A CA 1
ATOM 2703 C C . LEU A 1 353 ? -14.555 -2.68 -7.773 1 98.94 353 LEU A C 1
ATOM 2705 O O . LEU A 1 353 ? -14.977 -2.057 -6.797 1 98.94 353 LEU A O 1
ATOM 2709 N N . GLN A 1 354 ? -14.375 -2.135 -8.945 1 98.88 354 GLN A N 1
ATOM 2710 C CA . GLN A 1 354 ? -14.875 -0.796 -9.234 1 98.88 354 GLN A CA 1
ATOM 2711 C C . GLN A 1 354 ? -16.375 -0.826 -9.547 1 98.88 354 GLN A C 1
ATOM 2713 O O . GLN A 1 354 ? -16.797 -1.498 -10.492 1 98.88 354 GLN A O 1
ATOM 2718 N N . ILE A 1 355 ? -17.141 -0.098 -8.867 1 98.88 355 ILE A N 1
ATOM 2719 C CA . ILE A 1 355 ? -18.594 -0.194 -8.938 1 98.88 355 ILE A CA 1
ATOM 2720 C C . ILE A 1 355 ? -19.141 0.865 -9.898 1 98.88 355 ILE A C 1
ATOM 2722 O O . ILE A 1 355 ? -18.734 2.027 -9.844 1 98.88 355 ILE A O 1
ATOM 2726 N N . ASP A 1 356 ? -20 0.452 -10.789 1 98.62 356 ASP A N 1
ATOM 2727 C CA . ASP A 1 356 ? -20.734 1.366 -11.664 1 98.62 356 ASP A CA 1
ATOM 2728 C C . ASP A 1 356 ? -21.703 2.225 -10.859 1 98.62 356 ASP A C 1
ATOM 2730 O O . ASP A 1 356 ? -22.766 1.743 -10.43 1 98.62 356 ASP A O 1
ATOM 2734 N N . GLY A 1 357 ? -21.422 3.523 -10.781 1 98.25 357 GLY A N 1
ATOM 2735 C CA . GLY A 1 357 ? -22.188 4.41 -9.914 1 98.25 357 GLY A CA 1
ATOM 2736 C C . GLY A 1 357 ? -23.625 4.559 -10.336 1 98.25 357 GLY A C 1
ATOM 2737 O O . GLY A 1 357 ? -24.531 4.566 -9.492 1 98.25 357 GLY A O 1
ATOM 2738 N N . ALA A 1 358 ? -23.875 4.719 -11.617 1 98 358 ALA A N 1
ATOM 2739 C CA . ALA A 1 358 ? -25.234 4.883 -12.125 1 98 358 ALA A CA 1
ATOM 2740 C C . ALA A 1 358 ? -26.078 3.643 -11.844 1 98 358 ALA A C 1
ATOM 2742 O O . ALA A 1 358 ? -27.219 3.752 -11.375 1 98 358 ALA A O 1
ATOM 2743 N N . LYS A 1 359 ? -25.531 2.449 -12.133 1 98.06 359 LYS A N 1
ATOM 2744 C CA . LYS A 1 359 ? -26.25 1.2 -11.867 1 98.06 359 LYS A CA 1
ATOM 2745 C C . LYS A 1 359 ? -26.469 1.008 -10.367 1 98.06 359 LYS A C 1
ATOM 2747 O O . LYS A 1 359 ? -27.531 0.517 -9.953 1 98.06 359 LYS A O 1
ATOM 2752 N N . LEU A 1 360 ? -25.484 1.362 -9.586 1 98.44 360 LEU A N 1
ATOM 2753 C CA . LEU A 1 360 ? -25.609 1.263 -8.133 1 98.44 360 LEU A CA 1
ATOM 2754 C C . LEU A 1 360 ? -26.812 2.062 -7.641 1 98.44 360 LEU A C 1
ATOM 2756 O O . LEU A 1 360 ? -27.625 1.553 -6.867 1 98.44 360 LEU A O 1
ATOM 2760 N N . ARG A 1 361 ? -26.938 3.285 -8.039 1 98.06 361 ARG A N 1
ATOM 2761 C CA . ARG A 1 361 ? -28.016 4.156 -7.602 1 98.06 361 ARG A CA 1
ATOM 2762 C C . ARG A 1 361 ? -29.375 3.617 -8.055 1 98.06 361 ARG A C 1
ATOM 2764 O O . ARG A 1 361 ? -30.375 3.75 -7.352 1 98.06 361 ARG A O 1
ATOM 2771 N N . GLN A 1 362 ? -29.375 3.014 -9.203 1 97.81 362 GLN A N 1
ATOM 2772 C CA . GLN A 1 362 ? -30.609 2.432 -9.727 1 97.81 362 GLN A CA 1
ATOM 2773 C C . GLN A 1 362 ? -31.047 1.24 -8.883 1 97.81 362 GLN A C 1
ATOM 2775 O O . GLN A 1 362 ? -32.25 0.957 -8.781 1 97.81 362 GLN A O 1
ATOM 2780 N N . MET A 1 363 ? -30.125 0.566 -8.281 1 97.5 363 MET A N 1
ATOM 2781 C CA . MET A 1 363 ? -30.406 -0.641 -7.508 1 97.5 363 MET A CA 1
ATOM 2782 C C . MET A 1 363 ? -31.125 -0.296 -6.203 1 97.5 363 MET A C 1
ATOM 2784 O O . MET A 1 363 ? -31.797 -1.142 -5.621 1 97.5 363 MET A O 1
ATOM 2788 N N . LYS A 1 364 ? -31.062 0.943 -5.738 1 97.19 364 LYS A N 1
ATOM 2789 C CA . LYS A 1 364 ? -31.672 1.38 -4.488 1 97.19 364 LYS A CA 1
ATOM 2790 C C . LYS A 1 364 ? -31.375 0.397 -3.359 1 97.19 364 LYS A C 1
ATOM 2792 O O . LYS A 1 364 ? -32.312 -0.049 -2.666 1 97.19 364 LYS A O 1
ATOM 2797 N N . THR A 1 365 ? -30.141 0.064 -3.168 1 97.88 365 THR A N 1
ATOM 2798 C CA . THR A 1 365 ? -29.688 -0.901 -2.178 1 97.88 365 THR A CA 1
ATOM 2799 C C . THR A 1 365 ? -28.891 -0.206 -1.076 1 97.88 365 THR A C 1
ATOM 2801 O O . THR A 1 365 ? -28.75 1.019 -1.083 1 97.88 365 THR A O 1
ATOM 2804 N N . THR A 1 366 ? -28.5 -0.964 -0.024 1 97.81 366 THR A N 1
ATOM 2805 C CA . THR A 1 366 ? -27.656 -0.484 1.068 1 97.81 366 THR A CA 1
ATOM 2806 C C . THR A 1 366 ? -26.266 -1.11 0.998 1 97.81 366 THR A C 1
ATOM 2808 O O . THR A 1 366 ? -26.047 -2.078 0.265 1 97.81 366 THR A O 1
ATOM 2811 N N . SER A 1 367 ? -25.359 -0.493 1.728 1 98.12 367 SER A N 1
ATOM 2812 C CA . SER A 1 367 ? -24.016 -1.034 1.819 1 98.12 367 SER A CA 1
ATOM 2813 C C . SER A 1 367 ? -24.031 -2.508 2.213 1 98.12 367 SER A C 1
ATOM 2815 O O . SER A 1 367 ? -23.375 -3.336 1.568 1 98.12 367 SER A O 1
ATOM 2817 N N . GLU A 1 368 ? -24.75 -2.826 3.225 1 98.31 368 GLU A N 1
ATOM 2818 C CA . GLU A 1 368 ? -24.797 -4.199 3.715 1 98.31 368 GLU A CA 1
ATOM 2819 C C . GLU A 1 368 ? -25.375 -5.141 2.656 1 98.31 368 GLU A C 1
ATOM 2821 O O . GLU A 1 368 ? -24.812 -6.207 2.4 1 98.31 368 GLU A O 1
ATOM 2826 N N . GLU A 1 369 ? -26.484 -4.754 2.035 1 98.44 369 GLU A N 1
ATOM 2827 C CA . GLU A 1 369 ? -27.125 -5.602 1.032 1 98.44 369 GLU A CA 1
ATOM 2828 C C . GLU A 1 369 ? -26.188 -5.859 -0.15 1 98.44 369 GLU A C 1
ATOM 2830 O O . GLU A 1 369 ? -26.062 -6.996 -0.603 1 98.44 369 GLU A O 1
ATOM 2835 N N . LEU A 1 370 ? -25.594 -4.781 -0.648 1 98.62 370 LEU A N 1
ATOM 2836 C CA . LEU A 1 370 ? -24.703 -4.91 -1.792 1 98.62 370 LEU A CA 1
ATOM 2837 C C . LEU A 1 370 ? -23.516 -5.805 -1.457 1 98.62 370 LEU A C 1
ATOM 2839 O O . LEU A 1 370 ? -23.188 -6.719 -2.217 1 98.62 370 LEU A O 1
ATOM 2843 N N . CYS A 1 371 ? -22.875 -5.531 -0.307 1 98.75 371 CYS A N 1
ATOM 2844 C CA . CYS A 1 371 ? -21.688 -6.27 0.098 1 98.75 371 CYS A CA 1
ATOM 2845 C C . CYS A 1 371 ? -22 -7.742 0.314 1 98.75 371 CYS A C 1
ATOM 2847 O O . CYS A 1 371 ? -21.203 -8.609 -0.031 1 98.75 371 CYS A O 1
ATOM 2849 N N . ARG A 1 372 ? -23.156 -8.023 0.85 1 98.56 372 ARG A N 1
ATOM 2850 C CA . ARG A 1 372 ? -23.562 -9.406 1.046 1 98.56 372 ARG A CA 1
ATOM 2851 C C . ARG A 1 372 ? -23.797 -10.102 -0.291 1 98.56 372 ARG A C 1
ATOM 2853 O O . ARG A 1 372 ? -23.5 -11.289 -0.441 1 98.56 372 ARG A O 1
ATOM 2860 N N . LYS A 1 373 ? -24.344 -9.406 -1.288 1 98.56 373 LYS A N 1
ATOM 2861 C CA . LYS A 1 373 ? -24.516 -9.984 -2.619 1 98.56 373 LYS A CA 1
ATOM 2862 C C . LYS A 1 373 ? -23.172 -10.391 -3.219 1 98.56 373 LYS A C 1
ATOM 2864 O O . LYS A 1 373 ? -23.031 -11.484 -3.764 1 98.56 373 LYS A O 1
ATOM 2869 N N . PHE A 1 374 ? -22.219 -9.516 -3.129 1 98.88 374 PHE A N 1
ATOM 2870 C CA . PHE A 1 374 ? -20.891 -9.805 -3.654 1 98.88 374 PHE A CA 1
ATOM 2871 C C . PHE A 1 374 ? -20.25 -10.961 -2.9 1 98.88 374 PHE A C 1
ATOM 2873 O O . PHE A 1 374 ? -19.75 -11.906 -3.512 1 98.88 374 PHE A O 1
ATOM 2880 N N . GLY A 1 375 ? -20.219 -10.875 -1.538 1 98.81 375 GLY A N 1
ATOM 2881 C CA . GLY A 1 375 ? -19.578 -11.906 -0.728 1 98.81 375 GLY A CA 1
ATOM 2882 C C . GLY A 1 375 ? -20.203 -13.281 -0.92 1 98.81 375 GLY A C 1
ATOM 2883 O O . GLY A 1 375 ? -19.484 -14.266 -1.112 1 98.81 375 GLY A O 1
ATOM 2884 N N . ASP A 1 376 ? -21.531 -13.328 -0.909 1 98.69 376 ASP A N 1
ATOM 2885 C CA . ASP A 1 376 ? -22.25 -14.586 -1.068 1 98.69 376 ASP A CA 1
ATOM 2886 C C . ASP A 1 376 ? -21.953 -15.227 -2.422 1 98.69 376 ASP A C 1
ATOM 2888 O O . ASP A 1 376 ? -21.797 -16.438 -2.52 1 98.69 376 ASP A O 1
ATOM 2892 N N . LEU A 1 377 ? -21.875 -14.398 -3.42 1 98.56 377 LEU A N 1
ATOM 2893 C CA . LEU A 1 377 ? -21.625 -14.891 -4.77 1 98.56 377 LEU A CA 1
ATOM 2894 C C . LEU A 1 377 ? -20.172 -15.359 -4.918 1 98.56 377 LEU A C 1
ATOM 2896 O O . LEU A 1 377 ? -19.922 -16.5 -5.305 1 98.56 377 LEU A O 1
ATOM 2900 N N . ILE A 1 378 ? -19.219 -14.539 -4.562 1 98.62 378 ILE A N 1
ATOM 2901 C CA . ILE A 1 378 ? -17.828 -14.727 -4.93 1 98.62 378 ILE A CA 1
ATOM 2902 C C . ILE A 1 378 ? -17.172 -15.719 -3.971 1 98.62 378 ILE A C 1
ATOM 2904 O O . ILE A 1 378 ? -16.438 -16.609 -4.398 1 98.62 378 ILE A O 1
ATOM 2908 N N . PHE A 1 379 ? -17.406 -15.625 -2.637 1 98.38 379 PHE A N 1
ATOM 2909 C CA . PHE A 1 379 ? -16.719 -16.453 -1.651 1 98.38 379 PHE A CA 1
ATOM 2910 C C . PHE A 1 379 ? -17.234 -17.891 -1.705 1 98.38 379 PHE A C 1
ATOM 2912 O O . PHE A 1 379 ? -16.594 -18.797 -1.155 1 98.38 379 PHE A O 1
ATOM 2919 N N . ASN A 1 380 ? -18.359 -18.078 -2.361 1 96.62 380 ASN A N 1
ATOM 2920 C CA . ASN A 1 380 ? -18.875 -19.422 -2.527 1 96.62 380 ASN A CA 1
ATOM 2921 C C . ASN A 1 380 ? -18.578 -19.969 -3.92 1 96.62 380 ASN A C 1
ATOM 2923 O O . ASN A 1 380 ? -19.062 -21.047 -4.285 1 96.62 380 ASN A O 1
ATOM 2927 N N . HIS A 1 381 ? -17.891 -19.281 -4.691 1 94.88 381 HIS A N 1
ATOM 2928 C CA . HIS A 1 381 ? -17.438 -19.703 -6.012 1 94.88 381 HIS A CA 1
ATOM 2929 C C . HIS A 1 381 ? -15.945 -20.016 -6.012 1 94.88 381 HIS A C 1
ATOM 2931 O O . HIS A 1 381 ? -15.18 -19.391 -5.281 1 94.88 381 HIS A O 1
ATOM 2937 N N . LYS A 1 382 ? -15.461 -20.906 -6.883 1 91.44 382 LYS A N 1
ATOM 2938 C CA . LYS A 1 382 ? -14.062 -21.328 -6.938 1 91.44 382 LYS A CA 1
ATOM 2939 C C . LYS A 1 382 ? -13.141 -20.156 -7.25 1 91.44 382 LYS A C 1
ATOM 2941 O O . LYS A 1 382 ? -12.008 -20.094 -6.77 1 91.44 382 LYS A O 1
ATOM 2946 N N . ALA A 1 383 ? -13.68 -19.172 -8.023 1 93.44 383 ALA A N 1
ATOM 2947 C CA . ALA A 1 383 ? -12.883 -18.016 -8.414 1 93.44 383 ALA A CA 1
ATOM 2948 C C . ALA A 1 383 ? -12.492 -17.188 -7.191 1 93.44 383 ALA A C 1
ATOM 2950 O O . ALA A 1 383 ? -11.5 -16.453 -7.219 1 93.44 383 ALA A O 1
ATOM 2951 N N . GLY A 1 384 ? -13.258 -17.312 -6.137 1 96.31 384 GLY A N 1
ATOM 2952 C CA . GLY A 1 384 ? -13.016 -16.531 -4.938 1 96.31 384 GLY A CA 1
ATOM 2953 C C . GLY A 1 384 ? -12.211 -17.281 -3.889 1 96.31 384 GLY A C 1
ATOM 2954 O O . GLY A 1 384 ? -12 -16.766 -2.783 1 96.31 384 GLY A O 1
ATOM 2955 N N . TYR A 1 385 ? -11.719 -18.438 -4.199 1 95.31 385 TYR A N 1
ATOM 2956 C CA . TYR A 1 385 ? -11.117 -19.328 -3.217 1 95.31 385 TYR A CA 1
ATOM 2957 C C . TYR A 1 385 ? -9.891 -18.688 -2.568 1 95.31 385 TYR A C 1
ATOM 2959 O O . TYR A 1 385 ? -9.781 -18.656 -1.341 1 95.31 385 TYR A O 1
ATOM 2967 N N . THR A 1 386 ? -9.016 -18.047 -3.318 1 96.06 386 THR A N 1
ATOM 2968 C CA . THR A 1 386 ? -7.758 -17.516 -2.811 1 96.06 386 THR A CA 1
ATOM 2969 C C . THR A 1 386 ? -7.941 -16.078 -2.311 1 96.06 386 THR A C 1
ATOM 2971 O O . THR A 1 386 ? -7 -15.477 -1.795 1 96.06 386 THR A O 1
ATOM 2974 N N . ILE A 1 387 ? -9.172 -15.516 -2.508 1 98.44 387 ILE A N 1
ATOM 2975 C CA . ILE A 1 387 ? -9.414 -14.109 -2.211 1 98.44 387 ILE A CA 1
ATOM 2976 C C . ILE A 1 387 ? -10.039 -13.969 -0.825 1 98.44 387 ILE A C 1
ATOM 2978 O O . ILE A 1 387 ? -11.086 -14.555 -0.551 1 98.44 387 ILE A O 1
ATOM 2982 N N . HIS A 1 388 ? -9.398 -13.203 -0.032 1 98.88 388 HIS A N 1
ATOM 2983 C CA . HIS A 1 388 ? -9.883 -13.102 1.339 1 98.88 388 HIS A CA 1
ATOM 2984 C C . HIS A 1 388 ? -10.406 -11.703 1.642 1 98.88 388 HIS A C 1
ATOM 2986 O O . HIS A 1 388 ? -11 -11.469 2.695 1 98.88 388 HIS A O 1
ATOM 2992 N N . ARG A 1 389 ? -10.258 -10.75 0.754 1 98.94 389 ARG A N 1
ATOM 2993 C CA . ARG A 1 389 ? -10.875 -9.43 0.868 1 98.94 389 ARG A CA 1
ATOM 2994 C C . ARG A 1 389 ? -11.391 -8.953 -0.484 1 98.94 389 ARG A C 1
ATOM 2996 O O . ARG A 1 389 ? -10.648 -8.945 -1.47 1 98.94 389 ARG A O 1
ATOM 3003 N N . LEU A 1 390 ? -12.609 -8.656 -0.559 1 98.94 390 LEU A N 1
ATOM 3004 C CA . LEU A 1 390 ? -13.195 -7.883 -1.649 1 98.94 390 LEU A CA 1
ATOM 3005 C C . LEU A 1 390 ? -13.328 -6.414 -1.263 1 98.94 390 LEU A C 1
ATOM 3007 O O . LEU A 1 390 ? -13.953 -6.09 -0.252 1 98.94 390 LEU A O 1
ATOM 3011 N N . LEU A 1 391 ? -12.703 -5.555 -1.985 1 98.94 391 LEU A N 1
ATOM 3012 C CA . LEU A 1 391 ? -12.797 -4.121 -1.724 1 98.94 391 LEU A CA 1
ATOM 3013 C C . LEU A 1 391 ? -13.625 -3.424 -2.797 1 98.94 391 LEU A C 1
ATOM 3015 O O . LEU A 1 391 ? -13.266 -3.445 -3.977 1 98.94 391 LEU A O 1
ATOM 3019 N N . LEU A 1 392 ? -14.742 -2.855 -2.424 1 98.94 392 LEU A N 1
ATOM 3020 C CA . LEU A 1 392 ? -15.586 -2.096 -3.346 1 98.94 392 LEU A CA 1
ATOM 3021 C C . LEU A 1 392 ? -15.156 -0.633 -3.389 1 98.94 392 LEU A C 1
ATOM 3023 O O . LEU A 1 392 ? -15.016 0.008 -2.346 1 98.94 392 LEU A O 1
ATOM 3027 N N . VAL A 1 393 ? -14.945 -0.11 -4.566 1 98.88 393 VAL A N 1
ATOM 3028 C CA . VAL A 1 393 ? -14.523 1.279 -4.707 1 98.88 393 VAL A CA 1
ATOM 3029 C C . VAL A 1 393 ? -15.359 1.97 -5.781 1 98.88 393 VAL A C 1
ATOM 3031 O O . VAL A 1 393 ? -16.016 1.306 -6.582 1 98.88 393 VAL A O 1
ATOM 3034 N N . GLY A 1 394 ? -15.336 3.266 -5.746 1 98.5 394 GLY A N 1
ATOM 3035 C CA . GLY A 1 394 ? -16.078 4.051 -6.723 1 98.5 394 GLY A CA 1
ATOM 3036 C C . GLY A 1 394 ? -15.32 4.219 -8.031 1 98.5 394 GLY A C 1
ATOM 3037 O O . GLY A 1 394 ? -14.18 3.783 -8.164 1 98.5 394 GLY A O 1
ATOM 3038 N N . GLU A 1 395 ? -15.898 4.902 -8.977 1 97.75 395 GLU A N 1
ATOM 3039 C CA . GLU A 1 395 ? -15.375 5.074 -10.328 1 97.75 395 GLU A CA 1
ATOM 3040 C C . GLU A 1 395 ? -14.172 6.012 -10.336 1 97.75 395 GLU A C 1
ATOM 3042 O O . GLU A 1 395 ? -13.398 6.031 -11.305 1 97.75 395 GLU A O 1
ATOM 3047 N N . ASP A 1 396 ? -14.078 6.789 -9.328 1 97.38 396 ASP A N 1
ATOM 3048 C CA . ASP A 1 396 ? -12.977 7.742 -9.234 1 97.38 396 ASP A CA 1
ATOM 3049 C C . ASP A 1 396 ? -11.68 7.043 -8.836 1 97.38 396 ASP A C 1
ATOM 3051 O O . ASP A 1 396 ? -10.602 7.648 -8.867 1 97.38 396 ASP A O 1
ATOM 3055 N N . ILE A 1 397 ? -11.734 5.766 -8.477 1 98.31 397 ILE A N 1
ATOM 3056 C CA . ILE A 1 397 ? -10.562 5.004 -8.07 1 98.31 397 ILE A CA 1
ATOM 3057 C C . ILE A 1 397 ? -10.078 4.141 -9.234 1 98.31 397 ILE A C 1
ATOM 3059 O O . ILE A 1 397 ? -10.859 3.367 -9.805 1 98.31 397 ILE A O 1
ATOM 3063 N N . ASP A 1 398 ? -8.812 4.273 -9.656 1 97.94 398 ASP A N 1
ATOM 3064 C CA . ASP A 1 398 ? -8.18 3.375 -10.617 1 97.94 398 ASP A CA 1
ATOM 3065 C C . ASP A 1 398 ? -7.738 2.076 -9.945 1 97.94 398 ASP A C 1
ATOM 3067 O O . ASP A 1 398 ? -6.746 2.055 -9.219 1 97.94 398 ASP A O 1
ATOM 3071 N N . VAL A 1 399 ? -8.438 0.995 -10.211 1 98.56 399 VAL A N 1
ATOM 3072 C CA . VAL A 1 399 ? -8.195 -0.266 -9.516 1 98.56 399 VAL A CA 1
ATOM 3073 C C . VAL A 1 399 ? -6.84 -0.834 -9.93 1 98.56 399 VAL A C 1
ATOM 3075 O O . VAL A 1 399 ? -6.32 -1.744 -9.281 1 98.56 399 VAL A O 1
ATOM 3078 N N . TYR A 1 400 ? -6.188 -0.329 -11.031 1 97.19 400 TYR A N 1
ATOM 3079 C CA . TYR A 1 400 ? -4.887 -0.794 -11.508 1 97.19 400 TYR A CA 1
ATOM 3080 C C . TYR A 1 400 ? -3.756 0.002 -10.875 1 97.19 400 TYR A C 1
ATOM 3082 O O . TYR A 1 400 ? -2.58 -0.257 -11.141 1 97.19 400 TYR A O 1
ATOM 3090 N N . ASN A 1 401 ? -4.082 0.97 -10.055 1 96.5 401 ASN A N 1
ATOM 3091 C CA . ASN A 1 401 ? -3.135 1.8 -9.32 1 96.5 401 ASN A CA 1
ATOM 3092 C C . ASN A 1 401 ? -3.256 1.588 -7.812 1 96.5 401 ASN A C 1
ATOM 3094 O O . ASN A 1 401 ? -4.18 2.104 -7.18 1 96.5 401 ASN A O 1
ATOM 3098 N N . TRP A 1 402 ? -2.281 0.99 -7.238 1 96.69 402 TRP A N 1
ATOM 3099 C CA . TRP A 1 402 ? -2.314 0.605 -5.828 1 96.69 402 TRP A CA 1
ATOM 3100 C C . TRP A 1 402 ? -2.451 1.831 -4.934 1 96.69 402 TRP A C 1
ATOM 3102 O O . TRP A 1 402 ? -3.107 1.775 -3.891 1 96.69 402 TRP A O 1
ATOM 3112 N N . LYS A 1 403 ? -1.854 2.951 -5.258 1 95.69 403 LYS A N 1
ATOM 3113 C CA . LYS A 1 403 ? -1.948 4.172 -4.461 1 95.69 403 LYS A CA 1
ATOM 3114 C C . LYS A 1 403 ? -3.396 4.641 -4.34 1 95.69 403 LYS A C 1
ATOM 3116 O O . LYS A 1 403 ? -3.82 5.098 -3.277 1 95.69 403 LYS A O 1
ATOM 3121 N N . ASP A 1 404 ? -4.148 4.523 -5.449 1 97.5 404 ASP A N 1
ATOM 3122 C CA . ASP A 1 404 ? -5.566 4.859 -5.426 1 97.5 404 ASP A CA 1
ATOM 3123 C C . ASP A 1 404 ? -6.344 3.912 -4.512 1 97.5 404 ASP A C 1
ATOM 3125 O O . ASP A 1 404 ? -7.184 4.348 -3.725 1 97.5 404 ASP A O 1
ATOM 3129 N N . VAL A 1 405 ? -6.004 2.674 -4.66 1 98.56 405 VAL A N 1
ATOM 3130 C CA . VAL A 1 405 ? -6.734 1.629 -3.953 1 98.56 405 VAL A CA 1
ATOM 3131 C C . VAL A 1 405 ? -6.555 1.804 -2.445 1 98.56 405 VAL A C 1
ATOM 3133 O O . VAL A 1 405 ? -7.535 1.833 -1.697 1 98.56 405 VAL A O 1
ATOM 3136 N N . ILE A 1 406 ? -5.293 1.942 -2.035 1 98.56 406 ILE A N 1
ATOM 3137 C CA . ILE A 1 406 ? -5.02 2.018 -0.604 1 98.56 406 ILE A CA 1
ATOM 3138 C C . ILE A 1 406 ? -5.523 3.348 -0.05 1 98.56 406 ILE A C 1
ATOM 3140 O O . ILE A 1 406 ? -5.953 3.426 1.104 1 98.56 406 ILE A O 1
ATOM 3144 N N . TRP A 1 407 ? -5.57 4.434 -0.859 1 98.12 407 TRP A N 1
ATOM 3145 C CA . TRP A 1 407 ? -6.152 5.719 -0.481 1 98.12 407 TRP A CA 1
ATOM 3146 C C . TRP A 1 407 ? -7.629 5.566 -0.132 1 98.12 407 TRP A C 1
ATOM 3148 O O . TRP A 1 407 ? -8.07 6.023 0.923 1 98.12 407 TRP A O 1
ATOM 3158 N N . ALA A 1 408 ? -8.367 4.887 -0.988 1 98.69 408 ALA A N 1
ATOM 3159 C CA . ALA A 1 408 ? -9.789 4.648 -0.741 1 98.69 408 ALA A CA 1
ATOM 3160 C C . ALA A 1 408 ? -9.992 3.797 0.509 1 98.69 408 ALA A C 1
ATOM 3162 O O . ALA A 1 408 ? -10.836 4.113 1.354 1 98.69 408 ALA A O 1
ATOM 3163 N N . PHE A 1 409 ? -9.172 2.764 0.673 1 98.81 409 PHE A N 1
ATOM 3164 C CA . PHE A 1 409 ? -9.312 1.851 1.801 1 98.81 409 PHE A CA 1
ATOM 3165 C C . PHE A 1 409 ? -9.062 2.576 3.119 1 98.81 409 PHE A C 1
ATOM 3167 O O . PHE A 1 409 ? -9.82 2.406 4.078 1 98.81 409 PHE A O 1
ATOM 3174 N N . CYS A 1 410 ? -8.062 3.404 3.18 1 98.62 410 CYS A N 1
ATOM 3175 C CA . CYS A 1 410 ? -7.641 4.043 4.426 1 98.62 410 CYS A CA 1
ATOM 3176 C C . CYS A 1 410 ? -8.578 5.191 4.789 1 98.62 410 CYS A C 1
ATOM 3178 O O . CYS A 1 410 ? -8.703 5.547 5.961 1 98.62 410 CYS A O 1
ATOM 3180 N N . THR A 1 411 ? -9.305 5.75 3.795 1 98.5 411 THR A N 1
ATOM 3181 C CA . THR A 1 411 ? -9.992 7.004 4.082 1 98.5 411 THR A CA 1
ATOM 3182 C C . THR A 1 411 ? -11.5 6.84 3.949 1 98.5 411 THR A C 1
ATOM 3184 O O . THR A 1 411 ? -12.266 7.691 4.402 1 98.5 411 THR A O 1
ATOM 3187 N N . ARG A 1 412 ? -11.945 5.711 3.324 1 98.62 412 ARG A N 1
ATOM 3188 C CA . ARG A 1 412 ? -13.367 5.617 3.041 1 98.62 412 ARG A CA 1
ATOM 3189 C C . ARG A 1 412 ? -13.969 4.359 3.656 1 98.62 412 ARG A C 1
ATOM 3191 O O . ARG A 1 412 ? -15.188 4.18 3.65 1 98.62 412 ARG A O 1
ATOM 3198 N N . CYS A 1 413 ? -13.148 3.463 4.09 1 98.75 413 CYS A N 1
ATOM 3199 C CA . CYS A 1 413 ? -13.609 2.234 4.723 1 98.75 413 CYS A CA 1
ATOM 3200 C C . CYS A 1 413 ? -13.445 2.311 6.238 1 98.75 413 CYS A C 1
ATOM 3202 O O . CYS A 1 413 ? -12.336 2.191 6.754 1 98.75 413 CYS A O 1
ATOM 3204 N N . ARG A 1 414 ? -14.547 2.562 6.906 1 98.31 414 ARG A N 1
ATOM 3205 C CA . ARG A 1 414 ? -14.508 2.674 8.359 1 98.31 414 ARG A CA 1
ATOM 3206 C C . ARG A 1 414 ? -14.359 1.304 9.008 1 98.31 414 ARG A C 1
ATOM 3208 O O . ARG A 1 414 ? -15.164 0.401 8.766 1 98.31 414 ARG A O 1
ATOM 3215 N N . PRO A 1 415 ? -13.289 1.074 9.852 1 98.06 415 PRO A N 1
ATOM 3216 C CA . PRO A 1 415 ? -13.133 -0.22 10.516 1 98.06 415 PRO A CA 1
ATOM 3217 C C . PRO A 1 415 ? -14.414 -0.685 11.211 1 98.06 415 PRO A C 1
ATOM 3219 O O . PRO A 1 415 ? -15.062 0.099 11.906 1 98.06 415 PRO A O 1
ATOM 3222 N N . SER A 1 416 ? -14.773 -1.896 10.977 1 96.38 416 SER A N 1
ATOM 3223 C CA . SER A 1 416 ? -15.93 -2.568 11.555 1 96.38 416 SER A CA 1
ATOM 3224 C C . SER A 1 416 ? -17.219 -2.193 10.82 1 96.38 416 SER A C 1
ATOM 3226 O O . SER A 1 416 ? -17.797 -3.021 10.117 1 96.38 416 SER A O 1
ATOM 3228 N N . LEU A 1 417 ? -17.609 -0.918 10.75 1 97.62 417 LEU A N 1
ATOM 3229 C CA . LEU A 1 417 ? -18.906 -0.48 10.258 1 97.62 417 LEU A CA 1
ATOM 3230 C C . LEU A 1 417 ? -19.047 -0.751 8.766 1 97.62 417 LEU A C 1
ATOM 3232 O O . LEU A 1 417 ? -20.141 -1.056 8.289 1 97.62 417 LEU A O 1
ATOM 3236 N N . ASP A 1 418 ? -18 -0.574 8.008 1 98.31 418 ASP A N 1
ATOM 3237 C CA . ASP A 1 418 ? -18.062 -0.715 6.555 1 98.31 418 ASP A CA 1
ATOM 3238 C C . ASP A 1 418 ? -17.469 -2.051 6.109 1 98.31 418 ASP A C 1
ATOM 3240 O O . ASP A 1 418 ? -17.062 -2.199 4.957 1 98.31 418 ASP A O 1
ATOM 3244 N N . GLU A 1 419 ? -17.312 -3.027 7.004 1 98.56 419 GLU A N 1
ATOM 3245 C CA . GLU A 1 419 ? -16.734 -4.332 6.707 1 98.56 419 GLU A CA 1
ATOM 3246 C C . GLU A 1 419 ? -17.688 -5.461 7.082 1 98.56 419 GLU A C 1
ATOM 3248 O O . GLU A 1 419 ? -18.297 -5.434 8.148 1 98.56 419 GLU A O 1
ATOM 3253 N N . TYR A 1 420 ? -17.875 -6.395 6.227 1 98.69 420 TYR A N 1
ATOM 3254 C CA . TYR A 1 420 ? -18.766 -7.531 6.406 1 98.69 420 TYR A CA 1
ATOM 3255 C C . TYR A 1 420 ? -18 -8.844 6.336 1 98.69 420 TYR A C 1
ATOM 3257 O O . TYR A 1 420 ? -17.547 -9.25 5.262 1 98.69 420 TYR A O 1
ATOM 3265 N N . PHE A 1 421 ? -17.922 -9.555 7.473 1 98.56 421 PHE A N 1
ATOM 3266 C CA . PHE A 1 421 ? -17 -10.672 7.664 1 98.56 421 PHE A CA 1
ATOM 3267 C C . PHE A 1 421 ? -17.688 -12 7.363 1 98.56 421 PHE A C 1
ATOM 3269 O O . PHE A 1 421 ? -18.891 -12.156 7.613 1 98.56 421 PHE A O 1
ATOM 3276 N N . TYR A 1 422 ? -17.016 -12.922 6.77 1 98.38 422 TYR A N 1
ATOM 3277 C CA . TYR A 1 422 ? -17.469 -14.273 6.434 1 98.38 422 TYR A CA 1
ATOM 3278 C C . TYR A 1 422 ? -16.625 -15.32 7.137 1 98.38 422 TYR A C 1
ATOM 3280 O O . TYR A 1 422 ? -15.453 -15.5 6.809 1 98.38 422 TYR A O 1
ATOM 3288 N N . ASP A 1 423 ? -17.219 -16.094 8.031 1 96.06 423 ASP A N 1
ATOM 3289 C CA . ASP A 1 423 ? -16.484 -17.109 8.805 1 96.06 423 ASP A CA 1
ATOM 3290 C C . ASP A 1 423 ? -16.922 -18.516 8.414 1 96.06 423 ASP A C 1
ATOM 3292 O O . ASP A 1 423 ? -16.281 -19.5 8.805 1 96.06 423 ASP A O 1
ATOM 3296 N N . ASP A 1 424 ? -17.922 -18.609 7.609 1 96.25 424 ASP A N 1
ATOM 3297 C CA . ASP A 1 424 ? -18.484 -19.922 7.27 1 96.25 424 ASP A CA 1
ATOM 3298 C C . ASP A 1 424 ? -18.312 -20.219 5.781 1 96.25 424 ASP A C 1
ATOM 3300 O O . ASP A 1 424 ? -19.234 -20.719 5.133 1 96.25 424 ASP A O 1
ATOM 3304 N N . VAL A 1 425 ? -17.203 -19.844 5.191 1 97.56 425 VAL A N 1
ATOM 3305 C CA . VAL A 1 425 ? -16.844 -20.125 3.807 1 97.56 425 VAL A CA 1
ATOM 3306 C C . VAL A 1 425 ? -15.438 -20.719 3.75 1 97.56 425 VAL A C 1
ATOM 3308 O O . VAL A 1 425 ? -14.695 -20.672 4.734 1 97.56 425 VAL A O 1
ATOM 3311 N N . ARG A 1 426 ? -15.094 -21.297 2.609 1 96.25 426 ARG A N 1
ATOM 3312 C CA . ARG A 1 426 ? -13.789 -21.922 2.447 1 96.25 426 ARG A CA 1
ATOM 3313 C C . ARG A 1 426 ? -12.672 -20.891 2.477 1 96.25 426 ARG A C 1
ATOM 3315 O O . ARG A 1 426 ? -12.789 -19.812 1.867 1 96.25 426 ARG A O 1
ATOM 3322 N N . GLY A 1 427 ? -11.742 -21.141 3.283 1 96.62 427 GLY A N 1
ATOM 3323 C CA . GLY A 1 427 ? -10.539 -20.344 3.314 1 96.62 427 GLY A CA 1
ATOM 3324 C C . GLY A 1 427 ? -9.359 -21 2.615 1 96.62 427 GLY A C 1
ATOM 3325 O O . GLY A 1 427 ? -9.305 -22.219 2.496 1 96.62 427 GLY A O 1
ATOM 3326 N N . PHE A 1 428 ? -8.484 -20.219 2.162 1 96.69 428 PHE A N 1
ATOM 3327 C CA . PHE A 1 428 ? -7.316 -20.719 1.448 1 96.69 428 PHE A CA 1
ATOM 3328 C C . PHE A 1 428 ? -6.176 -21 2.416 1 96.69 428 PHE A C 1
ATOM 3330 O O . PHE A 1 428 ? -5.574 -20.078 2.973 1 96.69 428 PHE A O 1
ATOM 3337 N N . PRO A 1 429 ? -5.77 -22.188 2.574 1 95.12 429 PRO A N 1
ATOM 3338 C CA . PRO A 1 429 ? -4.898 -22.578 3.684 1 95.12 429 PRO A CA 1
ATOM 3339 C C . PRO A 1 429 ? -3.459 -22.109 3.508 1 95.12 429 PRO A C 1
ATOM 3341 O O . PRO A 1 429 ? -2.701 -22.047 4.477 1 95.12 429 PRO A O 1
ATOM 3344 N N . LEU A 1 430 ? -3.061 -21.734 2.316 1 94.69 430 LEU A N 1
ATOM 3345 C CA . LEU A 1 430 ? -1.664 -21.391 2.094 1 94.69 430 LEU A CA 1
ATOM 3346 C C . LEU A 1 430 ? -1.377 -19.969 2.59 1 94.69 430 LEU A C 1
ATOM 3348 O O . LEU A 1 430 ? -0.215 -19.578 2.729 1 94.69 430 LEU A O 1
ATOM 3352 N N . ILE A 1 431 ? -2.391 -19.172 2.832 1 97.75 431 ILE A N 1
ATOM 3353 C CA . ILE A 1 431 ? -2.158 -17.859 3.432 1 97.75 431 ILE A CA 1
ATOM 3354 C C . ILE A 1 431 ? -1.635 -18.031 4.855 1 97.75 431 ILE A C 1
ATOM 3356 O O . ILE A 1 431 ? -2.221 -18.75 5.656 1 97.75 431 ILE A O 1
ATOM 3360 N N . PRO A 1 432 ? -0.62 -17.312 5.262 1 98.12 432 PRO A N 1
ATOM 3361 C CA . PRO A 1 432 ? -0.01 -17.531 6.574 1 98.12 432 PRO A CA 1
ATOM 3362 C C . PRO A 1 432 ? -0.999 -17.359 7.723 1 98.12 432 PRO A C 1
ATOM 3364 O O . PRO A 1 432 ? -1.021 -18.156 8.656 1 98.12 432 PRO A O 1
ATOM 3367 N N . TYR A 1 433 ? -1.871 -16.344 7.68 1 98.44 433 TYR A N 1
ATOM 3368 C CA . TYR A 1 433 ? -2.777 -16.141 8.805 1 98.44 433 TYR A CA 1
ATOM 3369 C C . TYR A 1 433 ? -3.857 -17.219 8.836 1 98.44 433 TYR A C 1
ATOM 3371 O O . TYR A 1 433 ? -4.574 -17.359 9.828 1 98.44 433 TYR A O 1
ATOM 3379 N N . MET A 1 434 ? -4.055 -18 7.754 1 97.88 434 MET A N 1
ATOM 3380 C CA . MET A 1 434 ? -4.949 -19.156 7.754 1 97.88 434 MET A CA 1
ATOM 3381 C C . MET A 1 434 ? -4.223 -20.406 8.25 1 97.88 434 MET A C 1
ATOM 3383 O O . MET A 1 434 ? -4.57 -20.953 9.297 1 97.88 434 MET A O 1
ATOM 3387 N N . GLY A 1 435 ? -3.131 -20.812 7.602 1 96.56 435 GLY A N 1
ATOM 3388 C CA . GLY A 1 435 ? -2.441 -22.062 7.867 1 96.56 435 GLY A CA 1
ATOM 3389 C C . GLY A 1 435 ? -1.61 -22.031 9.133 1 96.56 435 GLY A C 1
ATOM 3390 O O . GLY A 1 435 ? -1.363 -23.078 9.75 1 96.56 435 GLY A O 1
ATOM 3391 N N . HIS A 1 436 ? -1.173 -20.875 9.562 1 97.12 436 HIS A N 1
ATOM 3392 C CA . HIS A 1 436 ? -0.292 -20.719 10.719 1 97.12 436 HIS A CA 1
ATOM 3393 C C . HIS A 1 436 ? -0.834 -19.688 11.703 1 97.12 436 HIS A C 1
ATOM 3395 O O . HIS A 1 436 ? -0.085 -19.156 12.516 1 97.12 436 HIS A O 1
ATOM 3401 N N . GLY A 1 437 ? -2.117 -19.344 11.547 1 96.88 437 GLY A N 1
ATOM 3402 C CA . GLY A 1 437 ? -2.754 -18.359 12.391 1 96.88 437 GLY A CA 1
ATOM 3403 C C . GLY A 1 437 ? -3.508 -18.969 13.562 1 96.88 437 GLY A C 1
ATOM 3404 O O . GLY A 1 437 ? -3.221 -20.094 13.977 1 96.88 437 GLY A O 1
ATOM 3405 N N . ASN A 1 438 ? -4.457 -18.219 14.148 1 95.5 438 ASN A N 1
ATOM 3406 C CA . ASN A 1 438 ? -5.148 -18.562 15.383 1 95.5 438 ASN A CA 1
ATOM 3407 C C . ASN A 1 438 ? -6.445 -19.312 15.117 1 95.5 438 ASN A C 1
ATOM 3409 O O . ASN A 1 438 ? -7.051 -19.875 16.031 1 95.5 438 ASN A O 1
ATOM 3413 N N . GLY A 1 439 ? -6.867 -19.375 13.859 1 96.25 439 GLY A N 1
ATOM 3414 C CA . GLY A 1 439 ? -8.148 -19.969 13.523 1 96.25 439 GLY A CA 1
ATOM 3415 C C . GLY A 1 439 ? -8.023 -21.156 12.594 1 96.25 439 GLY A C 1
ATOM 3416 O O . GLY A 1 439 ? -6.926 -21.672 12.367 1 96.25 439 GLY A O 1
ATOM 3417 N N . SER A 1 440 ? -9.227 -21.625 12.078 1 97.38 440 SER A N 1
ATOM 3418 C CA . SER A 1 440 ? -9.234 -22.719 11.125 1 97.38 440 SER A CA 1
ATOM 3419 C C . SER A 1 440 ? -8.406 -22.406 9.891 1 97.38 440 SER A C 1
ATOM 3421 O O . SER A 1 440 ? -8.555 -21.328 9.297 1 97.38 440 SER A O 1
ATOM 3423 N N . PRO A 1 441 ? -7.551 -23.312 9.453 1 96.38 441 PRO A N 1
ATOM 3424 C CA . PRO A 1 441 ? -6.758 -23.062 8.25 1 96.38 441 PRO A CA 1
ATOM 3425 C C . PRO A 1 441 ? -7.59 -23.141 6.969 1 96.38 441 PRO A C 1
ATOM 3427 O O . PRO A 1 441 ? -7.129 -22.703 5.906 1 96.38 441 PRO A O 1
ATOM 3430 N N . VAL A 1 442 ? -8.797 -23.719 7.004 1 96.31 442 VAL A N 1
ATOM 3431 C CA . VAL A 1 442 ? -9.477 -24.016 5.746 1 96.31 442 VAL A CA 1
ATOM 3432 C C . VAL A 1 442 ? -10.852 -23.344 5.727 1 96.31 442 VAL A C 1
ATOM 3434 O O . VAL A 1 442 ? -11.625 -23.547 4.785 1 96.31 442 VAL A O 1
ATOM 3437 N N . GLN A 1 443 ? -11.203 -22.578 6.816 1 97.44 443 GLN A N 1
ATOM 3438 C CA . GLN A 1 443 ? -12.539 -21.984 6.879 1 97.44 443 GLN A CA 1
ATOM 3439 C C . GLN A 1 443 ? -12.477 -20.562 7.414 1 97.44 443 GLN A C 1
ATOM 3441 O O . GLN A 1 443 ? -11.75 -20.281 8.367 1 97.44 443 GLN A O 1
ATOM 3446 N N . GLY A 1 444 ? -13.234 -19.719 6.754 1 97.88 444 GLY A N 1
ATOM 3447 C CA . GLY A 1 444 ? -13.445 -18.375 7.25 1 97.88 444 GLY A CA 1
ATOM 3448 C C . GLY A 1 444 ? -12.336 -17.406 6.855 1 97.88 444 GLY A C 1
ATOM 3449 O O . GLY A 1 444 ? -11.68 -17.609 5.832 1 97.88 444 GLY A O 1
ATOM 3450 N N . GLY A 1 445 ? -12.227 -16.266 7.562 1 98.19 445 GLY A N 1
ATOM 3451 C CA . GLY A 1 445 ? -11.18 -15.266 7.387 1 98.19 445 GLY A CA 1
ATOM 3452 C C . GLY A 1 445 ? -11.398 -14.375 6.176 1 98.19 445 GLY A C 1
ATOM 3453 O O . GLY A 1 445 ? -10.438 -13.898 5.57 1 98.19 445 GLY A O 1
ATOM 3454 N N . LYS A 1 446 ? -12.602 -14.234 5.703 1 98.81 446 LYS A N 1
ATOM 3455 C CA . LYS A 1 446 ? -12.859 -13.438 4.508 1 98.81 446 LYS A CA 1
ATOM 3456 C C . LYS A 1 446 ? -13.727 -12.227 4.836 1 98.81 446 LYS A C 1
ATOM 3458 O O . LYS A 1 446 ? -14.453 -12.227 5.832 1 98.81 446 LYS A O 1
ATOM 3463 N N . VAL A 1 447 ? -13.641 -11.133 4.043 1 98.94 447 VAL A N 1
ATOM 3464 C CA . VAL A 1 447 ? -14.328 -9.891 4.352 1 98.94 447 VAL A CA 1
ATOM 3465 C C . VAL A 1 447 ? -14.641 -9.141 3.057 1 98.94 447 VAL A C 1
ATOM 3467 O O . VAL A 1 447 ? -13.875 -9.211 2.09 1 98.94 447 VAL A O 1
ATOM 3470 N N . VAL A 1 448 ? -15.773 -8.547 2.939 1 98.94 448 VAL A N 1
ATOM 3471 C CA . VAL A 1 448 ? -16.062 -7.52 1.95 1 98.94 448 VAL A CA 1
ATOM 3472 C C . VAL A 1 448 ? -15.945 -6.137 2.59 1 98.94 448 VAL A C 1
ATOM 3474 O O . VAL A 1 448 ? -16.594 -5.852 3.594 1 98.94 448 VAL A O 1
ATOM 3477 N N . SER A 1 449 ? -15.078 -5.32 2.129 1 98.94 449 SER A N 1
ATOM 3478 C CA . SER A 1 449 ? -14.844 -3.959 2.602 1 98.94 449 SER A CA 1
ATOM 3479 C C . SER A 1 449 ? -15.453 -2.932 1.65 1 98.94 449 SER A C 1
ATOM 3481 O O . SER A 1 449 ? -15.133 -2.916 0.46 1 98.94 449 SER A O 1
ATOM 3483 N N . ASP A 1 450 ? -16.281 -2.115 2.166 1 98.88 450 ASP A N 1
ATOM 3484 C CA . ASP A 1 450 ? -16.969 -1.104 1.371 1 98.88 450 ASP A CA 1
ATOM 3485 C C . ASP A 1 450 ? -16.266 0.247 1.47 1 98.88 450 ASP A C 1
ATOM 3487 O O . ASP A 1 450 ? -16.344 0.925 2.496 1 98.88 450 ASP A O 1
ATOM 3491 N N . ALA A 1 451 ? -15.617 0.659 0.445 1 98.88 451 ALA A N 1
ATOM 3492 C CA . ALA A 1 451 ? -14.969 1.965 0.395 1 98.88 451 ALA A CA 1
ATOM 3493 C C . ALA A 1 451 ? -15.758 2.938 -0.476 1 98.88 451 ALA A C 1
ATOM 3495 O O . ALA A 1 451 ? -15.188 3.854 -1.072 1 98.88 451 ALA A O 1
ATOM 3496 N N . LEU A 1 452 ? -16.984 2.656 -0.745 1 98.75 452 LEU A N 1
ATOM 3497 C CA . LEU A 1 452 ? -17.922 3.629 -1.297 1 98.75 452 LEU A CA 1
ATOM 3498 C C . LEU A 1 452 ? -18.484 4.523 -0.198 1 98.75 452 LEU A C 1
ATOM 3500 O O . LEU A 1 452 ? -18.781 4.047 0.897 1 98.75 452 LEU A O 1
ATOM 3504 N N . MET A 1 453 ? -18.594 5.785 -0.466 1 97.62 453 MET A N 1
ATOM 3505 C CA . MET A 1 453 ? -19.234 6.676 0.497 1 97.62 453 MET A CA 1
ATOM 3506 C C . MET A 1 453 ? -20.75 6.609 0.367 1 97.62 453 MET A C 1
ATOM 3508 O O . MET A 1 453 ? -21.281 6.312 -0.708 1 97.62 453 MET A O 1
ATOM 3512 N N . PRO A 1 454 ? -21.469 6.926 1.405 1 97.38 454 PRO A N 1
ATOM 3513 C CA . PRO A 1 454 ? -22.922 6.801 1.427 1 97.38 454 PRO A CA 1
ATOM 3514 C C . PRO A 1 454 ? -23.609 7.531 0.267 1 97.38 454 PRO A C 1
ATOM 3516 O O . PRO A 1 454 ? -24.562 7.023 -0.308 1 97.38 454 PRO A O 1
ATOM 3519 N N . THR A 1 455 ? -23.141 8.711 -0.144 1 97.38 455 THR A N 1
ATOM 3520 C CA . THR A 1 455 ? -23.781 9.5 -1.191 1 97.38 455 THR A CA 1
ATOM 3521 C C . THR A 1 455 ? -23.688 8.781 -2.537 1 97.38 455 THR A C 1
ATOM 3523 O O . THR A 1 455 ? -24.484 9.047 -3.438 1 97.38 455 THR A O 1
ATOM 3526 N N . GLU A 1 456 ? -22.734 7.887 -2.729 1 98.19 456 GLU A N 1
ATOM 3527 C CA . GLU A 1 456 ? -22.609 7.145 -3.979 1 98.19 456 GLU A CA 1
ATOM 3528 C C . GLU A 1 456 ? -23.797 6.203 -4.184 1 98.19 456 GLU A C 1
ATOM 3530 O O . GLU A 1 456 ? -24.156 5.898 -5.324 1 98.19 456 GLU A O 1
ATOM 3535 N N . TYR A 1 457 ? -24.391 5.719 -3.158 1 98.25 457 TYR A N 1
ATOM 3536 C CA . TYR A 1 457 ? -25.547 4.832 -3.219 1 98.25 457 TYR A CA 1
ATOM 3537 C C . TYR A 1 457 ? -26.797 5.602 -3.592 1 98.25 457 TYR A C 1
ATOM 3539 O O . TYR A 1 457 ? -27.797 5.008 -4.012 1 98.25 457 TYR A O 1
ATOM 3547 N N . THR A 1 458 ? -26.75 6.91 -3.428 1 97.44 458 THR A N 1
ATOM 3548 C CA . THR A 1 458 ? -27.984 7.672 -3.582 1 97.44 458 THR A CA 1
ATOM 3549 C C . THR A 1 458 ? -27.812 8.766 -4.633 1 97.44 458 THR A C 1
ATOM 3551 O O . THR A 1 458 ? -28.125 8.555 -5.809 1 97.44 458 THR A O 1
ATOM 3554 N N . THR A 1 459 ? -27.016 9.859 -4.359 1 96.62 459 THR A N 1
ATOM 3555 C CA . THR A 1 459 ? -26.969 11.055 -5.195 1 96.62 459 THR A CA 1
ATOM 3556 C C . THR A 1 459 ? -25.688 11.094 -6.031 1 96.62 459 THR A C 1
ATOM 3558 O O . THR A 1 459 ? -25.578 11.875 -6.977 1 96.62 459 THR A O 1
ATOM 3561 N N . GLY A 1 460 ? -24.828 10.188 -5.758 1 97.19 460 GLY A N 1
ATOM 3562 C CA . GLY A 1 460 ? -23.531 10.227 -6.406 1 97.19 460 GLY A CA 1
ATOM 3563 C C . GLY A 1 460 ? -22.484 10.961 -5.594 1 97.19 460 GLY A C 1
ATOM 3564 O O . GLY A 1 460 ? -22.781 11.516 -4.531 1 97.19 460 GLY A O 1
ATOM 3565 N N . PRO A 1 461 ? -21.25 10.945 -6.078 1 96.81 461 PRO A N 1
ATOM 3566 C CA . PRO A 1 461 ? -20.172 11.609 -5.348 1 96.81 461 PRO A CA 1
ATOM 3567 C C . PRO A 1 461 ? -20.406 13.109 -5.18 1 96.81 461 PRO A C 1
ATOM 3569 O O . PRO A 1 461 ? -20.859 13.773 -6.113 1 96.81 461 PRO A O 1
ATOM 3572 N N . ASN A 1 462 ? -20.125 13.625 -4.039 1 96.69 462 ASN A N 1
ATOM 3573 C CA . ASN A 1 462 ? -20.281 15.047 -3.742 1 96.69 462 ASN A CA 1
ATOM 3574 C C . ASN A 1 462 ? -18.969 15.672 -3.271 1 96.69 462 ASN A C 1
ATOM 3576 O O . ASN A 1 462 ? -18.984 16.625 -2.488 1 96.69 462 ASN A O 1
ATOM 3580 N N . TRP A 1 463 ? -17.859 15.086 -3.605 1 97.31 463 TRP A N 1
ATOM 3581 C CA . TRP A 1 463 ? -16.531 15.57 -3.248 1 97.31 463 TRP A CA 1
ATOM 3582 C C . TRP A 1 463 ? -15.656 15.703 -4.488 1 97.31 463 TRP A C 1
ATOM 3584 O O . TRP A 1 463 ? -16.031 15.25 -5.574 1 97.31 463 TRP A O 1
ATOM 3594 N N . GLN A 1 464 ? -14.594 16.391 -4.328 1 96.25 464 GLN A N 1
ATOM 3595 C CA . GLN A 1 464 ? -13.5 16.438 -5.293 1 96.25 464 GLN A CA 1
ATOM 3596 C C . GLN A 1 464 ? -12.188 15.977 -4.66 1 96.25 464 GLN A C 1
ATOM 3598 O O . GLN A 1 464 ? -11.914 16.266 -3.494 1 96.25 464 GLN A O 1
ATOM 3603 N N . ALA A 1 465 ? -11.461 15.234 -5.441 1 97.25 465 ALA A N 1
ATOM 3604 C CA . ALA A 1 465 ? -10.125 14.891 -4.953 1 97.25 465 ALA A CA 1
ATOM 3605 C C . ALA A 1 465 ? -9.242 16.125 -4.844 1 97.25 465 ALA A C 1
ATOM 3607 O O . ALA A 1 465 ? -9.273 17 -5.719 1 97.25 465 ALA A O 1
ATOM 3608 N N . ALA A 1 466 ? -8.5 16.266 -3.744 1 98 466 ALA A N 1
ATOM 3609 C CA . ALA A 1 466 ? -7.527 17.344 -3.57 1 98 466 ALA A CA 1
ATOM 3610 C C . ALA A 1 466 ? -6.184 16.969 -4.191 1 98 466 ALA A C 1
ATOM 3612 O O . ALA A 1 466 ? -5.242 16.609 -3.48 1 98 466 ALA A O 1
ATOM 3613 N N . ASP A 1 467 ? -6.094 17.078 -5.449 1 97.81 467 ASP A N 1
ATOM 3614 C CA . ASP A 1 467 ? -4.887 16.781 -6.211 1 97.81 467 ASP A CA 1
ATOM 3615 C C . ASP A 1 467 ? -4.809 17.625 -7.48 1 97.81 467 ASP A C 1
ATOM 3617 O O . ASP A 1 467 ? -5.723 18.406 -7.77 1 97.81 467 ASP A O 1
ATOM 3621 N N . PHE A 1 468 ? -3.711 17.578 -8.164 1 98.06 468 PHE A N 1
ATOM 3622 C CA . PHE A 1 468 ? -3.447 18.422 -9.328 1 98.06 468 PHE A CA 1
ATOM 3623 C C . PHE A 1 468 ? -4.488 18.172 -10.414 1 98.06 468 PHE A C 1
ATOM 3625 O O . PHE A 1 468 ? -5.012 19.125 -11 1 98.06 468 PHE A O 1
ATOM 3632 N N . LYS A 1 469 ? -4.859 16.953 -10.617 1 96.62 469 LYS A N 1
ATOM 3633 C CA . LYS A 1 469 ? -5.727 16.562 -11.727 1 96.62 469 LYS A CA 1
ATOM 3634 C C . LYS A 1 469 ? -7.152 17.062 -11.508 1 96.62 469 LYS A C 1
ATOM 3636 O O . LYS A 1 469 ? -7.848 17.406 -12.461 1 96.62 469 LYS A O 1
ATOM 3641 N N . ASN A 1 470 ? -7.598 17.172 -10.258 1 97.06 470 ASN A N 1
ATOM 3642 C CA . ASN A 1 470 ? -9.023 17.344 -10.016 1 97.06 470 ASN A CA 1
ATOM 3643 C C . ASN A 1 470 ? -9.32 18.703 -9.367 1 97.06 470 ASN A C 1
ATOM 3645 O O . ASN A 1 470 ? -10.469 19.125 -9.312 1 97.06 470 ASN A O 1
ATOM 3649 N N . SER A 1 471 ? -8.281 19.438 -8.938 1 97.81 471 SER A N 1
ATOM 3650 C CA . SER A 1 471 ? -8.547 20.594 -8.094 1 97.81 471 SER A CA 1
ATOM 3651 C C . SER A 1 471 ? -8.266 21.891 -8.836 1 97.81 471 SER A C 1
ATOM 3653 O O . SER A 1 471 ? -8.273 22.969 -8.234 1 97.81 471 SER A O 1
ATOM 3655 N N . TYR A 1 472 ? -7.988 21.828 -10.164 1 98.5 472 TYR A N 1
ATOM 3656 C CA . TYR A 1 472 ? -7.637 23.016 -10.945 1 98.5 472 TYR A CA 1
ATOM 3657 C C . TYR A 1 472 ? -8.266 22.953 -12.328 1 98.5 472 TYR A C 1
ATOM 3659 O O . TYR A 1 472 ? -8.461 21.875 -12.891 1 98.5 472 TYR A O 1
ATOM 3667 N N . PRO A 1 473 ? -8.586 24.109 -12.891 1 98.25 473 PRO A N 1
ATOM 3668 C CA . PRO A 1 473 ? -9.125 24.125 -14.25 1 98.25 473 PRO A CA 1
ATOM 3669 C C . PRO A 1 473 ? -8.172 23.5 -15.273 1 98.25 473 PRO A C 1
ATOM 3671 O O . PRO A 1 473 ? -6.949 23.641 -15.141 1 98.25 473 PRO A O 1
ATOM 3674 N N . GLU A 1 474 ? -8.695 22.969 -16.297 1 98 474 GLU A N 1
ATOM 3675 C CA . GLU A 1 474 ? -7.922 22.25 -17.297 1 98 474 GLU A CA 1
ATOM 3676 C C . GLU A 1 474 ? -6.895 23.156 -17.969 1 98 474 GLU A C 1
ATOM 3678 O O . GLU A 1 474 ? -5.766 22.75 -18.234 1 98 474 GLU A O 1
ATOM 3683 N N . ASP A 1 475 ? -7.316 24.328 -18.25 1 98.19 475 ASP A N 1
ATOM 3684 C CA . ASP A 1 475 ? -6.418 25.266 -18.922 1 98.19 475 ASP A CA 1
ATOM 3685 C C . ASP A 1 475 ? -5.207 25.594 -18.047 1 98.19 475 ASP A C 1
ATOM 3687 O O . ASP A 1 475 ? -4.094 25.75 -18.562 1 98.19 475 ASP A O 1
ATOM 3691 N N . LEU A 1 476 ? -5.418 25.75 -16.781 1 98.44 476 LEU A N 1
ATOM 3692 C CA . LEU A 1 476 ? -4.312 26 -15.852 1 98.44 476 LEU A CA 1
ATOM 3693 C C . LEU A 1 476 ? -3.41 24.766 -15.75 1 98.44 476 LEU A C 1
ATOM 3695 O O . LEU A 1 476 ? -2.186 24.906 -15.695 1 98.44 476 LEU A O 1
ATOM 3699 N N . GLN A 1 477 ? -3.963 23.594 -15.672 1 98.25 477 GLN A N 1
ATOM 3700 C CA . GLN A 1 477 ? -3.178 22.359 -15.68 1 98.25 477 GLN A CA 1
ATOM 3701 C C . GLN A 1 477 ? -2.252 22.297 -16.891 1 98.25 477 GLN A C 1
ATOM 3703 O O . GLN A 1 477 ? -1.062 22.016 -16.75 1 98.25 477 GLN A O 1
ATOM 3708 N N . ASP A 1 478 ? -2.877 22.562 -18.016 1 98.12 478 ASP A N 1
ATOM 3709 C CA . ASP A 1 478 ? -2.119 22.547 -19.266 1 98.12 478 ASP A CA 1
ATOM 3710 C C . ASP A 1 478 ? -0.962 23.531 -19.234 1 98.12 478 ASP A C 1
ATOM 3712 O O . ASP A 1 478 ? 0.152 23.219 -19.641 1 98.12 478 ASP A O 1
ATOM 3716 N N . LYS A 1 479 ? -1.262 24.703 -18.75 1 97.94 479 LYS A N 1
ATOM 3717 C CA . LYS A 1 479 ? -0.242 25.75 -18.656 1 97.94 479 LYS A CA 1
ATOM 3718 C C . LYS A 1 479 ? 0.904 25.312 -17.75 1 97.94 479 LYS A C 1
ATOM 3720 O O . LYS A 1 479 ? 2.074 25.406 -18.125 1 97.94 479 LYS A O 1
ATOM 3725 N N . VAL A 1 480 ? 0.587 24.828 -16.578 1 98 480 VAL A N 1
ATOM 3726 C CA . VAL A 1 480 ? 1.586 24.391 -15.602 1 98 480 VAL A CA 1
ATOM 3727 C C . VAL A 1 480 ? 2.416 23.25 -16.188 1 98 480 VAL A C 1
ATOM 3729 O O . VAL A 1 480 ? 3.645 23.25 -16.078 1 98 480 VAL A O 1
ATOM 3732 N N . ASN A 1 481 ? 1.771 22.297 -16.797 1 97.56 481 ASN A N 1
ATOM 3733 C CA . ASN A 1 481 ? 2.467 21.172 -17.406 1 97.56 481 ASN A CA 1
ATOM 3734 C C . ASN A 1 481 ? 3.422 21.625 -18.5 1 97.56 481 ASN A C 1
ATOM 3736 O O . ASN A 1 481 ? 4.555 21.156 -18.594 1 97.56 481 ASN A O 1
ATOM 3740 N N . ALA A 1 482 ? 2.971 22.531 -19.312 1 96.88 482 ALA A N 1
ATOM 3741 C CA . ALA A 1 482 ? 3.766 23.016 -20.438 1 96.88 482 ALA A CA 1
ATOM 3742 C C . ALA A 1 482 ? 5.008 23.766 -19.953 1 96.88 482 ALA A C 1
ATOM 3744 O O . ALA A 1 482 ? 6.062 23.703 -20.578 1 96.88 482 ALA A O 1
ATOM 3745 N N . GLU A 1 483 ? 4.902 24.406 -18.828 1 96.94 483 GLU A N 1
ATOM 3746 C CA . GLU A 1 483 ? 5.977 25.266 -18.344 1 96.94 483 GLU A CA 1
ATOM 3747 C C . GLU A 1 483 ? 6.84 24.547 -17.312 1 96.94 483 GLU A C 1
ATOM 3749 O O . GLU A 1 483 ? 7.828 25.094 -16.828 1 96.94 483 GLU A O 1
ATOM 3754 N N . TRP A 1 484 ? 6.523 23.328 -16.984 1 97.19 484 TRP A N 1
ATOM 3755 C CA . TRP A 1 484 ? 7.094 22.625 -15.836 1 97.19 484 TRP A CA 1
ATOM 3756 C C . TRP A 1 484 ? 8.617 22.578 -15.922 1 97.19 484 TRP A C 1
ATOM 3758 O O . TRP A 1 484 ? 9.312 23.031 -15.016 1 97.19 484 TRP A O 1
ATOM 3768 N N . ALA A 1 485 ? 9.172 22.141 -17.016 1 95.56 485 ALA A N 1
ATOM 3769 C CA . ALA A 1 485 ? 10.617 22.016 -17.188 1 95.56 485 ALA A CA 1
ATOM 3770 C C . ALA A 1 485 ? 11.281 23.391 -17.219 1 95.56 485 ALA A C 1
ATOM 3772 O O . ALA A 1 485 ? 12.383 23.562 -16.688 1 95.56 485 ALA A O 1
ATOM 3773 N N . SER A 1 486 ? 10.617 24.344 -17.875 1 95 486 SER A N 1
ATOM 3774 C CA . SER A 1 486 ? 11.195 25.672 -18 1 95 486 SER A CA 1
ATOM 3775 C C . SER A 1 486 ? 11.289 26.375 -16.641 1 95 486 SER A C 1
ATOM 3777 O O . SER A 1 486 ? 12.117 27.266 -16.453 1 95 486 SER A O 1
ATOM 3779 N N . MET A 1 487 ? 10.445 25.969 -15.727 1 95.75 487 MET A N 1
ATOM 3780 C CA . MET A 1 487 ? 10.508 26.531 -14.383 1 95.75 487 MET A CA 1
ATOM 3781 C C . MET A 1 487 ? 11.672 25.938 -13.594 1 95.75 487 MET A C 1
ATOM 3783 O O . MET A 1 487 ? 12.039 26.469 -12.539 1 95.75 487 MET A O 1
ATOM 3787 N N . GLY A 1 488 ? 12.195 24.844 -14.039 1 95.06 488 GLY A N 1
ATOM 3788 C CA . GLY A 1 488 ? 13.344 24.25 -13.367 1 95.06 488 GLY A CA 1
ATOM 3789 C C . GLY A 1 488 ? 13.039 22.891 -12.75 1 95.06 488 GLY A C 1
ATOM 3790 O O . GLY A 1 488 ? 13.891 22.312 -12.078 1 95.06 488 GLY A O 1
ATOM 3791 N N . PHE A 1 489 ? 11.828 22.359 -13.023 1 96.19 489 PHE A N 1
ATOM 3792 C CA . PHE A 1 489 ? 11.43 21.062 -12.484 1 96.19 489 PHE A CA 1
ATOM 3793 C C . PHE A 1 489 ? 11.797 19.938 -13.453 1 96.19 489 PHE A C 1
ATOM 3795 O O . PHE A 1 489 ? 12.195 20.203 -14.594 1 96.19 489 PHE A O 1
ATOM 3802 N N . LYS A 1 490 ? 11.797 18.719 -12.883 1 86.12 490 LYS A N 1
ATOM 3803 C CA . LYS A 1 490 ? 12.141 17.562 -13.703 1 86.12 490 LYS A CA 1
ATOM 3804 C C . LYS A 1 490 ? 11.023 17.219 -14.68 1 86.12 490 LYS A C 1
ATOM 3806 O O . LYS A 1 490 ? 9.852 17.172 -14.297 1 86.12 490 LYS A O 1
ATOM 3811 N N . ALA A 1 491 ? 11.438 17.156 -15.977 1 73.69 491 ALA A N 1
ATOM 3812 C CA . ALA A 1 491 ? 10.438 16.812 -16.984 1 73.69 491 ALA A CA 1
ATOM 3813 C C . ALA A 1 491 ? 9.852 15.422 -16.734 1 73.69 491 ALA A C 1
ATOM 3815 O O . ALA A 1 491 ? 10.555 14.523 -16.266 1 73.69 491 ALA A O 1
ATOM 3816 N N . ASP A 1 492 ? 8.461 15.359 -16.672 1 63.38 492 ASP A N 1
ATOM 3817 C CA . ASP A 1 492 ? 7.785 14.078 -16.547 1 63.38 492 ASP A CA 1
ATOM 3818 C C . ASP A 1 492 ? 8.281 13.086 -17.609 1 63.38 492 ASP A C 1
ATOM 3820 O O . ASP A 1 492 ? 8.352 13.406 -18.797 1 63.38 492 ASP A O 1
ATOM 3824 N N . HIS A 1 493 ? 9.258 12.242 -17.312 1 48.78 493 HIS A N 1
ATOM 3825 C CA . HIS A 1 493 ? 9.531 11.25 -18.344 1 48.78 493 HIS A CA 1
ATOM 3826 C C . HIS A 1 493 ? 8.469 10.156 -18.359 1 48.78 493 HIS A C 1
ATOM 3828 O O . HIS A 1 493 ? 7.871 9.852 -17.328 1 48.78 493 HIS A O 1
ATOM 3834 N N . MET B 1 1 ? 18.828 26.453 13.594 1 76.5 1 MET B N 1
ATOM 3835 C CA . MET B 1 1 ? 18.656 26.922 12.227 1 76.5 1 MET B CA 1
ATOM 3836 C C . MET B 1 1 ? 17.438 27.828 12.109 1 76.5 1 MET B C 1
ATOM 3838 O O . MET B 1 1 ? 16.391 27.562 12.719 1 76.5 1 MET B O 1
ATOM 3842 N N . ASN B 1 2 ? 17.641 28.969 11.453 1 91.75 2 ASN B N 1
ATOM 3843 C CA . ASN B 1 2 ? 16.5 29.828 11.18 1 91.75 2 ASN B CA 1
ATOM 3844 C C . ASN B 1 2 ? 15.922 29.547 9.797 1 91.75 2 ASN B C 1
ATOM 3846 O O . ASN B 1 2 ? 16.469 28.75 9.031 1 91.75 2 ASN B O 1
ATOM 3850 N N . PHE B 1 3 ? 14.852 30.109 9.43 1 97 3 PHE B N 1
ATOM 3851 C CA . PHE B 1 3 ? 14.086 29.797 8.234 1 97 3 PHE B CA 1
ATOM 3852 C C . PHE B 1 3 ? 14.875 30.141 6.977 1 97 3 PHE B C 1
ATOM 3854 O O . PHE B 1 3 ? 14.891 29.375 6.016 1 97 3 PHE B O 1
ATOM 3861 N N . ARG B 1 4 ? 15.602 31.297 6.949 1 96.81 4 ARG B N 1
ATOM 3862 C CA . ARG B 1 4 ? 16.375 31.688 5.777 1 96.81 4 ARG B CA 1
ATOM 3863 C C . ARG B 1 4 ? 17.547 30.75 5.551 1 96.81 4 ARG B C 1
ATOM 3865 O O . ARG B 1 4 ? 17.922 30.469 4.41 1 96.81 4 ARG B O 1
ATOM 3872 N N . SER B 1 5 ? 18.109 30.375 6.676 1 96.12 5 SER B N 1
ATOM 3873 C CA . SER B 1 5 ? 19.172 29.391 6.562 1 96.12 5 SER B CA 1
ATOM 3874 C C . SER B 1 5 ? 18.656 28.078 5.98 1 96.12 5 SER B C 1
ATOM 3876 O O . SER B 1 5 ? 19.359 27.391 5.238 1 96.12 5 SER B O 1
ATOM 3878 N N . TYR B 1 6 ? 17.5 27.734 6.391 1 97.56 6 TYR B N 1
ATOM 3879 C CA . TYR B 1 6 ? 16.859 26.547 5.836 1 97.56 6 TYR B CA 1
ATOM 3880 C C . TYR B 1 6 ? 16.641 26.703 4.332 1 97.56 6 TYR B C 1
ATOM 3882 O O . TYR B 1 6 ? 16.969 25.797 3.561 1 97.56 6 TYR B O 1
ATOM 3890 N N . VAL B 1 7 ? 16.109 27.797 3.848 1 97.88 7 VAL B N 1
ATOM 3891 C CA . VAL B 1 7 ? 15.883 28.062 2.432 1 97.88 7 VAL B CA 1
ATOM 3892 C C . VAL B 1 7 ? 17.203 27.984 1.665 1 97.88 7 VAL B C 1
ATOM 3894 O O . VAL B 1 7 ? 17.266 27.391 0.581 1 97.88 7 VAL B O 1
ATOM 3897 N N . GLU B 1 8 ? 18.234 28.531 2.279 1 97.44 8 GLU B N 1
ATOM 3898 C CA . GLU B 1 8 ? 19.547 28.484 1.665 1 97.44 8 GLU B CA 1
ATOM 3899 C C . GLU B 1 8 ? 20.062 27.047 1.567 1 97.44 8 GLU B C 1
ATOM 3901 O O . GLU B 1 8 ? 20.703 26.688 0.584 1 97.44 8 GLU B O 1
ATOM 3906 N N . ALA B 1 9 ? 19.797 26.312 2.615 1 97.25 9 ALA B N 1
ATOM 3907 C CA . ALA B 1 9 ? 20.203 24.906 2.604 1 97.25 9 ALA B CA 1
ATOM 3908 C C . ALA B 1 9 ? 19.531 24.156 1.467 1 97.25 9 ALA B C 1
ATOM 3910 O O . ALA B 1 9 ? 20.141 23.297 0.824 1 97.25 9 ALA B O 1
ATOM 3911 N N . LEU B 1 10 ? 18.266 24.406 1.195 1 97.75 10 LEU B N 1
ATOM 3912 C CA . LEU B 1 10 ? 17.562 23.781 0.087 1 97.75 10 LEU B CA 1
ATOM 3913 C C . LEU B 1 10 ? 18.219 24.109 -1.244 1 97.75 10 LEU B C 1
ATOM 3915 O O . LEU B 1 10 ? 18.344 23.25 -2.115 1 97.75 10 LEU B O 1
ATOM 3919 N N . LYS B 1 11 ? 18.578 25.375 -1.333 1 97.25 11 LYS B N 1
ATOM 3920 C CA . LYS B 1 11 ? 19.25 25.812 -2.551 1 97.25 11 LYS B CA 1
ATOM 3921 C C . LYS B 1 11 ? 20.578 25.094 -2.746 1 97.25 11 LYS B C 1
ATOM 3923 O O . LYS B 1 11 ? 20.875 24.609 -3.844 1 97.25 11 LYS B O 1
ATOM 3928 N N . GLN B 1 12 ? 21.344 24.969 -1.714 1 96.81 12 GLN B N 1
ATOM 3929 C CA . GLN B 1 12 ? 22.641 24.297 -1.765 1 96.81 12 GLN B CA 1
ATOM 3930 C C . GLN B 1 12 ? 22.484 22.812 -2.092 1 96.81 12 GLN B C 1
ATOM 3932 O O . GLN B 1 12 ? 23.328 22.234 -2.77 1 96.81 12 GLN B O 1
ATOM 3937 N N . ASP B 1 13 ? 21.406 22.266 -1.641 1 96.75 13 ASP B N 1
ATOM 3938 C CA . ASP B 1 13 ? 21.109 20.859 -1.883 1 96.75 13 ASP B CA 1
ATOM 3939 C C . ASP B 1 13 ? 20.562 20.641 -3.289 1 96.75 13 ASP B C 1
ATOM 3941 O O . ASP B 1 13 ? 20.266 19.516 -3.68 1 96.75 13 ASP B O 1
ATOM 3945 N N . ASN B 1 14 ? 20.328 21.703 -4.02 1 96.69 14 ASN B N 1
ATOM 3946 C CA . ASN B 1 14 ? 19.641 21.656 -5.301 1 96.69 14 ASN B CA 1
ATOM 3947 C C . ASN B 1 14 ? 18.203 21.141 -5.152 1 96.69 14 ASN B C 1
ATOM 3949 O O . ASN B 1 14 ? 17.75 20.328 -5.957 1 96.69 14 ASN B O 1
ATOM 3953 N N . ASP B 1 15 ? 17.547 21.516 -4.137 1 97.94 15 ASP B N 1
ATOM 3954 C CA . ASP B 1 15 ? 16.188 21.094 -3.826 1 97.94 15 ASP B CA 1
ATOM 3955 C C . ASP B 1 15 ? 15.227 22.281 -3.801 1 97.94 15 ASP B C 1
ATOM 3957 O O . ASP B 1 15 ? 14.203 22.25 -3.117 1 97.94 15 ASP B O 1
ATOM 3961 N N . LEU B 1 16 ? 15.594 23.328 -4.492 1 98.19 16 LEU B N 1
ATOM 3962 C CA . LEU B 1 16 ? 14.797 24.547 -4.562 1 98.19 16 LEU B CA 1
ATOM 3963 C C . LEU B 1 16 ? 14.789 25.109 -5.98 1 98.19 16 LEU B C 1
ATOM 3965 O O . LEU B 1 16 ? 15.828 25.156 -6.641 1 98.19 16 LEU B O 1
ATOM 3969 N N . VAL B 1 17 ? 13.609 25.453 -6.477 1 98.06 17 VAL B N 1
ATOM 3970 C CA . VAL B 1 17 ? 13.469 26.156 -7.746 1 98.06 17 VAL B CA 1
ATOM 3971 C C . VAL B 1 17 ? 12.984 27.578 -7.496 1 98.06 17 VAL B C 1
ATOM 3973 O O . VAL B 1 17 ? 11.945 27.797 -6.875 1 98.06 17 VAL B O 1
ATOM 3976 N N . GLU B 1 18 ? 13.711 28.531 -7.934 1 98 18 GLU B N 1
ATOM 3977 C CA . GLU B 1 18 ? 13.289 29.922 -7.871 1 98 18 GLU B CA 1
ATOM 3978 C C . GLU B 1 18 ? 12.477 30.297 -9.102 1 98 18 GLU B C 1
ATOM 3980 O O . GLU B 1 18 ? 12.922 30.094 -10.234 1 98 18 GLU B O 1
ATOM 3985 N N . ILE B 1 19 ? 11.328 30.734 -8.898 1 97.81 19 ILE B N 1
ATOM 3986 C CA . ILE B 1 19 ? 10.438 31.156 -9.977 1 97.81 19 ILE B CA 1
ATOM 3987 C C . ILE B 1 19 ? 10.281 32.688 -9.953 1 97.81 19 ILE B C 1
ATOM 3989 O O . ILE B 1 19 ? 9.633 33.219 -9.062 1 97.81 19 ILE B O 1
ATOM 3993 N N . ASP B 1 20 ? 10.758 33.344 -11.008 1 96.12 20 ASP B N 1
ATOM 3994 C CA . ASP B 1 20 ? 10.812 34.781 -11.023 1 96.12 20 ASP B CA 1
ATOM 3995 C C . ASP B 1 20 ? 9.719 35.375 -11.906 1 96.12 20 ASP B C 1
ATOM 3997 O O . ASP B 1 20 ? 9.43 36.562 -11.836 1 96.12 20 ASP B O 1
ATOM 4001 N N . ARG B 1 21 ? 9.195 34.562 -12.789 1 95.19 21 ARG B N 1
ATOM 4002 C CA . ARG B 1 21 ? 8.086 35.062 -13.578 1 95.19 21 ARG B CA 1
ATOM 4003 C C . ARG B 1 21 ? 6.871 35.344 -12.695 1 95.19 21 ARG B C 1
ATOM 4005 O O . ARG B 1 21 ? 6.758 34.781 -11.594 1 95.19 21 ARG B O 1
ATOM 4012 N N . GLU B 1 22 ? 5.957 36.125 -13.195 1 95.94 22 GLU B N 1
ATOM 4013 C CA . GLU B 1 22 ? 4.773 36.469 -12.406 1 95.94 22 GLU B CA 1
ATOM 4014 C C . GLU B 1 22 ? 3.863 35.25 -12.242 1 95.94 22 GLU B C 1
ATOM 4016 O O . GLU B 1 22 ? 3.578 34.531 -13.211 1 95.94 22 GLU B O 1
ATOM 4021 N N . ILE B 1 23 ? 3.5 34.969 -11.078 1 97.12 23 ILE B N 1
ATOM 4022 C CA . ILE B 1 23 ? 2.613 33.875 -10.75 1 97.12 23 ILE B CA 1
ATOM 4023 C C . ILE B 1 23 ? 1.326 34.406 -10.125 1 97.12 23 ILE B C 1
ATOM 4025 O O . ILE B 1 23 ? 1.362 35.312 -9.289 1 97.12 23 ILE B O 1
ATOM 4029 N N . ASP B 1 24 ? 0.224 33.875 -10.523 1 97.06 24 ASP B N 1
ATOM 4030 C CA . ASP B 1 24 ? -1.068 34.25 -9.945 1 97.06 24 ASP B CA 1
ATOM 4031 C C . ASP B 1 24 ? -1.331 33.469 -8.664 1 97.06 24 ASP B C 1
ATOM 4033 O O . ASP B 1 24 ? -1.422 32.219 -8.688 1 97.06 24 ASP B O 1
ATOM 4037 N N . PRO B 1 25 ? -1.434 34.156 -7.547 1 96.31 25 PRO B N 1
ATOM 4038 C CA . PRO B 1 25 ? -1.71 33.406 -6.309 1 96.31 25 PRO B CA 1
ATOM 4039 C C . PRO B 1 25 ? -3.076 32.75 -6.316 1 96.31 25 PRO B C 1
ATOM 4041 O O . PRO B 1 25 ? -3.342 31.859 -5.484 1 96.31 25 PRO B O 1
ATOM 4044 N N . ASP B 1 26 ? -3.889 33.188 -7.23 1 96.94 26 ASP B N 1
ATOM 4045 C CA . ASP B 1 26 ? -5.188 32.562 -7.398 1 96.94 26 ASP B CA 1
ATOM 4046 C C . ASP B 1 26 ? -5.062 31.281 -8.227 1 96.94 26 ASP B C 1
ATOM 4048 O O . ASP B 1 26 ? -5.309 31.281 -9.43 1 96.94 26 ASP B O 1
ATOM 4052 N N . LEU B 1 27 ? -4.797 30.203 -7.555 1 98.5 27 LEU B N 1
ATOM 4053 C CA . LEU B 1 27 ? -4.812 28.828 -8.039 1 98.5 27 LEU B CA 1
ATOM 4054 C C . LEU B 1 27 ? -3.479 28.469 -8.68 1 98.5 27 LEU B C 1
ATOM 4056 O O . LEU B 1 27 ? -3.01 27.328 -8.539 1 98.5 27 LEU B O 1
ATOM 4060 N N . GLU B 1 28 ? -2.846 29.328 -9.398 1 98.5 28 GLU B N 1
ATOM 4061 C CA . GLU B 1 28 ? -1.635 28.953 -10.117 1 98.5 28 GLU B CA 1
ATOM 4062 C C . GLU B 1 28 ? -0.537 28.516 -9.148 1 98.5 28 GLU B C 1
ATOM 4064 O O . GLU B 1 28 ? 0.105 27.484 -9.359 1 98.5 28 GLU B O 1
ATOM 4069 N N . CYS B 1 29 ? -0.36 29.344 -8.125 1 97.44 29 CYS B N 1
ATOM 4070 C CA . CYS B 1 29 ? 0.596 29 -7.078 1 97.44 29 CYS B CA 1
ATOM 4071 C C . CYS B 1 29 ? 0.254 27.656 -6.453 1 97.44 29 CYS B C 1
ATOM 4073 O O . CYS B 1 29 ? 1.127 26.797 -6.293 1 97.44 29 CYS B O 1
ATOM 4075 N N . GLY B 1 30 ? -1.046 27.484 -6.141 1 98.38 30 GLY B N 1
ATOM 4076 C CA . GLY B 1 30 ? -1.524 26.234 -5.57 1 98.38 30 GLY B CA 1
ATOM 4077 C C . GLY B 1 30 ? -1.315 25.047 -6.484 1 98.38 30 GLY B C 1
ATOM 4078 O O . GLY B 1 30 ? -0.905 23.969 -6.035 1 98.38 30 GLY B O 1
ATOM 4079 N N . ALA B 1 31 ? -1.525 25.219 -7.758 1 98.69 31 ALA B N 1
ATOM 4080 C CA . ALA B 1 31 ? -1.384 24.141 -8.742 1 98.69 31 ALA B CA 1
ATOM 4081 C C . ALA B 1 31 ? 0.059 23.656 -8.82 1 98.69 31 ALA B C 1
ATOM 4083 O O . ALA B 1 31 ? 0.309 22.453 -8.836 1 98.69 31 ALA B O 1
ATOM 4084 N N . ILE B 1 32 ? 0.985 24.562 -8.836 1 98.62 32 ILE B N 1
ATOM 4085 C CA . ILE B 1 32 ? 2.4 24.219 -8.93 1 98.62 32 ILE B CA 1
ATOM 4086 C C . ILE B 1 32 ? 2.828 23.469 -7.668 1 98.62 32 ILE B C 1
ATOM 4088 O O . ILE B 1 32 ? 3.484 22.422 -7.75 1 98.62 32 ILE B O 1
ATOM 4092 N N . ILE B 1 33 ? 2.416 24 -6.5 1 98.69 33 ILE B N 1
ATOM 4093 C CA . ILE B 1 33 ? 2.785 23.375 -5.23 1 98.69 33 ILE B CA 1
ATOM 4094 C C . ILE B 1 33 ? 2.205 21.953 -5.164 1 98.69 33 ILE B C 1
ATOM 4096 O O . ILE B 1 33 ? 2.895 21.016 -4.766 1 98.69 33 ILE B O 1
ATOM 4100 N N . ARG B 1 34 ? 0.94 21.812 -5.547 1 98.38 34 ARG B N 1
ATOM 4101 C CA . ARG B 1 34 ? 0.278 20.516 -5.52 1 98.38 34 ARG B CA 1
ATOM 4102 C C . ARG B 1 34 ? 1.008 19.516 -6.398 1 98.38 34 ARG B C 1
ATOM 4104 O O . ARG B 1 34 ? 1.216 18.359 -6 1 98.38 34 ARG B O 1
ATOM 4111 N N . LYS B 1 35 ? 1.391 19.938 -7.586 1 98.06 35 LYS B N 1
ATOM 4112 C CA . LYS B 1 35 ? 2.105 19.047 -8.5 1 98.06 35 LYS B CA 1
ATOM 4113 C C . LYS B 1 35 ? 3.475 18.672 -7.949 1 98.06 35 LYS B C 1
ATOM 4115 O O . LYS B 1 35 ? 3.902 17.531 -8.062 1 98.06 35 LYS B O 1
ATOM 4120 N N . VAL B 1 36 ? 4.164 19.594 -7.328 1 97.88 36 VAL B N 1
ATOM 4121 C CA . VAL B 1 36 ? 5.441 19.328 -6.68 1 97.88 36 VAL B CA 1
ATOM 4122 C C . VAL B 1 36 ? 5.27 18.234 -5.625 1 97.88 36 VAL B C 1
ATOM 4124 O O . VAL B 1 36 ? 6.055 17.281 -5.574 1 97.88 36 VAL B O 1
ATOM 4127 N N . CYS B 1 37 ? 4.246 18.391 -4.805 1 97.69 37 CYS B N 1
ATOM 4128 C CA . CYS B 1 37 ? 3.982 17.422 -3.748 1 97.69 37 CYS B CA 1
ATOM 4129 C C . CYS B 1 37 ? 3.715 16.031 -4.328 1 97.69 37 CYS B C 1
ATOM 4131 O O . CYS B 1 37 ? 4.164 15.023 -3.777 1 97.69 37 CYS B O 1
ATOM 4133 N N . GLU B 1 38 ? 3.053 16 -5.457 1 96.38 38 GLU B N 1
ATOM 4134 C CA . GLU B 1 38 ? 2.625 14.734 -6.043 1 96.38 38 GLU B CA 1
ATOM 4135 C C . GLU B 1 38 ? 3.756 14.086 -6.832 1 96.38 38 GLU B C 1
ATOM 4137 O O . GLU B 1 38 ? 3.709 12.883 -7.117 1 96.38 38 GLU B O 1
ATOM 4142 N N . THR B 1 39 ? 4.816 14.82 -7.18 1 95.88 39 THR B N 1
ATOM 4143 C CA . THR B 1 39 ? 5.91 14.297 -7.988 1 95.88 39 THR B CA 1
ATOM 4144 C C . THR B 1 39 ? 7.207 14.258 -7.184 1 95.88 39 THR B C 1
ATOM 4146 O O . THR B 1 39 ? 8.258 13.898 -7.711 1 95.88 39 THR B O 1
ATOM 4149 N N . ASP B 1 40 ? 7.121 14.641 -5.914 1 96.81 40 ASP B N 1
ATOM 4150 C CA . ASP B 1 40 ? 8.289 14.711 -5.043 1 96.81 40 ASP B CA 1
ATOM 4151 C C . ASP B 1 40 ? 9.398 15.555 -5.672 1 96.81 40 ASP B C 1
ATOM 4153 O O . ASP B 1 40 ? 10.555 15.148 -5.699 1 96.81 40 ASP B O 1
ATOM 4157 N N . ASP B 1 41 ? 9.031 16.656 -6.277 1 97.5 41 ASP B N 1
ATOM 4158 C CA . ASP B 1 41 ? 9.992 17.531 -6.957 1 97.5 41 ASP B CA 1
ATOM 4159 C C . ASP B 1 41 ? 10.531 18.594 -6.016 1 97.5 41 ASP B C 1
ATOM 4161 O O . ASP B 1 41 ? 10.227 18.594 -4.82 1 97.5 41 ASP B O 1
ATOM 4165 N N . LYS B 1 42 ? 11.438 19.5 -6.5 1 97.75 42 LYS B N 1
ATOM 4166 C CA . LYS B 1 42 ? 12.086 20.547 -5.734 1 97.75 42 LYS B CA 1
ATOM 4167 C C . LYS B 1 42 ? 11.062 21.562 -5.219 1 97.75 42 LYS B C 1
ATOM 4169 O O . LYS B 1 42 ? 10.055 21.828 -5.875 1 97.75 42 LYS B O 1
ATOM 4174 N N . ALA B 1 43 ? 11.312 22.156 -4.055 1 98.56 43 ALA B N 1
ATOM 4175 C CA . ALA B 1 43 ? 10.422 23.156 -3.473 1 98.56 43 ALA B CA 1
ATOM 4176 C C . ALA B 1 43 ? 10.414 24.438 -4.316 1 98.56 43 ALA B C 1
ATOM 4178 O O . ALA B 1 43 ? 11.469 24.953 -4.676 1 98.56 43 ALA B O 1
ATOM 4179 N N . PRO B 1 44 ? 9.25 24.953 -4.617 1 98.69 44 PRO B N 1
ATOM 4180 C CA . PRO B 1 44 ? 9.195 26.203 -5.391 1 98.69 44 PRO B CA 1
ATOM 4181 C C . PRO B 1 44 ? 9.25 27.438 -4.512 1 98.69 44 PRO B C 1
ATOM 4183 O O . PRO B 1 44 ? 8.539 27.531 -3.51 1 98.69 44 PRO B O 1
ATOM 4186 N N . LEU B 1 45 ? 10.078 28.359 -4.82 1 98.56 45 LEU B N 1
ATOM 4187 C CA . LEU B 1 45 ? 10.117 29.688 -4.23 1 98.56 45 LEU B CA 1
ATOM 4188 C C . LEU B 1 45 ? 9.633 30.734 -5.223 1 98.56 45 LEU B C 1
ATOM 4190 O O . LEU B 1 45 ? 10.336 31.062 -6.184 1 98.56 45 LEU B O 1
ATOM 4194 N N . PHE B 1 46 ? 8.406 31.203 -5 1 98.06 46 PHE B N 1
ATOM 4195 C CA . PHE B 1 46 ? 7.805 32.219 -5.863 1 98.06 46 PHE B CA 1
ATOM 4196 C C . PHE B 1 46 ? 8.266 33.625 -5.461 1 98.06 46 PHE B C 1
ATOM 4198 O O . PHE B 1 46 ? 7.918 34.094 -4.379 1 98.06 46 PHE B O 1
ATOM 4205 N N . ASN B 1 47 ? 8.914 34.344 -6.348 1 96.31 47 ASN B N 1
ATOM 4206 C CA . ASN B 1 47 ? 9.523 35.625 -6.023 1 96.31 47 ASN B CA 1
ATOM 4207 C C . ASN B 1 47 ? 8.695 36.781 -6.555 1 96.31 47 ASN B C 1
ATOM 4209 O O . ASN B 1 47 ? 8.914 37.938 -6.172 1 96.31 47 ASN B O 1
ATOM 4213 N N . ASN B 1 48 ? 7.746 36.438 -7.406 1 95.25 48 ASN B N 1
ATOM 4214 C CA . ASN B 1 48 ? 6.977 37.469 -8.086 1 95.25 48 ASN B CA 1
ATOM 4215 C C . ASN B 1 48 ? 5.496 37.094 -8.172 1 95.25 48 ASN B C 1
ATOM 4217 O O . ASN B 1 48 ? 5.016 36.719 -9.242 1 95.25 48 ASN B O 1
ATOM 4221 N N . LEU B 1 49 ? 4.738 37.406 -7.086 1 96.12 49 LEU B N 1
ATOM 4222 C CA . LEU B 1 49 ? 3.307 37.125 -7.062 1 96.12 49 LEU B CA 1
ATOM 4223 C C . LEU B 1 49 ? 2.502 38.312 -7.551 1 96.12 49 LEU B C 1
ATOM 4225 O O . LEU B 1 49 ? 2.818 39.469 -7.215 1 96.12 49 LEU B O 1
ATOM 4229 N N . LYS B 1 50 ? 1.551 38.031 -8.305 1 94.5 50 LYS B N 1
ATOM 4230 C CA . LYS B 1 50 ? 0.626 39.094 -8.688 1 94.5 50 LYS B CA 1
ATOM 4231 C C . LYS B 1 50 ? -0.012 39.719 -7.453 1 94.5 50 LYS B C 1
ATOM 4233 O O . LYS B 1 50 ? -0.606 39.031 -6.625 1 94.5 50 LYS B O 1
ATOM 4238 N N . GLY B 1 51 ? 0.102 40.969 -7.297 1 88.62 51 GLY B N 1
ATOM 4239 C CA . GLY B 1 51 ? -0.485 41.688 -6.168 1 88.62 51 GLY B CA 1
ATOM 4240 C C . GLY B 1 51 ? 0.503 41.938 -5.051 1 88.62 51 GLY B C 1
ATOM 4241 O O . GLY B 1 51 ? 0.19 42.656 -4.094 1 88.62 51 GLY B O 1
ATOM 4242 N N . ALA B 1 52 ? 1.711 41.438 -5.223 1 87.31 52 ALA B N 1
ATOM 4243 C CA . ALA B 1 52 ? 2.744 41.688 -4.223 1 87.31 52 ALA B CA 1
ATOM 4244 C C . ALA B 1 52 ? 3.152 43.156 -4.207 1 87.31 52 ALA B C 1
ATOM 4246 O O . ALA B 1 52 ? 3.207 43.812 -5.254 1 87.31 52 ALA B O 1
ATOM 4247 N N . HIS B 1 53 ? 3.291 43.688 -3.029 1 80.31 53 HIS B N 1
ATOM 4248 C CA . HIS B 1 53 ? 3.723 45.062 -2.908 1 80.31 53 HIS B CA 1
ATOM 4249 C C . HIS B 1 53 ? 4.613 45.281 -1.684 1 80.31 53 HIS B C 1
ATOM 4251 O O . HIS B 1 53 ? 4.52 44.5 -0.717 1 80.31 53 HIS B O 1
ATOM 4257 N N . ASN B 1 54 ? 5.52 46.219 -1.792 1 76.19 54 ASN B N 1
ATOM 4258 C CA . ASN B 1 54 ? 6.367 46.688 -0.695 1 76.19 54 ASN B CA 1
ATOM 4259 C C . ASN B 1 54 ? 7.211 45.531 -0.126 1 76.19 54 ASN B C 1
ATOM 4261 O O . ASN B 1 54 ? 7.363 45.438 1.091 1 76.19 54 ASN B O 1
ATOM 4265 N N . GLY B 1 55 ? 7.547 44.719 -1.001 1 71.44 55 GLY B N 1
ATOM 4266 C CA . GLY B 1 55 ? 8.453 43.656 -0.566 1 71.44 55 GLY B CA 1
ATOM 4267 C C . GLY B 1 55 ? 7.766 42.562 0.231 1 71.44 55 GLY B C 1
ATOM 4268 O O . GLY B 1 55 ? 8.43 41.719 0.827 1 71.44 55 GLY B O 1
ATOM 4269 N N . LEU B 1 56 ? 6.535 42.812 0.226 1 72.44 56 LEU B N 1
ATOM 4270 C CA . LEU B 1 56 ? 5.738 41.781 0.907 1 72.44 56 LEU B CA 1
ATOM 4271 C C . LEU B 1 56 ? 5.285 40.719 -0.07 1 72.44 56 LEU B C 1
ATOM 4273 O O . LEU B 1 56 ? 4.82 41.031 -1.17 1 72.44 56 LEU B O 1
ATOM 4277 N N . TRP B 1 57 ? 5.891 39.406 0.293 1 82.88 57 TRP B N 1
ATOM 4278 C CA . TRP B 1 57 ? 5.066 38.219 0.022 1 82.88 57 TRP B CA 1
ATOM 4279 C C . TRP B 1 57 ? 5.723 37.344 -1.02 1 82.88 57 TRP B C 1
ATOM 4281 O O . TRP B 1 57 ? 5.086 36.938 -1.999 1 82.88 57 TRP B O 1
ATOM 4291 N N . ARG B 1 58 ? 6.902 36.875 -0.83 1 95 58 ARG B N 1
ATOM 4292 C CA . ARG B 1 58 ? 7.336 35.656 -1.519 1 95 58 ARG B CA 1
ATOM 4293 C C . ARG B 1 58 ? 6.699 34.438 -0.899 1 95 58 ARG B C 1
ATOM 4295 O O . ARG B 1 58 ? 6.184 34.469 0.219 1 95 58 ARG B O 1
ATOM 4302 N N . ILE B 1 59 ? 6.59 33.375 -1.732 1 97.81 59 ILE B N 1
ATOM 4303 C CA . ILE B 1 59 ? 5.984 32.156 -1.202 1 97.81 59 ILE B CA 1
ATOM 4304 C C . ILE B 1 59 ? 6.934 30.969 -1.4 1 97.81 59 ILE B C 1
ATOM 4306 O O . ILE B 1 59 ? 7.5 30.797 -2.482 1 97.81 59 ILE B O 1
ATOM 4310 N N . LEU B 1 60 ? 7.227 30.266 -0.332 1 98.56 60 LEU B N 1
ATOM 4311 C CA . LEU B 1 60 ? 7.875 28.953 -0.438 1 98.56 60 LEU B CA 1
ATOM 4312 C C . LEU B 1 60 ? 6.848 27.828 -0.341 1 98.56 60 LEU B C 1
ATOM 4314 O O . LEU B 1 60 ? 6.188 27.672 0.687 1 98.56 60 LEU B O 1
ATOM 4318 N N . GLY B 1 61 ? 6.723 27.062 -1.425 1 98.62 61 GLY B N 1
ATOM 4319 C CA . GLY B 1 61 ? 5.801 25.938 -1.428 1 98.62 61 GLY B CA 1
ATOM 4320 C C . GLY B 1 61 ? 6.465 24.625 -1.054 1 98.62 61 GLY B C 1
ATOM 4321 O O . GLY B 1 61 ? 7.672 24.453 -1.238 1 98.62 61 GLY B O 1
ATOM 4322 N N . ALA B 1 62 ? 5.668 23.719 -0.406 1 98.31 62 ALA B N 1
ATOM 4323 C CA . ALA B 1 62 ? 6.098 22.375 -0.073 1 98.31 62 ALA B CA 1
ATOM 4324 C C . ALA B 1 62 ? 7.371 22.391 0.767 1 98.31 62 ALA B C 1
ATOM 4326 O O . ALA B 1 62 ? 8.344 21.703 0.453 1 98.31 62 ALA B O 1
ATOM 4327 N N . PRO B 1 63 ? 7.324 23.141 1.81 1 98.31 63 PRO B N 1
ATOM 4328 C CA . PRO B 1 63 ? 8.562 23.344 2.564 1 98.31 63 PRO B CA 1
ATOM 4329 C C . PRO B 1 63 ? 9.07 22.078 3.225 1 98.31 63 PRO B C 1
ATOM 4331 O O . PRO B 1 63 ? 10.266 21.953 3.508 1 98.31 63 PRO B O 1
ATOM 4334 N N . ASN B 1 64 ? 8.227 21.156 3.529 1 98 64 ASN B N 1
ATOM 4335 C CA . ASN B 1 64 ? 8.641 19.938 4.211 1 98 64 ASN B CA 1
ATOM 4336 C C . ASN B 1 64 ? 8.016 18.688 3.568 1 98 64 ASN B C 1
ATOM 4338 O O . ASN B 1 64 ? 7.711 17.719 4.258 1 98 64 ASN B O 1
ATOM 4342 N N . SER B 1 65 ? 7.719 18.766 2.254 1 97.81 65 SER B N 1
ATOM 4343 C CA . SER B 1 65 ? 7.309 17.594 1.484 1 97.81 65 SER B CA 1
ATOM 4344 C C . SER B 1 65 ? 8.508 16.734 1.124 1 97.81 65 SER B C 1
ATOM 4346 O O . SER B 1 65 ? 9.617 16.953 1.612 1 97.81 65 SER B O 1
ATOM 4348 N N . LEU B 1 66 ? 8.352 15.711 0.344 1 98 66 LEU B N 1
ATOM 4349 C CA . LEU B 1 66 ? 9.398 14.75 0.027 1 98 66 LEU B CA 1
ATOM 4350 C C . LEU B 1 66 ? 10.227 15.219 -1.166 1 98 66 LEU B C 1
ATOM 4352 O O . LEU B 1 66 ? 9.789 16.094 -1.926 1 98 66 LEU B O 1
ATOM 4356 N N . ARG B 1 67 ? 11.43 14.688 -1.234 1 96.62 67 ARG B N 1
ATOM 4357 C CA . ARG B 1 67 ? 12.297 14.805 -2.402 1 96.62 67 ARG B CA 1
ATOM 4358 C C . ARG B 1 67 ? 12.242 13.547 -3.256 1 96.62 67 ARG B C 1
ATOM 4360 O O . ARG B 1 67 ? 11.773 12.5 -2.799 1 96.62 67 ARG B O 1
ATOM 4367 N N . SER B 1 68 ? 12.656 13.75 -4.512 1 91.75 68 SER B N 1
ATOM 4368 C CA . SER B 1 68 ? 12.812 12.57 -5.348 1 91.75 68 SER B CA 1
ATOM 4369 C C . SER B 1 68 ? 14.156 11.891 -5.098 1 91.75 68 SER B C 1
ATOM 4371 O O . SER B 1 68 ? 15.109 12.531 -4.637 1 91.75 68 SER B O 1
ATOM 4373 N N . GLY B 1 69 ? 14.242 10.617 -5.258 1 86.94 69 GLY B N 1
ATOM 4374 C CA . GLY B 1 69 ? 15.508 9.898 -5.223 1 86.94 69 GLY B CA 1
ATOM 4375 C C . GLY B 1 69 ? 15.859 9.367 -3.844 1 86.94 69 GLY B C 1
ATOM 4376 O O . GLY B 1 69 ? 14.961 9.094 -3.037 1 86.94 69 GLY B O 1
ATOM 4377 N N . LYS B 1 70 ? 17.156 9.219 -3.488 1 86.75 70 LYS B N 1
ATOM 4378 C CA . LYS B 1 70 ? 17.641 8.508 -2.309 1 86.75 70 LYS B CA 1
ATOM 4379 C C . LYS B 1 70 ? 17.5 9.367 -1.055 1 86.75 70 LYS B C 1
ATOM 4381 O O . LYS B 1 70 ? 17.453 8.844 0.061 1 86.75 70 LYS B O 1
ATOM 4386 N N . ASP B 1 71 ? 17.484 10.68 -1.209 1 94.88 71 ASP B N 1
ATOM 4387 C CA . ASP B 1 71 ? 17.344 11.594 -0.08 1 94.88 71 ASP B CA 1
ATOM 4388 C C . ASP B 1 71 ? 15.883 12 0.125 1 94.88 71 ASP B C 1
ATOM 4390 O O . ASP B 1 71 ? 15.586 13.18 0.327 1 94.88 71 ASP B O 1
ATOM 4394 N N . LYS B 1 72 ? 15.102 11.047 0.074 1 95.62 72 LYS B N 1
ATOM 4395 C CA . LYS B 1 72 ? 13.648 11.203 0.063 1 95.62 72 LYS B CA 1
ATOM 4396 C C . LYS B 1 72 ? 13.188 12.086 1.221 1 95.62 72 LYS B C 1
ATOM 4398 O O . LYS B 1 72 ? 12.25 12.875 1.068 1 95.62 72 LYS B O 1
ATOM 4403 N N . TYR B 1 73 ? 13.812 12.031 2.393 1 97.75 73 TYR B N 1
ATOM 4404 C CA . TYR B 1 73 ? 13.383 12.727 3.602 1 97.75 73 TYR B CA 1
ATOM 4405 C C . TYR B 1 73 ? 14.242 13.961 3.85 1 97.75 73 TYR B C 1
ATOM 4407 O O . TYR B 1 73 ? 14.289 14.477 4.969 1 97.75 73 TYR B O 1
ATOM 4415 N N . GLY B 1 74 ? 14.922 14.383 2.848 1 98 74 GLY B N 1
ATOM 4416 C CA . GLY B 1 74 ? 15.914 15.43 2.996 1 98 74 GLY B CA 1
ATOM 4417 C C . GLY B 1 74 ? 15.352 16.703 3.592 1 98 74 GLY B C 1
ATOM 4418 O O . GLY B 1 74 ? 16.016 17.375 4.395 1 98 74 GLY B O 1
ATOM 4419 N N . ARG B 1 75 ? 14.172 17.188 3.262 1 98 75 ARG B N 1
ATOM 4420 C CA . ARG B 1 75 ? 13.602 18.422 3.783 1 98 75 ARG B CA 1
ATOM 4421 C C . ARG B 1 75 ? 13.234 18.281 5.258 1 98 75 ARG B C 1
ATOM 4423 O O . ARG B 1 75 ? 13.414 19.219 6.043 1 98 75 ARG B O 1
ATOM 4430 N N . LEU B 1 76 ? 12.703 17.062 5.578 1 97.25 76 LEU B N 1
ATOM 4431 C CA . LEU B 1 76 ? 12.469 16.781 6.988 1 97.25 76 LEU B CA 1
ATOM 4432 C C . LEU B 1 76 ? 13.766 16.844 7.781 1 97.25 76 LEU B C 1
ATOM 4434 O O . LEU B 1 76 ? 13.812 17.438 8.859 1 97.25 76 LEU B O 1
ATOM 4438 N N . ALA B 1 77 ? 14.758 16.188 7.227 1 97.25 77 ALA B N 1
ATOM 4439 C CA . ALA B 1 77 ? 16.062 16.156 7.875 1 97.25 77 ALA B CA 1
ATOM 4440 C C . ALA B 1 77 ? 16.609 17.578 8.078 1 97.25 77 ALA B C 1
ATOM 4442 O O . ALA B 1 77 ? 17.031 17.922 9.18 1 97.25 77 ALA B O 1
ATOM 4443 N N . ARG B 1 78 ? 16.5 18.406 7.09 1 97 78 ARG B N 1
ATOM 4444 C CA . ARG B 1 78 ? 17.031 19.766 7.137 1 97 78 ARG B CA 1
ATOM 4445 C C . ARG B 1 78 ? 16.266 20.625 8.141 1 97 78 ARG B C 1
ATOM 4447 O O . ARG B 1 78 ? 16.828 21.547 8.734 1 97 78 ARG B O 1
ATOM 4454 N N . HIS B 1 79 ? 15.008 20.281 8.336 1 96.5 79 HIS B N 1
ATOM 4455 C CA . HIS B 1 79 ? 14.242 21 9.352 1 96.5 79 HIS B CA 1
ATOM 4456 C C . HIS B 1 79 ? 14.875 20.844 10.727 1 96.5 79 HIS B C 1
ATOM 4458 O O . HIS B 1 79 ? 14.703 21.703 11.594 1 96.5 79 HIS B O 1
ATOM 4464 N N . LEU B 1 80 ? 15.641 19.781 10.961 1 94.12 80 LEU B N 1
ATOM 4465 C CA . LEU B 1 80 ? 16.266 19.484 12.242 1 94.12 80 LEU B CA 1
ATOM 4466 C C . LEU B 1 80 ? 17.781 19.625 12.164 1 94.12 80 LEU B C 1
ATOM 4468 O O . LEU B 1 80 ? 18.5 19.062 12.984 1 94.12 80 LEU B O 1
ATOM 4472 N N . ALA B 1 81 ? 18.219 20.219 11.094 1 93.06 81 ALA B N 1
ATOM 4473 C CA . ALA B 1 81 ? 19.641 20.453 10.859 1 93.06 81 ALA B CA 1
ATOM 4474 C C . ALA B 1 81 ? 20.406 19.141 10.742 1 93.06 81 ALA B C 1
ATOM 4476 O O . ALA B 1 81 ? 21.547 19.031 11.18 1 93.06 81 ALA B O 1
ATOM 4477 N N . LEU B 1 82 ? 19.766 18.109 10.273 1 95.75 82 LEU B N 1
ATOM 4478 C CA . LEU B 1 82 ? 20.406 16.828 9.969 1 95.75 82 LEU B CA 1
ATOM 4479 C C . LEU B 1 82 ? 20.828 16.766 8.508 1 95.75 82 LEU B C 1
ATOM 4481 O O . LEU B 1 82 ? 20.344 17.547 7.676 1 95.75 82 LEU B O 1
ATOM 4485 N N . PRO B 1 83 ? 21.797 15.914 8.227 1 96.88 83 PRO B N 1
ATOM 4486 C CA . PRO B 1 83 ? 22.141 15.719 6.812 1 96.88 83 PRO B CA 1
ATOM 4487 C C . PRO B 1 83 ? 20.953 15.266 5.969 1 96.88 83 PRO B C 1
ATOM 4489 O O . PRO B 1 83 ? 20.141 14.461 6.43 1 96.88 83 PRO B O 1
ATOM 4492 N N . PRO B 1 84 ? 20.906 15.789 4.738 1 96.75 84 PRO B N 1
ATOM 4493 C CA . PRO B 1 84 ? 19.766 15.438 3.893 1 96.75 84 PRO B CA 1
ATOM 4494 C C . PRO B 1 84 ? 19.672 13.945 3.611 1 96.75 84 PRO B C 1
ATOM 4496 O O . PRO B 1 84 ? 18.625 13.453 3.201 1 96.75 84 PRO B O 1
ATOM 4499 N N . SER B 1 85 ? 20.734 13.195 3.865 1 96.88 85 SER B N 1
ATOM 4500 C CA . SER B 1 85 ? 20.75 11.758 3.621 1 96.88 85 SER B CA 1
ATOM 4501 C C . SER B 1 85 ? 20.172 10.992 4.805 1 96.88 85 SER B C 1
ATOM 4503 O O . SER B 1 85 ? 20.047 9.766 4.754 1 96.88 85 SER B O 1
ATOM 4505 N N . SER B 1 86 ? 19.766 11.719 5.887 1 97.44 86 SER B N 1
ATOM 4506 C CA . SER B 1 86 ? 19.219 11.055 7.066 1 97.44 86 SER B CA 1
ATOM 4507 C C . SER B 1 86 ? 17.938 10.312 6.738 1 97.44 86 SER B C 1
ATOM 4509 O O . SER B 1 86 ? 17.109 10.797 5.965 1 97.44 86 SER B O 1
ATOM 4511 N N . GLY B 1 87 ? 17.797 9.125 7.332 1 96.75 87 GLY B N 1
ATOM 4512 C CA . GLY B 1 87 ? 16.562 8.367 7.199 1 96.75 87 GLY B CA 1
ATOM 4513 C C . GLY B 1 87 ? 15.5 8.773 8.203 1 96.75 87 GLY B C 1
ATOM 4514 O O . GLY B 1 87 ? 15.766 9.547 9.117 1 96.75 87 GLY B O 1
ATOM 4515 N N . MET B 1 88 ? 14.344 8.242 8.016 1 97.19 88 MET B N 1
ATOM 4516 C CA . MET B 1 88 ? 13.203 8.602 8.852 1 97.19 88 MET B CA 1
ATOM 4517 C C . MET B 1 88 ? 13.453 8.234 10.305 1 97.19 88 MET B C 1
ATOM 4519 O O . MET B 1 88 ? 13.078 8.977 11.211 1 97.19 88 MET B O 1
ATOM 4523 N N . LYS B 1 89 ? 14.062 7.105 10.555 1 96.81 89 LYS B N 1
ATOM 4524 C CA . LYS B 1 89 ? 14.367 6.691 11.922 1 96.81 89 LYS B CA 1
ATOM 4525 C C . LYS B 1 89 ? 15.211 7.738 12.641 1 96.81 89 LYS B C 1
ATOM 4527 O O . LYS B 1 89 ? 14.93 8.086 13.789 1 96.81 89 LYS B O 1
ATOM 4532 N N . GLU B 1 90 ? 16.234 8.211 11.984 1 96.75 90 GLU B N 1
ATOM 4533 C CA . GLU B 1 90 ? 17.125 9.219 12.562 1 96.75 90 GLU B CA 1
ATOM 4534 C C . GLU B 1 90 ? 16.359 10.508 12.867 1 96.75 90 GLU B C 1
ATOM 4536 O O . GLU B 1 90 ? 16.594 11.148 13.898 1 96.75 90 GLU B O 1
ATOM 4541 N N . ILE B 1 91 ? 15.523 10.867 12 1 96.31 91 ILE B N 1
ATOM 4542 C CA . ILE B 1 91 ? 14.727 12.086 12.133 1 96.31 91 ILE B CA 1
ATOM 4543 C C . ILE B 1 91 ? 13.812 11.977 13.352 1 96.31 91 ILE B C 1
ATOM 4545 O O . ILE B 1 91 ? 13.781 12.875 14.195 1 96.31 91 ILE B O 1
ATOM 4549 N N . LEU B 1 92 ? 13.086 10.844 13.477 1 95.88 92 LEU B N 1
ATOM 4550 C CA . LEU B 1 92 ? 12.164 10.641 14.586 1 95.88 92 LEU B CA 1
ATOM 4551 C C . LEU B 1 92 ? 12.922 10.516 15.906 1 95.88 92 LEU B C 1
ATOM 4553 O O . LEU B 1 92 ? 12.461 11 16.938 1 95.88 92 LEU B O 1
ATOM 4557 N N . ASP B 1 93 ? 14.062 9.852 15.852 1 94.5 93 ASP B N 1
ATOM 4558 C CA . ASP B 1 93 ? 14.906 9.766 17.047 1 94.5 93 ASP B CA 1
ATOM 4559 C C . ASP B 1 93 ? 15.32 11.156 17.516 1 94.5 93 ASP B C 1
ATOM 4561 O O . ASP B 1 93 ? 15.336 11.43 18.719 1 94.5 93 ASP B O 1
ATOM 4565 N N . LYS B 1 94 ? 15.711 11.984 16.547 1 93.5 94 LYS B N 1
ATOM 4566 C CA . LYS B 1 94 ? 16.094 13.352 16.891 1 93.5 94 LYS B CA 1
ATOM 4567 C C . LYS B 1 94 ? 14.93 14.102 17.531 1 93.5 94 LYS B C 1
ATOM 4569 O O . LYS B 1 94 ? 15.117 14.812 18.531 1 93.5 94 LYS B O 1
ATOM 4574 N N . MET B 1 95 ? 13.75 13.938 17.016 1 91.25 95 MET B N 1
ATOM 4575 C CA . MET B 1 95 ? 12.562 14.594 17.562 1 91.25 95 MET B CA 1
ATOM 4576 C C . MET B 1 95 ? 12.305 14.133 18.984 1 91.25 95 MET B C 1
ATOM 4578 O O . MET B 1 95 ? 11.922 14.938 19.844 1 91.25 95 MET B O 1
ATOM 4582 N N . LEU B 1 96 ? 12.531 12.898 19.266 1 91.5 96 LEU B N 1
ATOM 4583 C CA . LEU B 1 96 ? 12.234 12.312 20.578 1 91.5 96 LEU B CA 1
ATOM 4584 C C . LEU B 1 96 ? 13.367 12.594 21.562 1 91.5 96 LEU B C 1
ATOM 4586 O O . LEU B 1 96 ? 13.195 12.414 22.766 1 91.5 96 LEU B O 1
ATOM 4590 N N . SER B 1 97 ? 14.469 13.023 21.062 1 89.44 97 SER B N 1
ATOM 4591 C CA . SER B 1 97 ? 15.656 13.188 21.891 1 89.44 97 SER B CA 1
ATOM 4592 C C . SER B 1 97 ? 15.422 14.234 22.984 1 89.44 97 SER B C 1
ATOM 4594 O O . SER B 1 97 ? 16.078 14.203 24.016 1 89.44 97 SER B O 1
ATOM 4596 N N . ALA B 1 98 ? 14.508 15.094 22.781 1 86.62 98 ALA B N 1
ATOM 4597 C CA . ALA B 1 98 ? 14.266 16.188 23.719 1 86.62 98 ALA B CA 1
ATOM 4598 C C . ALA B 1 98 ? 13.312 15.742 24.828 1 86.62 98 ALA B C 1
ATOM 4600 O O . ALA B 1 98 ? 13.18 16.422 25.844 1 86.62 98 ALA B O 1
ATOM 4601 N N . LYS B 1 99 ? 12.625 14.656 24.719 1 83.06 99 LYS B N 1
ATOM 4602 C CA . LYS B 1 99 ? 11.547 14.25 25.609 1 83.06 99 LYS B CA 1
ATOM 4603 C C . LYS B 1 99 ? 12.055 14.078 27.047 1 83.06 99 LYS B C 1
ATOM 4605 O O . LYS B 1 99 ? 11.352 14.391 28 1 83.06 99 LYS B O 1
ATOM 4610 N N . ASN B 1 100 ? 13.281 13.688 27.188 1 80.88 100 ASN B N 1
ATOM 4611 C CA . ASN B 1 100 ? 13.781 13.469 28.547 1 80.88 100 ASN B CA 1
ATOM 4612 C C . ASN B 1 100 ? 14.82 14.516 28.938 1 80.88 100 ASN B C 1
ATOM 4614 O O . ASN B 1 100 ? 15.43 14.422 30 1 80.88 100 ASN B O 1
ATOM 4618 N N . ALA B 1 101 ? 14.945 15.516 28.109 1 86.38 101 ALA B N 1
ATOM 4619 C CA . ALA B 1 101 ? 15.898 16.578 28.406 1 86.38 101 ALA B CA 1
ATOM 4620 C C . ALA B 1 101 ? 15.211 17.766 29.062 1 86.38 101 ALA B C 1
ATOM 4622 O O . ALA B 1 101 ? 14.047 18.062 28.75 1 86.38 101 ALA B O 1
ATOM 4623 N N . PRO B 1 102 ? 15.898 18.328 30.016 1 89.25 102 PRO B N 1
ATOM 4624 C CA . PRO B 1 102 ? 15.305 19.531 30.578 1 89.25 102 PRO B CA 1
ATOM 4625 C C . PRO B 1 102 ? 15.062 20.625 29.531 1 89.25 102 PRO B C 1
ATOM 4627 O O . PRO B 1 102 ? 15.906 20.844 28.672 1 89.25 102 PRO B O 1
ATOM 4630 N N . PRO B 1 103 ? 13.953 21.234 29.625 1 90.25 103 PRO B N 1
ATOM 4631 C CA . PRO B 1 103 ? 13.68 22.312 28.672 1 90.25 103 PRO B CA 1
ATOM 4632 C C . PRO B 1 103 ? 14.672 23.469 28.797 1 90.25 103 PRO B C 1
ATOM 4634 O O . PRO B 1 103 ? 15.18 23.734 29.891 1 90.25 103 PRO B O 1
ATOM 4637 N N . ILE B 1 104 ? 15.008 24.016 27.688 1 92.06 104 ILE B N 1
ATOM 4638 C CA . ILE B 1 104 ? 15.82 25.234 27.656 1 92.06 104 ILE B CA 1
ATOM 4639 C C . ILE B 1 104 ? 14.938 26.438 27.297 1 92.06 104 ILE B C 1
ATOM 4641 O O . ILE B 1 104 ? 14.445 26.531 26.172 1 92.06 104 ILE B O 1
ATOM 4645 N N . PRO B 1 105 ? 14.781 27.344 28.188 1 91.25 105 PRO B N 1
ATOM 4646 C CA . PRO B 1 105 ? 13.906 28.484 27.938 1 91.25 105 PRO B CA 1
ATOM 4647 C C . PRO B 1 105 ? 14.438 29.391 26.828 1 91.25 105 PRO B C 1
ATOM 4649 O O . PRO B 1 105 ? 15.648 29.5 26.625 1 91.25 105 PRO B O 1
ATOM 4652 N N . PRO B 1 106 ? 13.531 30.062 26.156 1 93.31 106 PRO B N 1
ATOM 4653 C CA . PRO B 1 106 ? 13.961 30.984 25.109 1 93.31 106 PRO B CA 1
ATOM 4654 C C . PRO B 1 106 ? 14.688 32.219 25.656 1 93.31 106 PRO B C 1
ATOM 4656 O O . PRO B 1 106 ? 14.586 32.5 26.844 1 93.31 106 PRO B O 1
ATOM 4659 N N . ASN B 1 107 ? 15.445 32.781 24.812 1 95.25 107 ASN B N 1
ATOM 4660 C CA . ASN B 1 107 ? 16.109 34.062 25.109 1 95.25 107 ASN B CA 1
ATOM 4661 C C . ASN B 1 107 ? 15.266 35.25 24.641 1 95.25 107 ASN B C 1
ATOM 4663 O O . ASN B 1 107 ? 14.992 35.406 23.453 1 95.25 107 ASN B O 1
ATOM 4667 N N . VAL B 1 108 ? 14.914 36.125 25.547 1 96.38 108 VAL B N 1
ATOM 4668 C CA . VAL B 1 108 ? 14.133 37.281 25.203 1 96.38 108 VAL B CA 1
ATOM 4669 C C . VAL B 1 108 ? 15.062 38.406 24.688 1 96.38 108 VAL B C 1
ATOM 4671 O O . VAL B 1 108 ? 15.992 38.781 25.391 1 96.38 108 VAL B O 1
ATOM 4674 N N . VAL B 1 109 ? 14.859 38.812 23.5 1 96.88 109 VAL B N 1
ATOM 4675 C CA . VAL B 1 109 ? 15.664 39.906 22.922 1 96.88 109 VAL B CA 1
ATOM 4676 C C . VAL B 1 109 ? 14.812 41.156 22.734 1 96.88 109 VAL B C 1
ATOM 4678 O O . VAL B 1 109 ? 13.586 41.062 22.719 1 96.88 109 VAL B O 1
ATOM 4681 N N . LYS B 1 110 ? 15.469 42.219 22.594 1 96.06 110 LYS B N 1
ATOM 4682 C CA . LYS B 1 110 ? 14.781 43.5 22.516 1 96.06 110 LYS B CA 1
ATOM 4683 C C . LYS B 1 110 ? 14.133 43.719 21.156 1 96.06 110 LYS B C 1
ATOM 4685 O O . LYS B 1 110 ? 13.086 44.344 21.047 1 96.06 110 LYS B O 1
ATOM 4690 N N . THR B 1 111 ? 14.828 43.281 20.141 1 93.75 111 THR B N 1
ATOM 4691 C CA . THR B 1 111 ? 14.32 43.406 18.781 1 93.75 111 THR B CA 1
ATOM 4692 C C . THR B 1 111 ? 14.703 42.219 17.922 1 93.75 111 THR B C 1
ATOM 4694 O O . THR B 1 111 ? 15.508 41.375 18.344 1 93.75 111 THR B O 1
ATOM 4697 N N . GLY B 1 112 ? 13.922 42.031 16.844 1 94.69 112 GLY B N 1
ATOM 4698 C CA . GLY B 1 112 ? 14.195 40.969 15.883 1 94.69 112 GLY B CA 1
ATOM 4699 C C . GLY B 1 112 ? 13.969 41.406 14.438 1 94.69 112 GLY B C 1
ATOM 4700 O O . GLY B 1 112 ? 13.344 42.438 14.188 1 94.69 112 GLY B O 1
ATOM 4701 N N . VAL B 1 113 ? 14.555 40.688 13.539 1 95.12 113 VAL B N 1
ATOM 4702 C CA . VAL B 1 113 ? 14.43 41 12.117 1 95.12 113 VAL B CA 1
ATOM 4703 C C . VAL B 1 113 ? 12.961 40.906 11.695 1 95.12 113 VAL B C 1
ATOM 4705 O O . VAL B 1 113 ? 12.57 41.469 10.672 1 95.12 113 VAL B O 1
ATOM 4708 N N . CYS B 1 114 ? 12.07 40.25 12.461 1 95.88 114 CYS B N 1
ATOM 4709 C CA . CYS B 1 114 ? 10.641 40.156 12.164 1 95.88 114 CYS B CA 1
ATOM 4710 C C . CYS B 1 114 ? 9.961 41.5 12.305 1 95.88 114 CYS B C 1
ATOM 4712 O O . CYS B 1 114 ? 8.828 41.688 11.844 1 95.88 114 CYS B O 1
ATOM 4714 N N . ASN B 1 115 ? 10.641 42.5 12.844 1 95.75 115 ASN B N 1
ATOM 4715 C CA . ASN B 1 115 ? 10.055 43.812 13.086 1 95.75 115 ASN B CA 1
ATOM 4716 C C . ASN B 1 115 ? 10.609 44.844 12.125 1 95.75 115 ASN B C 1
ATOM 4718 O O . ASN B 1 115 ? 10.422 46.062 12.328 1 95.75 115 ASN B O 1
ATOM 4722 N N . GLU B 1 116 ? 11.297 44.469 11.086 1 95.31 116 GLU B N 1
ATOM 4723 C CA . GLU B 1 116 ? 11.898 45.406 10.133 1 95.31 116 GLU B CA 1
ATOM 4724 C C . GLU B 1 116 ? 10.836 46.312 9.508 1 95.31 116 GLU B C 1
ATOM 4726 O O . GLU B 1 116 ? 11.109 47.469 9.188 1 95.31 116 GLU B O 1
ATOM 4731 N N . ASN B 1 117 ? 9.727 45.75 9.195 1 95.19 117 ASN B N 1
ATOM 4732 C CA . ASN B 1 117 ? 8.57 46.5 8.68 1 95.19 117 ASN B CA 1
ATOM 4733 C C . ASN B 1 117 ? 7.344 46.281 9.562 1 95.19 117 ASN B C 1
ATOM 4735 O O . ASN B 1 117 ? 7.172 45.25 10.172 1 95.19 117 ASN B O 1
ATOM 4739 N N . VAL B 1 118 ? 6.5 47.312 9.617 1 95.38 118 VAL B N 1
ATOM 4740 C CA . VAL B 1 118 ? 5.312 47.281 10.461 1 95.38 118 VAL B CA 1
ATOM 4741 C C . VAL B 1 118 ? 4.113 47.844 9.695 1 95.38 118 VAL B C 1
ATOM 4743 O O . VAL B 1 118 ? 4.215 48.875 9.039 1 95.38 118 VAL B O 1
ATOM 4746 N N . LEU B 1 119 ? 3.059 47.125 9.703 1 95.56 119 LEU B N 1
ATOM 4747 C CA . LEU B 1 119 ? 1.768 47.594 9.211 1 95.56 119 LEU B CA 1
ATOM 4748 C C . LEU B 1 119 ? 0.747 47.656 10.344 1 95.56 119 LEU B C 1
ATOM 4750 O O . LEU B 1 119 ? 0.419 46.625 10.953 1 95.56 119 LEU B O 1
ATOM 4754 N N . ASN B 1 120 ? 0.284 48.812 10.539 1 96 120 ASN B N 1
ATOM 4755 C CA . ASN B 1 120 ? -0.736 49.031 11.562 1 96 120 ASN B CA 1
ATOM 4756 C C . ASN B 1 120 ? -2.141 48.844 10.992 1 96 120 ASN B C 1
ATOM 4758 O O . ASN B 1 120 ? -2.312 48.688 9.781 1 96 120 ASN B O 1
ATOM 4762 N N . GLU B 1 121 ? -3.105 48.781 11.961 1 93.62 121 GLU B N 1
ATOM 4763 C CA . GLU B 1 121 ? -4.5 48.719 11.539 1 93.62 121 GLU B CA 1
ATOM 4764 C C . GLU B 1 121 ? -4.82 49.781 10.5 1 93.62 121 GLU B C 1
ATOM 4766 O O . GLU B 1 121 ? -4.457 50.969 10.68 1 93.62 121 GLU B O 1
ATOM 4771 N N . GLY B 1 122 ? -5.449 49.406 9.484 1 93.25 122 GLY B N 1
ATOM 4772 C CA . GLY B 1 122 ? -5.785 50.312 8.414 1 93.25 122 GLY B CA 1
ATOM 4773 C C . GLY B 1 122 ? -4.738 50.375 7.324 1 93.25 122 GLY B C 1
ATOM 4774 O O . GLY B 1 122 ? -5 50.875 6.23 1 93.25 122 GLY B O 1
ATOM 4775 N N . GLU B 1 123 ? -3.586 49.812 7.586 1 94.5 123 GLU B N 1
ATOM 4776 C CA . GLU B 1 123 ? -2.502 49.875 6.609 1 94.5 123 GLU B CA 1
ATOM 4777 C C . GLU B 1 123 ? -2.412 48.562 5.812 1 94.5 123 GLU B C 1
ATOM 4779 O O . GLU B 1 123 ? -1.524 48.406 4.973 1 94.5 123 GLU B O 1
ATOM 4784 N N . PHE B 1 124 ? -3.248 47.656 6.098 1 93.75 124 PHE B N 1
ATOM 4785 C CA . PHE B 1 124 ? -3.303 46.438 5.344 1 93.75 124 PHE B CA 1
ATOM 4786 C C . PHE B 1 124 ? -4.746 46 5.074 1 93.75 124 PHE B C 1
ATOM 4788 O O . PHE B 1 124 ? -5.672 46.531 5.703 1 93.75 124 PHE B O 1
ATOM 4795 N N . ASP B 1 125 ? -4.938 45.219 4.055 1 95.88 125 ASP B N 1
ATOM 4796 C CA . ASP B 1 125 ? -6.168 44.531 3.672 1 95.88 125 ASP B CA 1
ATOM 4797 C C . ASP B 1 125 ? -5.891 43.062 3.307 1 95.88 125 ASP B C 1
ATOM 4799 O O . ASP B 1 125 ? -5.371 42.781 2.227 1 95.88 125 ASP B O 1
ATOM 4803 N N . LEU B 1 126 ? -6.258 42.188 4.273 1 96.38 126 LEU B N 1
ATOM 4804 C CA . LEU B 1 126 ? -5.941 40.75 4.094 1 96.38 126 LEU B CA 1
ATOM 4805 C C . LEU B 1 126 ? -6.52 40.25 2.781 1 96.38 126 LEU B C 1
ATOM 4807 O O . LEU B 1 126 ? -5.961 39.312 2.172 1 96.38 126 LEU B O 1
ATOM 4811 N N . THR B 1 127 ? -7.598 40.75 2.27 1 95.81 127 THR B N 1
ATOM 4812 C CA . THR B 1 127 ? -8.273 40.281 1.066 1 95.81 127 THR B CA 1
ATOM 4813 C C . THR B 1 127 ? -7.523 40.719 -0.185 1 95.81 127 THR B C 1
ATOM 4815 O O . THR B 1 127 ? -7.785 40.219 -1.281 1 95.81 127 THR B O 1
ATOM 4818 N N . LYS B 1 128 ? -6.598 41.625 -0.014 1 93.06 128 LYS B N 1
ATOM 4819 C CA . LYS B 1 128 ? -5.867 42.156 -1.163 1 93.06 128 LYS B CA 1
ATOM 4820 C C . LYS B 1 128 ? -4.441 41.625 -1.205 1 93.06 128 LYS B C 1
ATOM 4822 O O . LYS B 1 128 ? -3.729 41.812 -2.191 1 93.06 128 LYS B O 1
ATOM 4827 N N . LEU B 1 129 ? -4.043 40.969 -0.117 1 93.25 129 LEU B N 1
ATOM 4828 C CA . LEU B 1 129 ? -2.723 40.344 -0.094 1 93.25 129 LEU B CA 1
ATOM 4829 C C . LEU B 1 129 ? -2.674 39.125 -1.019 1 93.25 129 LEU B C 1
ATOM 4831 O O . LEU B 1 129 ? -3.703 38.5 -1.281 1 93.25 129 LEU B O 1
ATOM 4835 N N . PRO B 1 130 ? -1.545 38.844 -1.547 1 94.5 130 PRO B N 1
ATOM 4836 C CA . PRO B 1 130 ? -1.436 37.688 -2.461 1 94.5 130 PRO B CA 1
ATOM 4837 C C . PRO B 1 130 ? -1.466 36.344 -1.736 1 94.5 130 PRO B C 1
ATOM 4839 O O . PRO B 1 130 ? -0.614 35.5 -1.982 1 94.5 130 PRO B O 1
ATOM 4842 N N . VAL B 1 131 ? -2.49 36.156 -0.954 1 95.44 131 VAL B N 1
ATOM 4843 C CA . VAL B 1 131 ? -2.756 34.875 -0.294 1 95.44 131 VAL B CA 1
ATOM 4844 C C . VAL B 1 131 ? -3.314 33.875 -1.305 1 95.44 131 VAL B C 1
ATOM 4846 O O . VAL B 1 131 ? -4.148 34.25 -2.141 1 95.44 131 VAL B O 1
ATOM 4849 N N . PRO B 1 132 ? -2.789 32.719 -1.245 1 96.69 132 PRO B N 1
ATOM 4850 C CA . PRO B 1 132 ? -3.184 31.781 -2.303 1 96.69 132 PRO B CA 1
ATOM 4851 C C . PRO B 1 132 ? -4.582 31.203 -2.09 1 96.69 132 PRO B C 1
ATOM 4853 O O . PRO B 1 132 ? -4.977 30.938 -0.952 1 96.69 132 PRO B O 1
ATOM 4856 N N . LEU B 1 133 ? -5.352 31.141 -3.152 1 98.25 133 LEU B N 1
ATOM 4857 C CA . LEU B 1 133 ? -6.383 30.109 -3.266 1 98.25 133 LEU B CA 1
ATOM 4858 C C . LEU B 1 133 ? -5.777 28.781 -3.699 1 98.25 133 LEU B C 1
ATOM 4860 O O . LEU B 1 133 ? -5.281 28.656 -4.82 1 98.25 133 LEU B O 1
ATOM 4864 N N . LEU B 1 134 ? -5.828 27.828 -2.871 1 98.31 134 LEU B N 1
ATOM 4865 C CA . LEU B 1 134 ? -5.012 26.625 -3.059 1 98.31 134 LEU B CA 1
ATOM 4866 C C . LEU B 1 134 ? -5.711 25.625 -3.969 1 98.31 134 LEU B C 1
ATOM 4868 O O . LEU B 1 134 ? -5.078 25.016 -4.836 1 98.31 134 LEU B O 1
ATOM 4872 N N . HIS B 1 135 ? -6.996 25.344 -3.756 1 98.12 135 HIS B N 1
ATOM 4873 C CA . HIS B 1 135 ? -7.84 24.5 -4.598 1 98.12 135 HIS B CA 1
ATOM 4874 C C . HIS B 1 135 ? -9.062 25.281 -5.09 1 98.12 135 HIS B C 1
ATOM 4876 O O . HIS B 1 135 ? -9.57 26.156 -4.395 1 98.12 135 HIS B O 1
ATOM 4882 N N . GLN B 1 136 ? -9.523 24.922 -6.207 1 97.69 136 GLN B N 1
ATOM 4883 C CA . GLN B 1 136 ? -10.625 25.641 -6.82 1 97.69 136 GLN B CA 1
ATOM 4884 C C . GLN B 1 136 ? -11.906 25.516 -5.996 1 97.69 136 GLN B C 1
ATOM 4886 O O . GLN B 1 136 ? -12.766 26.391 -6.031 1 97.69 136 GLN B O 1
ATOM 4891 N N . ALA B 1 137 ? -11.961 24.438 -5.176 1 97.31 137 ALA B N 1
ATOM 4892 C CA . ALA B 1 137 ? -13.18 24.203 -4.398 1 97.31 137 ALA B CA 1
ATOM 4893 C C . ALA B 1 137 ? -13.016 24.719 -2.969 1 97.31 137 ALA B C 1
ATOM 4895 O O . ALA B 1 137 ? -13.938 24.609 -2.152 1 97.31 137 ALA B O 1
ATOM 4896 N N . ASP B 1 138 ? -11.898 25.281 -2.641 1 97.75 138 ASP B N 1
ATOM 4897 C CA . ASP B 1 138 ? -11.727 25.875 -1.314 1 97.75 138 ASP B CA 1
ATOM 4898 C C . ASP B 1 138 ? -12.688 27.031 -1.1 1 97.75 138 ASP B C 1
ATOM 4900 O O . ASP B 1 138 ? -13.047 27.734 -2.049 1 97.75 138 ASP B O 1
ATOM 4904 N N . GLY B 1 139 ? -13.055 27.234 0.133 1 96.88 139 GLY B N 1
ATOM 4905 C CA . GLY B 1 139 ? -14.008 28.266 0.47 1 96.88 139 GLY B CA 1
ATOM 4906 C C . GLY B 1 139 ? -13.414 29.672 0.425 1 96.88 139 GLY B C 1
ATOM 4907 O O . GLY B 1 139 ? -14.148 30.656 0.412 1 96.88 139 GLY B O 1
ATOM 4908 N N . GLY B 1 140 ? -12.094 29.781 0.352 1 97.19 140 GLY B N 1
ATOM 4909 C CA . GLY B 1 140 ? -11.391 31.047 0.315 1 97.19 140 GLY B CA 1
ATOM 4910 C C . GLY B 1 140 ? -9.883 30.891 0.254 1 97.19 140 GLY B C 1
ATOM 4911 O O . GLY B 1 140 ? -9.375 29.797 -0.016 1 97.19 140 GLY B O 1
ATOM 4912 N N . LYS B 1 141 ? -9.258 32.031 0.421 1 97.81 141 LYS B N 1
ATOM 4913 C CA . LYS B 1 141 ? -7.797 32.062 0.431 1 97.81 141 LYS B CA 1
ATOM 4914 C C . LYS B 1 141 ? -7.25 31.703 1.814 1 97.81 141 LYS B C 1
ATOM 4916 O O . LYS B 1 141 ? -7.762 32.188 2.826 1 97.81 141 LYS B O 1
ATOM 4921 N N . TYR B 1 142 ? -6.344 30.844 1.825 1 98.12 142 TYR B N 1
ATOM 4922 C CA . TYR B 1 142 ? -5.777 30.406 3.098 1 98.12 142 TYR B CA 1
ATOM 4923 C C . TYR B 1 142 ? -4.383 30.984 3.301 1 98.12 142 TYR B C 1
ATOM 4925 O O . TYR B 1 142 ? -3.436 30.594 2.621 1 98.12 142 TYR B O 1
ATOM 4933 N N . ILE B 1 143 ? -4.281 31.844 4.234 1 97.69 143 ILE B N 1
ATOM 4934 C CA . ILE B 1 143 ? -2.992 32.438 4.543 1 97.69 143 ILE B CA 1
ATOM 4935 C C . ILE B 1 143 ? -2.219 31.562 5.508 1 97.69 143 ILE B C 1
ATOM 4937 O O . ILE B 1 143 ? -0.985 31.516 5.477 1 97.69 143 ILE B O 1
ATOM 4941 N N . GLN B 1 144 ? -2.918 30.844 6.359 1 98.19 144 GLN B N 1
ATOM 4942 C CA . GLN B 1 144 ? -2.281 30 7.363 1 98.19 144 GLN B CA 1
ATOM 4943 C C . GLN B 1 144 ? -2.418 28.516 7 1 98.19 144 GLN B C 1
ATOM 4945 O O . GLN B 1 144 ? -3.471 27.922 7.215 1 98.19 144 GLN B O 1
ATOM 4950 N N . THR B 1 145 ? -1.372 27.922 6.512 1 97.75 145 THR B N 1
ATOM 4951 C CA . THR B 1 145 ? -1.299 26.484 6.262 1 97.75 145 THR B CA 1
ATOM 4952 C C . THR B 1 145 ? -0.01 25.906 6.832 1 97.75 145 THR B C 1
ATOM 4954 O O . THR B 1 145 ? 0.113 24.688 6.98 1 97.75 145 THR B O 1
ATOM 4957 N N . TYR B 1 146 ? 0.921 26.797 7.098 1 98 146 TYR B N 1
ATOM 4958 C CA . TYR B 1 146 ? 2.227 26.328 7.543 1 98 146 TYR B CA 1
ATOM 4959 C C . TYR B 1 146 ? 2.885 27.328 8.477 1 98 146 TYR B C 1
ATOM 4961 O O . TYR B 1 146 ? 4.102 27.531 8.438 1 98 146 TYR B O 1
ATOM 4969 N N . GLY B 1 147 ? 2.137 28.062 9.203 1 97.69 147 GLY B N 1
ATOM 4970 C CA . GLY B 1 147 ? 2.574 28.969 10.25 1 97.69 147 GLY B CA 1
ATOM 4971 C C . GLY B 1 147 ? 2.328 28.438 11.648 1 97.69 147 GLY B C 1
ATOM 4972 O O . GLY B 1 147 ? 1.802 27.328 11.805 1 97.69 147 GLY B O 1
ATOM 4973 N N . MET B 1 148 ? 2.748 29.188 12.602 1 97.25 148 MET B N 1
ATOM 4974 C CA . MET B 1 148 ? 2.688 28.781 14 1 97.25 148 MET B CA 1
ATOM 4975 C C . MET B 1 148 ? 1.856 29.75 14.828 1 97.25 148 MET B C 1
ATOM 4977 O O . MET B 1 148 ? 2.227 30.922 14.969 1 97.25 148 MET B O 1
ATOM 4981 N N . HIS B 1 149 ? 0.712 29.281 15.297 1 97.44 149 HIS B N 1
ATOM 4982 C CA . HIS B 1 149 ? -0.061 30.062 16.266 1 97.44 149 HIS B CA 1
ATOM 4983 C C . HIS B 1 149 ? 0.657 30.141 17.609 1 97.44 149 HIS B C 1
ATOM 4985 O O . HIS B 1 149 ? 1.256 29.156 18.062 1 97.44 149 HIS B O 1
ATOM 4991 N N . VAL B 1 150 ? 0.594 31.266 18.219 1 97.12 150 VAL B N 1
ATOM 4992 C CA . VAL B 1 150 ? 1.126 31.484 19.562 1 97.12 150 VAL B CA 1
ATOM 4993 C C . VAL B 1 150 ? 0.019 32 20.484 1 97.12 150 VAL B C 1
ATOM 4995 O O . VAL B 1 150 ? -0.525 33.094 20.266 1 97.12 150 VAL B O 1
ATOM 4998 N N . ILE B 1 151 ? -0.313 31.219 21.438 1 96.25 151 ILE B N 1
ATOM 4999 C CA . ILE B 1 151 ? -1.32 31.578 22.438 1 96.25 151 ILE B CA 1
ATOM 5000 C C . ILE B 1 151 ? -0.842 31.188 23.828 1 96.25 151 ILE B C 1
ATOM 5002 O O . ILE B 1 151 ? -0.037 30.266 23.969 1 96.25 151 ILE B O 1
ATOM 5006 N N . SER B 1 152 ? -1.251 31.922 24.797 1 95.38 152 SER B N 1
ATOM 5007 C CA . SER B 1 152 ? -0.899 31.625 26.188 1 95.38 152 SER B CA 1
ATOM 5008 C C . SER B 1 152 ? -2.137 31.578 27.078 1 95.38 152 SER B C 1
ATOM 5010 O O . SER B 1 152 ? -3.166 32.156 26.734 1 95.38 152 SER B O 1
ATOM 5012 N N . SER B 1 153 ? -1.974 30.812 28.188 1 94.94 153 SER B N 1
ATOM 5013 C CA . SER B 1 153 ? -3.049 30.797 29.172 1 94.94 153 SER B CA 1
ATOM 5014 C C . SER B 1 153 ? -3.203 32.156 29.859 1 94.94 153 SER B C 1
ATOM 5016 O O . SER B 1 153 ? -2.277 32.969 29.844 1 94.94 153 SER B O 1
ATOM 5018 N N . PRO B 1 154 ? -4.395 32.344 30.406 1 95.94 154 PRO B N 1
ATOM 5019 C CA . PRO B 1 154 ? -4.59 33.594 31.125 1 95.94 154 PRO B CA 1
ATOM 5020 C C . PRO B 1 154 ? -3.594 33.781 32.281 1 95.94 154 PRO B C 1
ATOM 5022 O O . PRO B 1 154 ? -3.191 34.938 32.562 1 95.94 154 PRO B O 1
ATOM 5025 N N . GLU B 1 155 ? -3.189 32.688 32.875 1 93.31 155 GLU B N 1
ATOM 5026 C CA . GLU B 1 155 ? -2.248 32.719 34 1 93.31 155 GLU B CA 1
ATOM 5027 C C . GLU B 1 155 ? -0.812 32.875 33.5 1 93.31 155 GLU B C 1
ATOM 5029 O O . GLU B 1 155 ? 0.096 33.125 34.281 1 93.31 155 GLU B O 1
ATOM 5034 N N . LYS B 1 156 ? -0.579 32.688 32.25 1 90.56 156 LYS B N 1
ATOM 5035 C CA . LYS B 1 156 ? 0.714 32.812 31.562 1 90.56 156 LYS B CA 1
ATOM 5036 C C . LYS B 1 156 ? 1.67 31.703 32 1 90.56 156 LYS B C 1
ATOM 5038 O O . LYS B 1 156 ? 2.891 31.875 31.922 1 90.56 156 LYS B O 1
ATOM 5043 N N . ASP B 1 157 ? 1.127 30.625 32.406 1 88.31 157 ASP B N 1
ATOM 5044 C CA . ASP B 1 157 ? 1.956 29.5 32.844 1 88.31 157 ASP B CA 1
ATOM 5045 C C . ASP B 1 157 ? 2.129 28.469 31.719 1 88.31 157 ASP B C 1
ATOM 5047 O O . ASP B 1 157 ? 2.936 27.547 31.828 1 88.31 157 ASP B O 1
ATOM 5051 N N . TRP B 1 158 ? 1.332 28.609 30.672 1 89.88 158 TRP B N 1
ATOM 5052 C CA . TRP B 1 158 ? 1.363 27.672 29.547 1 89.88 158 TRP B CA 1
ATOM 5053 C C . TRP B 1 158 ? 1.246 28.406 28.219 1 89.88 158 TRP B C 1
ATOM 5055 O O . TRP B 1 158 ? 0.252 29.094 27.969 1 89.88 158 TRP B O 1
ATOM 5065 N N . THR B 1 159 ? 2.295 28.359 27.375 1 91.88 159 THR B N 1
ATOM 5066 C CA . THR B 1 159 ? 2.258 28.906 26.016 1 91.88 159 THR B CA 1
ATOM 5067 C C . THR B 1 159 ? 2.221 27.797 24.984 1 91.88 159 THR B C 1
ATOM 5069 O O . THR B 1 159 ? 3.047 26.875 25.016 1 91.88 159 THR B O 1
ATOM 5072 N N . ASN B 1 160 ? 1.293 27.875 24.094 1 92.75 160 ASN B N 1
ATOM 5073 C CA . ASN B 1 160 ? 1.112 26.859 23.062 1 92.75 160 ASN B CA 1
ATOM 5074 C C . ASN B 1 160 ? 1.529 27.375 21.688 1 92.75 160 ASN B C 1
ATOM 5076 O O . ASN B 1 160 ? 1.105 28.453 21.281 1 92.75 160 ASN B O 1
ATOM 5080 N N . TRP B 1 161 ? 2.492 26.75 21.125 1 94.31 161 TRP B N 1
ATOM 5081 C CA . TRP B 1 161 ? 2.795 26.891 19.703 1 94.31 161 TRP B CA 1
ATOM 5082 C C . TRP B 1 161 ? 2.148 25.766 18.891 1 94.31 161 TRP B C 1
ATOM 5084 O O . TRP B 1 161 ? 2.379 24.594 19.172 1 94.31 161 TRP B O 1
ATOM 5094 N N . SER B 1 162 ? 1.275 26.062 17.922 1 93.88 162 SER B N 1
ATOM 5095 C CA . SER B 1 162 ? 0.565 25.031 17.172 1 93.88 162 SER B CA 1
ATOM 5096 C C . SER B 1 162 ? 0.368 25.422 15.719 1 93.88 162 SER B C 1
ATOM 5098 O O . SER B 1 162 ? 0.523 26.594 15.367 1 93.88 162 SER B O 1
ATOM 5100 N N . ILE B 1 163 ? 0.123 24.469 14.93 1 94.5 163 ILE B N 1
ATOM 5101 C CA . ILE B 1 163 ? -0.211 24.703 13.531 1 94.5 163 ILE B CA 1
ATOM 5102 C C . ILE B 1 163 ? -1.652 24.281 13.258 1 94.5 163 ILE B C 1
ATOM 5104 O O . ILE B 1 163 ? -2.027 23.141 13.539 1 94.5 163 ILE B O 1
ATOM 5108 N N . ALA B 1 164 ? -2.439 25.141 12.812 1 94.69 164 ALA B N 1
ATOM 5109 C CA . ALA B 1 164 ? -3.809 24.953 12.344 1 94.69 164 ALA B CA 1
ATOM 5110 C C . ALA B 1 164 ? -4.168 25.969 11.258 1 94.69 164 ALA B C 1
ATOM 5112 O O . ALA B 1 164 ? -3.781 27.125 11.344 1 94.69 164 ALA B O 1
ATOM 5113 N N . ARG B 1 165 ? -4.875 25.531 10.328 1 96.88 165 ARG B N 1
ATOM 5114 C CA . ARG B 1 165 ? -5.141 26.391 9.18 1 96.88 165 ARG B CA 1
ATOM 5115 C C . ARG B 1 165 ? -6.031 27.562 9.57 1 96.88 165 ARG B C 1
ATOM 5117 O O . ARG B 1 165 ? -6.754 27.5 10.562 1 96.88 165 ARG B O 1
ATOM 5124 N N . ALA B 1 166 ? -5.957 28.609 8.758 1 98.19 166 ALA B N 1
ATOM 5125 C CA . ALA B 1 166 ? -6.832 29.766 8.883 1 98.19 166 ALA B CA 1
ATOM 5126 C C . ALA B 1 166 ? -7.09 30.406 7.52 1 98.19 166 ALA B C 1
ATOM 5128 O O . ALA B 1 166 ? -6.176 30.531 6.703 1 98.19 166 ALA B O 1
ATOM 5129 N N . MET B 1 167 ? -8.328 30.719 7.266 1 98.5 167 MET B N 1
ATOM 5130 C CA . MET B 1 167 ? -8.828 31.281 6.02 1 98.5 167 MET B CA 1
ATOM 5131 C C . MET B 1 167 ? -9.031 32.781 6.148 1 98.5 167 MET B C 1
ATOM 5133 O O . MET B 1 167 ? -9.461 33.281 7.195 1 98.5 167 MET B O 1
ATOM 5137 N N . VAL B 1 168 ? -8.656 33.531 5.129 1 98.56 168 VAL B N 1
ATOM 5138 C CA . VAL B 1 168 ? -8.961 34.969 5.113 1 98.56 168 VAL B CA 1
ATOM 5139 C C . VAL B 1 168 ? -10.477 35.188 5.145 1 98.56 168 VAL B C 1
ATOM 5141 O O . VAL B 1 168 ? -11.195 34.625 4.305 1 98.56 168 VAL B O 1
ATOM 5144 N N . TYR B 1 169 ? -10.938 35.875 6.133 1 98.31 169 TYR B N 1
ATOM 5145 C CA . TYR B 1 169 ? -12.375 36.094 6.289 1 98.31 169 TYR B CA 1
ATOM 5146 C C . TYR B 1 169 ? -12.773 37.469 5.742 1 98.31 169 TYR B C 1
ATOM 5148 O O . TYR B 1 169 ? -13.688 37.562 4.926 1 98.31 169 TYR B O 1
ATOM 5156 N N . ASP B 1 170 ? -12.133 38.5 6.125 1 97.94 170 ASP B N 1
ATOM 5157 C CA . ASP B 1 170 ? -12.328 39.875 5.617 1 97.94 170 ASP B CA 1
ATOM 5158 C C . ASP B 1 170 ? -11.047 40.688 5.723 1 97.94 170 ASP B C 1
ATOM 5160 O O . ASP B 1 170 ? -9.953 40.125 5.793 1 97.94 170 ASP B O 1
ATOM 5164 N N . LYS B 1 171 ? -11.125 41.938 5.707 1 97.31 171 LYS B N 1
ATOM 5165 C CA . LYS B 1 171 ? -9.969 42.844 5.602 1 97.31 171 LYS B CA 1
ATOM 5166 C C . LYS B 1 171 ? -9.039 42.688 6.801 1 97.31 171 LYS B C 1
ATOM 5168 O O . LYS B 1 171 ? -7.824 42.844 6.684 1 97.31 171 LYS B O 1
ATOM 5173 N N . ASP B 1 172 ? -9.594 42.312 7.953 1 97.75 172 ASP B N 1
ATOM 5174 C CA . ASP B 1 172 ? -8.75 42.312 9.141 1 97.75 172 ASP B CA 1
ATOM 5175 C C . ASP B 1 172 ? -8.977 41.062 9.977 1 97.75 172 ASP B C 1
ATOM 5177 O O . ASP B 1 172 ? -8.531 41 11.125 1 97.75 172 ASP B O 1
ATOM 5181 N N . HIS B 1 173 ? -9.711 40.062 9.43 1 98.5 173 HIS B N 1
ATOM 5182 C CA . HIS B 1 173 ? -10 38.875 10.219 1 98.5 173 HIS B CA 1
ATOM 5183 C C . HIS B 1 173 ? -9.656 37.594 9.438 1 98.5 173 HIS B C 1
ATOM 5185 O O . HIS B 1 173 ? -9.781 37.562 8.219 1 98.5 173 HIS B O 1
ATOM 5191 N N . LEU B 1 174 ? -9.242 36.625 10.219 1 98.69 174 LEU B N 1
ATOM 5192 C CA . LEU B 1 174 ? -9.148 35.25 9.758 1 98.69 174 LEU B CA 1
ATOM 5193 C C . LEU B 1 174 ? -10.203 34.375 10.438 1 98.69 174 LEU B C 1
ATOM 5195 O O . LEU B 1 174 ? -10.695 34.719 11.516 1 98.69 174 LEU B O 1
ATOM 5199 N N . ALA B 1 175 ? -10.617 33.375 9.797 1 98.31 175 ALA B N 1
ATOM 5200 C CA . ALA B 1 175 ? -11.375 32.281 10.406 1 98.31 175 ALA B CA 1
ATOM 5201 C C . ALA B 1 175 ? -10.523 31.016 10.508 1 98.31 175 ALA B C 1
ATOM 5203 O O . ALA B 1 175 ? -10.062 30.484 9.5 1 98.31 175 ALA B O 1
ATOM 5204 N N . GLY B 1 176 ? -10.328 30.594 11.758 1 96.38 176 GLY B N 1
ATOM 5205 C CA . GLY B 1 176 ? -9.375 29.516 11.945 1 96.38 176 GLY B CA 1
ATOM 5206 C C . GLY B 1 176 ? 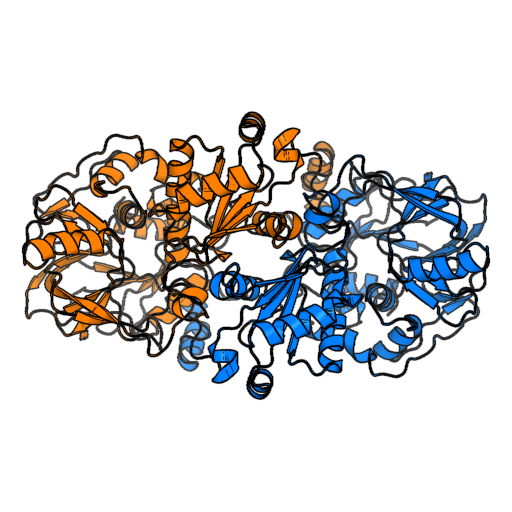-9.984 28.297 12.617 1 96.38 176 GLY B C 1
ATOM 5207 O O . GLY B 1 176 ? -10.883 28.422 13.453 1 96.38 176 GLY B O 1
ATOM 5208 N N . LEU B 1 177 ? -9.453 27.156 12.297 1 91.56 177 LEU B N 1
ATOM 5209 C CA . LEU B 1 177 ? -9.945 25.875 12.789 1 91.56 177 LEU B CA 1
ATOM 5210 C C . LEU B 1 177 ? -9.539 25.672 14.242 1 91.56 177 LEU B C 1
ATOM 5212 O O . LEU B 1 177 ? -8.359 25.734 14.578 1 91.56 177 LEU B O 1
ATOM 5216 N N . VAL B 1 178 ? -10.484 25.453 15.125 1 91.25 178 VAL B N 1
ATOM 5217 C CA . VAL B 1 178 ? -10.289 25.078 16.531 1 91.25 178 VAL B CA 1
ATOM 5218 C C . VAL B 1 178 ? -11.125 23.859 16.859 1 91.25 178 VAL B C 1
ATOM 5220 O O . VAL B 1 178 ? -12.359 23.906 16.859 1 91.25 178 VAL B O 1
ATOM 5223 N N . ILE B 1 179 ? -10.422 22.688 17.125 1 85.06 179 ILE B N 1
ATOM 5224 C CA . ILE B 1 179 ? -11.109 21.406 17.312 1 85.06 179 ILE B CA 1
ATOM 5225 C C . ILE B 1 179 ? -10.82 20.875 18.703 1 85.06 179 ILE B C 1
ATOM 5227 O O . ILE B 1 179 ? -9.656 20.797 19.125 1 85.06 179 ILE B O 1
ATOM 5231 N N . PRO B 1 180 ? -11.867 20.547 19.5 1 85 180 PRO B N 1
ATOM 5232 C CA . PRO B 1 180 ? -11.594 19.781 20.719 1 85 180 PRO B CA 1
ATOM 5233 C C . PRO B 1 180 ? -10.945 18.422 20.438 1 85 180 PRO B C 1
ATOM 5235 O O . PRO B 1 180 ? -11.273 17.781 19.438 1 85 180 PRO B O 1
ATOM 5238 N N . PRO B 1 181 ? -10.062 17.906 21.219 1 81.62 181 PRO B N 1
ATOM 5239 C CA . PRO B 1 181 ? -9.523 18.5 22.438 1 81.62 181 PRO B CA 1
ATOM 5240 C C . PRO B 1 181 ? -8.148 19.141 22.234 1 81.62 181 PRO B C 1
ATOM 5242 O O . PRO B 1 181 ? -7.281 19.047 23.109 1 81.62 181 PRO B O 1
ATOM 5245 N N . GLN B 1 182 ? -7.867 19.688 21.078 1 84.5 182 GLN B N 1
ATOM 5246 C CA . GLN B 1 182 ? -6.562 20.25 20.766 1 84.5 182 GLN B CA 1
ATOM 5247 C C . GLN B 1 182 ? -6.188 21.359 21.734 1 84.5 182 GLN B C 1
ATOM 5249 O O . GLN B 1 182 ? -7.059 21.938 22.391 1 84.5 182 GLN B O 1
ATOM 5254 N N . HIS B 1 183 ? -4.898 21.625 21.828 1 87.62 183 HIS B N 1
ATOM 5255 C CA . HIS B 1 183 ? -4.383 22.594 22.781 1 87.62 183 HIS B CA 1
ATOM 5256 C C . HIS B 1 183 ? -4.949 23.984 22.516 1 87.62 183 HIS B C 1
ATOM 5258 O O . HIS B 1 183 ? -5.25 24.734 23.453 1 87.62 183 HIS B O 1
ATOM 5264 N N . VAL B 1 184 ? -5.078 24.328 21.266 1 89.94 184 VAL B N 1
ATOM 5265 C CA . VAL B 1 184 ? -5.621 25.625 20.906 1 89.94 184 VAL B CA 1
ATOM 5266 C C . VAL B 1 184 ? -7.039 25.766 21.453 1 89.94 184 VAL B C 1
ATOM 5268 O O . VAL B 1 184 ? -7.414 26.828 21.969 1 89.94 184 VAL B O 1
ATOM 5271 N N . TRP B 1 185 ? -7.801 24.703 21.375 1 90.06 185 TRP B N 1
ATOM 5272 C CA . TRP B 1 185 ? -9.156 24.688 21.922 1 90.06 185 TRP B CA 1
ATOM 5273 C C . TRP B 1 185 ? -9.125 24.812 23.438 1 90.06 185 TRP B C 1
ATOM 5275 O O . TRP B 1 185 ? -9.898 25.578 24.031 1 90.06 185 TRP B O 1
ATOM 5285 N N . GLN B 1 186 ? -8.25 24.078 24.062 1 90.31 186 GLN B N 1
ATOM 5286 C CA . GLN B 1 186 ? -8.117 24.141 25.516 1 90.31 186 GLN B CA 1
ATOM 5287 C C . GLN B 1 186 ? -7.801 25.562 25.984 1 90.31 186 GLN B C 1
ATOM 5289 O O . GLN B 1 186 ? -8.383 26.047 26.953 1 90.31 186 GLN B O 1
ATOM 5294 N N . MET B 1 187 ? -6.934 26.141 25.281 1 92.12 187 MET B N 1
ATOM 5295 C CA . MET B 1 187 ? -6.547 27.516 25.625 1 92.12 187 MET B CA 1
ATOM 5296 C C . MET B 1 187 ? -7.719 28.469 25.438 1 92.12 187 MET B C 1
ATOM 5298 O O . MET B 1 187 ? -7.93 29.359 26.266 1 92.12 187 MET B O 1
ATOM 5302 N N . GLN B 1 188 ? -8.414 28.328 24.375 1 94.31 188 GLN B N 1
ATOM 5303 C CA . GLN B 1 188 ? -9.594 29.156 24.141 1 94.31 188 GLN B CA 1
ATOM 5304 C C . GLN B 1 188 ? -10.602 29.016 25.266 1 94.31 188 GLN B C 1
ATOM 5306 O O . GLN B 1 188 ? -11.203 30.016 25.703 1 94.31 188 GLN B O 1
ATOM 5311 N N . GLN B 1 189 ? -10.734 27.766 25.75 1 95.06 189 GLN B N 1
ATOM 5312 C CA . GLN B 1 189 ? -11.688 27.516 26.828 1 95.06 189 GLN B CA 1
ATOM 5313 C C . GLN B 1 189 ? -11.266 28.234 28.109 1 95.06 189 GLN B C 1
ATOM 5315 O O . GLN B 1 189 ? -12.117 28.734 28.859 1 95.06 189 GLN B O 1
ATOM 5320 N N . LYS B 1 190 ? -10.008 28.25 28.391 1 95.69 190 LYS B N 1
ATOM 5321 C CA . LYS B 1 190 ? -9.508 28.953 29.578 1 95.69 190 LYS B CA 1
ATOM 5322 C C . LYS B 1 190 ? -9.828 30.438 29.516 1 95.69 190 LYS B C 1
ATOM 5324 O O . LYS B 1 190 ? -10.227 31.031 30.516 1 95.69 190 LYS B O 1
ATOM 5329 N N . TRP B 1 191 ? -9.664 31.031 28.438 1 97.62 191 TRP B N 1
ATOM 5330 C CA . TRP B 1 191 ? -9.938 32.438 28.266 1 97.62 191 TRP B CA 1
ATOM 5331 C C . TRP B 1 191 ? -11.445 32.719 28.297 1 97.62 191 TRP B C 1
ATOM 5333 O O . TRP B 1 191 ? -11.891 33.719 28.844 1 97.62 191 TRP B O 1
ATOM 5343 N N . LYS B 1 192 ? -12.203 31.859 27.672 1 96.75 192 LYS B N 1
ATOM 5344 C CA . LYS B 1 192 ? -13.664 31.953 27.719 1 96.75 192 LYS B CA 1
ATOM 5345 C C . LYS B 1 192 ? -14.156 31.984 29.156 1 96.75 192 LYS B C 1
ATOM 5347 O O . LYS B 1 192 ? -15.117 32.688 29.484 1 96.75 192 LYS B O 1
ATOM 5352 N N . ALA B 1 193 ? -13.547 31.188 29.984 1 97.38 193 ALA B N 1
ATOM 5353 C CA . ALA B 1 193 ? -13.93 31.094 31.391 1 97.38 193 ALA B CA 1
ATOM 5354 C C . ALA B 1 193 ? -13.812 32.438 32.094 1 97.38 193 ALA B C 1
ATOM 5356 O O . ALA B 1 193 ? -14.539 32.719 33.062 1 97.38 193 ALA B O 1
ATOM 5357 N N . ILE B 1 194 ? -12.945 33.312 31.656 1 97.69 194 ILE B N 1
ATOM 5358 C CA . ILE B 1 194 ? -12.781 34.625 32.312 1 97.69 194 ILE B CA 1
ATOM 5359 C C . ILE B 1 194 ? -13.383 35.719 31.438 1 97.69 194 ILE B C 1
ATOM 5361 O O . ILE B 1 194 ? -13.164 36.906 31.672 1 97.69 194 ILE B O 1
ATOM 5365 N N . GLY B 1 195 ? -13.984 35.375 30.312 1 97.25 195 GLY B N 1
ATOM 5366 C CA . GLY B 1 195 ? -14.781 36.25 29.484 1 97.25 195 GLY B CA 1
ATOM 5367 C C . GLY B 1 195 ? -13.938 37.219 28.656 1 97.25 195 GLY B C 1
ATOM 5368 O O . GLY B 1 195 ? -14.352 38.344 28.406 1 97.25 195 GLY B O 1
ATOM 5369 N N . LYS B 1 196 ? -12.75 36.844 28.266 1 97.69 196 LYS B N 1
ATOM 5370 C CA . LYS B 1 196 ? -11.867 37.719 27.484 1 97.69 196 LYS B CA 1
ATOM 5371 C C . LYS B 1 196 ? -11.406 37 26.219 1 97.69 196 LYS B C 1
ATOM 5373 O O . LYS B 1 196 ? -11.148 35.781 26.219 1 97.69 196 LYS B O 1
ATOM 5378 N N . ASP B 1 197 ? -11.312 37.781 25.234 1 97.94 197 ASP B N 1
ATOM 5379 C CA . ASP B 1 197 ? -10.758 37.25 24 1 97.94 197 ASP B CA 1
ATOM 5380 C C . ASP B 1 197 ? -9.305 36.812 24.188 1 97.94 197 ASP B C 1
ATOM 5382 O O . ASP B 1 197 ? -8.617 37.312 25.078 1 97.94 197 ASP B O 1
ATOM 5386 N N . VAL B 1 198 ? -8.828 35.906 23.422 1 98 198 VAL B N 1
ATOM 5387 C CA . VAL B 1 198 ? -7.516 35.281 23.562 1 98 198 VAL B CA 1
ATOM 5388 C C . VAL B 1 198 ? -6.457 36.125 22.875 1 98 198 VAL B C 1
ATOM 5390 O O . VAL B 1 198 ? -6.512 36.344 21.656 1 98 198 VAL B O 1
ATOM 5393 N N . PRO B 1 199 ? -5.477 36.719 23.594 1 98.19 199 PRO B N 1
ATOM 5394 C CA . PRO B 1 199 ? -4.332 37.25 22.875 1 98.19 199 PRO B CA 1
ATOM 5395 C C . PRO B 1 199 ? -3.689 36.25 21.922 1 98.19 199 PRO B C 1
ATOM 5397 O O . PRO B 1 199 ? -3.535 35.094 22.266 1 98.19 199 PRO B O 1
ATOM 5400 N N . TRP B 1 200 ? -3.369 36.656 20.781 1 98.19 200 TRP B N 1
ATOM 5401 C CA . TRP B 1 200 ? -3.012 35.719 19.719 1 98.19 200 TRP B CA 1
ATOM 5402 C C . TRP B 1 200 ? -1.929 36.312 18.812 1 98.19 200 TRP B C 1
ATOM 5404 O O . TRP B 1 200 ? -1.882 37.531 18.609 1 98.19 200 TRP B O 1
ATOM 5414 N N . ALA B 1 201 ? -1.003 35.5 18.359 1 98.56 201 ALA B N 1
ATOM 5415 C CA . ALA B 1 201 ? -0.068 35.812 17.281 1 98.56 201 ALA B CA 1
ATOM 5416 C C . ALA B 1 201 ? 0.048 34.625 16.312 1 98.56 201 ALA B C 1
ATOM 5418 O O . ALA B 1 201 ? -0.205 33.469 16.688 1 98.56 201 ALA B O 1
ATOM 5419 N N . LEU B 1 202 ? 0.315 34.906 15.109 1 98.62 202 LEU B N 1
ATOM 5420 C CA . LEU B 1 202 ? 0.573 33.938 14.055 1 98.62 202 LEU B CA 1
ATOM 5421 C C . LEU B 1 202 ? 1.885 34.25 13.336 1 98.62 202 LEU B C 1
ATOM 5423 O O . LEU B 1 202 ? 2.047 35.312 12.766 1 98.62 202 LEU B O 1
ATOM 5427 N N . CYS B 1 203 ? 2.832 33.312 13.422 1 98.38 203 CYS B N 1
ATOM 5428 C CA . CYS B 1 203 ? 4.176 33.531 12.898 1 98.38 203 CYS B CA 1
ATOM 5429 C C . CYS B 1 203 ? 4.438 32.625 11.695 1 98.38 203 CYS B C 1
ATOM 5431 O O . CYS B 1 203 ? 4.188 31.422 11.742 1 98.38 203 CYS B O 1
ATOM 5433 N N . PHE B 1 204 ? 4.93 33.219 10.625 1 98.12 204 PHE B N 1
ATOM 5434 C CA . PHE B 1 204 ? 5.332 32.469 9.43 1 98.12 204 PHE B CA 1
ATOM 5435 C C . PHE B 1 204 ? 6.844 32.5 9.258 1 98.12 204 PHE B C 1
ATOM 5437 O O . PHE B 1 204 ? 7.5 33.469 9.633 1 98.12 204 PHE B O 1
ATOM 5444 N N . GLY B 1 205 ? 7.32 31.438 8.609 1 97.88 205 GLY B N 1
ATOM 5445 C CA . GLY B 1 205 ? 8.766 31.359 8.43 1 97.88 205 GLY B CA 1
ATOM 5446 C C . GLY B 1 205 ? 9.523 31.312 9.734 1 97.88 205 GLY B C 1
ATOM 5447 O O . GLY B 1 205 ? 10.469 32.094 9.945 1 97.88 205 GLY B O 1
ATOM 5448 N N . VAL B 1 206 ? 9.031 30.578 10.656 1 97.19 206 VAL B N 1
ATOM 5449 C CA . VAL B 1 206 ? 9.664 30.359 11.953 1 97.19 206 VAL B CA 1
ATOM 5450 C C . VAL B 1 206 ? 10.805 29.344 11.812 1 97.19 206 VAL B C 1
ATOM 5452 O O . VAL B 1 206 ? 10.953 28.719 10.766 1 97.19 206 VAL B O 1
ATOM 5455 N N . PRO B 1 207 ? 11.648 29.281 12.883 1 95.06 207 PRO B N 1
ATOM 5456 C CA . PRO B 1 207 ? 12.664 28.219 12.812 1 95.06 207 PRO B CA 1
ATOM 5457 C C . PRO B 1 207 ? 12.078 26.859 12.461 1 95.06 207 PRO B C 1
ATOM 5459 O O . PRO B 1 207 ? 11.078 26.438 13.055 1 95.06 207 PRO B O 1
ATOM 5462 N N . PRO B 1 208 ? 12.703 26.172 11.531 1 95.38 208 PRO B N 1
ATOM 5463 C CA . PRO B 1 208 ? 12.117 24.922 11.016 1 95.38 208 PRO B CA 1
ATOM 5464 C C . PRO B 1 208 ? 11.828 23.906 12.109 1 95.38 208 PRO B C 1
ATOM 5466 O O . PRO B 1 208 ? 10.797 23.234 12.086 1 95.38 208 PRO B O 1
ATOM 5469 N N . ALA B 1 209 ? 12.656 23.797 13.086 1 93.38 209 ALA B N 1
ATOM 5470 C CA . ALA B 1 209 ? 12.445 22.859 14.188 1 93.38 209 ALA B CA 1
ATOM 5471 C C . ALA B 1 209 ? 11.211 23.234 15 1 93.38 209 ALA B C 1
ATOM 5473 O O . ALA B 1 209 ? 10.516 22.375 15.531 1 93.38 209 ALA B O 1
ATOM 5474 N N . ALA B 1 210 ? 10.945 24.531 15.055 1 93.25 210 ALA B N 1
ATOM 5475 C CA . ALA B 1 210 ? 9.812 25.016 15.836 1 93.25 210 ALA B CA 1
ATOM 5476 C C . ALA B 1 210 ? 8.484 24.609 15.195 1 93.25 210 ALA B C 1
ATOM 5478 O O . ALA B 1 210 ? 7.547 24.219 15.898 1 93.25 210 ALA B O 1
ATOM 5479 N N . ILE B 1 211 ? 8.453 24.734 13.898 1 94.5 211 ILE B N 1
ATOM 5480 C CA . ILE B 1 211 ? 7.207 24.391 13.219 1 94.5 211 ILE B CA 1
ATOM 5481 C C . ILE B 1 211 ? 6.969 22.891 13.328 1 94.5 211 ILE B C 1
ATOM 5483 O O . ILE B 1 211 ? 5.824 22.438 13.414 1 94.5 211 ILE B O 1
ATOM 5487 N N . MET B 1 212 ? 7.984 22.047 13.352 1 93 212 MET B N 1
ATOM 5488 C CA . MET B 1 212 ? 7.848 20.609 13.539 1 93 212 MET B CA 1
ATOM 5489 C C . MET B 1 212 ? 7.355 20.297 14.945 1 93 212 MET B C 1
ATOM 5491 O O . MET B 1 212 ? 6.438 19.484 15.125 1 93 212 MET B O 1
ATOM 5495 N N . ALA B 1 213 ? 7.965 20.953 15.898 1 90.12 213 ALA B N 1
ATOM 5496 C CA . ALA B 1 213 ? 7.555 20.734 17.281 1 90.12 213 ALA B CA 1
ATOM 5497 C C . ALA B 1 213 ? 6.098 21.141 17.5 1 90.12 213 ALA B C 1
ATOM 5499 O O . ALA B 1 213 ? 5.363 20.484 18.234 1 90.12 213 ALA B O 1
ATOM 5500 N N . SER B 1 214 ? 5.734 22.172 16.812 1 91.06 214 SER B N 1
ATOM 5501 C CA . SER B 1 214 ? 4.371 22.672 16.906 1 91.06 214 SER B CA 1
ATOM 5502 C C . SER B 1 214 ? 3.367 21.688 16.328 1 91.06 214 SER B C 1
ATOM 5504 O O . SER B 1 214 ? 2.168 21.781 16.594 1 91.06 214 SER B O 1
ATOM 5506 N N . SER B 1 215 ? 3.838 20.781 15.523 1 88.94 215 SER B N 1
ATOM 5507 C CA . SER B 1 215 ? 2.982 19.781 14.883 1 88.94 215 SER B CA 1
ATOM 5508 C C . SER B 1 215 ? 2.912 18.5 15.703 1 88.94 215 SER B C 1
ATOM 5510 O O . SER B 1 215 ? 2.123 17.609 15.398 1 88.94 215 SER B O 1
ATOM 5512 N N . MET B 1 216 ? 3.738 18.344 16.688 1 87 216 MET B N 1
ATOM 5513 C CA . MET B 1 216 ? 3.785 17.156 17.531 1 87 216 MET B CA 1
ATOM 5514 C C . MET B 1 216 ? 2.766 17.25 18.656 1 87 216 MET B C 1
ATOM 5516 O O . MET B 1 216 ? 2.594 18.312 19.266 1 87 216 MET B O 1
ATOM 5520 N N . PRO B 1 217 ? 2.055 16.203 18.938 1 85.88 217 PRO B N 1
ATOM 5521 C CA . PRO B 1 217 ? 1.136 16.219 20.078 1 85.88 217 PRO B CA 1
ATOM 5522 C C . PRO B 1 217 ? 1.856 16.078 21.406 1 85.88 217 PRO B C 1
ATOM 5524 O O . PRO B 1 217 ? 1.683 15.07 22.109 1 85.88 217 PRO B O 1
ATOM 5527 N N . LEU B 1 218 ? 2.549 17.125 21.875 1 81.31 218 LEU B N 1
ATOM 5528 C CA . LEU B 1 218 ? 3.289 17.141 23.141 1 81.31 218 LEU B CA 1
ATOM 5529 C C . LEU B 1 218 ? 2.338 17.094 24.328 1 81.31 218 LEU B C 1
ATOM 5531 O O . LEU B 1 218 ? 1.16 17.438 24.203 1 81.31 218 LEU B O 1
ATOM 5535 N N . PRO B 1 219 ? 2.793 16.625 25.453 1 78.81 219 PRO B N 1
ATOM 5536 C CA . PRO B 1 219 ? 1.936 16.562 26.625 1 78.81 219 PRO B CA 1
ATOM 5537 C C . PRO B 1 219 ? 1.391 17.938 27.047 1 78.81 219 PRO B C 1
ATOM 5539 O O . PRO B 1 219 ? 1.99 18.953 26.719 1 78.81 219 PRO B O 1
ATOM 5542 N N . ASP B 1 220 ? 0.325 17.875 27.766 1 78.81 220 ASP B N 1
ATOM 5543 C CA . ASP B 1 220 ? -0.283 19.109 28.266 1 78.81 220 ASP B CA 1
ATOM 5544 C C . ASP B 1 220 ? 0.691 19.875 29.156 1 78.81 220 ASP B C 1
ATOM 5546 O O . ASP B 1 220 ? 1.426 19.281 29.953 1 78.81 220 ASP B O 1
ATOM 5550 N N . GLY B 1 221 ? 0.72 21.109 28.953 1 77.19 221 GLY B N 1
ATOM 5551 C CA . GLY B 1 221 ? 1.557 21.938 29.797 1 77.19 221 GLY B CA 1
ATOM 5552 C C . GLY B 1 221 ? 2.963 22.109 29.266 1 77.19 221 GLY B C 1
ATOM 5553 O O . GLY B 1 221 ? 3.695 23 29.703 1 77.19 221 GLY B O 1
ATOM 5554 N N . CYS B 1 222 ? 3.293 21.312 28.328 1 78.88 222 CYS B N 1
ATOM 5555 C CA . CYS B 1 222 ? 4.621 21.422 27.734 1 78.88 222 CYS B CA 1
ATOM 5556 C C . CYS B 1 222 ? 4.676 22.578 26.75 1 78.88 222 CYS B C 1
ATOM 5558 O O . CYS B 1 222 ? 3.906 22.609 25.781 1 78.88 222 CYS B O 1
ATOM 5560 N N . THR B 1 223 ? 5.605 23.5 27.047 1 83.38 223 THR B N 1
ATOM 5561 C CA . THR B 1 223 ? 5.805 24.625 26.141 1 83.38 223 THR B CA 1
ATOM 5562 C C . THR B 1 223 ? 6.777 24.266 25.031 1 83.38 223 THR B C 1
ATOM 5564 O O . THR B 1 223 ? 7.914 23.859 25.281 1 83.38 223 THR B O 1
ATOM 5567 N N . GLU B 1 224 ? 6.402 24.531 23.797 1 88.06 224 GLU B N 1
ATOM 5568 C CA . GLU B 1 224 ? 7.16 24.109 22.625 1 88.06 224 GLU B CA 1
ATOM 5569 C C . GLU B 1 224 ? 8.523 24.797 22.562 1 88.06 224 GLU B C 1
ATOM 5571 O O . GLU B 1 224 ? 9.516 24.172 22.172 1 88.06 224 GLU B O 1
ATOM 5576 N N . ALA B 1 225 ? 8.609 26 23.031 1 86.94 225 ALA B N 1
ATOM 5577 C CA . ALA B 1 225 ? 9.867 26.75 22.953 1 86.94 225 ALA B CA 1
ATOM 5578 C C . ALA B 1 225 ? 10.961 26.047 23.766 1 86.94 225 ALA B C 1
ATOM 5580 O O . ALA B 1 225 ? 12.094 25.922 23.297 1 86.94 225 ALA B O 1
ATOM 5581 N N . GLY B 1 226 ? 10.594 25.703 24.984 1 88.12 226 GLY B N 1
ATOM 5582 C CA . GLY B 1 226 ? 11.539 24.984 25.812 1 88.12 226 GLY B CA 1
ATOM 5583 C C . GLY B 1 226 ? 11.938 23.641 25.219 1 88.12 226 GLY B C 1
ATOM 5584 O O . GLY B 1 226 ? 13.102 23.234 25.328 1 88.12 226 GLY B O 1
ATOM 5585 N N . TYR B 1 227 ? 10.938 22.984 24.656 1 89.25 227 TYR B N 1
ATOM 5586 C CA . TYR B 1 227 ? 11.172 21.688 24.047 1 89.25 227 TYR B CA 1
ATOM 5587 C C . TYR B 1 227 ? 12.18 21.797 22.906 1 89.25 227 TYR B C 1
ATOM 5589 O O . TYR B 1 227 ? 13.086 20.969 22.781 1 89.25 227 TYR B O 1
ATOM 5597 N N . ILE B 1 228 ? 12.086 22.781 22.125 1 88.88 228 ILE B N 1
ATOM 5598 C CA . ILE B 1 228 ? 12.961 23 20.984 1 88.88 228 ILE B CA 1
ATOM 5599 C C . ILE B 1 228 ? 14.375 23.328 21.469 1 88.88 228 ILE B C 1
ATOM 5601 O O . ILE B 1 228 ? 15.359 22.875 20.875 1 88.88 228 ILE B O 1
ATOM 5605 N N . GLY B 1 229 ? 14.383 24.172 22.469 1 89.44 229 GLY B N 1
ATOM 5606 C CA . GLY B 1 229 ? 15.688 24.438 23.062 1 89.44 229 GLY B CA 1
ATOM 5607 C C . GLY B 1 229 ? 16.406 23.172 23.5 1 89.44 229 GLY B C 1
ATOM 5608 O O . GLY B 1 229 ? 17.594 23 23.234 1 89.44 229 GLY B O 1
ATOM 5609 N N . ALA B 1 230 ? 15.648 22.344 24.141 1 89.56 230 ALA B N 1
ATOM 5610 C CA . ALA B 1 230 ? 16.203 21.078 24.609 1 89.56 230 ALA B CA 1
ATOM 5611 C C . ALA B 1 230 ? 16.656 20.219 23.422 1 89.56 230 ALA B C 1
ATOM 5613 O O . ALA B 1 230 ? 17.703 19.578 23.484 1 89.56 230 ALA B O 1
ATOM 5614 N N . MET B 1 231 ? 15.898 20.172 22.375 1 89 231 MET B N 1
ATOM 5615 C CA . MET B 1 231 ? 16.156 19.344 21.203 1 89 231 MET B CA 1
ATOM 5616 C C . MET B 1 231 ? 17.391 19.812 20.453 1 89 231 MET B C 1
ATOM 5618 O O . MET B 1 231 ? 18.172 19 19.969 1 89 231 MET B O 1
ATOM 5622 N N . THR B 1 232 ? 17.578 21.141 20.391 1 87.31 232 THR B N 1
ATOM 5623 C CA . THR B 1 232 ? 18.641 21.719 19.562 1 87.31 232 THR B CA 1
ATOM 5624 C C . THR B 1 232 ? 19.844 22.078 20.406 1 87.31 232 THR B C 1
ATOM 5626 O O . THR B 1 232 ? 20.938 22.312 19.875 1 87.31 232 THR B O 1
ATOM 5629 N N . GLY B 1 233 ? 19.641 22.172 21.703 1 85.94 233 GLY B N 1
ATOM 5630 C CA . GLY B 1 233 ? 20.703 22.547 22.625 1 85.94 233 GLY B CA 1
ATOM 5631 C C . GLY B 1 233 ? 20.906 24.047 22.703 1 85.94 233 GLY B C 1
ATOM 5632 O O . GLY B 1 233 ? 21.875 24.516 23.297 1 85.94 233 GLY B O 1
ATOM 5633 N N . HIS B 1 234 ? 20.031 24.734 22.016 1 89.25 234 HIS B N 1
ATOM 5634 C CA . HIS B 1 234 ? 20.172 26.188 21.969 1 89.25 234 HIS B CA 1
ATOM 5635 C C . HIS B 1 234 ? 18.828 26.875 22.188 1 89.25 234 HIS B C 1
ATOM 5637 O O . HIS B 1 234 ? 17.797 26.438 21.656 1 89.25 234 HIS B O 1
ATOM 5643 N N . ALA B 1 235 ? 18.906 27.953 23 1 91.75 235 ALA B N 1
ATOM 5644 C CA . ALA B 1 235 ? 17.703 28.75 23.234 1 91.75 235 ALA B CA 1
ATOM 5645 C C . ALA B 1 235 ? 17.281 29.484 21.969 1 91.75 235 ALA B C 1
ATOM 5647 O O . ALA B 1 235 ? 18.125 30 21.219 1 91.75 235 ALA B O 1
ATOM 5648 N N . ILE B 1 236 ? 16.016 29.531 21.719 1 92.56 236 ILE B N 1
ATOM 5649 C CA . ILE B 1 236 ? 15.469 30.312 20.609 1 92.56 236 ILE B CA 1
ATOM 5650 C C . ILE B 1 236 ? 15.305 31.766 21.031 1 92.56 236 ILE B C 1
ATOM 5652 O O . ILE B 1 236 ? 14.883 32.062 22.141 1 92.56 236 ILE B O 1
ATOM 5656 N N . ASP B 1 237 ? 15.711 32.656 20.141 1 95.75 237 ASP B N 1
ATOM 5657 C CA . ASP B 1 237 ? 15.5 34.062 20.406 1 95.75 237 ASP B CA 1
ATOM 5658 C C . ASP B 1 237 ? 14.047 34.469 20.141 1 95.75 237 ASP B C 1
ATOM 5660 O O . ASP B 1 237 ? 13.508 34.188 19.062 1 95.75 237 ASP B O 1
ATOM 5664 N N . VAL B 1 238 ? 13.43 35.094 21.156 1 96.88 238 VAL B N 1
ATOM 5665 C CA . VAL B 1 238 ? 12.047 35.531 21 1 96.88 238 VAL B CA 1
ATOM 5666 C C . VAL B 1 238 ? 11.953 37.031 21.297 1 96.88 238 VAL B C 1
ATOM 5668 O O . VAL B 1 238 ? 12.805 37.594 22 1 96.88 238 VAL B O 1
ATOM 5671 N N . VAL B 1 239 ? 11.023 37.656 20.734 1 97.62 239 VAL B N 1
ATOM 5672 C CA . VAL B 1 239 ? 10.766 39.094 20.938 1 97.62 239 VAL B CA 1
ATOM 5673 C C . VA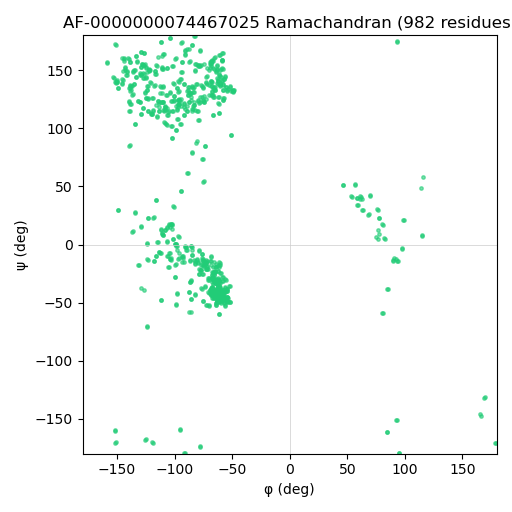L B 1 239 ? 9.297 39.281 21.328 1 97.62 239 VAL B C 1
ATOM 5675 O O . VAL B 1 239 ? 8.43 38.531 20.891 1 97.62 239 VAL B O 1
ATOM 5678 N N . LYS B 1 240 ? 9.047 40.25 22.125 1 97.19 240 LYS B N 1
ATOM 5679 C CA . LYS B 1 240 ? 7.684 40.531 22.562 1 97.19 240 LYS B CA 1
ATOM 5680 C C . LYS B 1 240 ? 6.863 41.125 21.422 1 97.19 240 LYS B C 1
ATOM 5682 O O . LYS B 1 240 ? 7.363 41.969 20.656 1 97.19 240 LYS B O 1
ATOM 5687 N N . CYS B 1 241 ? 5.605 40.688 21.281 1 96.5 241 CYS B N 1
ATOM 5688 C CA . CYS B 1 241 ? 4.672 41.281 20.328 1 96.5 241 CYS B CA 1
ATOM 5689 C C . CYS B 1 241 ? 4.426 42.75 20.641 1 96.5 241 CYS B C 1
ATOM 5691 O O . CYS B 1 241 ? 4.68 43.219 21.766 1 96.5 241 CYS B O 1
ATOM 5693 N N . GLU B 1 242 ? 3.908 43.438 19.688 1 93.25 242 GLU B N 1
ATOM 5694 C CA . GLU B 1 242 ? 3.658 44.875 19.844 1 93.25 242 GLU B CA 1
ATOM 5695 C C . GLU B 1 242 ? 2.295 45.125 20.484 1 93.25 242 GLU B C 1
ATOM 5697 O O . GLU B 1 242 ? 2.115 46.125 21.203 1 93.25 242 GLU B O 1
ATOM 5702 N N . THR B 1 243 ? 1.359 44.25 20.203 1 94.88 243 THR B N 1
ATOM 5703 C CA . THR B 1 243 ? -0.025 44.531 20.578 1 94.88 243 THR B CA 1
ATOM 5704 C C . THR B 1 243 ? -0.432 43.75 21.812 1 94.88 243 THR B C 1
ATOM 5706 O O . THR B 1 243 ? -1.499 44 22.391 1 94.88 243 THR B O 1
ATOM 5709 N N . ASN B 1 244 ? 0.322 42.844 22.219 1 95.62 244 ASN B N 1
ATOM 5710 C CA . ASN B 1 244 ? 0.017 42 23.375 1 95.62 244 ASN B CA 1
ATOM 5711 C C . ASN B 1 244 ? 1.287 41.5 24.047 1 95.62 244 ASN B C 1
ATOM 5713 O O . ASN B 1 244 ? 2.389 41.938 23.734 1 95.62 244 ASN B O 1
ATOM 5717 N N . ASP B 1 245 ? 1.148 40.562 25 1 95.12 245 ASP B N 1
ATOM 5718 C CA . ASP B 1 245 ? 2.285 40.188 25.844 1 95.12 245 ASP B CA 1
ATOM 5719 C C . ASP B 1 245 ? 2.898 38.875 25.391 1 95.12 245 ASP B C 1
ATOM 5721 O O . ASP B 1 245 ? 3.648 38.25 26.141 1 95.12 245 ASP B O 1
ATOM 5725 N N . LEU B 1 246 ? 2.531 38.438 24.234 1 97.25 246 LEU B N 1
ATOM 5726 C CA . LEU B 1 246 ? 3.08 37.188 23.734 1 97.25 246 LEU B CA 1
ATOM 5727 C C . LEU B 1 246 ? 4.492 37.406 23.188 1 97.25 246 LEU B C 1
ATOM 5729 O O . LEU B 1 246 ? 4.863 38.5 22.828 1 97.25 246 LEU B O 1
ATOM 5733 N N . TYR B 1 247 ? 5.262 36.344 23.219 1 96.56 247 TYR B N 1
ATOM 5734 C CA . TYR B 1 247 ? 6.594 36.344 22.625 1 96.56 247 TYR B CA 1
ATOM 5735 C C . TYR B 1 247 ? 6.621 35.469 21.375 1 96.56 247 TYR B C 1
ATOM 5737 O O . TYR B 1 247 ? 6.023 34.375 21.344 1 96.56 247 TYR B O 1
ATOM 5745 N N . VAL B 1 248 ? 7.238 35.938 20.344 1 97.25 248 VAL B N 1
ATOM 5746 C CA . VAL B 1 248 ? 7.301 35.219 19.078 1 97.25 248 VAL B CA 1
ATOM 5747 C C . VAL B 1 248 ? 8.758 35.062 18.625 1 97.25 248 VAL B C 1
ATOM 5749 O O . VAL B 1 248 ? 9.617 35.844 19.078 1 97.25 248 VAL B O 1
ATOM 5752 N N . PRO B 1 249 ? 9.102 34.094 17.828 1 96.5 249 PRO B N 1
ATOM 5753 C CA . PRO B 1 249 ? 10.484 33.969 17.344 1 96.5 249 PRO B CA 1
ATOM 5754 C C . PRO B 1 249 ? 10.984 35.25 16.672 1 96.5 249 PRO B C 1
ATOM 5756 O O . PRO B 1 249 ? 10.352 35.75 15.734 1 96.5 249 PRO B O 1
ATOM 5759 N N . ALA B 1 250 ? 12.164 35.656 17.031 1 97.12 250 ALA B N 1
ATOM 5760 C CA . ALA B 1 250 ? 12.695 36.969 16.625 1 97.12 250 ALA B CA 1
ATOM 5761 C C . ALA B 1 250 ? 13.047 36.969 15.141 1 97.12 250 ALA B C 1
ATOM 5763 O O . ALA B 1 250 ? 13.141 38.031 14.523 1 97.12 250 ALA B O 1
ATOM 5764 N N . ASN B 1 251 ? 13.242 35.844 14.617 1 96.25 251 ASN B N 1
ATOM 5765 C CA . ASN B 1 251 ? 13.688 35.75 13.234 1 96.25 251 ASN B CA 1
ATOM 5766 C C . ASN B 1 251 ? 12.562 35.281 12.312 1 96.25 251 ASN B C 1
ATOM 5768 O O . ASN B 1 251 ? 12.812 34.844 11.195 1 96.25 251 ASN B O 1
ATOM 5772 N N . ALA B 1 252 ? 11.273 35.312 12.75 1 97.5 252 ALA B N 1
ATOM 5773 C CA . ALA B 1 252 ? 10.148 34.938 11.906 1 97.5 252 ALA B CA 1
ATOM 5774 C C . ALA B 1 252 ? 10.078 35.844 10.672 1 97.5 252 ALA B C 1
ATOM 5776 O O . ALA B 1 252 ? 10.523 36.969 10.703 1 97.5 252 ALA B O 1
ATOM 5777 N N . GLU B 1 253 ? 9.586 35.375 9.594 1 97.81 253 GLU B N 1
ATOM 5778 C CA . GLU B 1 253 ? 9.453 36.125 8.359 1 97.81 253 GLU B CA 1
ATOM 5779 C C . GLU B 1 253 ? 8.297 37.125 8.445 1 97.81 253 GLU B C 1
ATOM 5781 O O . GLU B 1 253 ? 8.414 38.25 7.984 1 97.81 253 GLU B O 1
ATOM 5786 N N . ILE B 1 254 ? 7.152 36.688 8.891 1 97.38 254 ILE B N 1
ATOM 5787 C CA . ILE B 1 254 ? 5.926 37.469 9 1 97.38 254 ILE B CA 1
ATOM 5788 C C . ILE B 1 254 ? 5.242 37.156 10.336 1 97.38 254 ILE B C 1
ATOM 5790 O O . ILE B 1 254 ? 5.164 36 10.758 1 97.38 254 ILE B O 1
ATOM 5794 N N . VAL B 1 255 ? 4.762 38.156 11.039 1 98.25 255 VAL B N 1
ATOM 5795 C CA . VAL B 1 255 ? 4.02 37.969 12.281 1 98.25 255 VAL B CA 1
ATOM 5796 C C . VAL B 1 255 ? 2.713 38.781 12.227 1 98.25 255 VAL B C 1
ATOM 5798 O O . VAL B 1 255 ? 2.715 39.969 11.93 1 98.25 255 VAL B O 1
ATOM 5801 N N . LEU B 1 256 ? 1.612 38.094 12.398 1 98.5 256 LEU B N 1
ATOM 5802 C CA . LEU B 1 256 ? 0.318 38.719 12.656 1 98.5 256 LEU B CA 1
ATOM 5803 C C . LEU B 1 256 ? 0.004 38.719 14.148 1 98.5 256 LEU B C 1
ATOM 5805 O O . LEU B 1 256 ? 0.238 37.719 14.836 1 98.5 256 LEU B O 1
ATOM 5809 N N . GLU B 1 257 ? -0.462 39.844 14.664 1 98.44 257 GLU B N 1
ATOM 5810 C CA . GLU B 1 257 ? -0.803 39.969 16.078 1 98.44 257 GLU B CA 1
ATOM 5811 C C . GLU B 1 257 ? -2.238 40.438 16.266 1 98.44 257 GLU B C 1
ATOM 5813 O O . GLU B 1 257 ? -2.73 41.25 15.469 1 98.44 257 GLU B O 1
ATOM 5818 N N . GLY B 1 258 ? -2.836 39.906 17.281 1 98.31 258 GLY B N 1
ATOM 5819 C CA . GLY B 1 258 ? -4.18 40.375 17.594 1 98.31 258 GLY B CA 1
ATOM 5820 C C . GLY B 1 258 ? -4.879 39.5 18.625 1 98.31 258 GLY B C 1
ATOM 5821 O O . GLY B 1 258 ? -4.336 39.25 19.703 1 98.31 258 GLY B O 1
ATOM 5822 N N . THR B 1 259 ? -6.113 39.188 18.25 1 98.25 259 THR B N 1
ATOM 5823 C CA . THR B 1 259 ? -6.902 38.406 19.219 1 98.25 259 THR B CA 1
ATOM 5824 C C . THR B 1 259 ? -7.75 37.375 18.516 1 98.25 259 THR B C 1
ATOM 5826 O O . THR B 1 259 ? -8.156 37.562 17.375 1 98.25 259 THR B O 1
ATOM 5829 N N . MET B 1 260 ? -7.906 36.281 19.188 1 98.31 260 MET B N 1
ATOM 5830 C CA . MET B 1 260 ? -8.898 35.281 18.812 1 98.31 260 MET B CA 1
ATOM 5831 C C . MET B 1 260 ? -10.195 35.5 19.594 1 98.31 260 MET B C 1
ATOM 5833 O O . MET B 1 260 ? -10.188 35.5 20.812 1 98.31 260 MET B O 1
ATOM 5837 N N . SER B 1 261 ? -11.273 35.625 18.922 1 98.12 261 SER B N 1
ATOM 5838 C CA . SER B 1 261 ? -12.555 35.875 19.578 1 98.12 261 SER B CA 1
ATOM 5839 C C . SER B 1 261 ? -13.055 34.625 20.312 1 98.12 261 SER B C 1
ATOM 5841 O O . SER B 1 261 ? -12.906 33.5 19.828 1 98.12 261 SER B O 1
ATOM 5843 N N . ILE B 1 262 ? -13.688 34.844 21.422 1 96.88 262 ILE B N 1
ATOM 5844 C CA . ILE B 1 262 ? -14.305 33.75 22.172 1 96.88 262 ILE B CA 1
ATOM 5845 C C . ILE B 1 262 ? -15.797 33.688 21.844 1 96.88 262 ILE B C 1
ATOM 5847 O O . ILE B 1 262 ? -16.484 32.75 22.25 1 96.88 262 ILE B O 1
ATOM 5851 N N . THR B 1 263 ? -16.312 34.625 21.062 1 96.5 263 THR B N 1
ATOM 5852 C CA . THR B 1 263 ? -17.75 34.688 20.844 1 96.5 263 THR B CA 1
ATOM 5853 C C . THR B 1 263 ? -18.062 34.75 19.344 1 96.5 263 THR B C 1
ATOM 5855 O O . THR B 1 263 ? -19.016 34.094 18.875 1 96.5 263 THR B O 1
ATOM 5858 N N . GLU B 1 264 ? -17.234 35.469 18.594 1 97.5 264 GLU B N 1
ATOM 5859 C CA . GLU B 1 264 ? -17.516 35.656 17.188 1 97.5 264 GLU B CA 1
ATOM 5860 C C . GLU B 1 264 ? -16.953 34.531 16.328 1 97.5 264 GLU B C 1
ATOM 5862 O O . GLU B 1 264 ? -15.844 34.031 16.594 1 97.5 264 GLU B O 1
ATOM 5867 N N . THR B 1 265 ? -17.75 34.094 15.438 1 97.69 265 THR B N 1
ATOM 5868 C CA . THR B 1 265 ? -17.328 33.062 14.492 1 97.69 265 THR B CA 1
ATOM 5869 C C . THR B 1 265 ? -17.594 33.5 13.055 1 97.69 265 THR B C 1
ATOM 5871 O O . THR B 1 265 ? -18.359 34.406 12.82 1 97.69 265 THR B O 1
ATOM 5874 N N . GLY B 1 266 ? -16.891 33 12.125 1 97.5 266 GLY B N 1
ATOM 5875 C CA . GLY B 1 266 ? -17.094 33.094 10.695 1 97.5 266 GLY B CA 1
ATOM 5876 C C . GLY B 1 266 ? -16.984 31.781 9.961 1 97.5 266 GLY B C 1
ATOM 5877 O O . GLY B 1 266 ? -16.422 30.828 10.492 1 97.5 266 GLY B O 1
ATOM 5878 N N . PRO B 1 267 ? -17.609 31.766 8.781 1 96.94 267 PRO B N 1
ATOM 5879 C CA . PRO B 1 267 ? -17.5 30.516 8.008 1 96.94 267 PRO B CA 1
ATOM 5880 C C . PRO B 1 267 ? -16.078 30.219 7.559 1 96.94 267 PRO B C 1
ATOM 5882 O O . PRO B 1 267 ? -15.344 31.141 7.156 1 96.94 267 PRO B O 1
ATOM 5885 N N . GLU B 1 268 ? -15.664 29.094 7.742 1 97.19 268 GLU B N 1
ATOM 5886 C CA . GLU B 1 268 ? -14.406 28.562 7.234 1 97.19 268 GLU B CA 1
ATOM 5887 C C . GLU B 1 268 ? -14.633 27.312 6.383 1 97.19 268 GLU B C 1
ATOM 5889 O O . GLU B 1 268 ? -15.438 26.438 6.742 1 97.19 268 GLU B O 1
ATOM 5894 N N . GLY B 1 269 ? -13.898 27.234 5.16 1 95.75 269 GLY B N 1
ATOM 5895 C CA . GLY B 1 269 ? -14.047 26.109 4.262 1 95.75 269 GLY B CA 1
ATOM 5896 C C . GLY B 1 269 ? -15.047 26.344 3.15 1 95.75 269 GLY B C 1
ATOM 5897 O O . GLY B 1 269 ? -15.664 27.422 3.082 1 95.75 269 GLY B O 1
ATOM 5898 N N . PRO B 1 270 ? -15.195 25.375 2.377 1 96.94 270 PRO B N 1
ATOM 5899 C CA . PRO B 1 270 ? -14.523 24.078 2.326 1 96.94 270 PRO B CA 1
ATOM 5900 C C . PRO B 1 270 ? -13.008 24.188 2.154 1 96.94 270 PRO B C 1
ATOM 5902 O O . PRO B 1 270 ? -12.5 25.281 1.888 1 96.94 270 PRO B O 1
ATOM 5905 N N . PHE B 1 271 ? -12.289 23.156 2.385 1 97.19 271 PHE B N 1
ATOM 5906 C CA . PHE B 1 271 ? -10.836 23.109 2.277 1 97.19 271 PHE B CA 1
ATOM 5907 C C . PHE B 1 271 ? -10.367 21.75 1.783 1 97.19 271 PHE B C 1
ATOM 5909 O O . PHE B 1 271 ? -10.938 20.719 2.152 1 97.19 271 PHE B O 1
ATOM 5916 N N . GLY B 1 272 ? -9.375 21.688 0.875 1 96.75 272 GLY B N 1
ATOM 5917 C CA . GLY B 1 272 ? -8.695 20.438 0.587 1 96.75 272 GLY B CA 1
ATOM 5918 C C . GLY B 1 272 ? -7.984 19.859 1.792 1 96.75 272 GLY B C 1
ATOM 5919 O O . GLY B 1 272 ? -6.945 20.375 2.211 1 96.75 272 GLY B O 1
ATOM 5920 N N . GLU B 1 273 ? -8.477 18.719 2.25 1 95.12 273 GLU B N 1
ATOM 5921 C CA . GLU B 1 273 ? -8.016 18.172 3.521 1 95.12 273 GLU B CA 1
ATOM 5922 C C . GLU B 1 273 ? -6.832 17.234 3.316 1 95.12 273 GLU B C 1
ATOM 5924 O O . GLU B 1 273 ? -6.562 16.797 2.195 1 95.12 273 GLU B O 1
ATOM 5929 N N . MET B 1 274 ? -6.18 16.906 4.438 1 95.38 274 MET B N 1
ATOM 5930 C CA . MET B 1 274 ? -4.977 16.078 4.461 1 95.38 274 MET B CA 1
ATOM 5931 C C . MET B 1 274 ? -5.27 14.672 3.938 1 95.38 274 MET B C 1
ATOM 5933 O O . MET B 1 274 ? -4.352 13.938 3.58 1 95.38 274 MET B O 1
ATOM 5937 N N . HIS B 1 275 ? -6.562 14.297 3.922 1 97.88 275 HIS B N 1
ATOM 5938 C CA . HIS B 1 275 ? -6.918 12.945 3.498 1 97.88 275 HIS B CA 1
ATOM 5939 C C . HIS B 1 275 ? -7.18 12.891 1.997 1 97.88 275 HIS B C 1
ATOM 5941 O O . HIS B 1 275 ? -7.531 11.836 1.463 1 97.88 275 HIS B O 1
ATOM 5947 N N . GLY B 1 276 ? -7.086 14.086 1.311 1 97.62 276 GLY B N 1
ATOM 5948 C CA . GLY B 1 276 ? -7.082 14.102 -0.144 1 97.62 276 GLY B CA 1
ATOM 5949 C C . GLY B 1 276 ? -8.438 14.422 -0.743 1 97.62 276 GLY B C 1
ATOM 5950 O O . GLY B 1 276 ? -8.695 14.109 -1.906 1 97.62 276 GLY B O 1
ATOM 5951 N N . TYR B 1 277 ? -9.352 15.078 0.049 1 97.75 277 TYR B N 1
ATOM 5952 C CA . TYR B 1 277 ? -10.695 15.383 -0.434 1 97.75 277 TYR B CA 1
ATOM 5953 C C . TYR B 1 277 ? -11.07 16.828 -0.12 1 97.75 277 TYR B C 1
ATOM 5955 O O . TYR B 1 277 ? -10.664 17.375 0.905 1 97.75 277 TYR B O 1
ATOM 5963 N N . VAL B 1 278 ? -11.797 17.406 -1.038 1 97.19 278 VAL B N 1
ATOM 5964 C CA . VAL B 1 278 ? -12.555 18.625 -0.763 1 97.19 278 VAL B CA 1
ATOM 5965 C C . VAL B 1 278 ? -14.047 18.328 -0.873 1 97.19 278 VAL B C 1
ATOM 5967 O O . VAL B 1 278 ? -14.5 17.719 -1.839 1 97.19 278 VAL B O 1
ATOM 5970 N N . PHE B 1 279 ? -14.75 18.578 0.12 1 96.62 279 PHE B N 1
ATOM 5971 C CA . PHE B 1 279 ? -16.203 18.469 0.085 1 96.62 279 PHE B CA 1
ATOM 5972 C C . PHE B 1 279 ? -16.844 19.844 -0.122 1 96.62 279 PHE B C 1
ATOM 5974 O O . PHE B 1 279 ? -17.047 20.594 0.837 1 96.62 279 PHE B O 1
ATOM 5981 N N . PRO B 1 280 ? -17.188 20.078 -1.358 1 93.44 280 PRO B N 1
ATOM 5982 C CA . PRO B 1 280 ? -17.766 21.391 -1.634 1 93.44 280 PRO B CA 1
ATOM 5983 C C . PRO B 1 280 ? -18.984 21.703 -0.758 1 93.44 280 PRO B C 1
ATOM 5985 O O . PRO B 1 280 ? -19.797 20.812 -0.491 1 93.44 280 PRO B O 1
ATOM 5988 N N . GLY B 1 281 ? -19.047 22.859 -0.236 1 88.69 281 GLY B N 1
ATOM 5989 C CA . GLY B 1 281 ? -20.172 23.281 0.594 1 88.69 281 GLY B CA 1
ATOM 5990 C C . GLY B 1 281 ? -19.938 23.047 2.074 1 88.69 281 GLY B C 1
ATOM 5991 O O . GLY B 1 281 ? -20.688 23.547 2.914 1 88.69 281 GLY B O 1
ATOM 5992 N N . ASP B 1 282 ? -18.906 22.234 2.387 1 92.06 282 ASP B N 1
ATOM 5993 C CA . ASP B 1 282 ? -18.578 21.953 3.781 1 92.06 282 ASP B CA 1
ATOM 5994 C C . ASP B 1 282 ? -17.922 23.156 4.445 1 92.06 282 ASP B C 1
ATOM 5996 O O . ASP B 1 282 ? -16.688 23.281 4.43 1 92.06 282 ASP B O 1
ATOM 6000 N N . SER B 1 283 ? -18.672 24.062 4.926 1 93.69 283 SER B N 1
ATOM 6001 C CA . SER B 1 283 ? -18.25 25.234 5.684 1 93.69 283 SER B CA 1
ATOM 6002 C C . SER B 1 283 ? -18.703 25.156 7.133 1 93.69 283 SER B C 1
ATOM 6004 O O . SER B 1 283 ? -19.828 24.719 7.41 1 93.69 283 SER B O 1
ATOM 6006 N N . HIS B 1 284 ? -17.797 25.5 8 1 93 284 HIS B N 1
ATOM 6007 C CA . HIS B 1 284 ? -18.141 25.453 9.422 1 93 284 HIS B CA 1
ATOM 6008 C C . HIS B 1 284 ? -17.797 26.766 10.117 1 93 284 HIS B C 1
ATOM 6010 O O . HIS B 1 284 ? -16.812 27.438 9.75 1 93 284 HIS B O 1
ATOM 6016 N N . PRO B 1 285 ? -18.609 27.094 11.062 1 95.81 285 PRO B N 1
ATOM 6017 C CA . PRO B 1 285 ? -18.25 28.281 11.852 1 95.81 285 PRO B CA 1
ATOM 6018 C C . PRO B 1 285 ? -16.969 28.078 12.672 1 95.81 285 PRO B C 1
ATOM 6020 O O . PRO B 1 285 ? -16.859 27.094 13.406 1 95.81 285 PRO B O 1
ATOM 6023 N N . CYS B 1 286 ? -16.047 28.922 12.562 1 97.25 286 CYS B N 1
ATOM 6024 C CA . CYS B 1 286 ? -14.789 28.906 13.305 1 97.25 286 CYS B CA 1
ATOM 6025 C C . CYS B 1 286 ? -14.516 30.266 13.953 1 97.25 286 CYS B C 1
ATOM 6027 O O . CYS B 1 286 ? -14.984 31.297 13.469 1 97.25 286 CYS B O 1
ATOM 6029 N N . PRO B 1 287 ? -13.781 30.25 15.039 1 97.75 287 PRO B N 1
ATOM 6030 C CA . PRO B 1 287 ? -13.469 31.531 15.695 1 97.75 287 PRO B CA 1
ATOM 6031 C C . PRO B 1 287 ? -12.789 32.531 14.758 1 97.75 287 PRO B C 1
ATOM 6033 O O . PRO B 1 287 ? -11.977 32.125 13.914 1 97.75 287 PRO B O 1
ATOM 6036 N N . LEU B 1 288 ? -13.133 33.75 14.969 1 98.62 288 LEU B N 1
ATOM 6037 C CA . LEU B 1 288 ? -12.5 34.844 14.203 1 98.62 288 LEU B CA 1
ATOM 6038 C C . LEU B 1 288 ? -11.242 35.344 14.906 1 98.62 288 LEU B C 1
ATOM 6040 O O . LEU B 1 288 ? -11.242 35.531 16.125 1 98.62 288 LEU B O 1
ATOM 6044 N N . TYR B 1 289 ? -10.211 35.469 14.18 1 98.62 289 TYR B N 1
ATOM 6045 C CA . TYR B 1 289 ? -8.969 36.094 14.609 1 98.62 289 TYR B CA 1
ATOM 6046 C C . TYR B 1 289 ? -8.852 37.5 14.062 1 98.62 289 TYR B C 1
ATOM 6048 O O . TYR B 1 289 ? -8.758 37.688 12.852 1 98.62 289 TYR B O 1
ATOM 6056 N N . LYS B 1 290 ? -8.852 38.406 14.898 1 98.56 290 LYS B N 1
ATOM 6057 C CA . LYS B 1 290 ? -8.648 39.812 14.469 1 98.56 290 LYS B CA 1
ATOM 6058 C C . LYS B 1 290 ? -7.164 40.125 14.375 1 98.56 290 LYS B C 1
ATOM 6060 O O . LYS B 1 290 ? -6.418 39.938 15.336 1 98.56 290 LYS B O 1
ATOM 6065 N N . VAL B 1 291 ? -6.762 40.625 13.242 1 98.56 291 VAL B N 1
ATOM 6066 C CA . VAL B 1 291 ? -5.383 41.062 13.039 1 98.56 291 VAL B CA 1
ATOM 6067 C C . VAL B 1 291 ? -5.27 42.562 13.312 1 98.56 291 VAL B C 1
ATOM 6069 O O . VAL B 1 291 ? -5.871 43.375 12.609 1 98.56 291 VAL B O 1
ATOM 6072 N N . ASN B 1 292 ? -4.48 42.906 14.258 1 98.25 292 ASN B N 1
ATOM 6073 C CA . ASN B 1 292 ? -4.301 44.281 14.633 1 98.25 292 ASN B CA 1
ATOM 6074 C C . ASN B 1 292 ? -3.018 44.875 14.039 1 98.25 292 ASN B C 1
ATOM 6076 O O . ASN B 1 292 ? -2.898 46.094 13.867 1 98.25 292 ASN B O 1
ATOM 6080 N N . LYS B 1 293 ? -2.121 43.969 13.852 1 97.88 293 LYS B N 1
ATOM 6081 C CA . LYS B 1 293 ? -0.809 44.438 13.391 1 97.88 293 LYS B CA 1
ATOM 6082 C C . LYS B 1 293 ? -0.102 43.312 12.609 1 97.88 293 LYS B C 1
ATOM 6084 O O . LYS B 1 293 ? -0.261 42.125 12.906 1 97.88 293 LYS B O 1
ATOM 6089 N N . ILE B 1 294 ? 0.633 43.719 11.578 1 96.81 294 ILE B N 1
ATOM 6090 C CA . ILE B 1 294 ? 1.503 42.812 10.836 1 96.81 294 ILE B CA 1
ATOM 6091 C C . ILE B 1 294 ? 2.938 43.344 10.867 1 96.81 294 ILE B C 1
ATOM 6093 O O . ILE B 1 294 ? 3.182 44.531 10.586 1 96.81 294 ILE B O 1
ATOM 6097 N N . THR B 1 295 ? 3.887 42.562 11.289 1 96.69 295 THR B N 1
ATOM 6098 C CA . THR B 1 295 ? 5.309 42.844 11.164 1 96.69 295 THR B CA 1
ATOM 6099 C C . THR B 1 295 ? 5.996 41.812 10.266 1 96.69 295 THR B C 1
ATOM 6101 O O . THR B 1 295 ? 5.559 40.656 10.18 1 96.69 295 THR B O 1
ATOM 6104 N N . TYR B 1 296 ? 7.031 42.281 9.523 1 95.88 296 TYR B N 1
ATOM 6105 C CA . TYR B 1 296 ? 7.648 41.312 8.609 1 95.88 296 TYR B CA 1
ATOM 6106 C C . TYR B 1 296 ? 9.062 41.75 8.242 1 95.88 296 TYR B C 1
ATOM 6108 O O . TYR B 1 296 ? 9.406 42.938 8.352 1 95.88 296 TYR B O 1
ATOM 6116 N N . ARG B 1 297 ? 9.805 40.781 7.859 1 95.31 297 ARG B N 1
ATOM 6117 C CA . ARG B 1 297 ? 11.18 40.969 7.406 1 95.31 297 ARG B CA 1
ATOM 6118 C C . ARG B 1 297 ? 11.219 41.5 5.977 1 95.31 297 ARG B C 1
ATOM 6120 O O . ARG B 1 297 ? 10.289 41.281 5.203 1 95.31 297 ARG B O 1
ATOM 6127 N N . ASN B 1 298 ? 12.32 42.219 5.633 1 94.19 298 ASN B N 1
ATOM 6128 C CA . ASN B 1 298 ? 12.531 42.594 4.238 1 94.19 298 ASN B CA 1
ATOM 6129 C C . ASN B 1 298 ? 12.57 41.375 3.328 1 94.19 298 ASN B C 1
ATOM 6131 O O . ASN B 1 298 ? 13.32 40.406 3.584 1 94.19 298 ASN B O 1
ATOM 6135 N N . GLY B 1 299 ? 11.742 41.375 2.289 1 93.75 299 GLY B N 1
ATOM 6136 C CA . GLY B 1 299 ? 11.688 40.219 1.403 1 93.75 299 GLY B CA 1
ATOM 6137 C C . GLY B 1 299 ? 11.062 39 2.055 1 93.75 299 GLY B C 1
ATOM 6138 O O . GLY B 1 299 ? 11.57 37.875 1.912 1 93.75 299 GLY B O 1
ATOM 6139 N N . ALA B 1 300 ? 10 39.219 2.785 1 95.81 300 ALA B N 1
ATOM 6140 C CA . ALA B 1 300 ? 9.383 38.188 3.633 1 95.81 300 ALA B CA 1
ATOM 6141 C C . ALA B 1 300 ? 8.875 37 2.803 1 95.81 300 ALA B C 1
ATOM 6143 O O . ALA B 1 300 ? 8.352 37.188 1.704 1 95.81 300 ALA B O 1
ATOM 6144 N N . ILE B 1 301 ? 9.102 35.812 3.289 1 97.06 301 ILE B N 1
ATOM 6145 C CA . ILE B 1 301 ? 8.703 34.562 2.635 1 97.06 301 ILE B CA 1
ATOM 6146 C C . ILE B 1 301 ? 7.574 33.906 3.426 1 97.06 301 ILE B C 1
ATOM 6148 O O . ILE B 1 301 ? 7.707 33.656 4.629 1 97.06 301 ILE B O 1
ATOM 6152 N N . LEU B 1 302 ? 6.441 33.656 2.807 1 97.56 302 LEU B N 1
ATOM 6153 C CA . LEU B 1 302 ? 5.336 32.906 3.373 1 97.56 302 LEU B CA 1
ATOM 6154 C C . LEU B 1 302 ? 5.457 31.422 3.01 1 97.56 302 LEU B C 1
ATOM 6156 O O . LEU B 1 302 ? 5.336 31.062 1.839 1 97.56 302 LEU B O 1
ATOM 6160 N N . PRO B 1 303 ? 5.73 30.547 4 1 98.25 303 PRO B N 1
ATOM 6161 C CA . PRO B 1 303 ? 5.656 29.109 3.684 1 98.25 303 PRO B CA 1
ATOM 6162 C C . PRO B 1 303 ? 4.223 28.625 3.516 1 98.25 303 PRO B C 1
ATOM 6164 O O . PRO B 1 303 ? 3.332 29.031 4.262 1 98.25 303 PRO B O 1
ATOM 6167 N N . VAL B 1 304 ? 4.035 27.766 2.518 1 98.31 304 VAL B N 1
ATOM 6168 C CA . VAL B 1 304 ? 2.686 27.312 2.203 1 98.31 304 VAL B CA 1
ATOM 6169 C C . VAL B 1 304 ? 2.676 25.781 2.061 1 98.31 304 VAL B C 1
ATOM 6171 O O . VAL B 1 304 ? 3.518 25.219 1.362 1 98.31 304 VAL B O 1
ATOM 6174 N N . SER B 1 305 ? 1.843 25.125 2.834 1 98.12 305 SER B N 1
ATOM 6175 C CA . SER B 1 305 ? 1.499 23.719 2.631 1 98.12 305 SER B CA 1
ATOM 6176 C C . SER B 1 305 ? 0.209 23.578 1.83 1 98.12 305 SER B C 1
ATOM 6178 O O . SER B 1 305 ? -0.797 24.219 2.145 1 98.12 305 SER B O 1
ATOM 6180 N N . ASN B 1 306 ? 0.245 22.906 0.771 1 98.25 306 ASN B N 1
ATOM 6181 C CA . ASN B 1 306 ? -0.959 22.625 0 1 98.25 306 ASN B CA 1
ATOM 6182 C C . ASN B 1 306 ? -1.444 21.203 0.235 1 98.25 306 ASN B C 1
ATOM 6184 O O . ASN B 1 306 ? -1.091 20.281 -0.516 1 98.25 306 ASN B O 1
ATOM 6188 N N . CYS B 1 307 ? -2.307 21.047 1.19 1 97 307 CYS B N 1
ATOM 6189 C CA . CYS B 1 307 ? -2.797 19.766 1.656 1 97 307 CYS B CA 1
ATOM 6190 C C . CYS B 1 307 ? -3.52 19.016 0.54 1 97 307 CYS B C 1
ATOM 6192 O O . CYS B 1 307 ? -4.188 19.625 -0.292 1 97 307 CYS B O 1
ATOM 6194 N N . GLY B 1 308 ? -3.41 17.734 0.523 1 96.5 308 GLY B N 1
ATOM 6195 C CA . GLY B 1 308 ? -4.125 16.938 -0.457 1 96.5 308 GLY B CA 1
ATOM 6196 C C . GLY B 1 308 ? -3.623 15.508 -0.538 1 96.5 308 GLY B C 1
ATOM 6197 O O . GLY B 1 308 ? -3.252 14.914 0.477 1 96.5 308 GLY B O 1
ATOM 6198 N N . ARG B 1 309 ? -3.715 15 -1.72 1 93.06 309 ARG B N 1
ATOM 6199 C CA . ARG B 1 309 ? -3.285 13.625 -1.943 1 93.06 309 ARG B CA 1
ATOM 6200 C C . ARG B 1 309 ? -1.771 13.492 -1.812 1 93.06 309 ARG B C 1
ATOM 6202 O O . ARG B 1 309 ? -1.03 14.406 -2.191 1 93.06 309 ARG B O 1
ATOM 6209 N N . LEU B 1 310 ? -1.179 12.5 -1.479 1 90.5 310 LEU B N 1
ATOM 6210 C CA . LEU B 1 310 ? 0.201 12.219 -1.1 1 90.5 310 LEU B CA 1
ATOM 6211 C C . LEU B 1 310 ? 1.174 12.766 -2.139 1 90.5 310 LEU B C 1
ATOM 6213 O O . LEU B 1 310 ? 0.885 12.742 -3.336 1 90.5 310 LEU B O 1
ATOM 6217 N N . THR B 1 311 ? 2.17 13.477 -1.483 1 95.38 311 THR B N 1
ATOM 6218 C CA . THR B 1 311 ? 2.641 13.602 -0.109 1 95.38 311 THR B CA 1
ATOM 6219 C C . THR B 1 311 ? 2.941 15.055 0.23 1 95.38 311 THR B C 1
ATOM 6221 O O . THR B 1 311 ? 3.627 15.75 -0.526 1 95.38 311 THR B O 1
ATOM 6224 N N . ASP B 1 312 ? 2.334 15.555 1.158 1 97.31 312 ASP B N 1
ATOM 6225 C CA . ASP B 1 312 ? 2.633 16.906 1.603 1 97.31 312 ASP B CA 1
ATOM 6226 C C . ASP B 1 312 ? 2.955 16.938 3.094 1 97.31 312 ASP B C 1
ATOM 6228 O O . ASP B 1 312 ? 3.189 15.898 3.707 1 97.31 312 ASP B O 1
ATOM 6232 N N . GLU B 1 313 ? 3.025 18.094 3.738 1 97.25 313 GLU B N 1
ATOM 6233 C CA . GLU B 1 313 ? 3.49 18.281 5.109 1 97.25 313 GLU B CA 1
ATOM 6234 C C . GLU B 1 313 ? 2.531 17.641 6.109 1 97.25 313 GLU B C 1
ATOM 6236 O O . GLU B 1 313 ? 2.936 17.266 7.211 1 97.25 313 GLU B O 1
ATOM 6241 N N . THR B 1 314 ? 1.248 17.531 5.68 1 96.06 314 THR B N 1
ATOM 6242 C CA . THR B 1 314 ? 0.304 16.891 6.582 1 96.06 314 THR B CA 1
ATOM 6243 C C . THR B 1 314 ? 0.684 15.422 6.801 1 96.06 314 THR B C 1
ATOM 6245 O O . THR B 1 314 ? 0.461 14.875 7.883 1 96.06 314 THR B O 1
ATOM 6248 N N . HIS B 1 315 ? 1.277 14.844 5.863 1 97.19 315 HIS B N 1
ATOM 6249 C CA . HIS B 1 315 ? 1.709 13.453 5.953 1 97.19 315 HIS B CA 1
ATOM 6250 C C . HIS B 1 315 ? 3.096 13.352 6.578 1 97.19 315 HIS B C 1
ATOM 6252 O O . HIS B 1 315 ? 3.336 12.484 7.426 1 97.19 315 HIS B O 1
ATOM 6258 N N . THR B 1 316 ? 4.008 14.25 6.211 1 97.25 316 THR B N 1
ATOM 6259 C CA . THR B 1 316 ? 5.395 14.141 6.66 1 97.25 316 THR B CA 1
ATOM 6260 C C . THR B 1 316 ? 5.535 14.641 8.094 1 97.25 316 THR B C 1
ATOM 6262 O O . THR B 1 316 ? 6.469 14.258 8.805 1 97.25 316 THR B O 1
ATOM 6265 N N . MET B 1 317 ? 4.586 15.461 8.555 1 95.94 317 MET B N 1
ATOM 6266 C CA . MET B 1 317 ? 4.746 16.031 9.891 1 95.94 317 MET B CA 1
ATOM 6267 C C . MET B 1 317 ? 3.703 15.469 10.852 1 95.94 317 MET B C 1
ATOM 6269 O O . MET B 1 317 ? 4.051 14.914 11.891 1 95.94 317 MET B O 1
ATOM 6273 N N . ILE B 1 318 ? 2.473 15.422 10.5 1 95.12 318 ILE B N 1
ATOM 6274 C CA . ILE B 1 318 ? 1.442 15.023 11.453 1 95.12 318 ILE B CA 1
ATOM 6275 C C . ILE B 1 318 ? 1.573 13.539 11.773 1 95.12 318 ILE B C 1
ATOM 6277 O O . ILE B 1 318 ? 1.73 13.156 12.93 1 95.12 318 ILE B O 1
ATOM 6281 N N . GLY B 1 319 ? 1.611 12.672 10.82 1 96.06 319 GLY B N 1
ATOM 6282 C CA . GLY B 1 319 ? 1.654 11.234 11 1 96.06 319 GLY B CA 1
ATOM 6283 C C . GLY B 1 319 ? 2.883 10.758 11.75 1 96.06 319 GLY B C 1
ATOM 6284 O O . GLY B 1 319 ? 2.77 10.219 12.859 1 96.06 319 GLY B O 1
ATOM 6285 N N . PRO B 1 320 ? 4.047 11.031 11.219 1 96.75 320 PRO B N 1
ATOM 6286 C CA . PRO B 1 320 ? 5.281 10.578 11.852 1 96.75 320 PRO B CA 1
ATOM 6287 C C . PRO B 1 320 ? 5.469 11.148 13.258 1 96.75 320 PRO B C 1
ATOM 6289 O O . PRO B 1 320 ? 5.965 10.461 14.148 1 96.75 320 PRO B O 1
ATOM 6292 N N . LEU B 1 321 ? 5.07 12.391 13.438 1 95.62 321 LEU B N 1
ATOM 6293 C CA . LEU B 1 321 ? 5.254 13 14.742 1 95.62 321 LEU B CA 1
ATOM 6294 C C . LEU B 1 321 ? 4.258 12.438 15.75 1 95.62 321 LEU B C 1
ATOM 6296 O O . LEU B 1 321 ? 4.574 12.297 16.938 1 95.62 321 LEU B O 1
ATOM 6300 N N . ALA B 1 322 ? 3.02 12.148 15.297 1 96.12 322 ALA B N 1
ATOM 6301 C CA . ALA B 1 322 ? 2.102 11.391 16.156 1 96.12 322 ALA B CA 1
ATOM 6302 C C . ALA B 1 322 ? 2.682 10.023 16.5 1 96.12 322 ALA B C 1
ATOM 6304 O O . ALA B 1 322 ? 2.619 9.594 17.656 1 96.12 322 ALA B O 1
ATOM 6305 N N . ALA B 1 323 ? 3.268 9.352 15.539 1 98 323 ALA B N 1
ATOM 6306 C CA . ALA B 1 323 ? 3.885 8.047 15.758 1 98 323 ALA B CA 1
ATOM 6307 C C . ALA B 1 323 ? 5.02 8.141 16.781 1 98 323 ALA B C 1
ATOM 6309 O O . ALA B 1 323 ? 5.184 7.254 17.625 1 98 323 ALA B O 1
ATOM 6310 N N . ALA B 1 324 ? 5.781 9.203 16.656 1 96.06 324 ALA B N 1
ATOM 6311 C CA . ALA B 1 324 ? 6.875 9.414 17.609 1 96.06 324 ALA B CA 1
ATOM 6312 C C . ALA B 1 324 ? 6.352 9.539 19.031 1 96.06 324 ALA B C 1
ATOM 6314 O O . ALA B 1 324 ? 6.895 8.93 19.953 1 96.06 324 ALA B O 1
ATOM 6315 N N . GLU B 1 325 ? 5.34 10.359 19.203 1 95.38 325 GLU B N 1
ATOM 6316 C CA . GLU B 1 325 ? 4.762 10.539 20.531 1 95.38 325 GLU B CA 1
ATOM 6317 C C . GLU B 1 325 ? 4.152 9.234 21.047 1 95.38 325 GLU B C 1
ATOM 6319 O O . GLU B 1 325 ? 4.258 8.914 22.234 1 95.38 325 GLU B O 1
ATOM 6324 N N . ILE B 1 326 ? 3.49 8.484 20.188 1 98 326 ILE B N 1
ATOM 6325 C CA . ILE B 1 326 ? 2.908 7.195 20.547 1 98 326 ILE B CA 1
ATOM 6326 C C . ILE B 1 326 ? 4.012 6.227 20.969 1 98 326 ILE B C 1
ATOM 6328 O O . ILE B 1 326 ? 3.854 5.477 21.938 1 98 326 ILE B O 1
ATOM 6332 N N . HIS B 1 327 ? 5.105 6.258 20.203 1 97.81 327 HIS B N 1
ATOM 6333 C CA . HIS B 1 327 ? 6.258 5.441 20.578 1 97.81 327 HIS B CA 1
ATOM 6334 C C . HIS B 1 327 ? 6.691 5.715 22.016 1 97.81 327 HIS B C 1
ATOM 6336 O O . HIS B 1 327 ? 6.871 4.781 22.797 1 97.81 327 HIS B O 1
ATOM 6342 N N . GLN B 1 328 ? 6.832 6.98 22.344 1 95.25 328 GLN B N 1
ATOM 6343 C CA . GLN B 1 328 ? 7.242 7.367 23.688 1 95.25 328 GLN B CA 1
ATOM 6344 C C . GLN B 1 328 ? 6.207 6.945 24.719 1 95.25 328 GLN B C 1
ATOM 6346 O O . GLN B 1 328 ? 6.559 6.457 25.797 1 95.25 328 GLN B O 1
ATOM 6351 N N . LEU B 1 329 ? 4.945 7.18 24.406 1 96.31 329 LEU B N 1
ATOM 6352 C CA . LEU B 1 329 ? 3.852 6.781 25.281 1 96.31 329 LEU B CA 1
ATOM 6353 C C . LEU B 1 329 ? 3.93 5.293 25.609 1 96.31 329 LEU B C 1
ATOM 6355 O O . LEU B 1 329 ? 3.764 4.895 26.766 1 96.31 329 LEU B O 1
ATOM 6359 N N . CYS B 1 330 ? 4.176 4.449 24.609 1 97.88 330 CYS B N 1
ATOM 6360 C CA . CYS B 1 330 ? 4.289 3.006 24.781 1 97.88 330 CYS B CA 1
ATOM 6361 C C . CYS B 1 330 ? 5.492 2.652 25.641 1 97.88 330 CYS B C 1
ATOM 6363 O O . CYS B 1 330 ? 5.398 1.797 26.516 1 97.88 330 CYS B O 1
ATOM 6365 N N . LYS B 1 331 ? 6.609 3.291 25.375 1 95.06 331 LYS B N 1
ATOM 6366 C CA . LYS B 1 331 ? 7.809 3.062 26.172 1 95.06 331 LYS B CA 1
ATOM 6367 C C . LYS B 1 331 ? 7.562 3.385 27.656 1 95.06 331 LYS B C 1
ATOM 6369 O O . LYS B 1 331 ? 7.934 2.607 28.531 1 95.06 331 LYS B O 1
ATOM 6374 N N . ASP B 1 332 ? 6.973 4.508 27.875 1 95.44 332 ASP B N 1
ATOM 6375 C CA . ASP B 1 332 ? 6.684 4.941 29.234 1 95.44 332 ASP B CA 1
ATOM 6376 C C . ASP B 1 332 ? 5.754 3.955 29.938 1 95.44 332 ASP B C 1
ATOM 6378 O O . ASP B 1 332 ? 5.836 3.773 31.156 1 95.44 332 ASP B O 1
ATOM 6382 N N . ALA B 1 333 ? 4.875 3.354 29.219 1 97.44 333 ALA B N 1
ATOM 6383 C CA . ALA B 1 333 ? 3.906 2.41 29.781 1 97.44 333 ALA B CA 1
ATOM 6384 C C . ALA B 1 333 ? 4.504 1.009 29.875 1 97.44 333 ALA B C 1
ATOM 6386 O O . ALA B 1 333 ? 3.832 0.073 30.312 1 97.44 333 ALA B O 1
ATOM 6387 N N . GLY B 1 334 ? 5.73 0.797 29.422 1 96.88 334 GLY B N 1
ATOM 6388 C CA . GLY B 1 334 ? 6.406 -0.486 29.516 1 96.88 334 GLY B CA 1
ATOM 6389 C C . GLY B 1 334 ? 5.984 -1.471 28.453 1 96.88 334 GLY B C 1
ATOM 6390 O O . GLY B 1 334 ? 6.168 -2.68 28.594 1 96.88 334 GLY B O 1
ATOM 6391 N N . LEU B 1 335 ? 5.359 -1.01 27.375 1 98.31 335 LEU B N 1
ATOM 6392 C CA . LEU B 1 335 ? 4.949 -1.874 26.266 1 98.31 335 LEU B CA 1
ATOM 6393 C C . LEU B 1 335 ? 6.129 -2.182 25.359 1 98.31 335 LEU B C 1
ATOM 6395 O O . LEU B 1 335 ? 7.074 -1.394 25.266 1 98.31 335 LEU B O 1
ATOM 6399 N N . PRO B 1 336 ? 6.125 -3.291 24.656 1 98.44 336 PRO B N 1
ATOM 6400 C CA . PRO B 1 336 ? 7.301 -3.795 23.938 1 98.44 336 PRO B CA 1
ATOM 6401 C C . PRO B 1 336 ? 7.406 -3.246 22.531 1 98.44 336 PRO B C 1
ATOM 6403 O O . PRO B 1 336 ? 7.5 -4.02 21.562 1 98.44 336 PRO B O 1
ATOM 6406 N N . VAL B 1 337 ? 7.527 -1.996 22.375 1 98.5 337 VAL B N 1
ATOM 6407 C CA . VAL B 1 337 ? 7.594 -1.373 21.062 1 98.5 337 VAL B CA 1
ATOM 6408 C C . VAL B 1 337 ? 9.039 -0.97 20.75 1 98.5 337 VAL B C 1
ATOM 6410 O O . VAL B 1 337 ? 9.688 -0.301 21.547 1 98.5 337 VAL B O 1
ATOM 6413 N N . LYS B 1 338 ? 9.531 -1.326 19.547 1 97.94 338 LYS B N 1
ATOM 6414 C CA . LYS B 1 338 ? 10.883 -0.98 19.109 1 97.94 338 LYS B CA 1
ATOM 6415 C C . LYS B 1 338 ? 10.875 0.253 18.219 1 97.94 338 LYS B C 1
ATOM 6417 O O . LYS B 1 338 ? 11.773 1.094 18.297 1 97.94 338 LYS B O 1
ATOM 6422 N N . GLU B 1 339 ? 9.938 0.315 17.328 1 98.06 339 GLU B N 1
ATOM 6423 C CA . GLU B 1 339 ? 9.797 1.396 16.359 1 98.06 339 GLU B CA 1
ATOM 6424 C C . GLU B 1 339 ? 8.328 1.73 16.109 1 98.06 339 GLU B C 1
ATOM 6426 O O . GLU B 1 339 ? 7.449 0.892 16.328 1 98.06 339 GLU B O 1
ATOM 6431 N N . ALA B 1 340 ? 8.039 2.885 15.773 1 98.5 340 ALA B N 1
ATOM 6432 C CA . ALA B 1 340 ? 6.703 3.35 15.406 1 98.5 340 ALA B CA 1
ATOM 6433 C C . ALA B 1 340 ? 6.758 4.297 14.211 1 98.5 340 ALA B C 1
ATOM 6435 O O . ALA B 1 340 ? 7.637 5.16 14.133 1 98.5 340 ALA B O 1
ATOM 6436 N N . MET B 1 341 ? 5.883 4.129 13.234 1 98.69 341 MET B N 1
ATOM 6437 C CA . MET B 1 341 ? 5.832 4.98 12.047 1 98.69 341 MET B CA 1
ATOM 6438 C C . MET B 1 341 ? 4.41 5.066 11.508 1 98.69 341 MET B C 1
ATOM 6440 O O . MET B 1 341 ? 3.637 4.113 11.617 1 98.69 341 MET B O 1
ATOM 6444 N N . SER B 1 342 ? 4.012 6.18 11.102 1 98.44 342 SER B N 1
ATOM 6445 C CA . SER B 1 342 ? 2.793 6.336 10.312 1 98.44 342 SER B CA 1
ATOM 6446 C C . SER B 1 342 ? 3.1 6.348 8.82 1 98.44 342 SER B C 1
ATOM 6448 O O . SER B 1 342 ? 3.566 7.352 8.289 1 98.44 342 SER B O 1
ATOM 6450 N N . PRO B 1 343 ? 2.814 5.25 8.164 1 98 343 PRO B N 1
ATOM 6451 C CA . PRO B 1 343 ? 3.094 5.238 6.727 1 98 343 PRO B CA 1
ATOM 6452 C C . PRO B 1 343 ? 2.34 6.332 5.969 1 98 343 PRO B C 1
ATOM 6454 O O . PRO B 1 343 ? 1.17 6.594 6.262 1 98 343 PRO B O 1
ATOM 6457 N N . PHE B 1 344 ? 2.973 6.969 4.961 1 97.62 344 PHE B N 1
ATOM 6458 C CA . PHE B 1 344 ? 2.359 8.062 4.223 1 97.62 344 PHE B CA 1
ATOM 6459 C C . PHE B 1 344 ? 1.123 7.586 3.471 1 97.62 344 PHE B C 1
ATOM 6461 O O . PHE B 1 344 ? 0.141 8.32 3.348 1 97.62 344 PHE B O 1
ATOM 6468 N N . GLU B 1 345 ? 1.122 6.328 3.021 1 97.12 345 GLU B N 1
ATOM 6469 C CA . GLU B 1 345 ? 0.056 5.746 2.213 1 97.12 345 GLU B CA 1
ATOM 6470 C C . GLU B 1 345 ? -1.251 5.668 2.998 1 97.12 345 GLU B C 1
ATOM 6472 O O . GLU B 1 345 ? -2.33 5.59 2.406 1 97.12 345 GLU B O 1
ATOM 6477 N N . SER B 1 346 ? -1.168 5.738 4.293 1 97.31 346 SER B N 1
ATOM 6478 C CA . SER B 1 346 ? -2.357 5.617 5.133 1 97.31 346 SER B CA 1
ATOM 6479 C C . SER B 1 346 ? -3.059 6.965 5.289 1 97.31 346 SER B C 1
ATOM 6481 O O . SER B 1 346 ? -4.152 7.039 5.852 1 97.31 346 SER B O 1
ATOM 6483 N N . GLN B 1 347 ? -2.436 8.07 4.836 1 97.19 347 GLN B N 1
ATOM 6484 C CA . GLN B 1 347 ? -2.973 9.414 4.996 1 97.19 347 GLN B CA 1
ATOM 6485 C C . GLN B 1 347 ? -3.184 9.758 6.469 1 97.19 347 GLN B C 1
ATOM 6487 O O . GLN B 1 347 ? -4.246 10.25 6.852 1 97.19 347 GLN B O 1
ATOM 6492 N N . VAL B 1 348 ? -2.244 9.336 7.293 1 97.19 348 VAL B N 1
ATOM 6493 C CA . VAL B 1 348 ? -2.145 9.68 8.703 1 97.19 348 VAL B CA 1
ATOM 6494 C C . VAL B 1 348 ? -3.164 8.875 9.508 1 97.19 348 VAL B C 1
ATOM 6496 O O . VAL B 1 348 ? -3.371 9.133 10.695 1 97.19 348 VAL B O 1
ATOM 6499 N N . THR B 1 349 ? -3.801 7.832 8.93 1 98.56 349 THR B N 1
ATOM 6500 C CA . THR B 1 349 ? -4.848 7.125 9.664 1 98.56 349 THR B CA 1
ATOM 6501 C C . THR B 1 349 ? -4.27 5.91 10.391 1 98.56 349 THR B C 1
ATOM 6503 O O . THR B 1 349 ? -4.914 5.355 11.281 1 98.56 349 THR B O 1
ATOM 6506 N N . TRP B 1 350 ? -3.045 5.504 10.023 1 98.88 350 TRP B N 1
ATOM 6507 C CA . TRP B 1 350 ? -2.445 4.32 10.633 1 98.88 350 TRP B CA 1
ATOM 6508 C C . TRP B 1 350 ? -1.185 4.688 11.406 1 98.88 350 TRP B C 1
ATOM 6510 O O . TRP B 1 350 ? -0.478 5.629 11.047 1 98.88 350 TRP B O 1
ATOM 6520 N N . VAL B 1 351 ? -0.911 3.967 12.438 1 98.88 351 VAL B N 1
ATOM 6521 C CA . VAL B 1 351 ? 0.425 3.855 13.016 1 98.88 351 VAL B CA 1
ATOM 6522 C C . VAL B 1 351 ? 0.828 2.387 13.102 1 98.88 351 VAL B C 1
ATOM 6524 O O . VAL B 1 351 ? 0.042 1.547 13.547 1 98.88 351 VAL B O 1
ATOM 6527 N N . VAL B 1 352 ? 1.981 2.105 12.633 1 98.94 352 VAL B N 1
ATOM 6528 C CA . VAL B 1 352 ? 2.551 0.763 12.688 1 98.94 352 VAL B CA 1
ATOM 6529 C C . VAL B 1 352 ? 3.547 0.667 13.836 1 98.94 352 VAL B C 1
ATOM 6531 O O . VAL B 1 352 ? 4.418 1.526 13.984 1 98.94 352 VAL B O 1
ATOM 6534 N N . LEU B 1 353 ? 3.381 -0.304 14.672 1 98.94 353 LEU B N 1
ATOM 6535 C CA . LEU B 1 353 ? 4.227 -0.534 15.836 1 98.94 353 LEU B CA 1
ATOM 6536 C C . LEU B 1 353 ? 5.016 -1.829 15.688 1 98.94 353 LEU B C 1
ATOM 6538 O O . LEU B 1 353 ? 4.434 -2.908 15.57 1 98.94 353 LEU B O 1
ATOM 6542 N N . GLN B 1 354 ? 6.312 -1.72 15.609 1 98.88 354 GLN B N 1
ATOM 6543 C CA . GLN B 1 354 ? 7.176 -2.898 15.594 1 98.88 354 GLN B CA 1
ATOM 6544 C C . GLN B 1 354 ? 7.383 -3.447 17 1 98.88 354 GLN B C 1
ATOM 6546 O O . GLN B 1 354 ? 7.883 -2.742 17.875 1 98.88 354 GLN B O 1
ATOM 6551 N N . ILE B 1 355 ? 7.086 -4.645 17.234 1 98.88 355 ILE B N 1
ATOM 6552 C CA . ILE B 1 355 ? 7.051 -5.219 18.562 1 98.88 355 ILE B CA 1
ATOM 6553 C C . ILE B 1 355 ? 8.367 -5.93 18.859 1 98.88 355 ILE B C 1
ATOM 6555 O O . ILE B 1 355 ? 8.875 -6.68 18.031 1 98.88 355 ILE B O 1
ATOM 6559 N N . ASP B 1 356 ? 8.938 -5.66 20.016 1 98.62 356 ASP B N 1
ATOM 6560 C CA . ASP B 1 356 ? 10.102 -6.375 20.516 1 98.62 356 ASP B CA 1
ATOM 6561 C C . ASP B 1 356 ? 9.758 -7.828 20.828 1 98.62 356 ASP B C 1
ATOM 6563 O O . ASP B 1 356 ? 9.125 -8.117 21.844 1 98.62 356 ASP B O 1
ATOM 6567 N N . GLY B 1 357 ? 10.305 -8.75 20.047 1 98.25 357 GLY B N 1
ATOM 6568 C CA . GLY B 1 357 ? 9.93 -10.148 20.156 1 98.25 357 GLY B CA 1
ATOM 6569 C C . GLY B 1 357 ? 10.312 -10.781 21.469 1 98.25 357 GLY B C 1
ATOM 6570 O O . GLY B 1 357 ? 9.547 -11.547 22.062 1 98.25 357 GLY B O 1
ATOM 6571 N N . ALA B 1 358 ? 11.523 -10.508 21.953 1 97.94 358 ALA B N 1
ATOM 6572 C CA . ALA B 1 358 ? 11.992 -11.07 23.219 1 97.94 358 ALA B CA 1
ATOM 6573 C C . ALA B 1 358 ? 11.125 -10.602 24.375 1 97.94 358 ALA B C 1
ATOM 6575 O O . ALA B 1 358 ? 10.727 -11.406 25.219 1 97.94 358 ALA B O 1
ATOM 6576 N N . LYS B 1 359 ? 10.852 -9.289 24.438 1 98.06 359 LYS B N 1
ATOM 6577 C CA . LYS B 1 359 ? 10 -8.742 25.5 1 98.06 359 LYS B CA 1
ATOM 6578 C C . LYS B 1 359 ? 8.586 -9.297 25.406 1 98.06 359 LYS B C 1
ATOM 6580 O O . LYS B 1 359 ? 7.945 -9.562 26.422 1 98.06 359 LYS B O 1
ATOM 6585 N N . LEU B 1 360 ? 8.094 -9.422 24.188 1 98.44 360 LEU B N 1
ATOM 6586 C CA . LEU B 1 360 ? 6.766 -9.984 23.984 1 98.44 360 LEU B CA 1
ATOM 6587 C C . LEU B 1 360 ? 6.656 -11.375 24.594 1 98.44 360 LEU B C 1
ATOM 6589 O O . LEU B 1 360 ? 5.703 -11.656 25.328 1 98.44 360 LEU B O 1
ATOM 6593 N N . ARG B 1 361 ? 7.574 -12.234 24.312 1 98 361 ARG B N 1
ATOM 6594 C CA . ARG B 1 361 ? 7.555 -13.602 24.812 1 98 361 ARG B CA 1
ATOM 6595 C C . ARG B 1 361 ? 7.66 -13.625 26.344 1 98 361 ARG B C 1
ATOM 6597 O O . ARG B 1 361 ? 7.062 -14.484 27 1 98 361 ARG B O 1
ATOM 6604 N N . GLN B 1 362 ? 8.383 -12.688 26.875 1 97.81 362 GLN B N 1
ATOM 6605 C CA . GLN B 1 362 ? 8.523 -12.594 28.328 1 97.81 362 GLN B CA 1
ATOM 6606 C C . GLN B 1 362 ? 7.203 -12.203 28.984 1 97.81 362 GLN B C 1
ATOM 6608 O O . GLN B 1 362 ? 6.934 -12.578 30.125 1 97.81 362 GLN B O 1
ATOM 6613 N N . MET B 1 363 ? 6.387 -11.477 28.281 1 97.5 363 MET B N 1
ATOM 6614 C CA . MET B 1 363 ? 5.129 -10.969 28.812 1 97.5 363 MET B CA 1
ATOM 6615 C C . MET B 1 363 ? 4.113 -12.086 28.984 1 97.5 363 MET B C 1
ATOM 6617 O O . MET B 1 363 ? 3.178 -11.969 29.781 1 97.5 363 MET B O 1
ATOM 6621 N N . LYS B 1 364 ? 4.285 -13.234 28.328 1 97.19 364 LYS B N 1
ATOM 6622 C CA . LYS B 1 364 ? 3.359 -14.359 28.391 1 97.19 364 LYS B CA 1
ATOM 6623 C C . LYS B 1 364 ? 1.913 -13.898 28.234 1 97.19 364 LYS B C 1
ATOM 6625 O O . LYS B 1 364 ? 1.056 -14.242 29.047 1 97.19 364 LYS B O 1
ATOM 6630 N N . THR B 1 365 ? 1.632 -13.141 27.234 1 97.88 365 THR B N 1
ATOM 6631 C CA . THR B 1 365 ? 0.325 -12.555 26.953 1 97.88 365 THR B CA 1
ATOM 6632 C C . THR B 1 365 ? -0.295 -13.164 25.703 1 97.88 365 THR B C 1
ATOM 6634 O O . THR B 1 365 ? 0.283 -14.07 25.109 1 97.88 365 THR B O 1
ATOM 6637 N N . THR B 1 366 ? -1.562 -12.789 25.391 1 97.81 366 THR B N 1
ATOM 6638 C CA . THR B 1 366 ? -2.271 -13.211 24.188 1 97.81 366 THR B CA 1
ATOM 6639 C C . THR B 1 366 ? -2.447 -12.039 23.219 1 97.81 366 THR B C 1
ATOM 6641 O O . THR B 1 366 ? -2.25 -10.883 23.609 1 97.81 366 THR B O 1
ATOM 6644 N N . SER B 1 367 ? -2.764 -12.391 22 1 98.12 367 SER B N 1
ATOM 6645 C CA . SER B 1 367 ? -3.045 -11.375 21 1 98.12 367 SER B CA 1
ATOM 6646 C C . SER B 1 367 ? -4.082 -10.375 21.5 1 98.12 367 SER B C 1
ATOM 6648 O O . SER B 1 367 ? -3.875 -9.164 21.406 1 98.12 367 SER B O 1
ATOM 6650 N N . GLU B 1 368 ? -5.152 -10.852 22.016 1 98.31 368 GLU B N 1
ATOM 6651 C CA . GLU B 1 368 ? -6.23 -9.992 22.484 1 98.31 368 GLU B CA 1
ATOM 6652 C C . GLU B 1 368 ? -5.758 -9.086 23.625 1 98.31 368 GLU B C 1
ATOM 6654 O O . GLU B 1 368 ? -6.004 -7.883 23.609 1 98.31 368 GLU B O 1
ATOM 6659 N N . GLU B 1 369 ? -5.074 -9.656 24.609 1 98.44 369 GLU B N 1
ATOM 6660 C CA . GLU B 1 369 ? -4.609 -8.898 25.766 1 98.44 369 GLU B CA 1
ATOM 6661 C C . GLU B 1 369 ? -3.648 -7.789 25.328 1 98.44 369 GLU B C 1
ATOM 6663 O O . GLU B 1 369 ? -3.773 -6.645 25.781 1 98.44 369 GLU B O 1
ATOM 6668 N N . LEU B 1 370 ? -2.686 -8.164 24.5 1 98.62 370 LEU B N 1
ATOM 6669 C CA . LEU B 1 370 ? -1.699 -7.191 24.047 1 98.62 370 LEU B CA 1
ATOM 6670 C C . LEU B 1 370 ? -2.367 -6.062 23.266 1 98.62 370 LEU B C 1
ATOM 6672 O O . LEU B 1 370 ? -2.111 -4.887 23.531 1 98.62 370 LEU B O 1
ATOM 6676 N N . CYS B 1 371 ? -3.225 -6.441 22.312 1 98.75 371 CYS B N 1
ATOM 6677 C CA . CYS B 1 371 ? -3.881 -5.461 21.453 1 98.75 371 CYS B CA 1
ATOM 6678 C C . CYS B 1 371 ? -4.773 -4.531 22.266 1 98.75 371 CYS B C 1
ATOM 6680 O O . CYS B 1 371 ? -4.844 -3.334 21.984 1 98.75 371 CYS B O 1
ATOM 6682 N N . ARG B 1 372 ? -5.422 -5.059 23.266 1 98.56 372 ARG B N 1
ATOM 6683 C CA . ARG B 1 372 ? -6.258 -4.227 24.125 1 98.56 372 ARG B CA 1
ATOM 6684 C C . ARG B 1 372 ? -5.41 -3.26 24.938 1 98.56 372 ARG B C 1
ATOM 6686 O O . ARG B 1 372 ? -5.82 -2.125 25.188 1 98.56 372 ARG B O 1
ATOM 6693 N N . LYS B 1 373 ? -4.223 -3.666 25.391 1 98.56 373 LYS B N 1
ATOM 6694 C CA . LYS B 1 373 ? -3.326 -2.762 26.109 1 98.56 373 LYS B CA 1
ATOM 6695 C C . LYS B 1 373 ? -2.932 -1.575 25.234 1 98.56 373 LYS B C 1
ATOM 6697 O O . LYS B 1 373 ? -2.957 -0.428 25.672 1 98.56 373 LYS B O 1
ATOM 6702 N N . PHE B 1 374 ? -2.566 -1.863 24.016 1 98.88 374 PHE B N 1
ATOM 6703 C CA . PHE B 1 374 ? -2.184 -0.811 23.078 1 98.88 374 PHE B CA 1
ATOM 6704 C C . PHE B 1 374 ? -3.367 0.103 22.781 1 98.88 374 PHE B C 1
ATOM 6706 O O . PHE B 1 374 ? -3.25 1.327 22.875 1 98.88 374 PHE B O 1
ATOM 6713 N N . GLY B 1 375 ? -4.527 -0.488 22.391 1 98.81 375 GLY B N 1
ATOM 6714 C CA . GLY B 1 375 ? -5.699 0.296 22.031 1 98.81 375 GLY B CA 1
ATOM 6715 C C . GLY B 1 375 ? -6.195 1.169 23.172 1 98.81 375 GLY B C 1
ATOM 6716 O O . GLY B 1 375 ? -6.461 2.357 22.984 1 98.81 375 GLY B O 1
ATOM 6717 N N . ASP B 1 376 ? -6.281 0.582 24.375 1 98.62 376 ASP B N 1
ATOM 6718 C CA . ASP B 1 376 ? -6.758 1.31 25.547 1 98.62 376 ASP B CA 1
ATOM 6719 C C . ASP B 1 376 ? -5.848 2.492 25.859 1 98.62 376 ASP B C 1
ATOM 6721 O O . ASP B 1 376 ? -6.324 3.568 26.234 1 98.62 376 ASP B O 1
ATOM 6725 N N . LEU B 1 377 ? -4.582 2.271 25.719 1 98.56 377 LEU B N 1
ATOM 6726 C CA . LEU B 1 377 ? -3.609 3.316 26.031 1 98.56 377 LEU B CA 1
ATOM 6727 C C . LEU B 1 377 ? -3.641 4.414 24.969 1 98.56 377 LEU B C 1
ATOM 6729 O O . LEU B 1 377 ? -3.822 5.59 25.297 1 98.56 377 LEU B O 1
ATOM 6733 N N . ILE B 1 378 ? -3.537 4.074 23.719 1 98.62 378 ILE B N 1
ATOM 6734 C CA . ILE B 1 378 ? -3.25 5.027 22.641 1 98.62 378 ILE B CA 1
ATOM 6735 C C . ILE B 1 378 ? -4.535 5.73 22.219 1 98.62 378 ILE B C 1
ATOM 6737 O O . ILE B 1 378 ? -4.551 6.953 22.047 1 98.62 378 ILE B O 1
ATOM 6741 N N . PHE B 1 379 ? -5.68 5.012 22.078 1 98.38 379 PHE B N 1
ATOM 6742 C CA . PHE B 1 379 ? -6.91 5.594 21.547 1 98.38 379 PHE B CA 1
ATOM 6743 C C . PHE B 1 379 ? -7.559 6.508 22.594 1 98.38 379 PHE B C 1
ATOM 6745 O O . PHE B 1 379 ? -8.445 7.297 22.25 1 98.38 379 PHE B O 1
ATOM 6752 N N . ASN B 1 380 ? -7.105 6.387 23.828 1 96.56 380 ASN B N 1
ATOM 6753 C CA . ASN B 1 380 ? -7.613 7.277 24.859 1 96.56 380 ASN B CA 1
ATOM 6754 C C . ASN B 1 380 ? -6.629 8.406 25.156 1 96.56 380 ASN B C 1
ATOM 6756 O O . ASN B 1 380 ? -6.832 9.18 26.094 1 96.56 380 ASN B O 1
ATOM 6760 N N . HIS B 1 381 ? -5.602 8.5 24.469 1 94.75 381 HIS B N 1
ATOM 6761 C CA . HIS B 1 381 ? -4.613 9.57 24.562 1 94.75 381 HIS B CA 1
ATOM 6762 C C . HIS B 1 381 ? -4.703 10.516 23.375 1 94.75 381 HIS B C 1
ATOM 6764 O O . HIS B 1 381 ? -5.023 10.086 22.266 1 94.75 381 HIS B O 1
ATOM 6770 N N . LYS B 1 382 ? -4.34 11.781 23.516 1 91.38 382 LYS B N 1
ATOM 6771 C CA . LYS B 1 382 ? -4.445 12.781 22.453 1 91.38 382 LYS B CA 1
ATOM 6772 C C . LYS B 1 382 ? -3.576 12.414 21.25 1 91.38 382 LYS B C 1
ATOM 6774 O O . LYS B 1 382 ? -3.928 12.711 20.109 1 91.38 382 LYS B O 1
ATOM 6779 N N . ALA B 1 383 ? -2.451 11.695 21.531 1 93.38 383 ALA B N 1
ATOM 6780 C CA . ALA B 1 383 ? -1.534 11.312 20.469 1 93.38 383 ALA B CA 1
ATOM 6781 C C . ALA B 1 383 ? -2.205 10.352 19.484 1 93.38 383 ALA B C 1
ATOM 6783 O O . ALA B 1 383 ? -1.802 10.266 18.312 1 93.38 383 ALA B O 1
ATOM 6784 N N . GLY B 1 384 ? -3.223 9.672 19.938 1 96.25 384 GLY B N 1
ATOM 6785 C CA . GLY B 1 384 ? -3.902 8.695 19.109 1 96.25 384 GLY B CA 1
ATOM 6786 C C . GLY B 1 384 ? -5.148 9.234 18.438 1 96.25 384 GLY B C 1
ATOM 6787 O O . GLY B 1 384 ? -5.879 8.5 17.781 1 96.25 384 GLY B O 1
ATOM 6788 N N . TYR B 1 385 ? -5.402 10.516 18.531 1 95.25 385 TYR B N 1
ATOM 6789 C CA . TYR B 1 385 ? -6.664 11.109 18.125 1 95.25 385 TYR B CA 1
ATOM 6790 C C . TYR B 1 385 ? -6.891 10.914 16.625 1 95.25 385 TYR B C 1
ATOM 6792 O O . TYR B 1 385 ? -7.953 10.461 16.203 1 95.25 385 TYR B O 1
ATOM 6800 N N . THR B 1 386 ? -5.879 11.117 15.781 1 96 386 THR B N 1
ATOM 6801 C CA . THR B 1 386 ? -6.027 11.078 14.328 1 96 386 THR B CA 1
ATOM 6802 C C . THR B 1 386 ? -5.809 9.664 13.805 1 96 386 THR B C 1
ATOM 6804 O O . THR B 1 386 ? -5.941 9.414 12.602 1 96 386 THR B O 1
ATOM 6807 N N . ILE B 1 387 ? -5.426 8.719 14.719 1 98.44 387 ILE B N 1
ATOM 6808 C CA . ILE B 1 387 ? -5.039 7.371 14.297 1 98.44 387 ILE B CA 1
ATOM 6809 C C . ILE B 1 387 ? -6.227 6.422 14.453 1 98.44 387 ILE B C 1
ATOM 6811 O O . ILE B 1 387 ? -6.785 6.285 15.539 1 98.44 387 ILE B O 1
ATOM 6815 N N . HIS B 1 388 ? -6.539 5.805 13.383 1 98.88 388 HIS B N 1
ATOM 6816 C CA . HIS B 1 388 ? -7.723 4.953 13.43 1 98.88 388 HIS B CA 1
ATOM 6817 C C . HIS B 1 388 ? -7.355 3.484 13.258 1 98.88 388 HIS B C 1
ATOM 6819 O O . HIS B 1 388 ? -8.203 2.604 13.43 1 98.88 388 HIS B O 1
ATOM 6825 N N . ARG B 1 389 ? -6.121 3.152 12.977 1 98.94 389 ARG B N 1
ATOM 6826 C CA . ARG B 1 389 ? -5.629 1.778 12.969 1 98.94 389 ARG B CA 1
ATOM 6827 C C . ARG B 1 389 ? -4.234 1.696 13.57 1 98.94 389 ARG B C 1
ATOM 6829 O O . ARG B 1 389 ? -3.326 2.42 13.156 1 98.94 389 ARG B O 1
ATOM 6836 N N . LEU B 1 390 ? -4.074 0.931 14.555 1 98.94 390 LEU B N 1
ATOM 6837 C CA . LEU B 1 390 ? -2.771 0.48 15.031 1 98.94 390 LEU B CA 1
ATOM 6838 C C . LEU B 1 390 ? -2.432 -0.896 14.469 1 98.94 390 LEU B C 1
ATOM 6840 O O . LEU B 1 390 ? -3.197 -1.847 14.641 1 98.94 390 LEU B O 1
ATOM 6844 N N . LEU B 1 391 ? -1.36 -1.003 13.758 1 98.94 391 LEU B N 1
ATOM 6845 C CA . LEU B 1 391 ? -0.926 -2.279 13.203 1 98.94 391 LEU B CA 1
ATOM 6846 C C . LEU B 1 391 ? 0.315 -2.793 13.93 1 98.94 391 LEU B C 1
ATOM 6848 O O . LEU B 1 391 ? 1.36 -2.139 13.914 1 98.94 391 LEU B O 1
ATOM 6852 N N . LEU B 1 392 ? 0.21 -3.912 14.602 1 98.94 392 LEU B N 1
ATOM 6853 C CA . LEU B 1 392 ? 1.345 -4.535 15.273 1 98.94 392 LEU B CA 1
ATOM 6854 C C . LEU B 1 392 ? 2.084 -5.477 14.328 1 98.94 392 LEU B C 1
ATOM 6856 O O . LEU B 1 392 ? 1.467 -6.332 13.688 1 98.94 392 LEU B O 1
ATOM 6860 N N . VAL B 1 393 ? 3.375 -5.332 14.219 1 98.88 393 VAL B N 1
ATOM 6861 C CA . VAL B 1 393 ? 4.164 -6.172 13.328 1 98.88 393 VAL B CA 1
ATOM 6862 C C . VAL B 1 393 ? 5.402 -6.684 14.055 1 98.88 393 VAL B C 1
ATOM 6864 O O . VAL B 1 393 ? 5.773 -6.152 15.109 1 98.88 393 VAL B O 1
ATOM 6867 N N . GLY B 1 394 ? 5.98 -7.707 13.516 1 98.5 394 GLY B N 1
ATOM 6868 C CA . GLY B 1 394 ? 7.188 -8.281 14.094 1 98.5 394 GLY B CA 1
ATOM 6869 C C . GLY B 1 394 ? 8.453 -7.539 13.695 1 98.5 394 GLY B C 1
ATOM 6870 O O . GLY B 1 394 ? 8.406 -6.613 12.875 1 98.5 394 GLY B O 1
ATOM 6871 N N . GLU B 1 395 ? 9.578 -7.973 14.164 1 97.75 395 GLU B N 1
ATOM 6872 C CA . GLU B 1 395 ? 10.875 -7.328 13.969 1 97.75 395 GLU B CA 1
ATOM 6873 C C . GLU B 1 395 ? 11.367 -7.5 12.531 1 97.75 395 GLU B C 1
ATOM 6875 O O . GLU B 1 395 ? 12.25 -6.77 12.086 1 97.75 395 GLU B O 1
ATOM 6880 N N . ASP B 1 396 ? 10.836 -8.469 11.891 1 97.38 396 ASP B N 1
ATOM 6881 C CA . ASP B 1 396 ? 11.242 -8.742 10.516 1 97.38 396 ASP B CA 1
ATOM 6882 C C . ASP B 1 396 ? 10.617 -7.742 9.547 1 97.38 396 ASP B C 1
ATOM 6884 O O . ASP B 1 396 ? 10.969 -7.707 8.367 1 97.38 396 ASP B O 1
ATOM 6888 N N . ILE B 1 397 ? 9.703 -6.91 10.023 1 98.31 397 ILE B N 1
ATOM 6889 C CA . ILE B 1 397 ? 9.031 -5.918 9.188 1 98.31 397 ILE B CA 1
ATOM 6890 C C . ILE B 1 397 ? 9.672 -4.551 9.398 1 98.31 397 ILE B C 1
ATOM 6892 O O . ILE B 1 397 ? 9.781 -4.074 10.531 1 98.31 397 ILE B O 1
ATOM 6896 N N . ASP B 1 398 ? 10.148 -3.896 8.336 1 97.94 398 ASP B N 1
ATOM 6897 C CA . ASP B 1 398 ? 10.602 -2.51 8.375 1 97.94 398 ASP B CA 1
ATOM 6898 C C . ASP B 1 398 ? 9.422 -1.544 8.328 1 97.94 398 ASP B C 1
ATOM 6900 O O . ASP B 1 398 ? 8.805 -1.358 7.277 1 97.94 398 ASP B O 1
ATOM 6904 N N . VAL B 1 399 ? 9.125 -0.912 9.43 1 98.56 399 VAL B N 1
ATOM 6905 C CA . VAL B 1 399 ? 7.926 -0.083 9.547 1 98.56 399 VAL B CA 1
ATOM 6906 C C . VAL B 1 399 ? 8.078 1.162 8.68 1 98.56 399 VAL B C 1
ATOM 6908 O O . VAL B 1 399 ? 7.098 1.864 8.414 1 98.56 399 VAL B O 1
ATOM 6911 N N . TYR B 1 400 ? 9.32 1.517 8.18 1 97.19 400 TYR B N 1
ATOM 6912 C CA . TYR B 1 400 ? 9.578 2.68 7.34 1 97.19 400 TYR B CA 1
ATOM 6913 C C . TYR B 1 400 ? 9.43 2.324 5.863 1 97.19 400 TYR B C 1
ATOM 6915 O O . TYR B 1 400 ? 9.586 3.184 4.996 1 97.19 400 TYR B O 1
ATOM 6923 N N . ASN B 1 401 ? 9.148 1.076 5.566 1 96.56 401 ASN B N 1
ATOM 6924 C CA . ASN B 1 401 ? 8.922 0.569 4.215 1 96.56 401 ASN B CA 1
ATOM 6925 C C . ASN B 1 401 ? 7.492 0.081 4.027 1 96.56 401 ASN B C 1
ATOM 6927 O O . ASN B 1 401 ? 7.137 -1.011 4.477 1 96.56 401 ASN B O 1
ATOM 6931 N N . TRP B 1 402 ? 6.742 0.784 3.264 1 96.69 402 TRP B N 1
ATOM 6932 C CA . TRP B 1 402 ? 5.316 0.512 3.094 1 96.69 402 TRP B CA 1
ATOM 6933 C C . TRP B 1 402 ? 5.098 -0.877 2.504 1 96.69 402 TRP B C 1
ATOM 6935 O O . TRP B 1 402 ? 4.121 -1.554 2.842 1 96.69 402 TRP B O 1
ATOM 6945 N N . LYS B 1 403 ? 5.934 -1.356 1.619 1 95.75 403 LYS B 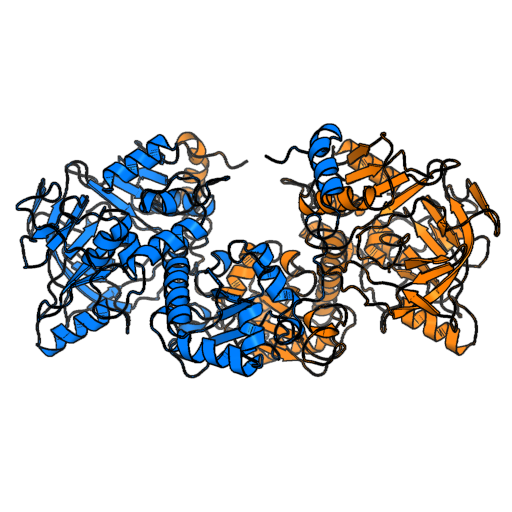N 1
ATOM 6946 C CA . LYS B 1 403 ? 5.797 -2.682 1.02 1 95.75 403 LYS B CA 1
ATOM 6947 C C . LYS B 1 403 ? 5.852 -3.773 2.082 1 95.75 403 LYS B C 1
ATOM 6949 O O . LYS B 1 403 ? 5.109 -4.754 2.01 1 95.75 403 LYS B O 1
ATOM 6954 N N . ASP B 1 404 ? 6.75 -3.598 3.068 1 97.56 404 ASP B N 1
ATOM 6955 C CA . ASP B 1 404 ? 6.824 -4.535 4.184 1 97.56 404 ASP B CA 1
ATOM 6956 C C . ASP B 1 404 ? 5.543 -4.508 5.012 1 97.56 404 ASP B C 1
ATOM 6958 O O . ASP B 1 404 ? 5.016 -5.559 5.383 1 97.56 404 ASP B O 1
ATOM 6962 N N . VAL B 1 405 ? 5.105 -3.312 5.234 1 98.56 405 VAL B N 1
ATOM 6963 C CA . VAL B 1 405 ? 3.963 -3.111 6.117 1 98.56 405 VAL B CA 1
ATOM 6964 C C . VAL B 1 405 ? 2.723 -3.766 5.512 1 98.56 405 VAL B C 1
ATOM 6966 O O . VAL B 1 405 ? 2.035 -4.543 6.18 1 98.56 405 VAL B O 1
ATOM 6969 N N . ILE B 1 406 ? 2.479 -3.455 4.238 1 98.56 406 ILE B N 1
ATOM 6970 C CA . ILE B 1 406 ? 1.263 -3.957 3.605 1 98.56 406 ILE B CA 1
ATOM 6971 C C . ILE B 1 406 ? 1.378 -5.465 3.389 1 98.56 406 ILE B C 1
ATOM 6973 O O . ILE B 1 406 ? 0.379 -6.184 3.455 1 98.56 406 ILE B O 1
ATOM 6977 N N . TRP B 1 407 ? 2.598 -6.016 3.207 1 98.19 407 TRP B N 1
ATOM 6978 C CA . TRP B 1 407 ? 2.844 -7.453 3.117 1 98.19 407 TRP B CA 1
ATOM 6979 C C . TRP B 1 407 ? 2.408 -8.156 4.395 1 98.19 407 TRP B C 1
ATOM 6981 O O . TRP B 1 407 ? 1.674 -9.148 4.344 1 98.19 407 TRP B O 1
ATOM 6991 N N . ALA B 1 408 ? 2.812 -7.625 5.531 1 98.69 408 ALA B N 1
ATOM 6992 C CA . ALA B 1 408 ? 2.428 -8.195 6.82 1 98.69 408 ALA B CA 1
ATOM 6993 C C . ALA B 1 408 ? 0.918 -8.117 7.027 1 98.69 408 ALA B C 1
ATOM 6995 O O . ALA B 1 408 ? 0.287 -9.094 7.434 1 98.69 408 ALA B O 1
ATOM 6996 N N . PHE B 1 409 ? 0.328 -6.988 6.68 1 98.81 409 PHE B N 1
ATOM 6997 C CA . PHE B 1 409 ? -1.101 -6.777 6.887 1 98.81 409 PHE B CA 1
ATOM 6998 C C . PHE B 1 409 ? -1.917 -7.762 6.055 1 98.81 409 PHE B C 1
ATOM 7000 O O . PHE B 1 409 ? -2.869 -8.367 6.555 1 98.81 409 PHE B O 1
ATOM 7007 N N . CYS B 1 410 ? -1.553 -7.965 4.816 1 98.62 410 CYS B N 1
ATOM 7008 C CA . CYS B 1 410 ? -2.34 -8.766 3.887 1 98.62 410 CYS B CA 1
ATOM 7009 C C . CYS B 1 410 ? -2.16 -10.258 4.164 1 98.62 410 CYS B C 1
ATOM 7011 O O . CYS B 1 410 ? -3.037 -11.062 3.842 1 98.62 410 CYS B O 1
ATOM 7013 N N . THR B 1 411 ? -1.046 -10.648 4.828 1 98.5 411 THR B N 1
ATOM 7014 C CA . THR B 1 411 ? -0.741 -12.07 4.859 1 98.5 411 THR B CA 1
ATOM 7015 C C . THR B 1 411 ? -0.761 -12.594 6.289 1 98.5 411 THR B C 1
ATOM 7017 O O . THR B 1 411 ? -0.797 -13.812 6.512 1 98.5 411 THR B O 1
ATOM 7020 N N . ARG B 1 412 ? -0.748 -11.664 7.289 1 98.69 412 ARG B N 1
ATOM 7021 C CA . ARG B 1 412 ? -0.598 -12.148 8.656 1 98.69 412 ARG B CA 1
ATOM 7022 C C . ARG B 1 412 ? -1.755 -11.68 9.531 1 98.69 412 ARG B C 1
ATOM 7024 O O . ARG B 1 412 ? -1.886 -12.109 10.68 1 98.69 412 ARG B O 1
ATOM 7031 N N . CYS B 1 413 ? -2.518 -10.758 9.055 1 98.75 413 CYS B N 1
ATOM 7032 C CA . CYS B 1 413 ? -3.672 -10.258 9.789 1 98.75 413 CYS B CA 1
ATOM 7033 C C . CYS B 1 413 ? -4.969 -10.844 9.242 1 98.75 413 CYS B C 1
ATOM 7035 O O . CYS B 1 413 ? -5.434 -10.43 8.172 1 98.75 413 CYS B O 1
ATOM 7037 N N . ARG B 1 414 ? -5.488 -11.812 9.938 1 98.31 414 ARG B N 1
ATOM 7038 C CA . ARG B 1 414 ? -6.719 -12.461 9.5 1 98.31 414 ARG B CA 1
ATOM 7039 C C . ARG B 1 414 ? -7.93 -11.57 9.742 1 98.31 414 ARG B C 1
ATOM 7041 O O . ARG B 1 414 ? -8.164 -11.125 10.875 1 98.31 414 ARG B O 1
ATOM 7048 N N . PRO B 1 415 ? -8.734 -11.227 8.68 1 98.12 415 PRO B N 1
ATOM 7049 C CA . PRO B 1 415 ? -9.922 -10.398 8.891 1 98.12 415 PRO B CA 1
ATOM 7050 C C . PRO B 1 415 ? -10.797 -10.906 10.039 1 98.12 415 PRO B C 1
ATOM 7052 O O . PRO B 1 415 ? -11.086 -12.102 10.117 1 98.12 415 PRO B O 1
ATOM 7055 N N . SER B 1 416 ? -11.18 -10.016 10.898 1 96.44 416 SER B N 1
ATOM 7056 C CA . SER B 1 416 ? -12.047 -10.258 12.047 1 96.44 416 SER B CA 1
ATOM 7057 C C . SER B 1 416 ? -11.273 -10.859 13.211 1 96.44 416 SER B C 1
ATOM 7059 O O . SER B 1 416 ? -11.062 -10.203 14.227 1 96.44 416 SER B O 1
ATOM 7061 N N . LEU B 1 417 ? -10.633 -12.023 13.062 1 97.62 417 LEU B N 1
ATOM 7062 C CA . LEU B 1 417 ? -10.047 -12.789 14.156 1 97.62 417 LEU B CA 1
ATOM 7063 C C . LEU B 1 417 ? -8.859 -12.047 14.766 1 97.62 417 LEU B C 1
ATOM 7065 O O . LEU B 1 417 ? -8.625 -12.141 15.977 1 97.62 417 LEU B O 1
ATOM 7069 N N . ASP B 1 418 ? -8.07 -11.391 13.977 1 98.31 418 ASP B N 1
ATOM 7070 C CA . ASP B 1 418 ? -6.859 -10.734 14.445 1 98.31 418 ASP B CA 1
ATOM 7071 C C . ASP B 1 418 ? -7.062 -9.219 14.555 1 98.31 418 ASP B C 1
ATOM 7073 O O . ASP B 1 418 ? -6.098 -8.453 14.539 1 98.31 418 ASP B O 1
ATOM 7077 N N . GLU B 1 419 ? -8.305 -8.734 14.578 1 98.56 419 GLU B N 1
ATOM 7078 C CA . GLU B 1 419 ? -8.625 -7.312 14.656 1 98.56 419 GLU B CA 1
ATOM 7079 C C . GLU B 1 419 ? -9.523 -7.02 15.859 1 98.56 419 GLU B C 1
ATOM 7081 O O . GLU B 1 419 ? -10.477 -7.754 16.125 1 98.56 419 GLU B O 1
ATOM 7086 N N . TYR B 1 420 ? -9.203 -6.027 16.609 1 98.69 420 TYR B N 1
ATOM 7087 C CA . TYR B 1 420 ? -9.922 -5.617 17.797 1 98.69 420 TYR B CA 1
ATOM 7088 C C . TYR B 1 420 ? -10.445 -4.191 17.672 1 98.69 420 TYR B C 1
ATOM 7090 O O . TYR B 1 420 ? -9.672 -3.234 17.688 1 98.69 420 TYR B O 1
ATOM 7098 N N . PHE B 1 421 ? -11.781 -4.043 17.594 1 98.56 421 PHE B N 1
ATOM 7099 C CA . PHE B 1 421 ? -12.438 -2.811 17.188 1 98.56 421 PHE B CA 1
ATOM 7100 C C . PHE B 1 421 ? -12.812 -1.966 18.391 1 98.56 421 PHE B C 1
ATOM 7102 O O . PHE B 1 421 ? -13.148 -2.502 19.453 1 98.56 421 PHE B O 1
ATOM 7109 N N . TYR B 1 422 ? -12.695 -0.682 18.312 1 98.38 422 TYR B N 1
ATOM 7110 C CA . TYR B 1 422 ? -13.047 0.303 19.328 1 98.38 422 TYR B CA 1
ATOM 7111 C C . TYR B 1 422 ? -14.125 1.252 18.828 1 98.38 422 TYR B C 1
ATOM 7113 O O . TYR B 1 422 ? -13.875 2.08 17.953 1 98.38 422 TYR B O 1
ATOM 7121 N N . ASP B 1 423 ? -15.305 1.227 19.422 1 95.94 423 ASP B N 1
ATOM 7122 C CA . ASP B 1 423 ? -16.438 2.049 18.984 1 95.94 423 ASP B CA 1
ATOM 7123 C C . ASP B 1 423 ? -16.766 3.117 20.031 1 95.94 423 ASP B C 1
ATOM 7125 O O . ASP B 1 423 ? -17.547 4.035 19.75 1 95.94 423 ASP B O 1
ATOM 7129 N N . ASP B 1 424 ? -16.141 3.047 21.156 1 96.12 424 ASP B N 1
ATOM 7130 C CA . ASP B 1 424 ? -16.469 3.951 22.25 1 96.12 424 ASP B CA 1
ATOM 7131 C C . ASP B 1 424 ? -15.297 4.855 22.594 1 96.12 424 ASP B C 1
ATOM 7133 O O . ASP B 1 424 ? -14.992 5.07 23.766 1 96.12 424 ASP B O 1
ATOM 7137 N N . VAL B 1 425 ? -14.562 5.312 21.609 1 97.5 425 VAL B N 1
ATOM 7138 C CA . VAL B 1 425 ? -13.453 6.25 21.75 1 97.5 425 VAL B CA 1
ATOM 7139 C C . VAL B 1 425 ? -13.633 7.406 20.766 1 97.5 425 VAL B C 1
ATOM 7141 O O . VAL B 1 425 ? -14.445 7.324 19.844 1 97.5 425 VAL B O 1
ATOM 7144 N N . ARG B 1 426 ? -12.875 8.477 20.984 1 96.12 426 ARG B N 1
ATOM 7145 C CA . ARG B 1 426 ? -12.977 9.648 20.125 1 96.12 426 ARG B CA 1
ATOM 7146 C C . ARG B 1 426 ? -12.469 9.336 18.719 1 96.12 426 ARG B C 1
ATOM 7148 O O . ARG B 1 426 ? -11.438 8.68 18.547 1 96.12 426 ARG B O 1
ATOM 7155 N N . GLY B 1 427 ? -13.273 9.656 17.797 1 96.62 427 GLY B N 1
ATOM 7156 C CA . GLY B 1 427 ? -12.875 9.57 16.406 1 96.62 427 GLY B CA 1
ATOM 7157 C C . GLY B 1 427 ? -12.516 10.914 15.805 1 96.62 427 GLY B C 1
ATOM 7158 O O . GLY B 1 427 ? -12.984 11.953 16.281 1 96.62 427 GLY B O 1
ATOM 7159 N N . PHE B 1 428 ? -11.719 10.891 14.844 1 96.69 428 PHE B N 1
ATOM 7160 C CA . PHE B 1 428 ? -11.273 12.117 14.188 1 96.69 428 PHE B CA 1
ATOM 7161 C C . PHE B 1 428 ? -12.219 12.5 13.055 1 96.69 428 PHE B C 1
ATOM 7163 O O . PHE B 1 428 ? -12.266 11.82 12.023 1 96.69 428 PHE B O 1
ATOM 7170 N N . PRO B 1 429 ? -12.891 13.555 13.117 1 95.12 429 PRO B N 1
ATOM 7171 C CA . PRO B 1 429 ? -14.023 13.836 12.234 1 95.12 429 PRO B CA 1
ATOM 7172 C C . PRO B 1 429 ? -13.594 14.195 10.812 1 95.12 429 PRO B C 1
ATOM 7174 O O . PRO B 1 429 ? -14.398 14.109 9.883 1 95.12 429 PRO B O 1
ATOM 7177 N N . LEU B 1 430 ? -12.359 14.562 10.602 1 94.69 430 LEU B N 1
ATOM 7178 C CA . LEU B 1 430 ? -11.953 15.023 9.281 1 94.69 430 LEU B CA 1
ATOM 7179 C C . LEU 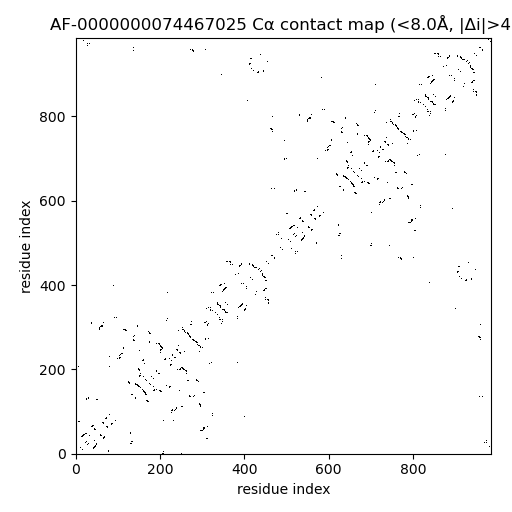B 1 430 ? -11.719 13.852 8.344 1 94.69 430 LEU B C 1
ATOM 7181 O O . LEU B 1 430 ? -11.609 14.031 7.129 1 94.69 430 LEU B O 1
ATOM 7185 N N . ILE B 1 431 ? -11.586 12.633 8.859 1 97.69 431 ILE B N 1
ATOM 7186 C CA . ILE B 1 431 ? -11.492 11.469 7.984 1 97.69 431 ILE B CA 1
ATOM 7187 C C . ILE B 1 431 ? -12.812 11.281 7.234 1 97.69 431 ILE B C 1
ATOM 7189 O O . ILE B 1 431 ? -13.883 11.266 7.844 1 97.69 431 ILE B O 1
ATOM 7193 N N . PRO B 1 432 ? -12.789 11.047 5.957 1 98.12 432 PRO B N 1
ATOM 7194 C CA . PRO B 1 432 ? -14.031 10.984 5.18 1 98.12 432 PRO B CA 1
ATOM 7195 C C . PRO B 1 432 ? -15 9.922 5.695 1 98.12 432 PRO B C 1
ATOM 7197 O O . PRO B 1 432 ? -16.203 10.172 5.801 1 98.12 432 PRO B O 1
ATOM 7200 N N . TYR B 1 433 ? -14.523 8.727 6.074 1 98.44 433 TYR B N 1
ATOM 7201 C CA . TYR B 1 433 ? -15.461 7.699 6.516 1 98.44 433 TYR B CA 1
ATOM 7202 C C . TYR B 1 433 ? -16.031 8.031 7.891 1 98.44 433 TYR B C 1
ATOM 7204 O O . TYR B 1 433 ? -17 7.418 8.328 1 98.44 433 TYR B O 1
ATOM 7212 N N . MET B 1 434 ? -15.453 8.992 8.633 1 97.88 434 MET B N 1
ATOM 7213 C CA . MET B 1 434 ? -16.031 9.484 9.883 1 97.88 434 MET B CA 1
ATOM 7214 C C . MET B 1 434 ? -17.016 10.609 9.617 1 97.88 434 MET B C 1
ATOM 7216 O O . MET B 1 434 ? -18.219 10.469 9.891 1 97.88 434 MET B O 1
ATOM 7220 N N . GLY B 1 435 ? -16.594 11.703 8.969 1 96.5 435 GLY B N 1
ATOM 7221 C CA . GLY B 1 435 ? -17.391 12.906 8.789 1 96.5 435 GLY B CA 1
ATOM 7222 C C . GLY B 1 435 ? -18.469 12.758 7.73 1 96.5 435 GLY B C 1
ATOM 7223 O O . GLY B 1 435 ? -19.484 13.445 7.773 1 96.5 435 GLY B O 1
ATOM 7224 N N . HIS B 1 436 ? -18.281 11.867 6.77 1 97.06 436 HIS B N 1
ATOM 7225 C CA . HIS B 1 436 ? -19.203 11.703 5.645 1 97.06 436 HIS B CA 1
ATOM 7226 C C . HIS B 1 436 ? -19.609 10.242 5.477 1 97.06 436 HIS B C 1
ATOM 7228 O O . HIS B 1 436 ? -20.047 9.836 4.395 1 97.06 436 HIS B O 1
ATOM 7234 N N . GLY B 1 437 ? -19.359 9.438 6.516 1 96.81 437 GLY B N 1
ATOM 7235 C CA . GLY B 1 437 ? -19.672 8.016 6.477 1 96.81 437 GLY B CA 1
ATOM 7236 C C . GLY B 1 437 ? -21.016 7.684 7.09 1 96.81 437 GLY B C 1
ATOM 7237 O O . GLY B 1 437 ? -21.906 8.547 7.172 1 96.81 437 GLY B O 1
ATOM 7238 N N . ASN B 1 438 ? -21.219 6.426 7.496 1 95.5 438 ASN B N 1
ATOM 7239 C CA . ASN B 1 438 ? -22.5 5.891 7.934 1 95.5 438 ASN B CA 1
ATOM 7240 C C . ASN B 1 438 ? -22.656 5.984 9.445 1 95.5 438 ASN B C 1
ATOM 7242 O O . ASN B 1 438 ? -23.75 5.754 9.977 1 95.5 438 ASN B O 1
ATOM 7246 N N . GLY B 1 439 ? -21.594 6.328 10.148 1 96.19 439 GLY B N 1
ATOM 7247 C CA . GLY B 1 439 ? -21.625 6.332 11.602 1 96.19 439 GLY B CA 1
ATOM 7248 C C . GLY B 1 439 ? -21.359 7.699 12.195 1 96.19 439 GLY B C 1
ATOM 7249 O O . GLY B 1 439 ? -21.359 8.703 11.492 1 96.19 439 GLY B O 1
ATOM 7250 N N . SER B 1 440 ? -21.172 7.707 13.57 1 97.31 440 SER B N 1
ATOM 7251 C CA . SER B 1 440 ? -20.844 8.953 14.258 1 97.31 440 SER B CA 1
ATOM 7252 C C . SER B 1 440 ? -19.578 9.578 13.703 1 97.31 440 SER B C 1
ATOM 7254 O O . SER B 1 440 ? -18.547 8.898 13.562 1 97.31 440 SER B O 1
ATOM 7256 N N . PRO B 1 441 ? -19.578 10.867 13.414 1 96.31 441 PRO B N 1
ATOM 7257 C CA . PRO B 1 441 ? -18.375 11.516 12.914 1 96.31 441 PRO B CA 1
ATOM 7258 C C . PRO B 1 441 ? -17.312 11.695 13.992 1 96.31 441 PRO B C 1
ATOM 7260 O O . PRO B 1 441 ? -16.156 12 13.688 1 96.31 441 PRO B O 1
ATOM 7263 N N . VAL B 1 442 ? -17.656 11.578 15.289 1 96.19 442 VAL B N 1
ATOM 7264 C CA . VAL B 1 442 ? -16.719 12.008 16.312 1 96.19 442 VAL B CA 1
ATOM 7265 C C . VAL B 1 442 ? -16.438 10.844 17.266 1 96.19 442 VAL B C 1
ATOM 7267 O O . VAL B 1 442 ? -15.727 11.008 18.266 1 96.19 442 VAL B O 1
ATOM 7270 N N . GLN B 1 443 ? -17.062 9.641 17.016 1 97.38 443 GLN B N 1
ATOM 7271 C CA . GLN B 1 443 ? -16.875 8.523 17.938 1 97.38 443 GLN B CA 1
ATOM 7272 C C . GLN B 1 443 ? -16.688 7.211 17.172 1 97.38 443 GLN B C 1
ATOM 7274 O O . GLN B 1 443 ? -17.359 6.949 16.188 1 97.38 443 GLN B O 1
ATOM 7279 N N . GLY B 1 444 ? -15.727 6.453 17.672 1 97.88 444 GLY B N 1
ATOM 7280 C CA . GLY B 1 444 ? -15.539 5.094 17.203 1 97.88 444 GLY B CA 1
ATOM 7281 C C . GLY B 1 444 ? -14.695 5.012 15.938 1 97.88 444 GLY B C 1
ATOM 7282 O O . GLY B 1 444 ? -13.859 5.879 15.688 1 97.88 444 GLY B O 1
ATOM 7283 N N . GLY B 1 445 ? -14.781 3.875 15.211 1 98.12 445 GLY B N 1
ATOM 7284 C CA . GLY B 1 445 ? -14.117 3.645 13.938 1 98.12 445 GLY B CA 1
ATOM 7285 C C . GLY B 1 445 ? -12.641 3.322 14.078 1 98.12 445 GLY B C 1
ATOM 7286 O O . GLY B 1 445 ? -11.844 3.631 13.195 1 98.12 445 GLY B O 1
ATOM 7287 N N . LYS B 1 446 ? -12.203 2.834 15.203 1 98.81 446 LYS B N 1
ATOM 7288 C CA . LYS B 1 446 ? -10.789 2.555 15.414 1 98.81 446 LYS B CA 1
ATOM 7289 C C . LYS B 1 446 ? -10.547 1.061 15.609 1 98.81 446 LYS B C 1
ATOM 7291 O O . LYS B 1 446 ? -11.453 0.326 16 1 98.81 446 LYS B O 1
ATOM 7296 N N . VAL B 1 447 ? -9.344 0.566 15.289 1 98.94 447 VAL B N 1
ATOM 7297 C CA . VAL B 1 447 ? -9.055 -0.864 15.328 1 98.94 447 VAL B CA 1
ATOM 7298 C C . VAL B 1 447 ? -7.574 -1.085 15.625 1 98.94 447 VAL B C 1
ATOM 7300 O O . VAL B 1 447 ? -6.727 -0.287 15.227 1 98.94 447 VAL B O 1
ATOM 7303 N N . VAL B 1 448 ? -7.23 -2.035 16.438 1 98.94 448 VAL B N 1
ATOM 7304 C CA . VAL B 1 448 ? -5.887 -2.592 16.531 1 98.94 448 VAL B CA 1
ATOM 7305 C C . VAL B 1 448 ? -5.801 -3.877 15.703 1 98.94 448 VAL B C 1
ATOM 7307 O O . VAL B 1 448 ? -6.574 -4.812 15.922 1 98.94 448 VAL B O 1
ATOM 7310 N N . SER B 1 449 ? -4.992 -3.932 14.727 1 98.94 449 SER B N 1
ATOM 7311 C CA . SER B 1 449 ? -4.762 -5.082 13.859 1 98.94 449 SER B CA 1
ATOM 7312 C C . SER B 1 449 ? -3.465 -5.801 14.227 1 98.94 449 SER B C 1
ATOM 7314 O O . SER B 1 449 ? -2.393 -5.191 14.234 1 98.94 449 SER B O 1
ATOM 7316 N N . ASP B 1 450 ? -3.572 -7.031 14.508 1 98.94 450 ASP B N 1
ATOM 7317 C CA . ASP B 1 450 ? -2.424 -7.84 14.914 1 98.94 450 ASP B CA 1
ATOM 7318 C C . ASP B 1 450 ? -1.852 -8.617 13.734 1 98.94 450 ASP B C 1
ATOM 7320 O O . ASP B 1 450 ? -2.443 -9.602 13.281 1 98.94 450 ASP B O 1
ATOM 7324 N N . ALA B 1 451 ? -0.73 -8.234 13.258 1 98.88 451 ALA B N 1
ATOM 7325 C CA . ALA B 1 451 ? -0.048 -8.945 12.18 1 98.88 451 ALA B CA 1
ATOM 7326 C C . ALA B 1 451 ? 1.142 -9.742 12.711 1 98.88 451 ALA B C 1
ATOM 7328 O O . ALA B 1 451 ? 2.113 -9.969 11.984 1 98.88 451 ALA B O 1
ATOM 7329 N N . LEU B 1 452 ? 1.209 -9.977 13.961 1 98.75 452 LEU B N 1
ATOM 7330 C CA . LEU B 1 452 ? 2.113 -10.961 14.547 1 98.75 452 LEU B CA 1
ATOM 7331 C C . LEU B 1 452 ? 1.535 -12.367 14.414 1 98.75 452 LEU B C 1
ATOM 7333 O O . LEU B 1 452 ? 0.332 -12.57 14.602 1 98.75 452 LEU B O 1
ATOM 7337 N N . MET B 1 453 ? 2.357 -13.312 14.086 1 97.69 453 MET B N 1
ATOM 7338 C CA . MET B 1 453 ? 1.901 -14.703 14.055 1 97.69 453 MET B CA 1
ATOM 7339 C C . MET B 1 453 ? 1.924 -15.312 15.453 1 97.69 453 MET B C 1
ATOM 7341 O O . MET B 1 453 ? 2.711 -14.898 16.297 1 97.69 453 MET B O 1
ATOM 7345 N N . PRO B 1 454 ? 1.134 -16.312 15.688 1 97.38 454 PRO B N 1
ATOM 7346 C CA . PRO B 1 454 ? 0.999 -16.906 17.016 1 97.38 454 PRO B CA 1
ATOM 7347 C C . PRO B 1 454 ? 2.34 -17.344 17.609 1 97.38 454 PRO B C 1
ATOM 7349 O O . PRO B 1 454 ? 2.572 -17.156 18.812 1 97.38 454 PRO B O 1
ATOM 7352 N N . THR B 1 455 ? 3.271 -17.891 16.844 1 97.44 455 THR B N 1
ATOM 7353 C CA . THR B 1 455 ? 4.543 -18.391 17.344 1 97.44 455 THR B CA 1
ATOM 7354 C C . THR B 1 455 ? 5.398 -17.25 17.891 1 97.44 455 THR B C 1
ATOM 7356 O O . THR B 1 455 ? 6.285 -17.469 18.719 1 97.44 455 THR B O 1
ATOM 7359 N N . GLU B 1 456 ? 5.184 -16.016 17.453 1 98.19 456 GLU B N 1
ATOM 7360 C CA . GLU B 1 456 ? 5.945 -14.875 17.938 1 98.19 456 GLU B CA 1
ATOM 7361 C C . GLU B 1 456 ? 5.641 -14.602 19.406 1 98.19 456 GLU B C 1
ATOM 7363 O O . GLU B 1 456 ? 6.492 -14.086 20.141 1 98.19 456 GLU B O 1
ATOM 7368 N N . TYR B 1 457 ? 4.492 -14.906 19.891 1 98.25 457 TYR B N 1
ATOM 7369 C CA . TYR B 1 457 ? 4.086 -14.719 21.281 1 98.25 457 TYR B CA 1
ATOM 7370 C C . TYR B 1 457 ? 4.73 -15.766 22.172 1 98.25 457 TYR B C 1
ATOM 7372 O O . TYR B 1 457 ? 4.789 -15.594 23.391 1 98.25 457 TYR B O 1
ATOM 7380 N N . THR B 1 458 ? 5.195 -16.844 21.562 1 97.5 458 THR B N 1
ATOM 7381 C CA . THR B 1 458 ? 5.641 -17.953 22.391 1 97.5 458 THR B CA 1
ATOM 7382 C C . THR B 1 458 ? 7.086 -18.328 22.078 1 97.5 458 THR B C 1
ATOM 7384 O O . THR B 1 458 ? 8.016 -17.812 22.703 1 97.5 458 THR B O 1
ATOM 7387 N N . THR B 1 459 ? 7.387 -18.938 20.859 1 96.69 459 THR B N 1
ATOM 7388 C CA . THR B 1 459 ? 8.688 -19.516 20.547 1 96.69 459 THR B CA 1
ATOM 7389 C C . THR B 1 459 ? 9.484 -18.625 19.609 1 96.69 459 THR B C 1
ATOM 7391 O O . THR B 1 459 ? 10.688 -18.812 19.438 1 96.69 459 THR B O 1
ATOM 7394 N N . GLY B 1 460 ? 8.852 -17.609 19.141 1 97.19 460 GLY B N 1
ATOM 7395 C CA . GLY B 1 460 ? 9.492 -16.781 18.125 1 97.19 460 GLY B CA 1
ATOM 7396 C C . GLY B 1 460 ? 9.156 -17.188 16.719 1 97.19 460 GLY B C 1
ATOM 7397 O O . GLY B 1 460 ? 8.461 -18.188 16.5 1 97.19 460 GLY B O 1
ATOM 7398 N N . PRO B 1 461 ? 9.617 -16.406 15.742 1 96.81 461 PRO B N 1
ATOM 7399 C CA . PRO B 1 461 ? 9.32 -16.719 14.344 1 96.81 461 PRO B CA 1
ATOM 7400 C C . PRO B 1 461 ? 9.859 -18.094 13.922 1 96.81 461 PRO B C 1
ATOM 7402 O O . PRO B 1 461 ? 10.984 -18.453 14.281 1 96.81 461 PRO B O 1
ATOM 7405 N N . ASN B 1 462 ? 9.109 -18.812 13.18 1 96.75 462 ASN B N 1
ATOM 7406 C CA . ASN B 1 462 ? 9.508 -20.125 12.68 1 96.75 462 ASN B CA 1
ATOM 7407 C C . ASN B 1 462 ? 9.438 -20.188 11.156 1 96.75 462 ASN B C 1
ATOM 7409 O O . ASN B 1 462 ? 9.18 -21.25 10.586 1 96.75 462 ASN B O 1
ATOM 7413 N N . TRP B 1 463 ? 9.508 -19.078 10.5 1 97.38 463 TRP B N 1
ATOM 7414 C CA . TRP B 1 463 ? 9.469 -18.984 9.039 1 97.38 463 TRP B CA 1
ATOM 7415 C C . TRP B 1 463 ? 10.664 -18.188 8.523 1 97.38 463 TRP B C 1
ATOM 7417 O O . TRP B 1 463 ? 11.391 -17.562 9.297 1 97.38 463 TRP B O 1
ATOM 7427 N N . GLN B 1 464 ? 10.898 -18.297 7.27 1 96.25 464 GLN B N 1
ATOM 7428 C CA . GLN B 1 464 ? 11.812 -17.453 6.52 1 96.25 464 GLN B CA 1
ATOM 7429 C C . GLN B 1 464 ? 11.094 -16.719 5.395 1 96.25 464 GLN B C 1
ATOM 7431 O O . GLN B 1 464 ? 10.211 -17.281 4.738 1 96.25 464 GLN B O 1
ATOM 7436 N N . ALA B 1 465 ? 11.453 -15.477 5.242 1 97.31 465 ALA B N 1
ATOM 7437 C CA . ALA B 1 465 ? 10.914 -14.773 4.086 1 97.31 465 ALA B CA 1
ATOM 7438 C C . ALA B 1 465 ? 11.43 -15.383 2.783 1 97.31 465 ALA B C 1
ATOM 7440 O O . ALA B 1 465 ? 12.609 -15.727 2.678 1 97.31 465 ALA B O 1
ATOM 7441 N N . ALA B 1 466 ? 10.547 -15.578 1.802 1 98.06 466 ALA B N 1
ATOM 7442 C CA . ALA B 1 466 ? 10.938 -16.031 0.471 1 98.06 466 ALA B CA 1
ATOM 7443 C C . ALA B 1 466 ? 11.367 -14.867 -0.411 1 98.06 466 ALA B C 1
ATOM 7445 O O . ALA B 1 466 ? 10.602 -14.414 -1.262 1 98.06 466 ALA B O 1
ATOM 7446 N N . ASP B 1 467 ? 12.539 -14.43 -0.223 1 97.88 467 ASP B N 1
ATOM 7447 C CA . ASP B 1 467 ? 13.125 -13.32 -0.972 1 97.88 467 ASP B CA 1
ATOM 7448 C C . ASP B 1 467 ? 14.641 -13.453 -1.067 1 97.88 467 ASP B C 1
ATOM 7450 O O . ASP B 1 467 ? 15.219 -14.375 -0.502 1 97.88 467 ASP B O 1
ATOM 7454 N N . PHE B 1 468 ? 15.258 -12.617 -1.833 1 98.19 468 PHE B N 1
ATOM 7455 C CA . PHE B 1 468 ? 16.688 -12.695 -2.115 1 98.19 468 PHE B CA 1
ATOM 7456 C C . PHE B 1 468 ? 17.5 -12.57 -0.833 1 98.19 468 PHE B C 1
ATOM 7458 O O . PHE B 1 468 ? 18.438 -13.344 -0.609 1 98.19 468 PHE B O 1
ATOM 7465 N N . LYS B 1 469 ? 17.094 -11.688 0.035 1 96.69 469 LYS B N 1
ATOM 7466 C CA . LYS B 1 469 ? 17.859 -11.352 1.232 1 96.69 469 LYS B CA 1
ATOM 7467 C C . LYS B 1 469 ? 17.844 -12.5 2.234 1 96.69 469 LYS B C 1
ATOM 7469 O O . LYS B 1 469 ? 18.828 -12.727 2.947 1 96.69 469 LYS B O 1
ATOM 7474 N N . ASN B 1 470 ? 16.781 -13.289 2.279 1 97.19 470 ASN B N 1
ATOM 7475 C CA . ASN B 1 470 ? 16.594 -14.195 3.406 1 97.19 470 ASN B CA 1
ATOM 7476 C C . ASN B 1 470 ? 16.641 -15.656 2.963 1 97.19 470 ASN B C 1
ATOM 7478 O O . ASN B 1 470 ? 16.75 -16.562 3.795 1 97.19 470 ASN B O 1
ATOM 7482 N N . SER B 1 471 ? 16.641 -15.922 1.653 1 97.88 471 SER B N 1
ATOM 7483 C CA . SER B 1 471 ? 16.422 -17.297 1.214 1 97.88 471 SER B CA 1
ATOM 7484 C C . SER B 1 471 ? 17.688 -17.891 0.63 1 97.88 471 SER B C 1
ATOM 7486 O O . SER B 1 471 ? 17.672 -18.984 0.051 1 97.88 471 SER B O 1
ATOM 7488 N N . TYR B 1 472 ? 18.844 -17.203 0.74 1 98.5 472 TYR B N 1
ATOM 7489 C CA . TYR B 1 472 ? 20.109 -17.656 0.151 1 98.5 472 TYR B CA 1
ATOM 7490 C C . TYR B 1 472 ? 21.281 -17.359 1.072 1 98.5 472 TYR B C 1
ATOM 7492 O O . TYR B 1 472 ? 21.266 -16.375 1.81 1 98.5 472 TYR B O 1
ATOM 7500 N N . PRO B 1 473 ? 22.297 -18.203 1.031 1 98.25 473 PRO B N 1
ATOM 7501 C CA . PRO B 1 473 ? 23.5 -17.938 1.838 1 98.25 473 PRO B CA 1
ATOM 7502 C C . PRO B 1 473 ? 24.141 -16.594 1.5 1 98.25 473 PRO B C 1
ATOM 7504 O O . PRO B 1 473 ? 24.141 -16.172 0.338 1 98.25 473 PRO B O 1
ATOM 7507 N N . GLU B 1 474 ? 24.781 -16.016 2.439 1 98 474 GLU B N 1
ATOM 7508 C CA . GLU B 1 474 ? 25.359 -14.68 2.291 1 98 474 GLU B CA 1
ATOM 7509 C C . GLU B 1 474 ? 26.406 -14.656 1.189 1 98 474 GLU B C 1
ATOM 7511 O O . GLU B 1 474 ? 26.484 -13.688 0.427 1 98 474 GLU B O 1
ATOM 7516 N N . ASP B 1 475 ? 27.203 -15.656 1.162 1 98.25 475 ASP B N 1
ATOM 7517 C CA . ASP B 1 475 ? 28.266 -15.703 0.161 1 98.25 475 ASP B CA 1
ATOM 7518 C C . ASP B 1 475 ? 27.688 -15.742 -1.251 1 98.25 475 ASP B C 1
ATOM 7520 O O . ASP B 1 475 ? 28.234 -15.141 -2.172 1 98.25 475 ASP B O 1
ATOM 7524 N N . LEU B 1 476 ? 26.609 -16.469 -1.443 1 98.44 476 LEU B N 1
ATOM 7525 C CA . LEU B 1 476 ? 25.953 -16.516 -2.746 1 98.44 476 LEU B CA 1
ATOM 7526 C C . LEU B 1 476 ? 25.328 -15.164 -3.078 1 98.44 476 LEU B C 1
ATOM 7528 O O . LEU B 1 476 ? 25.391 -14.711 -4.223 1 98.44 476 LEU B O 1
ATOM 7532 N N . GLN B 1 477 ? 24.688 -14.516 -2.143 1 98.31 477 GLN B N 1
ATOM 7533 C CA . GLN B 1 477 ? 24.141 -13.18 -2.344 1 98.31 477 GLN B CA 1
ATOM 7534 C C . GLN B 1 477 ? 25.219 -12.219 -2.836 1 98.31 477 GLN B C 1
ATOM 7536 O O . GLN B 1 477 ? 25 -11.484 -3.805 1 98.31 477 GLN B O 1
ATOM 7541 N N . ASP B 1 478 ? 26.312 -12.273 -2.109 1 98.12 478 ASP B N 1
ATOM 7542 C CA . ASP B 1 478 ? 27.438 -11.406 -2.457 1 98.12 478 ASP B CA 1
ATOM 7543 C C . ASP B 1 478 ? 27.922 -11.664 -3.883 1 98.12 478 ASP B C 1
ATOM 7545 O O . ASP B 1 478 ? 28.172 -10.727 -4.637 1 98.12 478 ASP B O 1
ATOM 7549 N N . LYS B 1 479 ? 28.031 -12.914 -4.203 1 97.94 479 LYS B N 1
ATOM 7550 C CA . LYS B 1 479 ? 28.469 -13.305 -5.543 1 97.94 479 LYS B CA 1
ATOM 7551 C C . LYS B 1 479 ? 27.516 -12.773 -6.605 1 97.94 479 LYS B C 1
ATOM 7553 O O . LYS B 1 479 ? 27.938 -12.148 -7.582 1 97.94 479 LYS B O 1
ATOM 7558 N N . VAL B 1 480 ? 26.234 -13.008 -6.422 1 98 480 VAL B N 1
ATOM 7559 C CA . VAL B 1 480 ? 25.219 -12.594 -7.375 1 98 480 VAL B CA 1
ATOM 7560 C C . VAL B 1 480 ? 25.234 -11.07 -7.508 1 98 480 VAL B C 1
ATOM 7562 O O . VAL B 1 480 ? 25.188 -10.539 -8.617 1 98 480 VAL B O 1
ATOM 7565 N N . ASN B 1 481 ? 25.297 -10.367 -6.41 1 97.56 481 ASN B N 1
ATOM 7566 C CA . ASN B 1 481 ? 25.328 -8.906 -6.426 1 97.56 481 ASN B CA 1
ATOM 7567 C C . ASN B 1 481 ? 26.562 -8.391 -7.172 1 97.56 481 ASN B C 1
ATOM 7569 O O . ASN B 1 481 ? 26.453 -7.445 -7.961 1 97.56 481 ASN B O 1
ATOM 7573 N N . ALA B 1 482 ? 27.672 -8.992 -6.938 1 96.88 482 ALA B N 1
ATOM 7574 C CA . ALA B 1 482 ? 28.922 -8.562 -7.551 1 96.88 482 ALA B CA 1
ATOM 7575 C C . ALA B 1 482 ? 28.891 -8.758 -9.062 1 96.88 482 ALA B C 1
ATOM 7577 O O . ALA B 1 482 ? 29.469 -7.973 -9.812 1 96.88 482 ALA B O 1
ATOM 7578 N N . GLU B 1 483 ? 28.188 -9.766 -9.508 1 96.94 483 GLU B N 1
ATOM 7579 C CA . GLU B 1 483 ? 28.203 -10.133 -10.914 1 96.94 483 GLU B CA 1
ATOM 7580 C C . GLU B 1 483 ? 27 -9.57 -11.648 1 96.94 483 GLU B C 1
ATOM 7582 O O . GLU B 1 483 ? 26.859 -9.742 -12.859 1 96.94 483 GLU B O 1
ATOM 7587 N N . TRP B 1 484 ? 26.125 -8.891 -10.969 1 97.12 484 TRP B N 1
ATOM 7588 C CA . TRP B 1 484 ? 24.812 -8.516 -11.477 1 97.12 484 TRP B CA 1
ATOM 7589 C C . TRP B 1 484 ? 24.938 -7.738 -12.781 1 97.12 484 TRP B C 1
ATOM 7591 O O . TRP B 1 484 ? 24.375 -8.133 -13.805 1 97.12 484 TRP B O 1
ATOM 7601 N N . ALA B 1 485 ? 25.719 -6.699 -12.828 1 95.56 485 ALA B N 1
ATOM 7602 C CA . ALA B 1 485 ? 25.875 -5.855 -14.008 1 95.56 485 ALA B CA 1
ATOM 7603 C C . ALA B 1 485 ? 26.562 -6.617 -15.141 1 95.56 485 ALA B C 1
ATOM 7605 O O . ALA B 1 485 ? 26.219 -6.461 -16.312 1 95.56 485 ALA B O 1
ATOM 7606 N N . SER B 1 486 ? 27.547 -7.426 -14.766 1 95 486 SER B N 1
ATOM 7607 C CA . SER B 1 486 ? 28.312 -8.156 -15.773 1 95 486 SER B CA 1
ATOM 7608 C C . SER B 1 486 ? 27.438 -9.203 -16.469 1 95 486 SER B C 1
ATOM 7610 O O . SER B 1 486 ? 27.719 -9.594 -17.609 1 95 486 SER B O 1
ATOM 7612 N N . MET B 1 487 ? 26.391 -9.633 -15.797 1 95.75 487 MET B N 1
ATOM 7613 C CA . MET B 1 487 ? 25.469 -10.586 -16.406 1 95.75 487 MET B CA 1
ATOM 7614 C C . MET B 1 487 ? 24.547 -9.891 -17.406 1 95.75 487 MET B C 1
ATOM 7616 O O . MET B 1 487 ? 23.875 -10.539 -18.203 1 95.75 487 MET B O 1
ATOM 7620 N N . GLY B 1 488 ? 24.453 -8.586 -17.312 1 95.12 488 GLY B N 1
ATOM 7621 C CA . GLY B 1 488 ? 23.641 -7.844 -18.25 1 95.12 488 GLY B CA 1
ATOM 7622 C C . GLY B 1 488 ? 22.438 -7.168 -17.609 1 95.12 488 GLY B C 1
ATOM 7623 O O . GLY B 1 488 ? 21.609 -6.566 -18.297 1 95.12 488 GLY B O 1
ATOM 7624 N N . PHE B 1 489 ? 22.391 -7.207 -16.266 1 96.25 489 PHE B N 1
ATOM 7625 C CA . PHE B 1 489 ? 21.297 -6.578 -15.531 1 96.25 489 PHE B CA 1
ATOM 7626 C C . PHE B 1 489 ? 21.641 -5.137 -15.172 1 96.25 489 PHE B C 1
ATOM 7628 O O . PHE B 1 489 ? 22.797 -4.715 -15.336 1 96.25 489 PHE B O 1
ATOM 7635 N N . LYS B 1 490 ? 20.578 -4.398 -14.805 1 86 490 LYS B N 1
ATOM 7636 C CA . LYS B 1 490 ? 20.781 -2.996 -14.445 1 86 490 LYS B CA 1
ATOM 7637 C C . LYS B 1 490 ? 21.422 -2.867 -13.07 1 86 490 LYS B C 1
ATOM 7639 O O . LYS B 1 490 ? 21.016 -3.533 -12.117 1 86 490 LYS B O 1
ATOM 7644 N N . ALA B 1 491 ? 22.547 -2.08 -13.055 1 72.75 491 ALA B N 1
ATOM 7645 C CA . ALA B 1 491 ? 23.234 -1.873 -11.781 1 72.75 491 ALA B CA 1
ATOM 7646 C C . ALA B 1 491 ? 22.328 -1.147 -10.781 1 72.75 491 ALA B C 1
ATOM 7648 O O . ALA B 1 491 ? 21.531 -0.291 -11.172 1 72.75 491 ALA B O 1
ATOM 7649 N N . ASP B 1 492 ? 22.188 -1.775 -9.547 1 63.78 492 ASP B N 1
ATOM 7650 C CA . ASP B 1 492 ? 21.438 -1.112 -8.477 1 63.78 492 ASP B CA 1
ATOM 7651 C C . ASP B 1 492 ? 21.938 0.315 -8.266 1 63.78 492 ASP B C 1
ATOM 7653 O O . ASP B 1 492 ? 23.141 0.546 -8.148 1 63.78 492 ASP B O 1
ATOM 7657 N N . HIS B 1 493 ? 21.344 1.301 -8.875 1 49.03 493 HIS B N 1
ATOM 7658 C CA . HIS B 1 493 ? 21.812 2.617 -8.469 1 49.03 493 HIS B CA 1
ATOM 7659 C C . HIS B 1 493 ? 21.266 3.002 -7.098 1 49.03 493 HIS B C 1
ATOM 7661 O O . HIS B 1 493 ? 20.172 2.576 -6.727 1 49.03 493 HIS B O 1
#

Sequence (986 aa):
MNFRSYVEALKQDNDLVEIDREIDPDLECGAIIRKVCETDDKAPLFNNLKGAHNGLWRILGAPNSLRSGKDKYGRLARHLALPPSSGMKEILDKMLSAKNAPPIPPNVVKTGVCNENVLNEGEFDLTKLPVPLLHQADGGKYIQTYGMHVISSPEKDWTNWSIARAMVYDKDHLAGLVIPPQHVWQMQQKWKAIGKDVPWALCFGVPPAAIMASSMPLPDGCTEAGYIGAMTGHAIDVVKCETNDLYVPANAEIVLEGTMSITETGPEGPFGEMHGYVFPGDSHPCPLYKVNKITYRNGAILPVSNCGRLTDETHTMIGPLAAAEIHQLCKDAGLPVKEAMSPFESQVTWVVLQIDGAKLRQMKTTSEELCRKFGDLIFNHKAGYTIHRLLLVGEDIDVYNWKDVIWAFCTRCRPSLDEYFYDDVRGFPLIPYMGHGNGSPVQGGKVVSDALMPTEYTTGPNWQAADFKNSYPEDLQDKVNAEWASMGFKADHMNFRSYVEALKQDNDLVEIDREIDPDLECGAIIRKVCETDDKAPLFNNLKGAHNGLWRILGAPNSLRSGKDKYGRLARHLALPPSSGMKEILDKMLSAKNAPPIPPNVVKTGVCNENVLNEGEFDLTKLPVPLLHQADGGKYIQTYGMHVISSPEKDWTNWSIARAMVYDKDHLAGLVIPPQHVWQMQQKWKAIGKDVPWALCFGVPPAAIMASSMPLPDGCTEAGYIGAMTGHAIDVVKCETNDLYVPANAEIVLEGTMSITETGPEGPFGEMHGYVFPGDSHPCPLYKVNKITYRNGAILPVSNCGRLTDETHTMIGPLAAAEIHQLCKDAGLPVKEAMSPFESQVTWVVLQIDGAKLRQMKTTSEELCRKFGDLIFNHKAGYTIHRLLLVGEDIDVYNWKDVIWAFCTRCRPSLDEYFYDDVRGFPLIPYMGHGNGSPVQGGKVVSDALMPTEYTTGPNWQAADFKNSYPEDLQDKVNAEWASMGFKADH

Nearest PDB structures (foldseek):
  8crd-assembly1_A-2  TM=9.911E-01  e=6.946E-94  Aspergillus niger CBS 513.88
  8oeo-assembly1_A-2  TM=9.910E-01  e=4.105E-93  Aspergillus niger CBS 513.88
  8oed-assembly1_A-2  TM=9.926E-01  e=8.561E-93  Aspergillus niger CBS 513.88
  6tic-assembly1_AAA  TM=9.905E-01  e=9.101E-93  Aspergillus niger
  7ney-assembly1_B  TM=9.965E-01  e=3.819E-91  Trichoderma atroviride IMI 206040

Solvent-accessible surface area (backbone atoms only — not comparable to full-atom values): 48351 Å² total; per-residue (Å²): 114,45,32,67,57,45,56,49,48,31,46,74,68,69,38,48,28,71,36,70,62,80,37,45,23,73,34,50,50,25,43,53,35,29,43,27,30,58,62,19,40,54,25,41,34,40,67,27,42,51,64,51,54,92,53,43,57,26,35,32,26,42,71,40,22,42,37,60,73,91,36,30,44,19,39,54,18,43,35,68,74,39,58,41,73,42,51,70,68,57,48,48,49,51,65,52,58,17,76,83,41,69,63,27,62,56,40,82,40,93,70,37,57,19,60,70,36,76,36,51,71,84,66,63,44,57,76,61,45,57,47,30,23,53,41,73,62,32,52,48,31,43,67,30,56,50,34,34,37,39,38,57,36,87,84,64,80,37,46,46,46,32,61,62,44,26,26,57,64,42,50,47,31,30,12,29,70,70,52,87,86,37,67,70,32,52,42,49,50,56,25,46,74,72,73,40,60,37,60,32,34,39,34,22,30,42,36,40,48,52,56,53,51,23,47,31,64,67,62,87,74,59,37,46,58,21,41,44,6,30,52,69,72,45,58,46,52,22,18,68,46,92,88,51,90,48,68,42,60,18,67,15,18,32,37,38,31,38,32,31,41,73,79,50,60,33,72,28,44,14,50,45,31,56,76,20,38,21,40,63,82,52,52,44,77,18,38,28,30,41,52,46,33,39,25,23,22,86,66,17,41,41,40,36,46,63,47,16,47,70,37,28,41,57,34,61,39,40,16,37,35,24,17,42,47,42,43,49,53,37,51,75,71,68,46,50,64,73,46,46,25,16,47,61,71,33,49,30,25,32,32,33,36,24,34,34,54,70,57,40,30,71,62,68,63,48,73,67,59,52,44,47,55,52,45,61,54,39,48,72,31,79,46,21,38,61,43,34,32,39,37,38,32,39,76,90,43,50,63,90,36,64,70,42,46,45,40,36,46,51,38,28,32,33,53,67,83,35,46,50,76,41,65,88,36,63,25,43,41,84,42,48,24,24,56,56,34,93,58,57,31,52,40,16,48,23,34,30,35,37,25,51,50,62,45,34,42,63,83,34,82,69,62,39,50,20,41,51,85,63,27,48,58,66,70,58,50,50,50,52,61,72,41,36,46,82,52,64,45,81,65,87,123,116,48,32,66,57,45,55,49,48,31,47,76,67,68,38,48,29,70,36,70,63,79,38,45,23,74,34,51,50,26,43,54,34,30,43,26,29,59,62,21,42,53,26,41,32,40,68,26,40,52,66,50,53,93,53,43,56,25,34,33,26,41,71,40,21,41,35,60,73,91,36,30,44,20,40,53,18,43,34,67,73,39,58,42,73,40,50,70,68,58,47,46,50,52,66,53,59,18,76,84,40,70,63,28,65,57,40,81,41,94,71,37,58,20,60,69,35,78,36,50,72,85,66,61,43,58,75,61,46,57,47,30,23,53,40,74,63,30,53,49,31,45,68,32,55,51,35,34,37,39,37,54,36,86,85,65,79,35,45,47,47,32,60,63,45,25,27,57,63,43,52,46,33,30,13,29,69,69,52,84,88,37,68,69,31,52,42,48,50,56,24,46,74,73,72,40,60,35,62,33,35,38,33,21,30,43,35,40,48,53,57,52,52,24,47,32,65,68,62,86,74,60,37,46,58,20,41,46,6,30,51,70,72,45,57,45,52,23,20,70,47,91,87,52,90,51,69,41,61,19,66,16,17,33,35,38,31,39,32,32,41,73,80,52,61,33,73,31,45,13,50,46,32,57,76,19,40,21,42,63,81,51,53,42,78,17,39,27,30,41,50,48,34,39,26,22,22,86,66,16,41,42,41,37,46,63,47,16,46,68,37,28,42,58,34,60,39,39,18,37,33,23,17,42,48,44,44,50,54,36,52,75,72,69,46,50,64,73,48,47,25,18,45,61,71,34,48,29,24,34,32,34,34,27,32,34,54,71,56,41,31,71,61,68,62,49,72,67,58,52,43,47,54,52,44,60,53,38,47,71,32,80,48,22,37,63,42,34,32,40,36,38,33,40,76,89,43,50,60,91,36,63,70,44,47,45,42,36,46,52,38,29,31,31,53,65,83,33,45,52,75,41,65,87,36,64,25,43,40,83,42,48,26,25,57,57,34,94,57,59,32,53,41,17,46,24,32,30,35,36,24,52,50,61,46,36,41,63,83,33,82,71,59,39,51,19,42,53,85,62,26,49,59,67,70,57,51,50,50,51,62,73,41,36,47,81,53,65,44,81,67,86,124

Foldseek 3Di:
DFLVVLVVVLVVVVQEDEDEDEAELEARVLVVLVVCQVVQGGWYWYQHYVLDPPLDEIATGQQQGFHPDQLGRQSLCVLLPHHSNDDLVVSLCLLCQLVPFFFDAAAEDAAFLLFVDKAFVVRFFPQSDSAHPNDPQKPAGKLFQQKWKWFAAPVRQAIATAGWTWGDFTGFKIFTDDDPPDPVVVRLVRCVVVPDWTWMKIFFRGRSNLSLLRLAPDDPSDYSQRSSCSSNVHHFYWYADDPDGTTDGRHTAKMFTFTWDSPDWDWGIDAAAQQADGDRPPIDTGIMTGTRMMTGHRNGYGYDWNHHQGDGCQLVRNQASLQSVLQVLCVVVVAFFDGKGRASNVSSQEIETEGDLVVLLVVLDDLVVNLCVSCVRQLQDPSCASYAEYEYDYPVADRSDVVSVVVLCVPQFDPPPQKDFFFAGFHQQVPCCQVVNDDHSTTTNHMYTYSDHPCSNHPRDDDFDPDLVTPDDPVVSVVCLVCVVVVPHDNPD/DFLVVLVVVLVVVVQEDEDEDEAELEARVLVVLVVCQVVQGGWYWYQHYVLDDPLDEIATGQQQGFHPDQLGRQSLCVLLPHHSNDDLVVSLCLLCVLVPFFFDAAAEDAAFLLFVDKDFVVRFFPQSPSAHPNDPQKPAGKQFQQKWKWFAAPVRQAIATAGWTWGDDTGFKIFTDDDPPDPVVVRLVRCVVVPDWTWMKIFFRGRSLLSLLNLAPDDPSDYSQRSSCSSNVHHFYWYADDPDGTTDGRHTAKMFTFTWDSPDWDWGIDAAAQQADGDRPPIDTGIMTGTRMMTGHRNGYGYDWNHHQGDGCQLVRNQASLQSVLQVQCVVVVAFFDGKGRASNVSSQEIETEGDLVVLLVVLDDLVVNLCVSCVRQLQDPSCASYAEYEYDYPVADRSDVVSVVVLCVPQFDPPPQKDFFFAGFHQQVPCCQVVNDDHSTTTNHMYTYSDHPCSNHPRDDDFDPDLVTPDDPVVSVVCLVCVVVVPHDNPD

Radius of gyration: 31.24 Å; Cα contacts (8 Å, |Δi|>4): 2532; chains: 2; bounding box: 61×98×70 Å

pLDDT: mean 95.46, std 5.0, range [48.78, 98.94]

Organism: Aspergillus tubingensis (strain CBS 134.48) (NCBI:txid767770)

Secondary structure (DSSP, 8-state):
--HHHHHHHHHHTT-EEEE-S-B-TBTHHHHHHHHHHHHT-PEEEE--BTT-BTTB-EEEE-TTSPPSSTTTTHHHHHHTT--TT--HHHHHHHHHTTTTSPP-PPEEES--GGGSEEEETTS--GGGS---B-STTSSS-EEESS-EEEEE-TTSS-EEEE---EEE-SSSEEEE---TTSHHHHHHHHHHHTT-PEEEEEEES--HHHHHHHHS-PPTT--HHHHHHHHHTSPPEEEE-SSSS-EEETT-SEEEEEEEEEEEEEEE-----TTSEE-TT--EEEEEEEEEEEEE-TT-EEEE---SSSSSHIIIIIHHHHHHHHHHHHHHTT--EEEEE--GGGTTSEEEEEE-HHHHHHHT--HHHHHHHHHHHHTTSGGGTT--EEEEE-TTS-TT-HHHHHHHHHHH--TTTTEEEE-SSB--TTSHHHHTSSS-SSB--EEEEE---GGGGTT----EE-STTTSS-HHHHHHHHHHTGGGTPPP--/--HHHHHHHHHHTT-EEEE-S-B-TBTHHHHHHHHHHHHT-PEEEE--BTT-BTTB-EEEE-TTSPPSSTTTTHHHHHHTT--TT--HHHHHHHHHTTTTSPP-PPEEES--GGGSEEEETTS--TTTS---B-STTSSS-EEESS-EEEEE-TTSS-EEEE---EEE-SSSEEEE---TTSHHHHHHHHHHHTT--EEEEEEES--HHHHHHHHS-PPTT--HHHHHHHHHTSPPEEEE-SSSS-EEETT-SEEEEEEEEEEEEEEE-----TTSEE-TT--EEEEEEEEEEEEE-TT-EEEE---SSSSSHIIIIIHHHHHHHHHHHHHHTT--EEEEE--GGGTTSEEEEEE-HHHHHHHT--HHHHHHHHHHHHTTSGGGTT--EEEEE-TTS-TT-HHHHHHHHHHH--TTTTEEEE-SSB--TTSHHHHTSSS-SSB--EEEEE---GGGGTT----EE-STTTSS-HHHHHHHHHHHHHHTPPP--

InterPro domains:
  IPR002830 UbiD decarboxylyase family [PTHR30108] (2-489)
  IPR002830 UbiD decarboxylyase family [TIGR00148] (3-433)
  IPR032903 Ferulic acid decarboxylase-like [MF_01983] (1-489)
  IPR048304 3-octaprenyl-4-hydroxybenzoate carboxy-lyase-like, Rift-related domain [PF01977] (110-309)
  IPR049381 3-octaprenyl-4-hydroxybenzoate carboxy-lyase-like, C-terminal domain [PF20696] (315-451)
  IPR049383 3-octaprenyl-4-hydroxybenzoate carboxy-lyase-like, N-terminal domain [PF20695] (7-95)